Protein AF-A0A6C0JRC8-F1 (afdb_monomer_lite)

Foldseek 3Di:
DDPVLVVLLVVLLVQVVVCCVPPVVLVLVQLVVQLVQCPDPHQQWDADSRDRDIAHQAAPDCSGRNNSVLVSCLVPLVSQPDPVSLQSFQSHDHYPNGDIHSVSSVVSVVVCVVQQDLLRQLVVCQVPVQARSRPGDGADQFLDCLGPSLVNLLVNLCVLCPPDDLVLLLDPVNLLVSVVSHHDPLKDAQAADPLLVVVCVVCVPVVPQAVLSVLCVVCVCLLFDWDDRPPGIGSDIGDQSCLPNRCVVSVVSNPDPVSSLVPHFLCPLVNVLLVLLCVQPVDSGDGPLRSLVSLLDQDALVGRDSNLDWAAADDDPQADRIDHHSLLCLLLVLVLLLLLQVLCLLQLFLASDDLPLDPPPSQDPVNDDPVVVLVSVVSSLVSSSSSLSVSCSSNSSSCVVDPCVVPRPPVRSLVSSLVSNLVCLQVSLVSNVVCCVVDPDDPSVVSSSVSSNLQSPDDSSLVSLQSNFQSVLSVLLNVLSVVPAPAPFDAFDFLPPPQDDQDDQDDQQDDDPVLVVCVVPCVPPPDDPVSVVVNVVNVVSRVVSVVRRVVSVVSNQVSCVPRPVDPDDPQWDWDWDFDPDPDDDPDDTDTDTHGDPDDPVVVVVVVVVVVVVVVVPVDDDDDDDDPCPVVVVVVCVVVVVVVVVVVVVVVVVVVVVVVVVVVVVVVCVVPVVVVVVVVVVVVVVVVVVVVVPPVPPDDDDDDDDDDDDDDDDDDPVVVVVVVVVVVVVVVVPPDDDDDDDDDDDDPVVVVVVVVVVVDDPVVVVVPDDDDPPPDDPLVVLQPFFQDQAALQPRHGLSVDRVLQSVQWQWAWDQDPVRDTGTHTHRLSRVQSQCVVCVVVLHFDAPSSVRHGDDPVSVQSSQVRVVSSDPRDGDDPLLPLVSFLQWAWDWDKDCDPQADFIKIWTFIWGQRSNRTHFRFFDPDPDDDDDDTDGHTQDMATAQDDPPDDPLLGVVLVNVLSRVCSSSVLFASDSSPSHDDDDPPDDRGDPPPDHRTPADDADDDRPDDSVRSSVRSNVRSVVSVVSD

Sequence (1026 aa):
MSKTDLKKQKDLFKDLDKLYDKNKPRIIKWLTDIATQYNGVHNNKIDNLLTTSKIQINTVNEYGVYNLILQWFLNNTDKFTDIEELELFDNIPSTTFTEISKEKMMESNSRSSQSLSVEEAIKKWKENPTTDPYNGSEVKTSILLKSKYSQLYEKFITHLTKGLTPTDIMNPEIFENIRKQLPTNHIYTSKEIDYIENLKGLYNDDLADDKWIDFLVKQKKLLYSKEQILDKKGYTVYDHLFMHFYLKKNKKHFQDYDIKEIYIDNQEFLYETINNQIKLVRENDMDCREVIDSMLKFTSEQNKGINFQVKRTTVSQNEWPYQVPPLLKLFIEYIYEIVYYLLPIKRLNAIIFDDYFLYGNKISRLELDNKRKIEYIDNSIKYNKYRLKTILNLILGSMYNSDNSEKINIKTFLKILWSEVKDVIFEEQRFYTNRRFLYPVSAEKVLYLDITKTIGEAEIKNIKSFFVSSIFDIETAHKESQENNNVLYEPVIDPYNNLPEPPKMPRAPIISQDLQRYKMTSHIKGKKSAKEQELKEHTKKEKEFKKELKSYDKKLKEYNDKYLDKKLSPYFSVKLSRAKSVINDKNSLRLSYSPLKVSAKSLTKFKSSKNKALLSKFEKEPYSRTYKKKKEEEKRLEKEGEKEKEKEREEREREREREERARQQAWDAVITPITDRLTARWEQNVQMLREGAEDREAIANTEPTNNMNRGRQTERERRRERERQRMADIYTRQTGTQGGSKTKLSKSDLKLKLALEADNPKFKKYAKSLSPSGKSPRQKYVGCDLNDNDPITQETFGDLHFKKIKYLSKIKTTLPDGKIVTNCYDTIPFYNYILDCNNKGITPLNLAINAPLTLVQKAEVFKKIKFFTKNPTLQINIDTTKKIFLKANYKPSPYPEGHYTIYSLRAQINIGSIDFAVIDSNDIRGQYFNRTKSFLHIGPIISRDDMLFEDTSDETVLLIQKGIENGSLLKVNTYPYWNTDSSSTGHIPYNYKLLSLPAFTFSSNDSIQQLEERTKVFNNRLRRLI

Structure (mmCIF, N/CA/C/O backbone):
data_AF-A0A6C0JRC8-F1
#
_entry.id   AF-A0A6C0JRC8-F1
#
loop_
_atom_site.group_PDB
_atom_site.id
_atom_site.type_symbol
_atom_site.label_atom_id
_atom_site.label_alt_id
_atom_site.label_comp_id
_atom_site.label_asym_id
_atom_site.label_entity_id
_atom_site.label_seq_id
_atom_site.pdbx_PDB_ins_code
_atom_site.Cartn_x
_atom_site.Cartn_y
_atom_site.Cartn_z
_atom_site.occupancy
_atom_site.B_iso_or_equiv
_atom_site.auth_seq_id
_atom_site.auth_comp_id
_atom_site.auth_asym_id
_atom_site.auth_atom_id
_atom_site.pdbx_PDB_model_num
ATOM 1 N N . MET A 1 1 ? 45.641 -0.042 -46.868 1.00 56.25 1 MET A N 1
ATOM 2 C CA . MET A 1 1 ? 45.035 1.032 -46.051 1.00 56.25 1 MET A CA 1
ATOM 3 C C . MET A 1 1 ? 45.807 1.229 -44.749 1.00 56.25 1 MET A C 1
ATOM 5 O O . MET A 1 1 ? 45.939 0.265 -44.000 1.00 56.25 1 MET A O 1
ATOM 9 N N . SER A 1 2 ? 46.314 2.432 -44.454 1.00 66.81 2 SER A N 1
ATOM 10 C CA . SER A 1 2 ? 46.862 2.748 -43.121 1.00 66.81 2 SER A CA 1
ATOM 11 C C . SER A 1 2 ? 45.773 3.249 -42.157 1.00 66.81 2 SER A C 1
ATOM 13 O O . SER A 1 2 ? 44.677 3.632 -42.575 1.00 66.81 2 SER A O 1
ATOM 15 N N . LYS A 1 3 ? 46.079 3.312 -40.849 1.00 66.94 3 LYS A N 1
ATOM 16 C CA . LYS A 1 3 ? 45.191 3.956 -39.856 1.00 66.94 3 LYS A CA 1
ATOM 17 C C . LYS A 1 3 ? 44.948 5.443 -40.166 1.00 66.94 3 LYS A C 1
ATOM 19 O O . LYS A 1 3 ? 43.880 5.960 -39.847 1.00 66.94 3 LYS A O 1
ATOM 24 N N . THR A 1 4 ? 45.914 6.112 -40.796 1.00 75.81 4 THR A N 1
ATOM 25 C CA . THR A 1 4 ? 45.837 7.529 -41.178 1.00 75.81 4 THR A CA 1
ATOM 26 C C . THR A 1 4 ? 44.864 7.740 -42.338 1.00 75.81 4 THR A C 1
ATOM 28 O O . THR A 1 4 ? 44.030 8.642 -42.279 1.00 75.81 4 THR A O 1
ATOM 31 N N . ASP A 1 5 ? 44.907 6.866 -43.347 1.00 78.25 5 ASP A N 1
ATOM 32 C CA . ASP A 1 5 ? 44.030 6.942 -44.525 1.00 78.25 5 ASP A CA 1
ATOM 33 C C . ASP A 1 5 ? 42.567 6.666 -44.158 1.00 78.25 5 ASP A C 1
ATOM 35 O O . ASP A 1 5 ? 41.674 7.429 -44.528 1.00 78.25 5 ASP A O 1
ATOM 39 N N . LEU A 1 6 ? 42.325 5.631 -43.343 1.00 73.62 6 LEU A N 1
ATOM 40 C CA . LEU A 1 6 ? 40.986 5.304 -42.844 1.00 73.62 6 LEU A CA 1
ATOM 41 C C . LEU A 1 6 ? 40.396 6.442 -41.995 1.00 73.62 6 LEU A C 1
ATOM 43 O O . LEU A 1 6 ? 39.193 6.700 -42.055 1.00 73.62 6 LEU A O 1
ATOM 47 N N . LYS A 1 7 ? 41.226 7.141 -41.207 1.00 80.75 7 LYS A N 1
ATOM 48 C CA . LYS A 1 7 ? 40.783 8.331 -40.472 1.00 80.75 7 LYS A CA 1
ATOM 49 C C . LYS A 1 7 ? 40.409 9.460 -41.439 1.00 80.75 7 LYS A C 1
ATOM 51 O O . LYS A 1 7 ? 39.314 10.000 -41.330 1.00 80.75 7 LYS A O 1
ATOM 56 N N . LYS A 1 8 ? 41.276 9.764 -42.410 1.00 83.62 8 LYS A N 1
ATOM 57 C CA . LYS A 1 8 ? 41.056 10.796 -43.438 1.00 83.62 8 LYS A CA 1
ATOM 58 C C . LYS A 1 8 ? 39.751 10.572 -44.216 1.00 83.62 8 LYS A C 1
ATOM 60 O O . LYS A 1 8 ? 39.008 11.525 -44.423 1.00 83.62 8 LYS A O 1
ATOM 65 N N . GLN A 1 9 ? 39.452 9.329 -44.600 1.00 84.38 9 GLN A N 1
ATOM 66 C CA . GLN A 1 9 ? 38.191 8.958 -45.253 1.00 84.38 9 GLN A CA 1
ATOM 67 C C . GLN A 1 9 ? 36.979 9.211 -44.341 1.00 84.38 9 GLN A C 1
ATOM 69 O O . GLN A 1 9 ? 36.028 9.868 -44.757 1.00 84.38 9 GLN A O 1
ATOM 74 N N . LYS A 1 10 ? 37.026 8.749 -43.082 1.00 84.00 10 LYS A N 1
ATOM 75 C CA . LYS A 1 10 ? 35.929 8.928 -42.112 1.00 84.00 10 LYS A CA 1
ATOM 76 C C . LYS A 1 10 ? 35.657 10.392 -41.769 1.00 84.00 10 LYS A C 1
ATOM 78 O O . LYS A 1 10 ? 34.493 10.778 -41.680 1.00 84.00 10 LYS A O 1
ATOM 83 N N . ASP A 1 11 ? 36.703 11.194 -41.586 1.00 86.25 11 ASP A N 1
ATOM 84 C CA . ASP A 1 11 ? 36.566 12.623 -41.300 1.00 86.25 11 ASP A CA 1
ATOM 85 C C . ASP A 1 11 ? 35.975 13.368 -42.518 1.00 86.25 11 ASP A C 1
ATOM 87 O O . ASP A 1 11 ? 35.048 14.158 -42.348 1.00 86.25 11 ASP A O 1
ATOM 91 N N . LEU A 1 12 ? 36.412 13.043 -43.746 1.00 89.69 12 LEU A N 1
ATOM 92 C CA . LEU A 1 12 ? 35.870 13.625 -44.983 1.00 89.69 12 LEU A CA 1
ATOM 93 C C . LEU A 1 12 ? 34.391 13.267 -45.209 1.00 89.69 12 LEU A C 1
ATOM 95 O O . LEU A 1 12 ? 33.584 14.156 -45.470 1.00 89.69 12 LEU A O 1
ATOM 99 N N . PHE A 1 13 ? 34.018 11.988 -45.089 1.00 90.50 13 PHE A N 1
ATOM 100 C CA . PHE A 1 13 ? 32.634 11.535 -45.301 1.00 90.50 13 PHE A CA 1
ATOM 101 C C . PHE A 1 13 ? 31.679 12.216 -44.311 1.00 90.50 13 PHE A C 1
ATOM 103 O O . PHE A 1 13 ? 30.638 12.733 -44.703 1.00 90.50 13 PHE A O 1
ATOM 110 N N . LYS A 1 14 ? 32.098 12.337 -43.045 1.00 90.12 14 LYS A N 1
ATOM 111 C CA . LYS A 1 14 ? 31.356 13.039 -41.989 1.00 90.12 14 LYS A CA 1
ATOM 112 C C . LYS A 1 14 ? 31.151 14.535 -42.269 1.00 90.12 14 LYS A C 1
ATOM 114 O O . LYS A 1 14 ? 30.218 15.120 -41.720 1.00 90.12 14 LYS A O 1
ATOM 119 N N . ASP A 1 15 ? 32.004 15.167 -43.072 1.00 89.00 15 ASP A N 1
ATOM 120 C CA . ASP A 1 15 ? 31.821 16.555 -43.514 1.00 89.00 15 ASP A CA 1
ATOM 121 C C . ASP A 1 15 ? 30.962 16.659 -44.786 1.00 89.00 15 ASP A C 1
ATOM 123 O O . ASP A 1 15 ? 30.188 17.611 -44.906 1.00 89.00 15 ASP A O 1
ATOM 127 N N . LEU A 1 16 ? 31.004 15.661 -45.675 1.00 89.06 16 LEU A N 1
ATOM 128 C CA . LEU A 1 16 ? 30.094 15.549 -46.824 1.00 89.06 16 LEU A CA 1
ATOM 129 C C . LEU A 1 16 ? 28.641 15.293 -46.392 1.00 89.06 16 LEU A C 1
ATOM 131 O O . LEU A 1 16 ? 27.738 15.958 -46.894 1.00 89.06 16 LEU A O 1
ATOM 135 N N . ASP A 1 17 ? 28.408 14.431 -45.398 1.00 86.38 17 ASP A N 1
ATOM 136 C CA . ASP A 1 17 ? 27.066 14.196 -44.843 1.00 86.38 17 ASP A CA 1
ATOM 137 C C . ASP A 1 17 ? 26.478 15.480 -44.225 1.00 86.38 17 ASP A C 1
ATOM 139 O O . ASP A 1 17 ? 25.361 15.877 -44.553 1.00 86.38 17 ASP A O 1
ATOM 143 N N . LYS A 1 18 ? 27.267 16.224 -43.430 1.00 88.81 18 LYS A N 1
ATOM 144 C CA . LYS A 1 18 ? 26.861 17.548 -42.911 1.00 88.81 18 LYS A CA 1
ATOM 145 C C . LYS A 1 18 ? 26.565 18.559 -44.019 1.00 88.81 18 LYS A C 1
ATOM 147 O O . LYS A 1 18 ? 25.767 19.470 -43.791 1.00 88.81 18 LYS A O 1
ATOM 152 N N . LEU A 1 19 ? 27.269 18.482 -45.152 1.00 87.94 19 LEU A N 1
ATOM 153 C CA . LEU A 1 19 ? 27.041 19.369 -46.289 1.00 87.94 19 LEU A CA 1
ATOM 154 C C . LEU A 1 19 ? 25.726 19.013 -46.985 1.00 87.94 19 LEU A C 1
ATOM 156 O O . LEU A 1 19 ? 24.959 19.921 -47.293 1.00 87.94 19 LEU A O 1
ATOM 160 N N . TYR A 1 20 ? 25.442 17.723 -47.173 1.00 86.50 20 TYR A N 1
ATOM 161 C CA . TYR A 1 20 ? 24.181 17.240 -47.731 1.00 86.50 20 TYR A CA 1
ATOM 162 C C . TYR A 1 20 ? 22.985 17.702 -46.885 1.00 86.50 20 TYR A C 1
ATOM 164 O O . TYR A 1 20 ? 22.113 18.406 -47.397 1.00 86.50 20 TYR A O 1
ATOM 172 N N . ASP A 1 21 ? 23.014 17.425 -45.577 1.00 83.75 21 ASP A N 1
ATOM 173 C CA . ASP A 1 21 ? 21.938 17.752 -44.626 1.00 83.75 21 ASP A CA 1
ATOM 174 C C . ASP A 1 21 ? 21.620 19.256 -44.528 1.00 83.75 21 ASP A C 1
ATOM 176 O O . ASP A 1 21 ? 20.535 19.640 -44.091 1.00 83.75 21 ASP A O 1
ATOM 180 N N . LYS A 1 22 ? 22.579 20.127 -44.875 1.00 86.62 22 LYS A N 1
ATOM 181 C CA . LYS A 1 22 ? 22.470 21.587 -44.691 1.00 86.62 22 LYS A CA 1
ATOM 182 C C . LYS A 1 22 ? 22.441 22.393 -45.984 1.00 86.62 22 LYS A C 1
ATOM 184 O O . LYS A 1 22 ? 22.004 23.541 -45.957 1.00 86.62 22 LYS A O 1
ATOM 189 N N . ASN A 1 23 ? 22.982 21.859 -47.076 1.00 87.75 23 ASN A N 1
ATOM 190 C CA . ASN A 1 23 ? 23.177 22.582 -48.330 1.00 87.75 23 ASN A CA 1
ATOM 191 C C . ASN A 1 23 ? 23.367 21.624 -49.527 1.00 87.75 23 ASN A C 1
ATOM 193 O O . ASN A 1 23 ? 24.344 21.737 -50.273 1.00 87.75 23 ASN A O 1
ATOM 197 N N . LYS A 1 24 ? 22.408 20.710 -49.753 1.00 85.12 24 LYS A N 1
ATOM 198 C CA . LYS A 1 24 ? 22.325 19.930 -51.005 1.00 85.12 24 LYS A CA 1
ATOM 199 C C . LYS A 1 24 ? 22.472 20.798 -52.279 1.00 85.12 24 LYS A C 1
ATOM 201 O O . LYS A 1 24 ? 23.207 20.364 -53.164 1.00 85.12 24 LYS A O 1
ATOM 206 N N . PRO A 1 25 ? 21.924 22.033 -52.385 1.00 89.00 25 PRO A N 1
ATOM 207 C CA . PRO A 1 25 ? 22.131 22.885 -53.564 1.00 89.00 25 PRO A CA 1
ATOM 208 C C . PRO A 1 25 ? 23.600 23.190 -53.897 1.00 89.00 25 PRO A C 1
ATOM 210 O O . PRO A 1 25 ? 23.941 23.293 -55.073 1.00 89.00 25 PRO A O 1
ATOM 213 N N . ARG A 1 26 ? 24.499 23.279 -52.902 1.00 88.06 26 ARG A N 1
ATOM 214 C CA . ARG A 1 26 ? 25.948 23.406 -53.152 1.00 88.06 26 ARG A CA 1
ATOM 215 C C . ARG A 1 26 ? 26.553 22.136 -53.755 1.00 88.06 26 ARG A C 1
ATOM 217 O O . ARG A 1 26 ? 27.495 22.250 -54.532 1.00 88.06 26 ARG A O 1
ATOM 224 N N . ILE A 1 27 ? 26.028 20.957 -53.418 1.00 89.06 27 ILE A N 1
ATOM 225 C CA . ILE A 1 27 ? 26.441 19.694 -54.044 1.00 89.06 27 ILE A CA 1
ATOM 226 C C . ILE A 1 27 ? 25.988 19.686 -55.504 1.00 89.06 27 ILE A C 1
ATOM 228 O O . ILE A 1 27 ? 26.834 19.547 -56.378 1.00 89.06 27 ILE A O 1
ATOM 232 N N . ILE A 1 28 ? 24.702 19.933 -55.772 1.00 87.81 28 ILE A N 1
ATOM 233 C CA . ILE A 1 28 ? 24.159 19.956 -57.142 1.00 87.81 28 ILE A CA 1
ATOM 234 C C . ILE A 1 28 ? 24.903 20.969 -58.017 1.00 87.81 28 ILE A C 1
ATOM 236 O O . ILE A 1 28 ? 25.408 20.597 -59.072 1.00 87.81 28 ILE A O 1
ATOM 240 N N . LYS A 1 29 ? 25.101 22.205 -57.533 1.00 87.12 29 LYS A N 1
ATOM 241 C CA . LYS A 1 29 ? 25.904 23.205 -58.249 1.00 87.12 29 LYS A CA 1
ATOM 242 C C . LYS A 1 29 ? 27.331 22.721 -58.541 1.00 87.12 29 LYS A C 1
ATOM 244 O O . LYS A 1 29 ? 27.828 22.963 -59.632 1.00 87.12 29 LYS A O 1
ATOM 249 N N . TRP A 1 30 ? 27.998 22.055 -57.599 1.00 89.81 30 TRP A N 1
ATOM 250 C CA . TRP A 1 30 ? 29.357 21.548 -57.816 1.00 89.81 30 TRP A CA 1
ATOM 251 C C . TRP A 1 30 ? 29.403 20.458 -58.899 1.00 89.81 30 TRP A C 1
ATOM 253 O O . TRP A 1 30 ? 30.315 20.478 -59.722 1.00 89.81 30 TRP A O 1
ATOM 263 N N . LEU A 1 31 ? 28.399 19.570 -58.958 1.00 87.75 31 LEU A N 1
ATOM 264 C CA . LEU A 1 31 ? 28.257 18.587 -60.043 1.00 87.75 31 LEU A CA 1
ATOM 265 C C . LEU A 1 31 ? 28.085 19.292 -61.405 1.00 87.75 31 LEU A C 1
ATOM 267 O O . LEU A 1 31 ? 28.762 18.934 -62.364 1.00 87.75 31 LEU A O 1
ATOM 271 N N . THR A 1 32 ? 27.251 20.339 -61.478 1.00 84.94 32 THR A N 1
ATOM 272 C CA . THR A 1 32 ? 27.060 21.151 -62.696 1.00 84.94 32 THR A CA 1
ATOM 273 C C . THR A 1 32 ? 28.329 21.911 -63.109 1.00 84.94 32 THR A C 1
ATOM 275 O O . THR A 1 32 ? 28.719 21.885 -64.276 1.00 84.94 32 THR A O 1
ATOM 278 N N . ASP A 1 33 ? 28.998 22.580 -62.164 1.00 83.31 33 ASP A N 1
ATOM 279 C CA . ASP A 1 33 ? 30.169 23.421 -62.439 1.00 83.31 33 ASP A CA 1
ATOM 280 C C . ASP A 1 33 ? 31.354 22.582 -62.971 1.00 83.31 33 ASP A C 1
ATOM 282 O O . ASP A 1 33 ? 32.065 23.042 -63.871 1.00 83.31 33 ASP A O 1
ATOM 286 N N . ILE A 1 34 ? 31.557 21.347 -62.475 1.00 79.62 34 ILE A N 1
ATOM 287 C CA . ILE A 1 34 ? 32.660 20.442 -62.876 1.00 79.62 34 ILE A CA 1
ATOM 288 C C . ILE A 1 34 ? 32.773 20.280 -64.388 1.00 79.62 34 ILE A C 1
ATOM 290 O O . ILE A 1 34 ? 33.883 20.367 -64.917 1.00 79.62 34 ILE A O 1
ATOM 294 N N . ALA A 1 35 ? 31.650 20.081 -65.080 1.00 67.88 35 ALA A N 1
ATOM 295 C CA . ALA A 1 35 ? 31.617 19.861 -66.523 1.00 67.88 35 ALA A CA 1
ATOM 296 C C . ALA A 1 35 ? 32.292 21.013 -67.293 1.00 67.88 35 ALA A C 1
ATOM 298 O O . ALA A 1 35 ? 32.994 20.799 -68.283 1.00 67.88 35 ALA A O 1
ATOM 299 N N . THR A 1 36 ? 32.133 22.244 -66.797 1.00 70.25 36 THR A N 1
ATOM 300 C CA . THR A 1 36 ? 32.769 23.441 -67.366 1.00 70.25 36 THR A CA 1
ATOM 301 C C . THR A 1 36 ? 34.217 23.613 -66.896 1.00 70.25 36 THR A C 1
ATOM 303 O O . THR A 1 36 ? 35.074 24.007 -67.685 1.00 70.25 36 THR A O 1
ATOM 306 N N . GLN A 1 37 ? 34.527 23.268 -65.639 1.00 73.94 37 GLN A N 1
ATOM 307 C CA . GLN A 1 37 ? 35.883 23.388 -65.090 1.00 73.94 37 GLN A CA 1
ATOM 308 C C . GLN A 1 37 ? 36.864 22.373 -65.692 1.00 73.94 37 GLN A C 1
ATOM 310 O O . GLN A 1 37 ? 38.038 22.700 -65.861 1.00 73.94 37 GLN A O 1
ATOM 315 N N . TYR A 1 38 ? 36.399 21.163 -66.017 1.00 68.00 38 TYR A N 1
ATOM 316 C CA . TYR A 1 38 ? 37.221 20.097 -66.597 1.00 68.00 38 TYR A CA 1
ATOM 317 C C . TYR A 1 38 ? 37.556 20.344 -68.073 1.00 68.00 38 TYR A C 1
ATOM 319 O O . TYR A 1 38 ? 38.706 20.180 -68.473 1.00 68.00 38 TYR A O 1
ATOM 327 N N . ASN A 1 39 ? 36.575 20.799 -68.859 1.00 62.97 39 ASN A N 1
ATOM 328 C CA . ASN A 1 39 ? 36.755 21.125 -70.278 1.00 62.97 39 ASN A CA 1
ATOM 329 C C . ASN A 1 39 ? 37.444 22.490 -70.513 1.00 62.97 39 ASN A C 1
ATOM 331 O O . ASN A 1 39 ? 37.797 22.824 -71.643 1.00 62.97 39 ASN A O 1
ATOM 335 N N . GLY A 1 40 ? 37.642 23.289 -69.458 1.00 58.62 40 GLY A N 1
ATOM 336 C CA . GLY A 1 40 ? 38.408 24.535 -69.494 1.00 58.62 40 GLY A CA 1
ATOM 337 C C . GLY A 1 40 ? 39.930 24.326 -69.491 1.00 58.62 40 GLY A C 1
ATOM 338 O O . GLY A 1 40 ? 40.446 23.254 -69.183 1.00 58.62 40 GLY A O 1
ATOM 339 N N . VAL A 1 41 ? 40.686 25.391 -69.784 1.00 54.94 41 VAL A N 1
ATOM 340 C CA . VAL A 1 41 ? 42.162 25.375 -69.923 1.00 54.94 41 VAL A CA 1
ATOM 341 C C . VAL A 1 41 ? 42.870 25.341 -68.549 1.00 54.94 41 VAL A C 1
ATOM 343 O O . VAL A 1 41 ? 43.649 26.229 -68.198 1.00 54.94 41 VAL A O 1
ATOM 346 N N . HIS A 1 42 ? 42.533 24.363 -67.701 1.00 55.84 42 HIS A N 1
ATOM 347 C CA . HIS A 1 42 ? 42.781 24.396 -66.249 1.00 55.84 42 HIS A CA 1
ATOM 348 C C . HIS A 1 42 ? 43.450 23.133 -65.670 1.00 55.84 42 HIS A C 1
ATOM 350 O O . HIS A 1 42 ? 43.176 22.723 -64.542 1.00 55.84 42 HIS A O 1
ATOM 356 N N . ASN A 1 43 ? 44.415 22.564 -66.405 1.00 61.38 43 ASN A N 1
ATOM 357 C CA . ASN A 1 43 ? 45.474 21.681 -65.879 1.00 61.38 43 ASN A CA 1
ATOM 358 C C . ASN A 1 43 ? 45.002 20.590 -64.892 1.00 61.38 43 ASN A C 1
ATOM 360 O O . ASN A 1 43 ? 45.642 20.339 -63.867 1.00 61.38 43 ASN A O 1
ATOM 364 N N . ASN A 1 44 ? 43.886 19.935 -65.225 1.00 69.69 44 ASN A N 1
ATOM 365 C CA . ASN A 1 44 ? 43.346 18.764 -64.531 1.00 69.69 44 ASN A CA 1
ATOM 366 C C . ASN A 1 44 ? 43.005 18.993 -63.032 1.00 69.69 44 ASN A C 1
ATOM 368 O O . ASN A 1 44 ? 43.149 18.090 -62.194 1.00 69.69 44 ASN A O 1
ATOM 372 N N . LYS A 1 45 ? 42.579 20.221 -62.683 1.00 76.75 45 LYS A N 1
ATOM 373 C CA . LYS A 1 45 ? 42.199 20.641 -61.320 1.00 76.75 45 LYS A CA 1
ATOM 374 C C . LYS A 1 45 ? 40.857 21.380 -61.278 1.00 76.75 45 LYS A C 1
ATOM 376 O O . LYS A 1 45 ? 40.682 22.393 -61.951 1.00 76.75 45 LYS A O 1
ATOM 381 N N . ILE A 1 46 ? 39.976 20.934 -60.388 1.00 83.31 46 ILE A N 1
ATOM 382 C CA . ILE A 1 46 ? 38.650 21.515 -60.115 1.00 83.31 46 ILE A CA 1
ATOM 383 C C . ILE A 1 46 ? 38.588 22.089 -58.697 1.00 83.31 46 ILE A C 1
ATOM 385 O O . ILE A 1 46 ? 39.450 21.793 -57.868 1.00 83.31 46 ILE A O 1
ATOM 389 N N . ASP A 1 47 ? 37.569 22.881 -58.385 1.00 84.62 47 ASP A N 1
ATOM 390 C CA . ASP A 1 47 ? 37.318 23.343 -57.014 1.00 84.62 47 ASP A CA 1
ATOM 391 C C . ASP A 1 47 ? 36.865 22.186 -56.096 1.00 84.62 47 ASP A C 1
ATOM 393 O O . ASP A 1 47 ? 36.224 21.231 -56.537 1.00 84.62 47 ASP A O 1
ATOM 397 N N . ASN A 1 48 ? 37.191 22.241 -54.801 1.00 85.12 48 ASN A N 1
ATOM 398 C CA . ASN A 1 48 ? 36.754 21.234 -53.831 1.00 85.12 48 ASN A CA 1
ATOM 399 C C . ASN A 1 48 ? 35.310 21.494 -53.367 1.00 85.12 48 ASN A C 1
ATOM 401 O O . ASN A 1 48 ? 34.944 22.606 -52.991 1.00 85.12 48 ASN A O 1
ATOM 405 N N . LEU A 1 49 ? 34.504 20.434 -53.293 1.00 85.81 49 LEU A N 1
ATOM 406 C CA . LEU A 1 49 ? 33.135 20.479 -52.785 1.00 85.81 49 LEU A CA 1
ATOM 407 C C . LEU A 1 49 ? 33.043 21.101 -51.376 1.00 85.81 49 LEU A C 1
ATOM 409 O O . LEU A 1 49 ? 32.125 21.880 -51.099 1.00 85.81 49 LEU A O 1
ATOM 413 N N . LEU A 1 50 ? 34.015 20.826 -50.495 1.00 83.06 50 LEU A N 1
ATOM 414 C CA . LEU A 1 50 ? 34.030 21.304 -49.102 1.00 83.06 50 LEU A CA 1
ATOM 415 C C . LEU A 1 50 ? 34.805 22.618 -48.883 1.00 83.06 50 LEU A C 1
ATOM 417 O O . LEU A 1 50 ? 34.385 23.438 -48.065 1.00 83.06 50 LEU A O 1
ATOM 421 N N . THR A 1 51 ? 35.896 22.870 -49.611 1.00 79.81 51 THR A N 1
ATOM 422 C CA . THR A 1 51 ? 36.814 24.006 -49.368 1.00 79.81 51 THR A CA 1
ATOM 423 C C . THR A 1 51 ? 37.017 24.875 -50.608 1.00 79.81 51 THR A C 1
ATOM 425 O O . THR A 1 51 ? 36.873 24.415 -51.728 1.00 79.81 51 THR A O 1
ATOM 428 N N . THR A 1 52 ? 37.432 26.131 -50.439 1.00 74.25 52 THR A N 1
ATOM 429 C CA . THR A 1 52 ? 37.740 27.061 -51.551 1.00 74.25 52 THR A CA 1
ATOM 430 C C . THR A 1 52 ? 39.067 26.766 -52.274 1.00 74.25 52 THR A C 1
ATOM 432 O O . THR A 1 52 ? 39.584 27.609 -53.000 1.00 74.25 52 THR A O 1
ATOM 435 N N . SER A 1 53 ? 39.654 25.586 -52.062 1.00 81.69 53 SER A N 1
ATOM 436 C CA . SER A 1 53 ? 40.923 25.165 -52.658 1.00 81.69 53 SER A CA 1
ATOM 437 C C . SER A 1 53 ? 40.695 24.194 -53.814 1.00 81.69 53 SER A C 1
ATOM 439 O O . SER A 1 53 ? 39.786 23.367 -53.765 1.00 81.69 53 SER A O 1
ATOM 441 N N . LYS A 1 54 ? 41.545 24.261 -54.846 1.00 83.44 54 LYS A N 1
ATOM 442 C CA . LYS A 1 54 ? 41.466 23.332 -55.980 1.00 83.44 54 LYS A CA 1
ATOM 443 C C . LYS A 1 54 ? 42.083 21.971 -55.657 1.00 83.44 54 LYS A C 1
ATOM 445 O O . LYS A 1 54 ? 43.159 21.893 -55.062 1.00 83.44 54 LYS A O 1
ATOM 450 N N . ILE A 1 55 ? 41.415 20.909 -56.093 1.00 85.94 55 ILE A N 1
ATOM 451 C CA . ILE A 1 55 ? 41.830 19.506 -55.995 1.00 85.94 55 ILE A CA 1
ATOM 452 C C . ILE A 1 55 ? 42.090 18.930 -57.390 1.00 85.94 55 ILE A C 1
ATOM 454 O O . ILE A 1 55 ? 41.533 19.382 -58.385 1.00 85.94 55 ILE A O 1
ATOM 458 N N . GLN A 1 56 ? 42.978 17.942 -57.463 1.00 83.56 56 GLN A N 1
ATOM 459 C CA . GLN A 1 56 ? 43.395 17.307 -58.712 1.00 83.56 56 GLN A CA 1
ATOM 460 C C . GLN A 1 56 ? 42.558 16.052 -58.985 1.00 83.56 56 GLN A C 1
ATOM 462 O O . GLN A 1 56 ? 42.401 15.224 -58.085 1.00 83.56 56 GLN A O 1
ATOM 467 N N . ILE A 1 57 ? 42.063 15.915 -60.220 1.00 79.75 57 ILE A N 1
ATOM 468 C CA . ILE A 1 57 ? 41.237 14.776 -60.659 1.00 79.75 57 ILE A CA 1
ATOM 469 C C . ILE A 1 57 ? 42.076 13.498 -60.734 1.00 79.75 57 ILE A C 1
ATOM 471 O O . ILE A 1 57 ? 41.728 12.491 -60.119 1.00 79.75 57 ILE A O 1
ATOM 475 N N . ASN A 1 58 ? 43.236 13.562 -61.399 1.00 76.12 58 ASN A N 1
ATOM 476 C CA . ASN A 1 58 ? 44.223 12.481 -61.406 1.00 76.12 58 ASN A CA 1
ATOM 477 C C . ASN A 1 58 ? 44.881 12.364 -60.021 1.00 76.12 58 ASN A C 1
ATOM 479 O O . ASN A 1 58 ? 45.955 12.923 -59.771 1.00 76.12 58 ASN A O 1
ATOM 483 N N . THR A 1 59 ? 44.210 11.666 -59.108 1.00 74.31 59 THR A N 1
ATOM 484 C CA . THR A 1 59 ? 44.687 11.365 -57.757 1.00 74.31 59 THR A CA 1
ATOM 485 C C . THR A 1 59 ? 45.864 10.397 -57.788 1.00 74.31 59 THR A C 1
ATOM 487 O O . THR A 1 59 ? 45.833 9.413 -58.513 1.00 74.31 59 THR A O 1
ATOM 490 N N . VAL A 1 60 ? 46.877 10.627 -56.948 1.00 76.50 60 VAL A N 1
ATOM 491 C CA . VAL A 1 60 ? 48.085 9.775 -56.881 1.00 76.50 60 VAL A CA 1
ATOM 492 C C . VAL A 1 60 ? 47.807 8.401 -56.238 1.00 76.50 60 VAL A C 1
ATOM 494 O O . VAL A 1 60 ? 48.555 7.455 -56.456 1.00 76.50 60 VAL A O 1
ATOM 497 N N . ASN A 1 61 ? 46.736 8.274 -55.447 1.00 81.38 61 ASN A N 1
ATOM 498 C CA . ASN A 1 61 ? 46.278 7.012 -54.862 1.00 81.38 61 ASN A CA 1
ATOM 499 C C . ASN A 1 61 ? 44.762 7.027 -54.585 1.00 81.38 61 ASN A C 1
ATOM 501 O O . ASN A 1 61 ? 44.121 8.079 -54.643 1.00 81.38 61 ASN A O 1
ATOM 505 N N . GLU A 1 62 ? 44.214 5.863 -54.221 1.00 79.94 62 GLU A N 1
ATOM 506 C CA . GLU A 1 62 ? 42.794 5.642 -53.896 1.00 79.94 62 GLU A CA 1
ATOM 507 C C . GLU A 1 62 ? 42.241 6.552 -52.772 1.00 79.94 62 GLU A C 1
ATOM 509 O O . GLU A 1 62 ? 41.043 6.830 -52.739 1.00 79.94 62 GLU A O 1
ATOM 514 N N . TYR A 1 63 ? 43.105 7.089 -51.897 1.00 82.88 63 TYR A N 1
ATOM 515 C CA . TYR A 1 63 ? 42.742 8.022 -50.817 1.00 82.88 63 TYR A CA 1
ATOM 516 C C . TYR A 1 63 ? 42.940 9.502 -51.195 1.00 82.88 63 TYR A C 1
ATOM 518 O O . TYR A 1 63 ? 42.966 10.379 -50.318 1.00 82.88 63 TYR A O 1
ATOM 526 N N . GLY A 1 64 ? 43.114 9.821 -52.480 1.00 84.62 64 GLY A N 1
ATOM 527 C CA . GLY A 1 64 ? 43.083 11.196 -52.977 1.00 84.62 64 GLY A CA 1
ATOM 528 C C . GLY A 1 64 ? 41.714 11.844 -52.738 1.00 84.62 64 GLY A C 1
ATOM 529 O O . GLY A 1 64 ? 40.688 11.183 -52.833 1.00 84.62 64 GLY A O 1
ATOM 530 N N . VAL A 1 65 ? 41.684 13.143 -52.412 1.00 86.38 65 VAL A N 1
ATOM 531 C CA . VAL A 1 65 ? 40.452 13.820 -51.943 1.00 86.38 65 VAL A CA 1
ATOM 532 C C . VAL A 1 65 ? 39.316 13.722 -52.963 1.00 86.38 65 VAL A C 1
ATOM 534 O O . VAL A 1 65 ? 38.191 13.432 -52.576 1.00 86.38 65 VAL A O 1
ATOM 537 N N . TYR A 1 66 ? 39.614 13.892 -54.254 1.00 88.44 66 TYR A N 1
ATOM 538 C CA . TYR A 1 66 ? 38.617 13.745 -55.313 1.00 88.44 66 TYR A CA 1
ATOM 539 C C . TYR A 1 66 ? 38.078 12.310 -55.415 1.00 88.44 66 TYR A C 1
ATOM 541 O O . TYR A 1 66 ? 36.868 12.109 -55.428 1.00 88.44 66 TYR A O 1
ATOM 549 N N . ASN A 1 67 ? 38.958 11.305 -55.368 1.00 88.69 67 ASN A N 1
ATOM 550 C CA . ASN A 1 67 ? 38.558 9.900 -55.405 1.00 88.69 67 ASN A CA 1
ATOM 551 C C . ASN A 1 67 ? 37.659 9.512 -54.221 1.00 88.69 67 ASN A C 1
ATOM 553 O O . ASN A 1 67 ? 36.656 8.827 -54.395 1.00 88.69 67 ASN A O 1
ATOM 557 N N . LEU A 1 68 ? 37.974 10.010 -53.021 1.00 89.50 68 LEU A N 1
ATOM 558 C CA . LEU A 1 68 ? 37.137 9.812 -51.838 1.00 89.50 68 LEU A CA 1
ATOM 559 C C . LEU A 1 68 ? 35.775 10.520 -51.956 1.00 89.50 68 LEU A C 1
ATOM 561 O O . LEU A 1 68 ? 34.789 10.006 -51.438 1.00 89.50 68 LEU A O 1
ATOM 565 N N . ILE A 1 69 ? 35.692 11.658 -52.653 1.00 91.19 69 ILE A N 1
ATOM 566 C CA . ILE A 1 69 ? 34.409 12.309 -52.959 1.00 91.19 69 ILE A CA 1
ATOM 567 C C . ILE A 1 69 ? 33.580 11.437 -53.921 1.00 91.19 69 ILE A C 1
ATOM 569 O O . ILE A 1 69 ? 32.410 11.195 -53.634 1.00 91.19 69 ILE A O 1
ATOM 573 N N . LEU A 1 70 ? 34.174 10.885 -54.991 1.00 90.31 70 LEU A N 1
ATOM 574 C CA . LEU A 1 70 ? 33.472 9.950 -55.890 1.00 90.31 70 LEU A CA 1
ATOM 575 C C . LEU A 1 70 ? 32.994 8.688 -55.150 1.00 90.31 70 LEU A C 1
ATOM 577 O O . LEU A 1 70 ? 31.843 8.279 -55.295 1.00 90.31 70 LEU A O 1
ATOM 581 N N . GLN A 1 71 ? 33.839 8.116 -54.286 1.00 87.38 71 GLN A N 1
ATOM 582 C CA . GLN A 1 71 ? 33.447 7.004 -53.418 1.00 87.38 71 GLN A CA 1
ATOM 583 C C . GLN A 1 71 ? 32.306 7.376 -52.463 1.00 87.38 71 GLN A C 1
ATOM 585 O O . GLN A 1 71 ? 31.471 6.524 -52.176 1.00 87.38 71 GLN A O 1
ATOM 590 N N . TRP A 1 72 ? 32.232 8.610 -51.953 1.00 91.56 72 TRP A N 1
ATOM 591 C CA . TRP A 1 72 ? 31.096 9.021 -51.124 1.00 91.56 72 TRP A CA 1
ATOM 592 C C . TRP A 1 72 ? 29.794 9.032 -51.935 1.00 91.56 72 TRP A C 1
ATOM 594 O O . TRP A 1 72 ? 28.808 8.492 -51.445 1.00 91.56 72 TRP A O 1
ATOM 604 N N . PHE A 1 73 ? 29.784 9.526 -53.179 1.00 90.12 73 PHE A N 1
ATOM 605 C CA . PHE A 1 73 ? 28.587 9.454 -54.035 1.00 90.12 73 PHE A CA 1
ATOM 606 C C . PHE A 1 73 ? 28.130 8.010 -54.280 1.00 90.12 73 PHE A C 1
ATOM 608 O O . PHE A 1 73 ? 26.973 7.692 -54.018 1.00 90.12 73 PHE A O 1
ATOM 615 N N . LEU A 1 74 ? 29.043 7.113 -54.671 1.00 83.38 74 LEU A N 1
ATOM 616 C CA . LEU A 1 74 ? 28.728 5.694 -54.911 1.00 83.38 74 LEU A CA 1
ATOM 617 C C . LEU A 1 74 ? 28.288 4.931 -53.645 1.00 83.38 74 LEU A C 1
ATOM 619 O O . LEU A 1 74 ? 27.577 3.935 -53.745 1.00 83.38 74 LEU A O 1
ATOM 623 N N . ASN A 1 75 ? 28.679 5.393 -52.453 1.00 82.31 75 ASN A N 1
ATOM 624 C CA . ASN A 1 75 ? 28.211 4.853 -51.169 1.00 82.31 75 ASN A CA 1
ATOM 625 C C . ASN A 1 75 ? 26.859 5.443 -50.706 1.00 82.31 75 ASN A C 1
ATOM 627 O O . ASN A 1 75 ? 26.367 5.052 -49.650 1.00 82.31 75 ASN A O 1
ATOM 631 N N . ASN A 1 76 ? 26.287 6.402 -51.444 1.00 84.44 76 ASN A N 1
ATOM 632 C CA . ASN A 1 76 ? 25.089 7.162 -51.068 1.00 84.44 76 ASN A CA 1
ATOM 633 C C . ASN A 1 76 ? 24.134 7.361 -52.267 1.00 84.44 76 ASN A C 1
ATOM 635 O O . ASN A 1 76 ? 23.543 8.430 -52.438 1.00 84.44 76 ASN A O 1
ATOM 639 N N . THR A 1 77 ? 23.992 6.358 -53.141 1.00 79.88 77 THR A N 1
ATOM 640 C CA . THR A 1 77 ? 23.151 6.459 -54.354 1.00 79.88 77 THR A CA 1
ATOM 641 C C . THR A 1 77 ? 21.647 6.502 -54.068 1.00 79.88 77 THR A C 1
ATOM 643 O O . THR A 1 77 ? 20.858 6.835 -54.948 1.00 79.88 77 THR A O 1
ATOM 646 N N . ASP A 1 78 ? 21.249 6.244 -52.823 1.00 74.88 78 ASP A N 1
ATOM 647 C CA . ASP A 1 78 ? 19.911 6.473 -52.277 1.00 74.88 78 ASP A CA 1
ATOM 648 C C . ASP A 1 78 ? 19.586 7.968 -52.072 1.00 74.88 78 ASP A C 1
ATOM 650 O O . ASP A 1 78 ? 18.414 8.343 -52.032 1.00 74.88 78 ASP A O 1
ATOM 654 N N . LYS A 1 79 ? 20.606 8.836 -51.981 1.00 81.25 79 LYS A N 1
ATOM 655 C CA . LYS A 1 79 ? 20.457 10.299 -51.829 1.00 81.25 79 LYS A CA 1
ATOM 656 C C . LYS A 1 79 ? 20.240 11.049 -53.158 1.00 81.25 79 LYS A C 1
ATOM 658 O O . LYS A 1 79 ? 19.918 12.243 -53.135 1.00 81.25 79 LYS A O 1
ATOM 663 N N . PHE A 1 80 ? 20.412 10.366 -54.293 1.00 80.38 80 PHE A N 1
ATOM 664 C CA . PHE A 1 80 ? 20.375 10.923 -55.652 1.00 80.38 80 PHE A CA 1
ATOM 665 C C . PHE A 1 80 ? 19.481 10.055 -56.548 1.00 80.38 80 PHE A C 1
ATOM 667 O O . PHE A 1 80 ? 19.953 9.201 -57.294 1.00 80.38 80 PHE A O 1
ATOM 674 N N . THR A 1 81 ? 18.168 10.237 -56.409 1.00 73.69 81 THR A N 1
ATOM 675 C CA . THR A 1 81 ? 17.128 9.442 -57.089 1.00 73.69 81 THR A CA 1
ATOM 676 C C . THR A 1 81 ? 16.335 10.225 -58.136 1.00 73.69 81 THR A C 1
ATOM 678 O O . THR A 1 81 ? 15.502 9.640 -58.826 1.00 73.69 81 THR A O 1
ATOM 681 N N . ASP A 1 82 ? 16.591 11.528 -58.269 1.00 80.19 82 ASP A N 1
ATOM 682 C CA . ASP A 1 82 ? 16.023 12.359 -59.329 1.00 80.19 82 ASP A CA 1
ATOM 683 C C . ASP A 1 82 ? 16.764 12.106 -60.653 1.00 80.19 82 ASP A C 1
ATOM 685 O O . ASP A 1 82 ? 17.989 11.976 -60.673 1.00 80.19 82 ASP A O 1
ATOM 689 N N . ILE A 1 83 ? 16.026 12.034 -61.761 1.00 77.94 83 ILE A N 1
ATOM 690 C CA . ILE A 1 83 ? 16.586 11.783 -63.095 1.00 77.94 83 ILE A CA 1
ATOM 691 C C . ILE A 1 83 ? 17.452 12.971 -63.541 1.00 77.94 83 ILE A C 1
ATOM 693 O O . ILE A 1 83 ? 18.520 12.750 -64.114 1.00 77.94 83 ILE A O 1
ATOM 697 N N . GLU A 1 84 ? 17.049 14.204 -63.213 1.00 80.50 84 GLU A N 1
ATOM 698 C CA . GLU A 1 84 ? 17.809 15.415 -63.550 1.00 80.50 84 GLU A CA 1
ATOM 699 C C . GLU A 1 84 ? 19.106 15.513 -62.727 1.00 80.50 84 GLU A C 1
ATOM 701 O O . GLU A 1 84 ? 20.148 15.904 -63.251 1.00 80.50 84 GLU A O 1
ATOM 706 N N . GLU A 1 85 ? 19.092 15.087 -61.456 1.00 83.38 85 GLU A N 1
ATOM 707 C CA . GLU A 1 85 ? 20.317 14.998 -60.645 1.00 83.38 85 GLU A CA 1
ATOM 708 C C . GLU A 1 85 ? 21.247 13.875 -61.127 1.00 83.38 85 GLU A C 1
ATOM 710 O O . GLU A 1 85 ? 22.468 14.038 -61.098 1.00 83.38 85 GLU A O 1
ATOM 715 N N . LEU A 1 86 ? 20.691 12.744 -61.575 1.00 83.56 86 LEU A N 1
ATOM 716 C CA . LEU A 1 86 ? 21.454 11.593 -62.065 1.00 83.56 86 LEU A CA 1
ATOM 717 C C . LEU A 1 86 ? 22.190 11.885 -63.384 1.00 83.56 86 LEU A C 1
ATOM 719 O O . LEU A 1 86 ? 23.304 11.399 -63.571 1.00 83.56 86 LEU A O 1
ATOM 723 N N . GLU A 1 87 ? 21.632 12.719 -64.265 1.00 85.00 87 GLU A N 1
ATOM 724 C CA . GLU A 1 87 ? 22.278 13.141 -65.525 1.00 85.00 87 GLU A CA 1
ATOM 725 C C . GLU A 1 87 ? 23.493 14.060 -65.324 1.00 85.00 87 GLU A C 1
ATOM 727 O O . GLU A 1 87 ? 24.381 14.124 -66.179 1.00 85.00 87 GLU A O 1
ATOM 732 N N . LEU A 1 88 ? 23.621 14.701 -64.158 1.00 86.25 88 LEU A N 1
ATOM 733 C CA . LEU A 1 88 ? 24.838 15.444 -63.822 1.00 86.25 88 LEU A CA 1
ATOM 734 C C . LEU A 1 88 ? 26.058 14.518 -63.685 1.00 86.25 88 LEU A C 1
ATOM 736 O O . LEU A 1 88 ? 27.175 14.961 -63.941 1.00 86.25 88 LEU A O 1
ATOM 740 N N . PHE A 1 89 ? 25.870 13.239 -63.332 1.00 87.75 89 PHE A N 1
ATOM 741 C CA . PHE A 1 89 ? 26.975 12.304 -63.089 1.00 87.75 89 PHE A CA 1
ATOM 742 C C . PHE A 1 89 ? 27.674 11.808 -64.361 1.00 87.75 89 PHE A C 1
ATOM 744 O O . PHE A 1 89 ? 28.850 11.461 -64.284 1.00 87.75 89 PHE A O 1
ATOM 751 N N . ASP A 1 90 ? 27.021 11.841 -65.527 1.00 83.69 90 ASP A N 1
ATOM 752 C CA . ASP A 1 90 ? 27.667 11.527 -66.817 1.00 83.69 90 ASP A CA 1
ATOM 753 C C . ASP A 1 90 ? 28.706 12.580 -67.236 1.00 83.69 90 ASP A C 1
ATOM 755 O O . ASP A 1 90 ? 29.577 12.319 -68.062 1.00 83.69 90 ASP A O 1
ATOM 759 N N . ASN A 1 91 ? 28.647 13.772 -66.637 1.00 80.38 91 ASN A N 1
ATOM 760 C CA . ASN A 1 91 ? 29.526 14.899 -66.943 1.00 80.38 91 ASN A CA 1
ATOM 761 C C . ASN A 1 91 ? 30.725 15.012 -65.973 1.00 80.38 91 ASN A C 1
ATOM 763 O O . ASN A 1 91 ? 31.428 16.027 -65.961 1.00 80.38 91 ASN A O 1
ATOM 767 N N . ILE A 1 92 ? 30.962 13.987 -65.143 1.00 85.75 92 ILE A N 1
ATOM 768 C CA . ILE A 1 92 ? 31.985 13.978 -64.088 1.00 85.75 92 ILE A CA 1
ATOM 769 C C . ILE A 1 92 ? 33.159 13.074 -64.498 1.00 85.75 92 ILE A C 1
ATOM 771 O O . ILE A 1 92 ? 32.958 11.889 -64.761 1.00 85.75 92 ILE A O 1
ATOM 775 N N . PRO A 1 93 ? 34.407 13.580 -64.524 1.00 83.62 93 PRO A N 1
ATOM 776 C CA . PRO A 1 93 ? 35.554 12.783 -64.937 1.00 83.62 93 PRO A CA 1
ATOM 777 C C . PRO A 1 93 ? 35.906 11.714 -63.891 1.00 83.62 93 PRO A C 1
ATOM 779 O O . PRO A 1 93 ? 36.329 12.015 -62.776 1.00 83.62 93 PRO A O 1
ATOM 782 N N . SER A 1 94 ? 35.781 10.447 -64.281 1.00 84.06 94 SER A N 1
ATOM 783 C CA . SER A 1 94 ? 36.239 9.295 -63.493 1.00 84.06 94 SER A CA 1
ATOM 784 C C . SER A 1 94 ? 37.750 9.334 -63.212 1.00 84.06 94 SER A C 1
ATOM 786 O O . SER A 1 94 ? 38.524 9.941 -63.956 1.00 84.06 94 SER A O 1
ATOM 788 N N . THR A 1 95 ? 38.199 8.649 -62.156 1.00 84.62 95 THR A N 1
ATOM 789 C CA . THR A 1 95 ? 39.634 8.487 -61.850 1.00 84.62 95 THR A CA 1
ATOM 790 C C . THR A 1 95 ? 40.147 7.106 -62.271 1.00 84.62 95 THR A C 1
ATOM 792 O O . THR A 1 95 ? 39.382 6.194 -62.570 1.00 84.62 95 THR A O 1
ATOM 795 N N . THR A 1 96 ? 41.462 6.894 -62.169 1.00 81.56 96 THR A N 1
ATOM 796 C CA . THR A 1 96 ? 42.099 5.569 -62.293 1.00 81.56 96 THR A CA 1
ATOM 797 C C . THR A 1 96 ? 41.760 4.583 -61.160 1.00 81.56 96 THR A C 1
ATOM 799 O O . THR A 1 96 ? 42.266 3.465 -61.171 1.00 81.56 96 THR A O 1
ATOM 802 N N . PHE A 1 97 ? 40.962 4.984 -60.162 1.00 81.50 97 PHE A N 1
ATOM 803 C CA . PHE A 1 97 ? 40.587 4.169 -58.995 1.00 81.50 97 PHE A CA 1
ATOM 804 C C . PHE A 1 97 ? 39.071 4.082 -58.763 1.00 81.50 97 PHE A C 1
ATOM 806 O O . PHE A 1 97 ? 38.624 3.275 -57.948 1.00 81.50 97 PHE A O 1
ATOM 813 N N . THR A 1 98 ? 38.263 4.942 -59.384 1.00 84.56 98 THR A N 1
ATOM 814 C CA . THR A 1 98 ? 36.809 4.988 -59.187 1.00 84.56 98 THR A CA 1
ATOM 815 C C . THR A 1 98 ? 36.138 5.547 -60.439 1.00 84.56 98 THR A C 1
ATOM 817 O O . THR A 1 98 ? 36.346 6.702 -60.813 1.00 84.56 98 THR A O 1
ATOM 820 N N . GLU A 1 99 ? 35.338 4.689 -61.067 1.00 85.94 99 GLU A N 1
ATOM 821 C CA . GLU A 1 99 ? 34.487 4.985 -62.217 1.00 85.94 99 GLU A CA 1
ATOM 822 C C . GLU A 1 99 ? 33.127 5.512 -61.733 1.00 85.94 99 GLU A C 1
ATOM 824 O O . GLU A 1 99 ? 32.549 4.964 -60.792 1.00 85.94 99 GLU A O 1
ATOM 829 N N . ILE A 1 100 ? 32.627 6.579 -62.353 1.00 86.88 100 ILE A N 1
ATOM 830 C CA . ILE A 1 100 ? 31.343 7.209 -62.038 1.00 86.88 100 ILE A CA 1
ATOM 831 C C . ILE A 1 100 ? 30.649 7.673 -63.326 1.00 86.88 100 ILE A C 1
ATOM 833 O O . ILE A 1 100 ? 31.297 8.169 -64.246 1.00 86.88 100 ILE A O 1
ATOM 837 N N . SER A 1 101 ? 29.335 7.473 -63.378 1.00 87.62 101 SER A N 1
ATOM 838 C CA . SER A 1 101 ? 28.412 7.883 -64.445 1.00 87.62 101 SER A CA 1
ATOM 839 C C . SER A 1 101 ? 26.975 7.721 -63.932 1.00 87.62 101 SER A C 1
ATOM 841 O O . SER A 1 101 ? 26.766 7.126 -62.865 1.00 87.62 101 SER A O 1
ATOM 843 N N . LYS A 1 102 ? 25.971 8.173 -64.689 1.00 86.75 102 LYS A N 1
ATOM 844 C CA . LYS A 1 102 ? 24.554 7.856 -64.445 1.00 86.75 102 LYS A CA 1
ATOM 845 C C . LYS A 1 102 ? 24.337 6.347 -64.402 1.00 86.75 102 LYS A C 1
ATOM 847 O O . LYS A 1 102 ? 23.720 5.846 -63.466 1.00 86.75 102 LYS A O 1
ATOM 852 N N . GLU A 1 103 ? 24.927 5.606 -65.343 1.00 82.75 103 GLU A N 1
ATOM 853 C CA . GLU A 1 103 ? 24.871 4.140 -65.341 1.00 82.75 103 GLU A CA 1
ATOM 854 C C . GLU A 1 103 ? 25.485 3.535 -64.073 1.00 82.75 103 GLU A C 1
ATOM 856 O O . GLU A 1 103 ? 24.869 2.647 -63.494 1.00 82.75 103 GLU A O 1
ATOM 861 N N . LYS A 1 104 ? 26.621 4.033 -63.557 1.00 82.69 104 LYS A N 1
ATOM 862 C CA . LYS A 1 104 ? 27.186 3.527 -62.287 1.00 82.69 104 LYS A CA 1
ATOM 863 C C . LYS A 1 104 ? 26.344 3.880 -61.064 1.00 82.69 104 LYS A C 1
ATOM 865 O O . LYS A 1 104 ? 26.205 3.037 -60.179 1.00 82.69 104 LYS A O 1
ATOM 870 N N . MET A 1 105 ? 25.739 5.067 -61.038 1.00 81.50 105 MET A N 1
ATOM 871 C CA . MET A 1 105 ? 24.791 5.473 -59.991 1.00 81.50 105 MET A CA 1
ATOM 872 C C . MET A 1 105 ? 23.473 4.670 -60.047 1.00 81.50 105 MET A C 1
ATOM 874 O O . MET A 1 105 ? 22.781 4.539 -59.036 1.00 81.50 105 MET A O 1
ATOM 878 N N . MET A 1 106 ? 23.133 4.098 -61.208 1.00 76.25 106 MET A N 1
ATOM 879 C CA . MET A 1 106 ? 21.975 3.218 -61.401 1.00 76.25 106 MET A CA 1
ATOM 880 C C . MET A 1 106 ? 22.314 1.722 -61.223 1.00 76.25 106 MET A C 1
ATOM 882 O O . MET A 1 106 ? 21.483 0.982 -60.702 1.00 76.25 106 MET A O 1
ATOM 886 N N . GLU A 1 107 ? 23.529 1.263 -61.550 1.00 66.25 107 GLU A N 1
ATOM 887 C CA . GLU A 1 107 ? 24.021 -0.102 -61.277 1.00 66.25 107 GLU A CA 1
ATOM 888 C C . GLU A 1 107 ? 24.168 -0.374 -59.775 1.00 66.25 107 GLU A C 1
ATOM 890 O O . GLU A 1 107 ? 23.862 -1.469 -59.301 1.00 66.25 107 GLU A O 1
ATOM 895 N N . SER A 1 108 ? 24.608 0.607 -58.985 1.00 53.28 108 SER A N 1
ATOM 896 C CA . SER A 1 108 ? 24.593 0.493 -57.520 1.00 53.28 108 SER A CA 1
ATOM 897 C C . SER A 1 108 ? 23.160 0.372 -56.988 1.00 53.28 108 SER A C 1
ATOM 899 O O . SER A 1 108 ? 22.899 -0.457 -56.114 1.00 53.28 108 SER A O 1
ATOM 901 N N . ASN A 1 109 ? 22.215 1.098 -57.595 1.00 47.88 109 ASN A N 1
ATOM 902 C CA . ASN A 1 109 ? 20.779 0.982 -57.334 1.00 47.88 109 ASN A CA 1
ATOM 903 C C . ASN A 1 109 ? 20.122 -0.280 -57.953 1.00 47.88 109 ASN A C 1
ATOM 905 O O . ASN A 1 109 ? 18.953 -0.542 -57.679 1.00 47.88 109 ASN A O 1
ATOM 909 N N . SER A 1 110 ? 20.850 -1.103 -58.722 1.00 42.03 110 SER A N 1
ATOM 910 C CA . SER A 1 110 ? 20.411 -2.448 -59.139 1.00 42.03 110 SER A CA 1
ATOM 911 C C . SER A 1 110 ? 21.064 -3.553 -58.297 1.00 42.03 110 SER A C 1
ATOM 913 O O . SER A 1 110 ? 20.407 -4.537 -57.950 1.00 42.03 110 SER A O 1
ATOM 915 N N . ARG A 1 111 ? 22.310 -3.364 -57.834 1.00 43.03 111 ARG A N 1
ATOM 916 C CA . ARG A 1 111 ? 22.945 -4.189 -56.785 1.00 43.03 111 ARG A CA 1
ATOM 917 C C . ARG A 1 111 ? 22.265 -4.044 -55.420 1.00 43.03 111 ARG A C 1
ATOM 919 O O . ARG A 1 111 ? 22.281 -4.990 -54.634 1.00 43.03 111 ARG A O 1
ATOM 926 N N . SER A 1 112 ? 21.579 -2.931 -55.162 1.00 42.16 112 SER A N 1
ATOM 927 C CA . SER A 1 112 ? 20.673 -2.785 -54.015 1.00 42.16 112 SER A CA 1
ATOM 928 C C . SER A 1 112 ? 19.375 -3.607 -54.133 1.00 42.16 112 SER A C 1
ATOM 930 O O . SER A 1 112 ? 18.522 -3.525 -53.253 1.00 42.16 112 SER A O 1
ATOM 932 N N . SER A 1 113 ? 19.244 -4.505 -55.119 1.00 38.06 113 SER A N 1
ATOM 933 C CA . SER A 1 113 ? 18.276 -5.618 -55.076 1.00 38.06 113 SER A CA 1
ATOM 934 C C . SER A 1 113 ? 18.583 -6.676 -53.997 1.00 38.06 113 SER A C 1
ATOM 936 O O . SER A 1 113 ? 17.762 -7.556 -53.755 1.00 38.06 113 SER A O 1
ATOM 938 N N . GLN A 1 114 ? 19.712 -6.557 -53.279 1.00 44.53 114 GLN A N 1
ATOM 939 C CA . GLN A 1 114 ? 19.923 -7.171 -51.956 1.00 44.53 114 GLN A CA 1
ATOM 940 C C . GLN A 1 114 ? 19.761 -6.175 -50.786 1.00 44.53 114 GLN A C 1
ATOM 942 O O . GLN A 1 114 ? 20.295 -6.394 -49.697 1.00 44.53 114 GLN A O 1
ATOM 947 N N . SER A 1 115 ? 19.008 -5.083 -50.970 1.00 49.44 115 SER A N 1
ATOM 948 C CA . SER A 1 115 ? 18.534 -4.271 -49.844 1.00 49.44 115 SER A CA 1
ATOM 949 C C . SER A 1 115 ? 17.586 -5.113 -48.991 1.00 49.44 115 SER A C 1
ATOM 951 O O . SER A 1 115 ? 16.495 -5.494 -49.406 1.00 49.44 115 SER A O 1
ATOM 953 N N . LEU A 1 116 ? 18.052 -5.458 -47.791 1.00 59.72 116 LEU A N 1
ATOM 954 C CA . LEU A 1 116 ? 17.317 -6.317 -46.874 1.00 59.72 116 LEU A CA 1
ATOM 955 C C . LEU A 1 116 ? 15.979 -5.659 -46.503 1.00 59.72 116 LEU A C 1
ATOM 957 O O . LEU A 1 116 ? 15.976 -4.529 -46.000 1.00 59.72 116 LEU A O 1
ATOM 961 N N . SER A 1 117 ? 14.860 -6.359 -46.724 1.00 78.38 117 SER A N 1
ATOM 962 C CA . SER A 1 117 ? 13.535 -5.824 -46.381 1.00 78.38 117 SER A CA 1
ATOM 963 C C . SER A 1 117 ? 13.440 -5.527 -44.882 1.00 78.38 117 SER A C 1
ATOM 965 O O . SER A 1 117 ? 14.164 -6.109 -44.067 1.00 78.38 117 SER A O 1
ATOM 967 N N . VAL A 1 118 ? 12.553 -4.613 -44.479 1.00 82.44 118 VAL A N 1
ATOM 968 C CA . VAL A 1 118 ? 12.453 -4.227 -43.060 1.00 82.44 118 VAL A CA 1
ATOM 969 C C . VAL A 1 118 ? 11.991 -5.423 -42.217 1.00 82.44 118 VAL A C 1
ATOM 971 O O . VAL A 1 118 ? 12.471 -5.618 -41.104 1.00 82.44 118 VAL A O 1
ATOM 974 N N . GLU A 1 119 ? 11.144 -6.279 -42.779 1.00 85.56 119 GLU A N 1
ATOM 975 C CA . GLU A 1 119 ? 10.661 -7.542 -42.225 1.00 85.56 119 GLU A CA 1
ATOM 976 C C . GLU A 1 119 ? 11.787 -8.568 -42.011 1.00 85.56 119 GLU A C 1
ATOM 978 O O . GLU A 1 119 ? 11.833 -9.239 -40.977 1.00 85.56 119 GLU A O 1
ATOM 983 N N . GLU A 1 120 ? 12.716 -8.698 -42.960 1.00 85.38 120 GLU A N 1
ATOM 984 C CA . GLU A 1 120 ? 13.903 -9.552 -42.817 1.00 85.38 120 GLU A CA 1
ATOM 985 C C . GLU A 1 120 ? 14.930 -8.948 -41.857 1.00 85.38 120 GLU A C 1
ATOM 987 O O . GLU A 1 120 ? 15.555 -9.679 -41.087 1.00 85.38 120 GLU A O 1
ATOM 992 N N . ALA A 1 121 ? 15.078 -7.623 -41.851 1.00 88.38 121 ALA A N 1
ATOM 993 C CA . ALA A 1 121 ? 15.948 -6.911 -40.925 1.00 88.38 121 ALA A CA 1
ATOM 994 C C . ALA A 1 121 ? 15.471 -7.054 -39.469 1.00 88.38 121 ALA A C 1
ATOM 996 O O . ALA A 1 121 ? 16.298 -7.274 -38.585 1.00 88.38 121 ALA A O 1
ATOM 997 N N . ILE A 1 122 ? 14.154 -7.028 -39.226 1.00 92.19 122 ILE A N 1
ATOM 998 C CA . ILE A 1 122 ? 13.546 -7.341 -37.921 1.00 92.19 122 ILE A CA 1
ATOM 999 C C . ILE A 1 122 ? 13.900 -8.770 -37.492 1.00 92.19 122 ILE A C 1
ATOM 1001 O O . ILE A 1 122 ? 14.362 -8.967 -36.369 1.00 92.19 122 ILE A O 1
ATOM 1005 N N . LYS A 1 123 ? 13.739 -9.762 -38.381 1.00 92.50 123 LYS A N 1
ATOM 1006 C CA . LYS A 1 123 ? 14.066 -11.170 -38.083 1.00 92.50 123 LYS A CA 1
ATOM 1007 C C . LYS A 1 123 ? 15.549 -11.349 -37.745 1.00 92.50 123 LYS A C 1
ATOM 1009 O O . LYS A 1 123 ? 15.862 -11.804 -36.646 1.00 92.50 123 LYS A O 1
ATOM 1014 N N . LYS A 1 124 ? 16.456 -10.898 -38.623 1.00 90.81 124 LYS A N 1
ATOM 1015 C CA . LYS A 1 124 ? 17.911 -10.996 -38.400 1.00 90.81 124 LYS A CA 1
ATOM 1016 C C . LYS A 1 124 ? 18.359 -10.272 -37.129 1.00 90.81 124 LYS A C 1
ATOM 1018 O O . LYS A 1 124 ? 19.192 -10.798 -36.398 1.00 90.81 124 LYS A O 1
ATOM 1023 N N . TRP A 1 125 ? 17.803 -9.095 -36.833 1.00 93.50 125 TRP A N 1
ATOM 1024 C CA . TRP A 1 125 ? 18.171 -8.349 -35.626 1.00 93.50 125 TRP A CA 1
ATOM 1025 C C . TRP A 1 125 ? 17.574 -8.935 -34.346 1.00 93.50 125 TRP A C 1
ATOM 1027 O O . TRP A 1 125 ? 18.191 -8.842 -33.291 1.00 93.50 125 TRP A O 1
ATOM 1037 N N . LYS A 1 126 ? 16.407 -9.585 -34.411 1.00 92.75 126 LYS A N 1
ATOM 1038 C CA . LYS A 1 126 ? 15.877 -10.362 -33.283 1.00 92.75 126 LYS A CA 1
ATOM 1039 C C . LYS A 1 126 ? 16.765 -11.573 -32.968 1.00 92.75 126 LYS A C 1
ATOM 1041 O O . LYS A 1 126 ? 16.961 -11.879 -31.795 1.00 92.75 126 LYS A O 1
ATOM 1046 N N . GLU A 1 127 ? 17.291 -12.240 -33.994 1.00 90.88 127 GLU A N 1
ATOM 1047 C CA . GLU A 1 127 ? 18.184 -13.400 -33.859 1.00 90.88 127 GLU A CA 1
ATOM 1048 C C . GLU A 1 127 ? 19.592 -13.008 -33.378 1.00 90.88 127 GLU A C 1
ATOM 1050 O O . GLU A 1 127 ? 20.143 -13.676 -32.505 1.00 90.88 127 GLU A O 1
ATOM 1055 N N . ASN A 1 128 ? 20.151 -11.898 -33.875 1.00 90.94 128 ASN A N 1
ATOM 1056 C CA . ASN A 1 128 ? 21.423 -11.334 -33.411 1.00 90.94 128 ASN A CA 1
ATOM 1057 C C . ASN A 1 128 ? 21.305 -9.818 -33.114 1.00 90.94 128 ASN A C 1
ATOM 1059 O O . ASN A 1 128 ? 21.659 -8.986 -33.955 1.00 90.94 128 ASN A O 1
ATOM 1063 N N . PRO A 1 129 ? 20.863 -9.433 -31.900 1.00 91.12 129 PRO A N 1
ATOM 1064 C CA . PRO A 1 129 ? 20.657 -8.025 -31.532 1.00 91.12 129 PRO A CA 1
ATOM 1065 C C . PRO A 1 129 ? 21.942 -7.197 -31.405 1.00 91.12 129 PRO A C 1
ATOM 1067 O O . PRO A 1 129 ? 21.890 -5.967 -31.388 1.00 91.12 129 PRO A O 1
ATOM 1070 N N . THR A 1 130 ? 23.087 -7.871 -31.296 1.00 90.81 130 THR A N 1
ATOM 1071 C CA . THR A 1 130 ? 24.435 -7.296 -31.166 1.00 90.81 130 THR A CA 1
ATOM 1072 C C . THR A 1 130 ? 25.080 -6.919 -32.503 1.00 90.81 130 THR A C 1
ATOM 1074 O O . THR A 1 130 ? 26.212 -6.436 -32.530 1.00 90.81 130 THR A O 1
ATOM 1077 N N . THR A 1 131 ? 24.379 -7.103 -33.623 1.00 87.94 131 THR A N 1
ATOM 1078 C CA . THR A 1 131 ? 24.880 -6.790 -34.966 1.00 87.94 131 THR A CA 1
ATOM 1079 C C . THR A 1 131 ? 23.826 -6.033 -35.770 1.00 87.94 131 THR A C 1
ATOM 1081 O O . THR A 1 131 ? 22.654 -6.396 -35.772 1.00 87.94 131 THR A O 1
ATOM 1084 N N . ASP A 1 132 ? 24.230 -4.973 -36.466 1.00 86.06 132 ASP A N 1
ATOM 1085 C CA . ASP A 1 132 ? 23.356 -4.204 -37.353 1.00 86.06 132 ASP A CA 1
ATOM 1086 C C . ASP A 1 132 ? 22.905 -5.080 -38.542 1.00 86.06 132 ASP A C 1
ATOM 1088 O O . ASP A 1 132 ? 23.758 -5.540 -39.309 1.00 86.06 132 ASP A O 1
ATOM 1092 N N . PRO A 1 133 ? 21.591 -5.298 -38.744 1.00 86.62 133 PRO A N 1
ATOM 1093 C CA . PRO A 1 133 ? 21.088 -6.200 -39.779 1.00 86.62 133 PRO A CA 1
ATOM 1094 C C . PRO A 1 133 ? 21.312 -5.689 -41.212 1.00 86.62 133 PRO A C 1
ATOM 1096 O O . PRO A 1 133 ? 21.192 -6.479 -42.146 1.00 86.62 133 PRO A O 1
ATOM 1099 N N . TYR A 1 134 ? 21.621 -4.400 -41.403 1.00 79.69 134 TYR A N 1
ATOM 1100 C CA . TYR A 1 134 ? 21.807 -3.782 -42.720 1.00 79.69 134 TYR A CA 1
ATOM 1101 C C . TYR A 1 134 ? 23.271 -3.738 -43.177 1.00 79.69 134 TYR A C 1
ATOM 1103 O O . TYR A 1 134 ? 23.524 -3.736 -44.377 1.00 79.69 134 TYR A O 1
ATOM 1111 N N . ASN A 1 135 ? 24.235 -3.668 -42.251 1.00 80.50 135 ASN A N 1
ATOM 1112 C CA . ASN A 1 135 ? 25.661 -3.488 -42.585 1.00 80.50 135 ASN A CA 1
ATOM 1113 C C . ASN A 1 135 ? 26.635 -4.353 -41.764 1.00 80.50 135 ASN A C 1
ATOM 1115 O O . ASN A 1 135 ? 27.845 -4.206 -41.915 1.00 80.50 135 ASN A O 1
ATOM 1119 N N . GLY A 1 136 ? 26.148 -5.241 -40.892 1.00 78.50 136 GLY A N 1
ATOM 1120 C CA . GLY A 1 136 ? 26.984 -6.211 -40.178 1.00 78.50 136 GLY A CA 1
ATOM 1121 C C . GLY A 1 136 ? 27.909 -5.623 -39.102 1.00 78.50 136 GLY A C 1
ATOM 1122 O O . GLY A 1 136 ? 28.702 -6.363 -38.525 1.00 78.50 136 GLY A O 1
ATOM 1123 N N . SER A 1 137 ? 27.840 -4.318 -38.810 1.00 84.88 137 SER A N 1
ATOM 1124 C CA . SER A 1 137 ? 28.661 -3.712 -37.748 1.00 84.88 137 SER A CA 1
ATOM 1125 C C . SER A 1 137 ? 28.131 -4.033 -36.346 1.00 84.88 137 SER A C 1
ATOM 1127 O O . SER A 1 137 ? 26.932 -4.228 -36.145 1.00 84.88 137 SER A O 1
ATOM 1129 N N . GLU A 1 138 ? 29.029 -4.074 -35.363 1.00 90.12 138 GLU A N 1
ATOM 1130 C CA . GLU A 1 138 ? 28.693 -4.341 -33.963 1.00 90.12 138 GLU A CA 1
ATOM 1131 C C . GLU A 1 138 ? 27.807 -3.234 -33.361 1.00 90.12 138 GLU A C 1
ATOM 1133 O O . GLU A 1 138 ? 27.973 -2.043 -33.648 1.00 90.12 138 GLU A O 1
ATOM 1138 N N . VAL A 1 139 ? 26.852 -3.630 -32.515 1.00 90.00 139 VAL A N 1
ATOM 1139 C CA . VAL A 1 139 ? 25.914 -2.734 -31.830 1.00 90.00 139 VAL A CA 1
ATOM 1140 C C . VAL A 1 139 ? 25.824 -3.126 -30.354 1.00 90.00 139 VAL A C 1
ATOM 1142 O O . VAL A 1 139 ? 25.165 -4.105 -30.002 1.00 90.00 139 VAL A O 1
ATOM 1145 N N . LYS A 1 140 ? 26.439 -2.335 -29.464 1.00 92.50 140 LYS A N 1
ATOM 1146 C CA . LYS A 1 140 ? 26.260 -2.502 -28.012 1.00 92.50 140 LYS A CA 1
ATOM 1147 C C . LYS A 1 140 ? 24.781 -2.315 -27.650 1.00 92.50 140 LYS A C 1
ATOM 1149 O O . LYS A 1 140 ? 24.149 -1.343 -28.067 1.00 92.50 140 LYS A O 1
ATOM 1154 N N . THR A 1 141 ? 24.239 -3.231 -26.846 1.00 93.44 141 THR A N 1
ATOM 1155 C CA . THR A 1 141 ? 22.887 -3.101 -26.280 1.00 93.44 141 THR A CA 1
ATOM 1156 C C . THR A 1 141 ? 22.815 -1.856 -25.395 1.00 93.44 141 THR A C 1
ATOM 1158 O O . THR A 1 141 ? 23.685 -1.638 -24.558 1.00 93.44 141 THR A O 1
ATOM 1161 N N . SER A 1 142 ? 21.800 -1.015 -25.594 1.00 94.25 142 SER A N 1
ATOM 1162 C CA . SER A 1 142 ? 21.680 0.272 -24.903 1.00 94.25 142 SER A CA 1
ATOM 1163 C C . SER A 1 142 ? 20.228 0.737 -24.868 1.00 94.25 142 SER A C 1
ATOM 1165 O O . SER A 1 142 ? 19.474 0.473 -25.803 1.00 94.25 142 SER A O 1
ATOM 1167 N N . ILE A 1 143 ? 19.838 1.441 -23.804 1.00 95.19 143 ILE A N 1
ATOM 1168 C CA . ILE A 1 143 ? 18.514 2.073 -23.673 1.00 95.19 143 ILE A CA 1
ATOM 1169 C C . ILE A 1 143 ? 18.537 3.584 -23.957 1.00 95.19 143 ILE A C 1
ATOM 1171 O O . ILE A 1 143 ? 17.502 4.248 -23.911 1.00 95.19 143 ILE A O 1
ATOM 1175 N N . LEU A 1 144 ? 19.706 4.157 -24.265 1.00 92.62 144 LEU A N 1
ATOM 1176 C CA . LEU A 1 144 ? 19.845 5.581 -24.581 1.00 92.62 144 LEU A CA 1
ATOM 1177 C C . LEU A 1 144 ? 19.315 5.857 -25.988 1.00 92.62 144 LEU A C 1
ATOM 1179 O O . LEU A 1 144 ? 19.776 5.244 -26.950 1.00 92.62 144 LEU A O 1
ATOM 1183 N N . LEU A 1 145 ? 18.390 6.809 -26.128 1.00 89.50 145 LEU A N 1
ATOM 1184 C CA . LEU A 1 145 ? 17.682 7.104 -27.389 1.00 89.50 145 LEU A CA 1
ATOM 1185 C C . LEU A 1 145 ? 18.614 7.482 -28.556 1.00 89.50 145 LEU A C 1
ATOM 1187 O O . LEU A 1 145 ? 18.307 7.214 -29.709 1.00 89.50 145 LEU A O 1
ATOM 1191 N N . LYS A 1 146 ? 19.774 8.080 -28.254 1.00 87.69 146 LYS A N 1
ATOM 1192 C CA . LYS A 1 146 ? 20.801 8.451 -29.245 1.00 87.69 146 LYS A CA 1
ATOM 1193 C C . LYS A 1 146 ? 21.720 7.297 -29.658 1.00 87.69 146 LYS A C 1
ATOM 1195 O O . LYS A 1 146 ? 22.544 7.483 -30.548 1.00 87.69 146 LYS A O 1
ATOM 1200 N N . SER A 1 147 ? 21.629 6.144 -28.998 1.00 91.12 147 SER A N 1
ATOM 1201 C CA . SER A 1 147 ? 22.449 4.984 -29.338 1.00 91.12 147 SER A CA 1
ATOM 1202 C C . SER A 1 147 ? 21.924 4.289 -30.591 1.00 91.12 147 SER A C 1
ATOM 1204 O O . SER A 1 147 ? 20.719 4.258 -30.853 1.00 91.12 147 SER A O 1
ATOM 1206 N N . LYS A 1 148 ? 22.837 3.658 -31.331 1.00 89.81 148 LYS A N 1
ATOM 1207 C CA . LYS A 1 148 ? 22.517 2.901 -32.544 1.00 89.81 148 LYS A CA 1
ATOM 1208 C C . LYS A 1 148 ? 21.495 1.778 -32.295 1.00 89.81 148 LYS A C 1
ATOM 1210 O O . LYS A 1 148 ? 20.640 1.534 -33.140 1.00 89.81 148 LYS A O 1
ATOM 1215 N N . TYR A 1 149 ? 21.536 1.148 -31.117 1.00 94.38 149 TYR A N 1
ATOM 1216 C CA . TYR A 1 149 ? 20.571 0.124 -30.704 1.00 94.38 149 TYR A CA 1
ATOM 1217 C C . TYR A 1 149 ? 19.145 0.688 -30.595 1.00 94.38 149 TYR A C 1
ATOM 1219 O O . TYR A 1 149 ? 18.216 0.147 -31.192 1.00 94.38 149 TYR A O 1
ATOM 1227 N N . SER A 1 150 ? 18.970 1.815 -29.896 1.00 93.31 150 SER A N 1
ATOM 1228 C CA . SER A 1 150 ? 17.660 2.468 -29.756 1.00 93.31 150 SER A CA 1
ATOM 1229 C C . SER A 1 150 ? 17.129 3.023 -31.076 1.00 93.31 150 SER A C 1
ATOM 1231 O O . SER A 1 150 ? 15.927 2.975 -31.302 1.00 93.31 150 SER A O 1
ATOM 1233 N N . GLN A 1 151 ? 18.002 3.504 -31.967 1.00 92.75 151 GLN A N 1
ATOM 1234 C CA . GLN A 1 151 ? 17.612 3.977 -33.302 1.00 92.75 151 GLN A CA 1
ATOM 1235 C C . GLN A 1 151 ? 17.115 2.835 -34.203 1.00 92.75 151 GLN A C 1
ATOM 1237 O O . GLN A 1 151 ? 16.109 2.990 -34.898 1.00 92.75 151 GLN A O 1
ATOM 1242 N N . LEU A 1 152 ? 17.769 1.666 -34.158 1.00 93.25 152 LEU A N 1
ATOM 1243 C CA . LEU A 1 152 ? 17.261 0.453 -34.806 1.00 93.25 152 LEU A CA 1
ATOM 1244 C C . LEU A 1 152 ? 15.911 0.041 -34.199 1.00 93.25 152 LEU A C 1
ATOM 1246 O O . LEU A 1 152 ? 14.956 -0.191 -34.941 1.00 93.25 152 LEU A O 1
ATOM 1250 N N . TYR A 1 153 ? 15.793 0.039 -32.867 1.00 96.06 153 TYR A N 1
ATOM 1251 C CA . TYR A 1 153 ? 14.536 -0.264 -32.177 1.00 96.06 153 TYR A CA 1
ATOM 1252 C C . TYR A 1 153 ? 13.398 0.679 -32.596 1.00 96.06 153 TYR A C 1
ATOM 1254 O O . TYR A 1 153 ? 12.313 0.207 -32.931 1.00 96.06 153 TYR A O 1
ATOM 1262 N N . GLU A 1 154 ? 13.644 1.993 -32.644 1.00 95.00 154 GLU A N 1
ATOM 1263 C CA . GLU A 1 154 ? 12.670 3.000 -33.076 1.00 95.00 154 GLU A CA 1
ATOM 1264 C C . GLU A 1 154 ? 12.224 2.783 -34.527 1.00 95.00 154 GLU A C 1
ATOM 1266 O O . GLU A 1 154 ? 11.019 2.803 -34.803 1.00 95.00 154 GLU A O 1
ATOM 1271 N N . LYS A 1 155 ? 13.169 2.520 -35.443 1.00 92.56 155 LYS A N 1
ATOM 1272 C CA . LYS A 1 155 ? 12.878 2.207 -36.852 1.00 92.56 155 LYS A CA 1
ATOM 1273 C C . LYS A 1 155 ? 11.947 0.997 -36.957 1.00 92.56 155 LYS A C 1
ATOM 1275 O O . LYS A 1 155 ? 10.936 1.055 -37.657 1.00 92.56 155 LYS A O 1
ATOM 1280 N N . PHE A 1 156 ? 12.258 -0.080 -36.239 1.00 95.12 156 PHE A N 1
ATOM 1281 C CA . PHE A 1 156 ? 11.510 -1.332 -36.316 1.00 95.12 156 PHE A CA 1
ATOM 1282 C C . PHE A 1 156 ? 10.147 -1.279 -35.627 1.00 95.12 156 PHE A C 1
ATOM 1284 O O . PHE A 1 156 ? 9.163 -1.723 -36.216 1.00 95.12 156 PHE A O 1
ATOM 1291 N N . ILE A 1 157 ? 10.035 -0.688 -34.435 1.00 94.69 157 ILE A N 1
ATOM 1292 C CA . ILE A 1 157 ? 8.734 -0.557 -33.764 1.00 94.69 157 ILE A CA 1
ATOM 1293 C C . ILE A 1 157 ? 7.818 0.442 -34.483 1.00 94.69 157 ILE A C 1
ATOM 1295 O O . ILE A 1 157 ? 6.613 0.210 -34.565 1.00 94.69 157 ILE A O 1
ATOM 1299 N N . THR A 1 158 ? 8.370 1.498 -35.094 1.00 92.31 158 THR A N 1
ATOM 1300 C CA . THR A 1 158 ? 7.604 2.408 -35.966 1.00 92.31 158 THR A CA 1
ATOM 1301 C C . THR A 1 158 ? 7.114 1.693 -37.228 1.00 92.31 158 THR A C 1
ATOM 1303 O O . THR A 1 158 ? 5.989 1.932 -37.659 1.00 92.31 158 THR A O 1
ATOM 1306 N N . HIS A 1 159 ? 7.896 0.764 -37.789 1.00 91.31 159 HIS A N 1
ATOM 1307 C CA . HIS A 1 159 ? 7.438 -0.078 -38.896 1.00 91.31 159 HIS A CA 1
ATOM 1308 C C . HIS A 1 159 ? 6.308 -1.031 -38.476 1.00 91.31 159 HIS A C 1
ATOM 1310 O O . HIS A 1 159 ? 5.254 -1.048 -39.103 1.00 91.31 159 HIS A O 1
ATOM 1316 N N . LEU A 1 160 ? 6.486 -1.766 -37.372 1.00 91.62 160 LEU A N 1
ATOM 1317 C CA . LEU A 1 160 ? 5.493 -2.714 -36.843 1.00 91.62 160 LEU A CA 1
ATOM 1318 C C . LEU A 1 160 ? 4.192 -2.052 -36.349 1.00 91.62 160 LEU A C 1
ATOM 1320 O O . LEU A 1 160 ? 3.191 -2.739 -36.172 1.00 91.62 160 LEU A O 1
ATOM 1324 N N . THR A 1 161 ? 4.189 -0.735 -36.122 1.00 91.62 161 THR A N 1
ATOM 1325 C CA . THR A 1 161 ? 2.989 0.044 -35.753 1.00 91.62 161 THR A CA 1
ATOM 1326 C C . THR A 1 161 ? 2.343 0.787 -36.924 1.00 91.62 161 THR A C 1
ATOM 1328 O O . THR A 1 161 ? 1.307 1.434 -36.749 1.00 91.62 161 THR A O 1
ATOM 1331 N N . LYS A 1 162 ? 2.915 0.704 -38.130 1.00 88.81 162 LYS A N 1
ATOM 1332 C CA . LYS A 1 162 ? 2.432 1.427 -39.309 1.00 88.81 162 LYS A CA 1
ATOM 1333 C C . LYS A 1 162 ? 1.058 0.902 -39.742 1.00 88.81 162 LYS A C 1
ATOM 1335 O O . LYS A 1 162 ? 0.923 -0.251 -40.131 1.00 88.81 162 LYS A O 1
ATOM 1340 N N . GLY A 1 163 ? 0.051 1.777 -39.722 1.00 84.00 163 GLY A N 1
ATOM 1341 C CA . GLY A 1 163 ? -1.314 1.467 -40.170 1.00 84.00 163 GLY A CA 1
ATOM 1342 C C . GLY A 1 163 ? -2.264 0.941 -39.088 1.00 84.00 163 GLY A C 1
ATOM 1343 O O . GLY A 1 163 ? -3.431 0.717 -39.393 1.00 84.00 163 GLY A O 1
ATOM 1344 N N . LEU A 1 164 ? -1.811 0.788 -37.839 1.00 89.75 164 LEU A N 1
ATOM 1345 C CA . LEU A 1 164 ? -2.684 0.428 -36.717 1.00 89.75 164 LEU A CA 1
ATOM 1346 C C . LEU A 1 164 ? -3.662 1.561 -36.376 1.00 89.75 164 LEU A C 1
ATOM 1348 O O . LEU A 1 164 ? -3.281 2.735 -36.326 1.00 89.75 164 LEU A O 1
ATOM 1352 N N . THR A 1 165 ? -4.911 1.211 -36.074 1.00 88.06 165 THR A N 1
ATOM 1353 C CA . THR A 1 165 ? -5.898 2.158 -35.538 1.00 88.06 165 THR A CA 1
ATOM 1354 C C . THR A 1 165 ? -5.633 2.452 -34.052 1.00 88.06 165 THR A C 1
ATOM 1356 O O . THR A 1 165 ? -4.975 1.662 -33.370 1.00 88.06 165 THR A O 1
ATOM 1359 N N . PRO A 1 166 ? -6.181 3.545 -33.482 1.00 83.31 166 PRO A N 1
ATOM 1360 C CA . PRO A 1 166 ? -6.099 3.798 -32.041 1.00 83.31 166 PRO A CA 1
ATOM 1361 C C . PRO A 1 166 ? -6.636 2.643 -31.182 1.00 83.31 166 PRO A C 1
ATOM 1363 O O . PRO A 1 166 ? -6.113 2.401 -30.099 1.00 83.31 166 PRO A O 1
ATOM 1366 N N . THR A 1 167 ? -7.646 1.917 -31.669 1.00 83.50 167 THR A N 1
ATOM 1367 C CA . THR A 1 167 ? -8.197 0.706 -31.042 1.00 83.50 167 THR A CA 1
ATOM 1368 C C . THR A 1 167 ? -7.225 -0.473 -31.072 1.00 83.50 167 THR A C 1
ATOM 1370 O O . THR A 1 167 ? -7.072 -1.146 -30.055 1.00 83.50 167 THR A O 1
ATOM 1373 N N . ASP A 1 168 ? -6.502 -0.685 -32.175 1.00 86.00 168 ASP A N 1
ATOM 1374 C CA . ASP A 1 168 ? -5.484 -1.744 -32.257 1.00 86.00 168 ASP A CA 1
ATOM 1375 C C . ASP A 1 168 ? -4.295 -1.453 -31.330 1.00 86.00 168 ASP A C 1
ATOM 1377 O O . ASP A 1 168 ? -3.752 -2.356 -30.698 1.00 86.00 168 ASP A O 1
ATOM 1381 N N . ILE A 1 169 ? -3.922 -0.173 -31.213 1.00 84.38 169 ILE A N 1
ATOM 1382 C CA . ILE A 1 169 ? -2.828 0.312 -30.358 1.00 84.38 169 ILE A CA 1
ATOM 1383 C C . ILE A 1 169 ? -3.095 0.063 -28.862 1.00 84.38 169 ILE A C 1
ATOM 1385 O O . ILE A 1 169 ? -2.154 -0.101 -28.083 1.00 84.38 169 ILE A O 1
ATOM 1389 N N . MET A 1 170 ? -4.364 0.023 -28.445 1.00 83.81 170 MET A N 1
ATOM 1390 C CA . MET A 1 170 ? -4.747 -0.287 -27.063 1.00 83.81 170 MET A CA 1
ATOM 1391 C C . MET A 1 170 ? -4.764 -1.790 -26.753 1.00 83.81 170 MET A C 1
ATOM 1393 O O . MET A 1 170 ? -4.706 -2.156 -25.581 1.00 83.81 170 MET A O 1
ATOM 1397 N N . ASN A 1 171 ? -4.883 -2.658 -27.764 1.00 85.81 171 ASN A N 1
ATOM 1398 C CA . ASN A 1 171 ? -5.155 -4.082 -27.569 1.00 85.81 171 ASN A CA 1
ATOM 1399 C C . ASN A 1 171 ? -3.901 -4.838 -27.063 1.00 85.81 171 ASN A C 1
ATOM 1401 O O . ASN A 1 171 ? -2.918 -4.935 -27.809 1.00 85.81 171 ASN A O 1
ATOM 1405 N N . PRO A 1 172 ? -3.935 -5.445 -25.855 1.00 86.00 172 PRO A N 1
ATOM 1406 C CA . PRO A 1 172 ? -2.801 -6.185 -25.298 1.00 86.00 172 PRO A CA 1
ATOM 1407 C C . PRO A 1 172 ? -2.295 -7.336 -26.165 1.00 86.00 172 PRO A C 1
ATOM 1409 O O . PRO A 1 172 ? -1.089 -7.573 -26.220 1.00 86.00 172 PRO A O 1
ATOM 1412 N N . GLU A 1 173 ? -3.177 -8.034 -26.883 1.00 87.50 173 GLU A N 1
ATOM 1413 C CA . GLU A 1 173 ? -2.766 -9.130 -27.765 1.00 87.50 173 GLU A CA 1
ATOM 1414 C C . GLU A 1 173 ? -1.957 -8.609 -28.957 1.00 87.50 173 GLU A C 1
ATOM 1416 O O . GLU A 1 173 ? -0.934 -9.194 -29.320 1.00 87.50 173 GLU A O 1
ATOM 1421 N N . ILE A 1 174 ? -2.373 -7.476 -29.533 1.00 88.31 174 ILE A N 1
ATOM 1422 C CA . ILE A 1 174 ? -1.698 -6.845 -30.672 1.00 88.31 174 ILE A CA 1
ATOM 1423 C C . ILE A 1 174 ? -0.347 -6.282 -30.232 1.00 88.31 174 ILE A C 1
ATOM 1425 O O . ILE A 1 174 ? 0.671 -6.598 -30.855 1.00 88.31 174 ILE A O 1
ATOM 1429 N N . PHE A 1 175 ? -0.291 -5.509 -29.142 1.00 88.81 175 PHE A N 1
ATOM 1430 C CA . PHE A 1 175 ? 0.973 -4.895 -28.735 1.00 88.81 175 PHE A CA 1
ATOM 1431 C C . PHE A 1 175 ? 1.985 -5.910 -28.186 1.00 88.81 175 PHE A C 1
ATOM 1433 O O . PHE A 1 175 ? 3.171 -5.786 -28.491 1.00 88.81 175 PHE A O 1
ATOM 1440 N N . GLU A 1 176 ? 1.562 -6.982 -27.506 1.00 90.44 176 GLU A N 1
ATOM 1441 C CA . GLU A 1 176 ? 2.472 -8.083 -27.155 1.00 90.44 176 GLU A CA 1
ATOM 1442 C C . GLU A 1 176 ? 2.909 -8.897 -28.386 1.00 90.44 176 GLU A C 1
ATOM 1444 O O . GLU A 1 176 ? 4.038 -9.386 -28.426 1.00 90.44 176 GLU A O 1
ATOM 1449 N N . ASN A 1 177 ? 2.084 -9.020 -29.432 1.00 91.75 177 ASN A N 1
ATOM 1450 C CA . ASN A 1 177 ? 2.508 -9.637 -30.697 1.00 91.75 177 ASN A CA 1
ATOM 1451 C C . ASN A 1 177 ? 3.506 -8.767 -31.485 1.00 91.75 177 ASN A C 1
ATOM 1453 O O . ASN A 1 177 ? 4.376 -9.312 -32.167 1.00 91.75 177 ASN A O 1
ATOM 1457 N N . ILE A 1 178 ? 3.456 -7.440 -31.346 1.00 92.75 178 ILE A N 1
ATOM 1458 C CA . ILE A 1 178 ? 4.502 -6.522 -31.830 1.00 92.75 178 ILE A CA 1
ATOM 1459 C C . ILE A 1 178 ? 5.777 -6.691 -30.994 1.00 92.75 178 ILE A C 1
ATOM 1461 O O . ILE A 1 178 ? 6.858 -6.894 -31.544 1.00 92.75 178 ILE A O 1
ATOM 1465 N N . ARG A 1 179 ? 5.651 -6.699 -29.662 1.00 93.69 179 ARG A N 1
ATOM 1466 C CA . ARG A 1 179 ? 6.764 -6.879 -28.716 1.00 93.69 179 ARG A CA 1
ATOM 1467 C C . ARG A 1 179 ? 7.549 -8.169 -28.975 1.00 93.69 179 ARG A C 1
ATOM 1469 O O . ARG A 1 179 ? 8.774 -8.138 -29.029 1.00 93.69 179 ARG A O 1
ATOM 1476 N N . LYS A 1 180 ? 6.850 -9.284 -29.234 1.00 94.00 180 LYS A N 1
ATOM 1477 C CA . LYS A 1 180 ? 7.426 -10.600 -29.599 1.00 94.00 180 LYS A CA 1
ATOM 1478 C C . LYS A 1 180 ? 8.294 -10.587 -30.863 1.00 94.00 180 LYS A C 1
ATOM 1480 O O . LYS A 1 180 ? 9.024 -11.557 -31.083 1.00 94.00 180 LYS A O 1
ATOM 1485 N N . GLN A 1 181 ? 8.208 -9.566 -31.714 1.00 93.56 181 GLN A N 1
ATOM 1486 C CA . GLN A 1 181 ? 9.003 -9.454 -32.944 1.00 93.56 181 GLN A CA 1
ATOM 1487 C C . GLN A 1 181 ? 10.303 -8.660 -32.749 1.00 93.56 181 GLN A C 1
ATOM 1489 O O . GLN A 1 181 ? 11.170 -8.711 -33.615 1.00 93.56 181 GLN A O 1
ATOM 1494 N N . LEU A 1 182 ? 10.474 -7.982 -31.612 1.00 95.12 182 LEU A N 1
ATOM 1495 C CA . LEU A 1 182 ? 11.648 -7.166 -31.300 1.00 95.12 182 LEU A CA 1
ATOM 1496 C C . LEU A 1 182 ? 12.641 -7.929 -30.391 1.00 95.12 182 LEU A C 1
ATOM 1498 O O . LEU A 1 182 ? 12.252 -8.897 -29.729 1.00 95.12 182 LEU A O 1
ATOM 1502 N N . PRO A 1 183 ? 13.926 -7.524 -30.332 1.00 93.31 183 PRO A N 1
ATOM 1503 C CA . PRO A 1 183 ? 14.896 -8.096 -29.396 1.00 93.31 183 PRO A CA 1
ATOM 1504 C C . PRO A 1 183 ? 14.522 -7.892 -27.924 1.00 93.31 183 PRO A C 1
ATOM 1506 O O . PRO A 1 183 ? 14.026 -6.829 -27.559 1.00 93.31 183 PRO A O 1
ATOM 1509 N N . THR A 1 184 ? 14.878 -8.841 -27.051 1.00 93.69 184 THR A N 1
ATOM 1510 C CA . THR A 1 184 ? 14.627 -8.744 -25.596 1.00 93.69 184 THR A CA 1
ATOM 1511 C C . THR A 1 184 ? 15.890 -8.516 -24.750 1.00 93.69 184 THR A C 1
ATOM 1513 O O . THR A 1 184 ? 15.821 -8.501 -23.523 1.00 93.69 184 THR A O 1
ATOM 1516 N N . ASN A 1 185 ? 17.059 -8.304 -25.370 1.00 91.62 185 ASN A N 1
ATOM 1517 C CA . ASN A 1 185 ? 18.357 -8.226 -24.672 1.00 91.62 185 ASN A CA 1
ATOM 1518 C C . ASN A 1 185 ? 18.504 -7.004 -23.748 1.00 91.62 185 ASN A C 1
ATOM 1520 O O . ASN A 1 185 ? 19.215 -7.078 -22.752 1.00 91.62 185 ASN A O 1
ATOM 1524 N N . HIS A 1 186 ? 17.825 -5.896 -24.054 1.00 91.81 186 HIS A N 1
ATOM 1525 C CA . HIS A 1 186 ? 17.844 -4.668 -23.251 1.00 91.81 186 HIS A CA 1
ATOM 1526 C C . HIS A 1 186 ? 16.868 -4.698 -22.054 1.00 91.81 186 HIS A C 1
ATOM 1528 O O . HIS A 1 186 ? 16.850 -3.754 -21.261 1.00 91.81 186 HIS A O 1
ATOM 1534 N N . ILE A 1 187 ? 16.031 -5.739 -21.933 1.00 93.62 187 ILE A N 1
ATOM 1535 C CA . ILE A 1 187 ? 15.040 -5.867 -20.857 1.00 93.62 187 ILE A CA 1
ATOM 1536 C C . ILE A 1 187 ? 15.768 -6.172 -19.544 1.00 93.62 187 ILE A C 1
ATOM 1538 O O . ILE A 1 187 ? 16.437 -7.199 -19.393 1.00 93.62 187 ILE A O 1
ATOM 1542 N N . TYR A 1 188 ? 15.609 -5.289 -18.560 1.00 91.81 188 TYR A N 1
ATOM 1543 C CA . TYR A 1 188 ? 16.121 -5.503 -17.215 1.00 91.81 188 TYR A CA 1
ATOM 1544 C C . TYR A 1 188 ? 15.426 -6.699 -16.564 1.00 91.81 188 TYR A C 1
ATOM 1546 O O . TYR A 1 188 ? 14.207 -6.844 -16.616 1.00 91.81 188 TYR A O 1
ATOM 1554 N N . THR A 1 189 ? 16.213 -7.541 -15.900 1.00 90.31 189 THR A N 1
ATOM 1555 C CA . THR A 1 189 ? 15.729 -8.653 -15.076 1.00 90.31 189 THR A CA 1
ATOM 1556 C C . THR A 1 189 ? 16.590 -8.722 -13.820 1.00 90.31 189 THR A C 1
ATOM 1558 O O . THR A 1 189 ? 17.807 -8.926 -13.920 1.00 90.31 189 THR A O 1
ATOM 1561 N N . SER A 1 190 ? 15.990 -8.544 -12.642 1.00 85.69 190 SER A N 1
ATOM 1562 C CA . SER A 1 190 ? 16.693 -8.753 -11.368 1.00 85.69 190 SER A CA 1
ATOM 1563 C C . SER A 1 190 ? 16.976 -10.251 -11.191 1.00 85.69 190 SER A C 1
ATOM 1565 O O . SER A 1 190 ? 16.048 -11.055 -11.327 1.00 85.69 190 SER A O 1
ATOM 1567 N N . LYS A 1 191 ? 18.245 -10.638 -10.951 1.00 77.31 191 LYS A N 1
ATOM 1568 C CA . LYS A 1 191 ? 18.630 -12.057 -10.794 1.00 77.31 191 LYS A CA 1
ATOM 1569 C C . LYS A 1 191 ? 18.008 -12.622 -9.508 1.00 77.31 191 LYS A C 1
ATOM 1571 O O . LYS A 1 191 ? 17.710 -11.878 -8.574 1.00 77.31 191 LYS A O 1
ATOM 1576 N N . GLU A 1 192 ? 17.845 -13.940 -9.441 1.00 79.50 192 GLU A N 1
ATOM 1577 C CA . GLU A 1 192 ? 17.156 -14.617 -8.333 1.00 79.50 192 GLU A CA 1
ATOM 1578 C C . GLU A 1 192 ? 18.040 -14.812 -7.078 1.00 79.50 192 GLU A C 1
ATOM 1580 O O . GLU A 1 192 ? 18.268 -15.934 -6.638 1.00 79.50 192 GLU A O 1
ATOM 1585 N N . ILE A 1 193 ? 18.537 -13.718 -6.487 1.00 82.31 193 ILE A N 1
ATOM 1586 C CA . ILE A 1 193 ? 19.317 -13.733 -5.233 1.00 82.31 193 ILE A CA 1
ATOM 1587 C C . ILE A 1 193 ? 18.425 -13.396 -4.027 1.00 82.31 193 ILE A C 1
ATOM 1589 O O . ILE A 1 193 ? 17.704 -12.395 -4.041 1.00 82.31 193 ILE A O 1
ATOM 1593 N N . ASP A 1 194 ? 18.520 -14.190 -2.952 1.00 86.75 194 ASP A N 1
ATOM 1594 C CA . ASP A 1 194 ? 17.915 -13.881 -1.645 1.00 86.75 194 ASP A CA 1
ATOM 1595 C C . ASP A 1 194 ? 18.741 -12.815 -0.899 1.00 86.75 194 ASP A C 1
ATOM 1597 O O . ASP A 1 194 ? 19.418 -13.064 0.101 1.00 86.75 194 ASP A O 1
ATOM 1601 N N . TYR A 1 195 ? 18.700 -11.589 -1.425 1.00 87.88 195 TYR A N 1
ATOM 1602 C CA . TYR A 1 195 ? 19.356 -10.434 -0.818 1.00 87.88 195 TYR A CA 1
ATOM 1603 C C . TYR A 1 195 ? 18.851 -10.131 0.603 1.00 87.88 195 TYR A C 1
ATOM 1605 O O . TYR A 1 195 ? 19.540 -9.439 1.343 1.00 87.88 195 TYR A O 1
ATOM 1613 N N . ILE A 1 196 ? 17.673 -10.625 1.005 1.00 90.19 196 ILE A N 1
ATOM 1614 C CA . ILE A 1 196 ? 17.100 -10.395 2.338 1.00 90.19 196 ILE A CA 1
ATOM 1615 C C . ILE A 1 196 ? 17.776 -11.294 3.380 1.00 90.19 196 ILE A C 1
ATOM 1617 O O . ILE A 1 196 ? 18.025 -10.823 4.487 1.00 90.19 196 ILE A O 1
ATOM 1621 N N . GLU A 1 197 ? 18.119 -12.547 3.057 1.00 88.06 197 GLU A N 1
ATOM 1622 C CA . GLU A 1 197 ? 18.911 -13.380 3.977 1.00 88.06 197 GLU A CA 1
ATOM 1623 C C . GLU A 1 197 ? 20.358 -12.874 4.076 1.00 88.06 197 GLU A C 1
ATOM 1625 O O . GLU A 1 197 ? 20.893 -12.792 5.179 1.00 88.06 197 GLU A O 1
ATOM 1630 N N . ASN A 1 198 ? 20.954 -12.428 2.962 1.00 87.06 198 ASN A N 1
ATOM 1631 C CA . ASN A 1 198 ? 22.280 -11.795 2.976 1.00 87.06 198 ASN A CA 1
ATOM 1632 C C . ASN A 1 198 ? 22.292 -10.501 3.812 1.00 87.06 198 ASN A C 1
ATOM 1634 O O . ASN A 1 198 ? 23.233 -10.252 4.566 1.00 87.06 198 ASN A O 1
ATOM 1638 N N . LEU A 1 199 ? 21.242 -9.680 3.691 1.00 87.44 199 LEU A N 1
ATOM 1639 C CA . LEU A 1 199 ? 21.064 -8.455 4.470 1.00 87.44 199 LEU A CA 1
ATOM 1640 C C . LEU A 1 199 ? 20.873 -8.776 5.957 1.00 87.44 199 LEU A C 1
ATOM 1642 O O . LEU A 1 199 ? 21.515 -8.160 6.797 1.00 87.44 199 LEU A O 1
ATOM 1646 N N . LYS A 1 200 ? 20.046 -9.769 6.294 1.00 88.00 200 LYS A N 1
ATOM 1647 C CA . LYS A 1 200 ? 19.889 -10.247 7.674 1.00 88.00 200 LYS A CA 1
ATOM 1648 C C . LYS A 1 200 ? 21.225 -10.726 8.252 1.00 88.00 200 LYS A C 1
ATOM 1650 O O . LYS A 1 200 ? 21.591 -10.293 9.337 1.00 88.00 200 LYS A O 1
ATOM 1655 N N . GLY A 1 201 ? 21.992 -11.514 7.494 1.00 84.00 201 GLY A N 1
ATOM 1656 C CA . GLY A 1 201 ? 23.342 -11.943 7.869 1.00 84.00 201 GLY A CA 1
ATOM 1657 C C . GLY A 1 201 ? 24.279 -10.782 8.222 1.00 84.00 201 GLY A C 1
ATOM 1658 O O . GLY A 1 201 ? 24.965 -10.839 9.237 1.00 84.00 201 GLY A O 1
ATOM 1659 N N . LEU A 1 202 ? 24.251 -9.703 7.430 1.00 82.94 202 LEU A N 1
ATOM 1660 C CA . LEU A 1 202 ? 25.064 -8.489 7.613 1.00 82.94 202 LEU A CA 1
ATOM 1661 C C . LEU A 1 202 ? 24.701 -7.657 8.865 1.00 82.94 202 LEU A C 1
ATOM 1663 O O . LEU A 1 202 ? 25.503 -6.829 9.304 1.00 82.94 202 LEU A O 1
ATOM 1667 N N . TYR A 1 203 ? 23.503 -7.853 9.421 1.00 81.62 203 TYR A N 1
ATOM 1668 C CA . TYR A 1 203 ? 22.961 -7.093 10.555 1.00 81.62 203 TYR A CA 1
ATOM 1669 C C . TYR A 1 203 ? 22.623 -7.974 11.777 1.00 81.62 203 TYR A C 1
ATOM 1671 O O . TYR A 1 203 ? 22.017 -7.482 12.725 1.00 81.62 203 TYR A O 1
ATOM 1679 N N . ASN A 1 204 ? 23.033 -9.251 11.796 1.00 73.38 204 ASN A N 1
ATOM 1680 C CA . ASN A 1 204 ? 22.759 -10.188 12.900 1.00 73.38 204 ASN A CA 1
ATOM 1681 C C . ASN A 1 204 ? 23.234 -9.677 14.278 1.00 73.38 204 ASN A C 1
ATOM 1683 O O . ASN A 1 204 ? 22.604 -9.995 15.285 1.00 73.38 204 ASN A O 1
ATOM 1687 N N . ASP A 1 205 ? 24.313 -8.889 14.323 1.00 67.38 205 ASP A N 1
ATOM 1688 C CA . ASP A 1 205 ? 24.879 -8.348 15.566 1.00 67.38 205 ASP A CA 1
ATOM 1689 C C . ASP A 1 205 ? 24.138 -7.085 16.073 1.00 67.38 205 ASP A C 1
ATOM 1691 O O . ASP A 1 205 ? 24.165 -6.781 17.266 1.00 67.38 205 ASP A O 1
ATOM 1695 N N . ASP A 1 206 ? 23.419 -6.363 15.200 1.00 62.56 206 ASP A N 1
ATOM 1696 C CA . ASP A 1 206 ? 22.757 -5.076 15.497 1.00 62.56 206 ASP A CA 1
ATOM 1697 C C . ASP A 1 206 ? 21.301 -5.259 15.991 1.00 62.56 206 ASP A C 1
ATOM 1699 O O . ASP A 1 206 ? 20.366 -4.588 15.540 1.00 62.56 206 ASP A O 1
ATOM 1703 N N . LEU A 1 207 ? 21.090 -6.168 16.950 1.00 54.62 207 LEU A N 1
ATOM 1704 C CA . LEU A 1 207 ? 19.772 -6.663 17.410 1.00 54.62 207 LEU A CA 1
ATOM 1705 C C . LEU A 1 207 ? 18.737 -5.597 17.857 1.00 54.62 207 LEU A C 1
ATOM 1707 O O . LEU A 1 207 ? 17.569 -5.929 18.070 1.00 54.62 207 LEU A O 1
ATOM 1711 N N . ALA A 1 208 ? 19.126 -4.330 18.028 1.00 54.19 208 ALA A N 1
ATOM 1712 C CA . ALA A 1 208 ? 18.261 -3.258 18.526 1.00 54.19 208 ALA A CA 1
ATOM 1713 C C . ALA A 1 208 ? 17.549 -2.430 17.432 1.00 54.19 208 ALA A C 1
ATOM 1715 O O . ALA A 1 208 ? 16.410 -1.995 17.645 1.00 54.19 208 ALA A O 1
ATOM 1716 N N . ASP A 1 209 ? 18.193 -2.197 16.282 1.00 58.47 209 ASP A N 1
ATOM 1717 C CA . ASP A 1 209 ? 17.848 -1.080 15.380 1.00 58.47 209 ASP A CA 1
ATOM 1718 C C . ASP A 1 209 ? 17.270 -1.503 14.014 1.00 58.47 209 ASP A C 1
ATOM 1720 O O . ASP A 1 209 ? 16.675 -0.677 13.313 1.00 58.47 209 ASP A O 1
ATOM 1724 N N . ASP A 1 210 ? 17.367 -2.782 13.638 1.00 72.38 210 ASP A N 1
ATOM 1725 C CA . ASP A 1 210 ? 17.070 -3.248 12.275 1.00 72.38 210 ASP A CA 1
ATOM 1726 C C . ASP A 1 210 ? 15.767 -4.073 12.125 1.00 72.38 210 ASP A C 1
ATOM 1728 O O . ASP A 1 210 ? 15.622 -4.912 11.236 1.00 72.38 210 ASP A O 1
ATOM 1732 N N . LYS A 1 211 ? 14.734 -3.732 12.914 1.00 81.56 211 LYS A N 1
ATOM 1733 C CA . LYS A 1 211 ? 13.359 -4.300 12.849 1.00 81.56 211 LYS A CA 1
ATOM 1734 C C . LYS A 1 211 ? 12.682 -4.222 11.466 1.00 81.56 211 LYS A C 1
ATOM 1736 O O . LYS A 1 211 ? 11.729 -4.954 11.195 1.00 81.56 211 LYS A O 1
ATOM 1741 N N . TRP A 1 212 ? 13.161 -3.353 10.577 1.00 89.31 212 TRP A N 1
ATOM 1742 C CA . TRP A 1 212 ? 12.732 -3.300 9.176 1.00 89.31 212 TRP A CA 1
ATOM 1743 C C . TRP A 1 212 ? 13.177 -4.549 8.387 1.00 89.31 212 TRP A C 1
ATOM 1745 O O . TRP A 1 212 ? 12.434 -5.001 7.517 1.00 89.31 212 TRP A O 1
ATOM 1755 N N . ILE A 1 213 ? 14.317 -5.170 8.721 1.00 90.12 213 ILE A N 1
ATOM 1756 C CA . ILE A 1 213 ? 14.785 -6.422 8.098 1.00 90.12 213 ILE A CA 1
ATOM 1757 C C . ILE A 1 213 ? 13.868 -7.581 8.496 1.00 90.12 213 ILE A C 1
ATOM 1759 O O . ILE A 1 213 ? 13.416 -8.319 7.624 1.00 90.12 213 ILE A O 1
ATOM 1763 N N . ASP A 1 214 ? 13.489 -7.689 9.774 1.00 88.25 214 ASP A N 1
ATOM 1764 C CA . ASP A 1 214 ? 12.472 -8.649 10.236 1.00 88.25 214 ASP A CA 1
ATOM 1765 C C . ASP A 1 214 ? 11.154 -8.518 9.463 1.00 88.25 214 ASP A C 1
ATOM 1767 O O . ASP A 1 214 ? 10.453 -9.508 9.226 1.00 88.25 214 ASP A O 1
ATOM 1771 N N . PHE A 1 215 ? 10.788 -7.293 9.079 1.00 91.06 215 PHE A N 1
ATOM 1772 C CA . PHE A 1 215 ? 9.619 -7.047 8.247 1.00 91.06 215 PHE A CA 1
ATOM 1773 C C . PHE A 1 215 ? 9.828 -7.539 6.805 1.00 91.06 215 PHE A C 1
ATOM 1775 O O . PHE A 1 215 ? 8.962 -8.239 6.277 1.00 91.06 215 PHE A O 1
ATOM 1782 N N . LEU A 1 216 ? 10.986 -7.271 6.189 1.00 92.31 216 LEU A N 1
ATOM 1783 C CA . LEU A 1 216 ? 11.337 -7.814 4.867 1.00 92.31 216 LEU A CA 1
ATOM 1784 C C . LEU A 1 216 ? 11.356 -9.352 4.859 1.00 92.31 216 LEU A C 1
ATOM 1786 O O . LEU A 1 216 ? 10.816 -9.959 3.935 1.00 92.31 216 LEU A O 1
ATOM 1790 N N . VAL A 1 217 ? 11.886 -9.990 5.909 1.00 91.81 217 VAL A N 1
ATOM 1791 C CA . VAL A 1 217 ? 11.869 -11.453 6.094 1.00 91.81 217 VAL A CA 1
ATOM 1792 C C . VAL A 1 217 ? 10.430 -11.983 6.100 1.00 91.81 217 VAL A C 1
ATOM 1794 O O . VAL A 1 217 ? 10.117 -12.926 5.371 1.00 91.81 217 VAL A O 1
ATOM 1797 N N . LYS A 1 218 ? 9.523 -11.335 6.845 1.00 92.31 218 LYS A N 1
ATOM 1798 C CA . LYS A 1 218 ? 8.086 -11.680 6.873 1.00 92.31 218 LYS A CA 1
ATOM 1799 C C . LYS A 1 218 ? 7.402 -11.476 5.513 1.00 92.31 218 LYS A C 1
ATOM 1801 O O . LYS A 1 218 ? 6.480 -12.221 5.189 1.00 92.31 218 LYS A O 1
ATOM 1806 N N . GLN A 1 219 ? 7.865 -10.522 4.700 1.00 93.38 219 GLN A N 1
ATOM 1807 C CA . GLN A 1 219 ? 7.311 -10.211 3.374 1.00 93.38 219 GLN A CA 1
ATOM 1808 C C . GLN A 1 219 ? 8.067 -10.835 2.184 1.00 93.38 219 GLN A C 1
ATOM 1810 O O . GLN A 1 219 ? 7.721 -10.535 1.037 1.00 93.38 219 GLN A O 1
ATOM 1815 N N . LYS A 1 220 ? 9.024 -11.757 2.402 1.00 92.25 220 LYS A N 1
ATOM 1816 C CA . LYS A 1 220 ? 9.787 -12.442 1.329 1.00 92.25 220 LYS A CA 1
ATOM 1817 C C . LYS A 1 220 ? 8.911 -12.934 0.167 1.00 92.25 220 LYS A C 1
ATOM 1819 O O . LYS A 1 220 ? 9.275 -12.746 -0.988 1.00 92.25 220 LYS A O 1
ATOM 1824 N N . LYS A 1 221 ? 7.724 -13.496 0.445 1.00 91.69 221 LYS A N 1
ATOM 1825 C CA . LYS A 1 221 ? 6.786 -13.983 -0.592 1.00 91.69 221 LYS A CA 1
ATOM 1826 C C . LYS A 1 221 ? 6.307 -12.880 -1.553 1.00 91.69 221 LYS A C 1
ATOM 1828 O O . LYS A 1 221 ? 6.089 -13.168 -2.727 1.00 91.69 221 LYS A O 1
ATOM 1833 N N . LEU A 1 222 ? 6.113 -11.649 -1.075 1.00 91.69 222 LEU A N 1
ATOM 1834 C CA . LEU A 1 222 ? 5.724 -10.521 -1.927 1.00 91.69 222 LEU A CA 1
ATOM 1835 C C . LEU A 1 222 ? 6.920 -10.046 -2.756 1.00 91.69 222 LEU A C 1
ATOM 1837 O O . LEU A 1 222 ? 6.813 -9.899 -3.973 1.00 91.69 222 LEU A O 1
ATOM 1841 N N . LEU A 1 223 ? 8.061 -9.846 -2.095 1.00 90.38 223 LEU A N 1
ATOM 1842 C CA . LEU A 1 223 ? 9.267 -9.271 -2.692 1.00 90.38 223 LEU A CA 1
ATOM 1843 C C . LEU A 1 223 ? 9.855 -10.189 -3.778 1.00 90.38 223 LEU A C 1
ATOM 1845 O O . LEU A 1 223 ? 10.192 -9.727 -4.868 1.00 90.38 223 LEU A O 1
ATOM 1849 N N . TYR A 1 224 ? 9.837 -11.502 -3.532 1.00 91.62 224 TYR A N 1
ATOM 1850 C CA . TYR A 1 224 ? 10.265 -12.557 -4.457 1.00 91.62 224 TYR A CA 1
ATOM 1851 C C . TYR A 1 224 ? 9.124 -13.176 -5.282 1.00 91.62 224 TYR A C 1
ATOM 1853 O O . TYR A 1 224 ? 9.259 -14.275 -5.826 1.00 91.62 224 TYR A O 1
ATOM 1861 N N . SER A 1 225 ? 7.996 -12.472 -5.431 1.00 90.94 225 SER A N 1
ATOM 1862 C CA . SER A 1 225 ? 7.002 -12.835 -6.449 1.00 90.94 225 SER A CA 1
ATOM 1863 C C . SER A 1 225 ? 7.612 -12.672 -7.848 1.00 90.94 225 SER A C 1
ATOM 1865 O O . SER A 1 225 ? 8.167 -11.621 -8.171 1.00 90.94 225 SER A O 1
ATOM 1867 N N . LYS A 1 226 ? 7.557 -13.718 -8.680 1.00 90.75 226 LYS A N 1
ATOM 1868 C CA . LYS A 1 226 ? 8.183 -13.693 -10.010 1.00 90.75 226 LYS A CA 1
ATOM 1869 C C . LYS A 1 226 ? 7.300 -12.974 -11.027 1.00 90.75 226 LYS A C 1
ATOM 1871 O O . LYS A 1 226 ? 6.138 -13.327 -11.201 1.00 90.75 226 LYS A O 1
ATOM 1876 N N . GLU A 1 227 ? 7.890 -12.010 -11.717 1.00 90.50 227 GLU A N 1
ATOM 1877 C CA . GLU A 1 227 ? 7.351 -11.334 -12.896 1.00 90.50 227 GLU A CA 1
ATOM 1878 C C . GLU A 1 227 ? 7.887 -11.999 -14.170 1.00 90.50 227 GLU A C 1
ATOM 1880 O O . GLU A 1 227 ? 8.929 -12.664 -14.149 1.00 90.50 227 GLU A O 1
ATOM 1885 N N . GLN A 1 228 ? 7.180 -11.819 -15.286 1.00 90.00 228 GLN A N 1
ATOM 1886 C CA . GLN A 1 228 ? 7.607 -12.304 -16.595 1.00 90.00 228 GLN A CA 1
ATOM 1887 C C . GLN A 1 228 ? 7.189 -11.320 -17.695 1.00 90.00 228 GLN A C 1
ATOM 1889 O O . GLN A 1 228 ? 6.034 -10.905 -17.742 1.00 90.00 228 GLN A O 1
ATOM 1894 N N . ILE A 1 229 ? 8.122 -10.986 -18.588 1.00 88.31 229 ILE A N 1
ATOM 1895 C CA . ILE A 1 229 ? 7.876 -10.254 -19.836 1.00 88.31 229 ILE A CA 1
ATOM 1896 C C . ILE A 1 229 ? 8.500 -11.083 -20.957 1.00 88.31 229 ILE A C 1
ATOM 1898 O O . ILE A 1 229 ? 9.715 -11.269 -20.991 1.00 88.31 229 ILE A O 1
ATOM 1902 N N . LEU A 1 230 ? 7.665 -11.595 -21.864 1.00 89.00 230 LEU A N 1
ATOM 1903 C CA . LEU A 1 230 ? 8.071 -12.524 -22.924 1.00 89.00 230 LEU A CA 1
ATOM 1904 C C . LEU A 1 230 ? 8.865 -13.727 -22.365 1.00 89.00 230 LEU A C 1
ATOM 1906 O O . LEU A 1 230 ? 8.331 -14.506 -21.570 1.00 89.00 230 LEU A O 1
ATOM 1910 N N . ASP A 1 231 ? 10.125 -13.883 -22.779 1.00 86.69 231 ASP A N 1
ATOM 1911 C CA . ASP A 1 231 ? 11.050 -14.923 -22.321 1.00 86.69 231 ASP A CA 1
ATOM 1912 C C . ASP A 1 231 ? 11.781 -14.563 -21.011 1.00 86.69 231 ASP A C 1
ATOM 1914 O O . ASP A 1 231 ? 12.339 -15.440 -20.351 1.00 86.69 231 ASP A O 1
ATOM 1918 N N . LYS A 1 232 ? 11.773 -13.286 -20.605 1.00 90.38 232 LYS A N 1
ATOM 1919 C CA . LYS A 1 232 ? 12.496 -12.794 -19.426 1.00 90.38 232 LYS A CA 1
ATOM 1920 C C . LYS A 1 232 ? 11.669 -12.976 -18.157 1.00 90.38 232 LYS A C 1
ATOM 1922 O O . LYS A 1 232 ? 10.520 -12.543 -18.089 1.00 90.38 232 LYS A O 1
ATOM 1927 N N . LYS A 1 233 ? 12.267 -13.586 -17.131 1.00 91.44 233 LYS A N 1
ATOM 1928 C CA . LYS A 1 233 ? 11.616 -13.928 -15.859 1.00 91.44 233 LYS A CA 1
ATOM 1929 C C . LYS A 1 233 ? 12.554 -13.668 -14.682 1.00 91.44 233 LYS A C 1
ATOM 1931 O O . LYS A 1 233 ? 13.728 -14.014 -14.753 1.00 91.44 233 LYS A O 1
ATOM 1936 N N . GLY A 1 234 ? 12.035 -13.079 -13.609 1.00 89.88 234 GLY A N 1
ATOM 1937 C CA . GLY A 1 234 ? 12.802 -12.760 -12.398 1.00 89.88 234 GLY A CA 1
ATOM 1938 C C . GLY A 1 234 ? 11.929 -12.091 -11.339 1.00 89.88 234 GLY A C 1
ATOM 1939 O O . GLY A 1 234 ? 10.709 -12.038 -11.486 1.00 89.88 234 GLY A O 1
ATOM 1940 N N . TYR A 1 235 ? 12.519 -11.565 -10.263 1.00 89.75 235 TYR A N 1
ATOM 1941 C CA . TYR A 1 235 ? 11.737 -10.903 -9.203 1.00 89.75 235 TYR A CA 1
ATOM 1942 C C . TYR A 1 235 ? 11.211 -9.522 -9.601 1.00 89.75 235 TYR A C 1
ATOM 1944 O O . TYR A 1 235 ? 10.171 -9.102 -9.102 1.00 89.75 235 TYR A O 1
ATOM 1952 N N . THR A 1 236 ? 11.905 -8.844 -10.516 1.00 90.56 236 THR A N 1
ATOM 1953 C CA . THR A 1 236 ? 11.415 -7.647 -11.206 1.00 90.56 236 THR A CA 1
ATOM 1954 C C . THR A 1 236 ? 11.907 -7.670 -12.648 1.00 90.56 236 THR A C 1
ATOM 1956 O O . THR A 1 236 ? 13.098 -7.920 -12.872 1.00 90.56 236 THR A O 1
ATOM 1959 N N . VAL A 1 237 ? 11.010 -7.422 -13.606 1.00 91.62 237 VAL A N 1
ATOM 1960 C CA . VAL A 1 237 ? 11.304 -7.417 -15.051 1.00 91.62 237 VAL A CA 1
ATOM 1961 C C . VAL A 1 237 ? 10.789 -6.115 -15.671 1.00 91.62 237 VAL A C 1
ATOM 1963 O O . VAL A 1 237 ? 9.626 -5.766 -15.496 1.00 91.62 237 VAL A O 1
ATOM 1966 N N . TYR A 1 238 ? 11.646 -5.378 -16.383 1.00 93.50 238 TYR A N 1
ATOM 1967 C CA . TYR A 1 238 ? 11.297 -4.057 -16.922 1.00 93.50 238 TYR A CA 1
ATOM 1968 C C . TYR A 1 238 ? 11.937 -3.779 -18.287 1.00 93.50 238 TYR A C 1
ATOM 1970 O O . TYR A 1 238 ? 13.107 -4.072 -18.524 1.00 93.50 238 TYR A O 1
ATOM 1978 N N . ASP A 1 239 ? 11.164 -3.168 -19.178 1.00 94.31 239 ASP A N 1
ATOM 1979 C CA . ASP A 1 239 ? 11.477 -2.968 -20.591 1.00 94.31 239 ASP A CA 1
ATOM 1980 C C . ASP A 1 239 ? 11.393 -1.473 -20.919 1.00 94.31 239 ASP A C 1
ATOM 1982 O O . ASP A 1 239 ? 10.313 -0.906 -21.106 1.00 94.31 239 ASP A O 1
ATOM 1986 N N . HIS A 1 240 ? 12.553 -0.813 -20.938 1.00 95.19 240 HIS A N 1
ATOM 1987 C CA . HIS A 1 240 ? 12.607 0.636 -21.109 1.00 95.19 240 HIS A CA 1
ATOM 1988 C C . HIS A 1 240 ? 12.237 1.086 -22.528 1.00 95.19 240 HIS A C 1
ATOM 1990 O O . HIS A 1 240 ? 11.652 2.157 -22.688 1.00 95.19 240 HIS A O 1
ATOM 1996 N N . LEU A 1 241 ? 12.580 0.302 -23.556 1.00 95.44 241 LEU A N 1
ATOM 1997 C CA . LEU A 1 241 ? 12.416 0.728 -24.945 1.00 95.44 241 LEU A CA 1
ATOM 1998 C C . LEU A 1 241 ? 10.975 0.564 -25.421 1.00 95.44 241 LEU A C 1
ATOM 2000 O O . LEU A 1 241 ? 10.451 1.482 -26.053 1.00 95.44 241 LEU A O 1
ATOM 2004 N N . PHE A 1 242 ? 10.295 -0.525 -25.056 1.00 95.38 242 PHE A N 1
ATOM 2005 C CA . PHE A 1 242 ? 8.866 -0.665 -25.335 1.00 95.38 242 PHE A CA 1
ATOM 2006 C C . PHE A 1 242 ? 8.042 0.348 -24.529 1.00 95.38 242 PHE A C 1
ATOM 2008 O O . PHE A 1 242 ? 7.118 0.967 -25.065 1.00 95.38 242 PHE A O 1
ATOM 2015 N N . MET A 1 243 ? 8.425 0.608 -23.271 1.00 94.06 243 MET A N 1
ATOM 2016 C CA . MET A 1 243 ? 7.819 1.677 -22.475 1.00 94.06 243 MET A CA 1
ATOM 2017 C C . MET A 1 243 ? 7.982 3.050 -23.143 1.00 94.06 243 MET A C 1
ATOM 2019 O O . MET A 1 243 ? 7.010 3.797 -23.231 1.00 94.06 243 MET A O 1
ATOM 2023 N N . HIS A 1 244 ? 9.171 3.382 -23.656 1.00 95.00 244 HIS A N 1
ATOM 2024 C CA . HIS A 1 244 ? 9.418 4.659 -24.329 1.00 95.00 244 HIS A CA 1
ATOM 2025 C C . HIS A 1 244 ? 8.680 4.772 -25.674 1.00 95.00 244 HIS A C 1
ATOM 2027 O O . HIS A 1 244 ? 7.835 5.652 -25.854 1.00 95.00 244 HIS A O 1
ATOM 2033 N N . PHE A 1 245 ? 8.997 3.884 -26.621 1.00 94.50 245 PHE A N 1
ATOM 2034 C CA . PHE A 1 245 ? 8.587 4.019 -28.019 1.00 94.50 245 PHE A CA 1
ATOM 2035 C C . PHE A 1 245 ? 7.151 3.561 -28.298 1.00 94.50 245 PHE A C 1
ATOM 2037 O O . PHE A 1 245 ? 6.582 3.998 -29.297 1.00 94.50 245 PHE A O 1
ATOM 2044 N N . TYR A 1 246 ? 6.556 2.725 -27.439 1.00 93.06 246 TYR A N 1
ATOM 2045 C CA . TYR A 1 246 ? 5.164 2.286 -27.569 1.00 93.06 246 TYR A CA 1
ATOM 2046 C C . TYR A 1 246 ? 4.270 2.912 -26.496 1.00 93.06 246 TYR A C 1
ATOM 2048 O O . TYR A 1 246 ? 3.414 3.741 -26.805 1.00 93.06 246 TYR A O 1
ATOM 2056 N N . LEU A 1 247 ? 4.456 2.534 -25.229 1.00 91.81 247 LEU A N 1
ATOM 2057 C CA . LEU A 1 247 ? 3.457 2.770 -24.180 1.00 91.81 247 LEU A CA 1
ATOM 2058 C C . LEU A 1 247 ? 3.329 4.255 -23.807 1.00 91.81 247 LEU A C 1
ATOM 2060 O O . LEU A 1 247 ? 2.237 4.811 -23.904 1.00 91.81 247 LEU A O 1
ATOM 2064 N N . LYS A 1 248 ? 4.429 4.946 -23.472 1.00 89.88 248 LYS A N 1
ATOM 2065 C CA . LYS A 1 248 ? 4.427 6.401 -23.216 1.00 89.88 248 LYS A CA 1
ATOM 2066 C C . LYS A 1 248 ? 3.991 7.194 -24.453 1.00 89.88 248 LYS A C 1
ATOM 2068 O O . LYS A 1 248 ? 3.159 8.091 -24.317 1.00 89.88 248 LYS A O 1
ATOM 2073 N N . LYS A 1 249 ? 4.493 6.845 -25.647 1.00 88.88 249 LYS A N 1
ATOM 2074 C CA . LYS A 1 249 ? 4.124 7.478 -26.935 1.00 88.88 249 LYS A CA 1
ATOM 2075 C C . LYS A 1 249 ? 2.610 7.432 -27.185 1.00 88.88 249 LYS A C 1
ATOM 2077 O O . LYS A 1 249 ? 2.028 8.422 -27.629 1.00 88.88 249 LYS A O 1
ATOM 2082 N N . ASN A 1 250 ? 1.974 6.317 -26.828 1.00 88.00 250 ASN A N 1
ATOM 2083 C CA . ASN A 1 250 ? 0.549 6.074 -27.035 1.00 88.00 250 ASN A CA 1
ATOM 2084 C C . ASN A 1 250 ? -0.329 6.309 -25.790 1.00 88.00 250 ASN A C 1
ATOM 2086 O O . ASN A 1 250 ? -1.542 6.154 -25.898 1.00 88.00 250 ASN A O 1
ATOM 2090 N N . LYS A 1 251 ? 0.218 6.737 -24.637 1.00 85.94 251 LYS A N 1
ATOM 2091 C CA . LYS A 1 251 ? -0.497 6.822 -23.340 1.00 85.94 251 LYS A CA 1
ATOM 2092 C C . LYS A 1 251 ? -1.858 7.528 -23.412 1.00 85.94 251 LYS A C 1
ATOM 2094 O O . LYS A 1 251 ? -2.806 7.095 -22.769 1.00 85.94 251 LYS A O 1
ATOM 2099 N N . LYS A 1 252 ? -1.969 8.581 -24.230 1.00 84.62 252 LYS A N 1
ATOM 2100 C CA . LYS A 1 252 ? -3.208 9.353 -24.461 1.00 84.62 252 LYS A CA 1
ATOM 2101 C C . LYS A 1 252 ? -4.361 8.555 -25.094 1.00 84.62 252 LYS A C 1
ATOM 2103 O O . LYS A 1 252 ? -5.489 9.031 -25.084 1.00 84.62 252 LYS A O 1
ATOM 2108 N N . HIS A 1 253 ? -4.073 7.405 -25.704 1.00 84.31 253 HIS A N 1
ATOM 2109 C CA . HIS A 1 253 ? -5.070 6.562 -26.360 1.00 84.31 253 HIS A CA 1
ATOM 2110 C C . HIS A 1 253 ? -5.708 5.558 -25.402 1.00 84.31 253 HIS A C 1
ATOM 2112 O O . HIS A 1 253 ? -6.865 5.227 -25.609 1.00 84.31 253 HIS A O 1
ATOM 2118 N N . PHE A 1 254 ? -5.009 5.127 -24.347 1.00 78.94 254 PHE A N 1
ATOM 2119 C CA . PHE A 1 254 ? -5.518 4.161 -23.370 1.00 78.94 254 PHE A CA 1
ATOM 2120 C C . PHE A 1 254 ? -6.646 4.776 -22.524 1.00 78.94 254 PHE A C 1
ATOM 2122 O O . PHE A 1 254 ? -6.399 5.425 -21.508 1.00 78.94 254 PHE A O 1
ATOM 2129 N N . GLN A 1 255 ? -7.886 4.591 -22.988 1.00 72.56 255 GLN A N 1
ATOM 2130 C CA . GLN A 1 255 ? -9.111 5.027 -22.304 1.00 72.56 255 GLN A CA 1
ATOM 2131 C C . GLN A 1 255 ? -9.549 4.044 -21.214 1.00 72.56 255 GLN A C 1
ATOM 2133 O O . GLN A 1 255 ? -10.124 4.462 -20.211 1.00 72.56 255 GLN A O 1
ATOM 2138 N N . ASP A 1 256 ? -9.268 2.753 -21.403 1.00 70.69 256 ASP A N 1
ATOM 2139 C CA . ASP A 1 256 ? -9.483 1.735 -20.380 1.00 70.69 256 ASP A CA 1
ATOM 2140 C C . ASP A 1 256 ? -8.505 1.952 -19.216 1.00 70.69 256 ASP A C 1
ATOM 2142 O O . ASP A 1 256 ? -7.281 1.986 -19.393 1.00 70.69 256 ASP A O 1
ATOM 2146 N N . TYR A 1 257 ? -9.073 2.142 -18.027 1.00 66.19 257 TYR A N 1
ATOM 2147 C CA . TYR A 1 257 ? -8.336 2.445 -16.809 1.00 66.19 257 TYR A CA 1
ATOM 2148 C C . TYR A 1 257 ? -7.496 1.251 -16.332 1.00 66.19 257 TYR A C 1
ATOM 2150 O O . TYR A 1 257 ? -6.334 1.448 -15.981 1.00 66.19 257 TYR A O 1
ATOM 2158 N N . ASP A 1 258 ? -8.037 0.030 -16.375 1.00 67.69 258 ASP A N 1
ATOM 2159 C CA . ASP A 1 258 ? -7.366 -1.175 -15.874 1.00 67.69 258 ASP A CA 1
ATOM 2160 C C . ASP A 1 258 ? -6.174 -1.543 -16.770 1.00 67.69 258 ASP A C 1
ATOM 2162 O O . ASP A 1 258 ? -5.092 -1.869 -16.279 1.00 67.69 258 ASP A O 1
ATOM 2166 N N . ILE A 1 259 ? -6.329 -1.431 -18.095 1.00 72.88 259 ILE A N 1
ATOM 2167 C CA . ILE A 1 259 ? -5.234 -1.656 -19.054 1.00 72.88 259 ILE A CA 1
ATOM 2168 C C . ILE A 1 259 ? -4.145 -0.584 -18.874 1.00 72.88 259 ILE A C 1
ATOM 2170 O O . ILE A 1 259 ? -2.953 -0.909 -18.841 1.00 72.88 259 ILE A O 1
ATOM 2174 N N . LYS A 1 260 ? -4.527 0.689 -18.708 1.00 78.19 260 LYS A N 1
ATOM 2175 C CA . LYS A 1 260 ? -3.587 1.796 -18.458 1.00 78.19 260 LYS A CA 1
ATOM 2176 C C . LYS A 1 260 ? -2.835 1.630 -17.131 1.00 78.19 260 LYS A C 1
ATOM 2178 O O . LYS A 1 260 ? -1.623 1.850 -17.096 1.00 78.19 260 LYS A O 1
ATOM 2183 N N . GLU A 1 261 ? -3.524 1.202 -16.075 1.00 71.69 261 GLU A N 1
ATOM 2184 C CA . GLU A 1 261 ? -2.942 0.803 -14.791 1.00 71.69 261 GLU A CA 1
ATOM 2185 C C . GLU A 1 261 ? -1.915 -0.311 -14.991 1.00 71.69 261 GLU A C 1
ATOM 2187 O O . GLU A 1 261 ? -0.731 -0.109 -14.710 1.00 71.69 261 GLU A O 1
ATOM 2192 N N . ILE A 1 262 ? -2.334 -1.466 -15.513 1.00 76.44 262 ILE A N 1
ATOM 2193 C CA . ILE A 1 262 ? -1.505 -2.675 -15.623 1.00 76.44 262 ILE A CA 1
ATOM 2194 C C . ILE A 1 262 ? -0.224 -2.427 -16.430 1.00 76.44 262 ILE A C 1
ATOM 2196 O O . ILE A 1 262 ? 0.851 -2.825 -15.979 1.00 76.44 262 ILE A O 1
ATOM 2200 N N . TYR A 1 263 ? -0.317 -1.767 -17.588 1.00 80.00 263 TYR A N 1
ATOM 2201 C CA . TYR A 1 263 ? 0.804 -1.677 -18.531 1.00 80.00 263 TYR A CA 1
ATOM 2202 C C . TYR A 1 263 ? 1.614 -0.379 -18.460 1.00 80.00 263 TYR A C 1
ATOM 2204 O O . TYR A 1 263 ? 2.798 -0.405 -18.797 1.00 80.00 263 TYR A O 1
ATOM 2212 N N . ILE A 1 264 ? 1.020 0.749 -18.051 1.00 82.88 264 ILE A N 1
ATOM 2213 C CA . ILE A 1 264 ? 1.685 2.062 -18.106 1.00 82.88 264 ILE A CA 1
ATOM 2214 C C . ILE A 1 264 ? 1.973 2.588 -16.707 1.00 82.88 264 ILE A C 1
ATOM 2216 O O . ILE A 1 264 ? 3.134 2.713 -16.316 1.00 82.88 264 ILE A O 1
ATOM 2220 N N . ASP A 1 265 ? 0.924 2.896 -15.951 1.00 79.69 265 ASP A N 1
ATOM 2221 C CA . ASP A 1 265 ? 1.049 3.700 -14.734 1.00 79.69 265 ASP A CA 1
ATOM 2222 C C . ASP A 1 265 ? 1.762 2.916 -13.617 1.00 79.69 265 ASP A C 1
ATOM 2224 O O . ASP A 1 265 ? 2.610 3.482 -12.925 1.00 79.69 265 ASP A O 1
ATOM 2228 N N . ASN A 1 266 ? 1.571 1.588 -13.547 1.00 81.12 266 ASN A N 1
ATOM 2229 C CA . ASN A 1 266 ? 2.342 0.701 -12.663 1.00 81.12 266 ASN A CA 1
ATOM 2230 C C . ASN A 1 266 ? 3.869 0.788 -12.864 1.00 81.12 266 ASN A C 1
ATOM 2232 O O . ASN A 1 266 ? 4.617 0.498 -11.933 1.00 81.12 266 ASN A O 1
ATOM 2236 N N . GLN A 1 267 ? 4.360 1.156 -14.053 1.00 84.38 267 GLN A N 1
ATOM 2237 C CA . GLN A 1 267 ? 5.794 1.171 -14.387 1.00 84.38 267 GLN A CA 1
ATOM 2238 C C . GLN A 1 267 ? 6.343 2.582 -14.687 1.00 84.38 267 GLN A C 1
ATOM 2240 O O . GLN A 1 267 ? 7.544 2.756 -14.912 1.00 84.38 267 GLN A O 1
ATOM 2245 N N . GLU A 1 268 ? 5.491 3.608 -14.650 1.00 87.12 268 GLU A N 1
ATOM 2246 C CA . GLU A 1 268 ? 5.826 4.980 -15.042 1.00 87.12 268 GLU A CA 1
ATOM 2247 C C . GLU A 1 268 ? 6.904 5.616 -14.147 1.00 87.12 268 GLU A C 1
ATOM 2249 O O . GLU A 1 268 ? 7.847 6.223 -14.659 1.00 87.12 268 GLU A O 1
ATOM 2254 N N . PHE A 1 269 ? 6.847 5.404 -12.827 1.00 88.88 269 PHE A N 1
ATOM 2255 C CA . PHE A 1 269 ? 7.857 5.929 -11.897 1.00 88.88 269 PHE A CA 1
ATOM 2256 C C . PHE A 1 269 ? 9.275 5.412 -12.212 1.00 88.88 269 PHE A C 1
ATOM 2258 O O . PHE A 1 269 ? 10.265 6.135 -12.053 1.00 88.88 269 PHE A O 1
ATOM 2265 N N . LEU A 1 270 ? 9.391 4.168 -12.694 1.00 90.88 270 LEU A N 1
ATOM 2266 C CA . LEU A 1 270 ? 10.667 3.546 -13.041 1.00 90.88 270 LEU A CA 1
ATOM 2267 C C . LEU A 1 270 ? 11.212 4.105 -14.360 1.00 90.88 270 LEU A C 1
ATOM 2269 O O . LEU A 1 270 ? 12.394 4.452 -14.441 1.00 90.88 270 LEU A O 1
ATOM 2273 N N . TYR A 1 271 ? 10.343 4.284 -15.358 1.00 93.25 271 TYR A N 1
ATOM 2274 C CA . TYR A 1 271 ? 10.679 4.989 -16.595 1.00 93.25 271 TYR A CA 1
ATOM 2275 C C . TYR A 1 271 ? 11.254 6.385 -16.316 1.00 93.25 271 TYR A C 1
ATOM 2277 O O . TYR A 1 271 ? 12.286 6.754 -16.885 1.00 93.25 271 TYR A O 1
ATOM 2285 N N . GLU A 1 272 ? 10.621 7.159 -15.432 1.00 92.19 272 GLU A N 1
ATOM 2286 C CA . GLU A 1 272 ? 11.040 8.535 -15.141 1.00 92.19 272 GLU A CA 1
ATOM 2287 C C . GLU A 1 272 ? 12.319 8.588 -14.304 1.00 92.19 272 GLU A C 1
ATOM 2289 O O . GLU A 1 272 ? 13.206 9.395 -14.595 1.00 92.19 272 GLU A O 1
ATOM 2294 N N . THR A 1 273 ? 12.483 7.674 -13.345 1.00 93.19 273 THR A N 1
ATOM 2295 C CA . THR A 1 273 ? 13.723 7.537 -12.564 1.00 93.19 273 THR A CA 1
ATOM 2296 C C . THR A 1 273 ? 14.916 7.210 -13.468 1.00 93.19 273 THR A C 1
ATOM 2298 O O . THR A 1 273 ? 15.936 7.902 -13.413 1.00 93.19 273 THR A O 1
ATOM 2301 N N . ILE A 1 274 ? 14.777 6.227 -14.366 1.00 93.69 274 ILE A N 1
ATOM 2302 C CA . ILE A 1 274 ? 15.830 5.843 -15.321 1.00 93.69 274 ILE A CA 1
ATOM 2303 C C . ILE A 1 274 ? 16.142 6.997 -16.285 1.00 93.69 274 ILE A C 1
ATOM 2305 O O . ILE A 1 274 ? 17.309 7.343 -16.463 1.00 93.69 274 ILE A O 1
ATOM 2309 N N . ASN A 1 275 ? 15.129 7.662 -16.853 1.00 93.00 275 ASN A N 1
ATOM 2310 C CA . ASN A 1 275 ? 15.345 8.812 -17.742 1.00 93.00 275 ASN A CA 1
ATOM 2311 C C . ASN A 1 275 ? 16.056 9.979 -17.046 1.00 93.00 275 ASN A C 1
ATOM 2313 O O . ASN A 1 275 ? 16.870 10.669 -17.663 1.00 93.00 275 ASN A O 1
ATOM 2317 N N . ASN A 1 276 ? 15.765 10.224 -15.770 1.00 92.81 276 ASN A N 1
ATOM 2318 C CA . ASN A 1 276 ? 16.428 11.278 -15.010 1.00 92.81 276 ASN A CA 1
ATOM 2319 C C . ASN A 1 276 ? 17.869 10.899 -14.629 1.00 92.81 276 ASN A C 1
ATOM 2321 O O . ASN A 1 276 ? 18.723 11.783 -14.601 1.00 92.81 276 ASN A O 1
ATOM 2325 N N . GLN A 1 277 ? 18.176 9.609 -14.454 1.00 93.19 277 GLN A N 1
ATOM 2326 C CA . GLN A 1 277 ? 19.551 9.128 -14.284 1.00 93.19 277 GLN A CA 1
ATOM 2327 C C . GLN A 1 277 ? 20.362 9.198 -15.587 1.00 93.19 277 GLN A C 1
ATOM 2329 O O . GLN A 1 277 ? 21.497 9.665 -15.565 1.00 93.19 277 GLN A O 1
ATOM 2334 N N . ILE A 1 278 ? 19.782 8.857 -16.743 1.00 92.62 278 ILE A N 1
ATOM 2335 C CA . ILE A 1 278 ? 20.449 9.012 -18.053 1.00 92.62 278 ILE A CA 1
ATOM 2336 C C . ILE A 1 278 ? 20.902 10.471 -18.270 1.00 92.62 278 ILE A C 1
ATOM 2338 O O . ILE A 1 278 ? 22.043 10.718 -18.668 1.00 92.62 278 ILE A O 1
ATOM 2342 N N . LYS A 1 279 ? 20.051 11.450 -17.925 1.00 90.12 279 LYS A N 1
ATOM 2343 C CA . LYS A 1 279 ? 20.387 12.891 -17.958 1.00 90.12 279 LYS A CA 1
ATOM 2344 C C . LYS A 1 279 ? 21.498 13.285 -16.968 1.00 90.12 279 LYS A C 1
ATOM 2346 O O . LYS A 1 279 ? 22.189 14.275 -17.210 1.00 90.12 279 LYS A O 1
ATOM 2351 N N . LEU A 1 280 ? 21.643 12.554 -15.858 1.00 88.69 280 LEU A N 1
ATOM 2352 C CA . LEU A 1 280 ? 22.638 12.807 -14.812 1.00 88.69 280 LEU A CA 1
ATOM 2353 C C . LEU A 1 280 ? 24.041 12.350 -15.238 1.00 88.69 280 LEU A C 1
ATOM 2355 O O . LEU A 1 280 ? 24.990 13.116 -15.083 1.00 88.69 280 LEU A O 1
ATOM 2359 N N . VAL A 1 281 ? 24.163 11.127 -15.771 1.00 86.31 281 VAL A N 1
ATOM 2360 C CA . VAL A 1 281 ? 25.463 10.481 -16.051 1.00 86.31 281 VAL A CA 1
ATOM 2361 C C . VAL A 1 281 ? 26.073 10.935 -17.386 1.00 86.31 281 VAL A C 1
ATOM 2363 O O . VAL A 1 281 ? 27.284 11.105 -17.462 1.00 86.31 281 VAL A O 1
ATOM 2366 N N . ARG A 1 282 ? 25.246 11.236 -18.403 1.00 79.88 282 ARG A N 1
ATOM 2367 C CA . ARG A 1 282 ? 25.660 11.792 -19.716 1.00 79.88 282 ARG A CA 1
ATOM 2368 C C . ARG A 1 282 ? 26.529 10.889 -20.618 1.00 79.88 282 ARG A C 1
ATOM 2370 O O . ARG A 1 282 ? 27.206 11.410 -21.502 1.00 79.88 282 ARG A O 1
ATOM 2377 N N . GLU A 1 283 ? 26.476 9.570 -20.447 1.00 83.25 283 GLU A N 1
ATOM 2378 C CA . GLU A 1 283 ? 27.138 8.622 -21.362 1.00 83.25 283 GLU A CA 1
ATOM 2379 C C . GLU A 1 283 ? 26.526 8.610 -22.777 1.00 83.25 283 GLU A C 1
ATOM 2381 O O . GLU A 1 283 ? 25.425 9.120 -23.008 1.00 83.25 283 GLU A O 1
ATOM 2386 N N . ASN A 1 284 ? 27.237 7.993 -23.728 1.00 80.00 284 ASN A N 1
ATOM 2387 C CA . ASN A 1 284 ? 26.770 7.801 -25.110 1.00 80.00 284 ASN A CA 1
ATOM 2388 C C . ASN A 1 284 ? 25.923 6.525 -25.285 1.00 80.00 284 ASN A C 1
ATOM 2390 O O . ASN A 1 284 ? 24.943 6.526 -26.035 1.00 80.00 284 ASN A O 1
ATOM 2394 N N . ASP A 1 285 ? 26.268 5.456 -24.566 1.00 84.44 285 ASP A N 1
ATOM 2395 C CA . ASP A 1 285 ? 25.512 4.210 -24.486 1.00 84.44 285 ASP A CA 1
ATOM 2396 C C . ASP A 1 285 ? 25.521 3.659 -23.052 1.00 84.44 285 ASP A C 1
ATOM 2398 O O . ASP A 1 285 ? 26.508 3.780 -22.334 1.00 84.44 285 ASP A O 1
ATOM 2402 N N . MET A 1 286 ? 24.390 3.095 -22.625 1.00 91.12 286 MET A N 1
ATOM 2403 C CA . MET A 1 286 ? 24.252 2.326 -21.384 1.00 91.12 286 MET A CA 1
ATOM 2404 C C . MET A 1 286 ? 23.073 1.360 -21.532 1.00 91.12 286 MET A C 1
ATOM 2406 O O . MET A 1 286 ? 21.995 1.778 -21.972 1.00 91.12 286 MET A O 1
ATOM 2410 N N . ASP A 1 287 ? 23.231 0.102 -21.132 1.00 91.31 287 ASP A N 1
ATOM 2411 C CA . ASP A 1 287 ? 22.102 -0.806 -20.913 1.00 91.31 287 ASP A CA 1
ATOM 2412 C C . ASP A 1 287 ? 21.341 -0.466 -19.610 1.00 91.31 287 ASP A C 1
ATOM 2414 O O . ASP A 1 287 ? 21.727 0.409 -18.829 1.00 91.31 287 ASP A O 1
ATOM 2418 N N . CYS A 1 288 ? 20.206 -1.128 -19.365 1.00 90.69 288 CYS A N 1
ATOM 2419 C CA . CYS A 1 288 ? 19.384 -0.807 -18.198 1.00 90.69 288 CYS A CA 1
ATOM 2420 C C . CYS A 1 288 ? 20.040 -1.183 -16.850 1.00 90.69 288 CYS A C 1
ATOM 2422 O O . CYS A 1 288 ? 19.708 -0.564 -15.839 1.00 90.69 288 CYS A O 1
ATOM 2424 N N . ARG A 1 289 ? 20.959 -2.159 -16.811 1.00 88.56 289 ARG A N 1
ATOM 2425 C CA . ARG A 1 289 ? 21.766 -2.485 -15.622 1.00 88.56 289 ARG A CA 1
ATOM 2426 C C . ARG A 1 289 ? 22.827 -1.416 -15.401 1.00 88.56 289 ARG A C 1
ATOM 2428 O O . ARG A 1 289 ? 22.901 -0.898 -14.295 1.00 88.56 289 ARG A O 1
ATOM 2435 N N . GLU A 1 290 ? 23.558 -1.018 -16.443 1.00 90.00 290 GLU A N 1
ATOM 2436 C CA . GLU A 1 290 ? 24.567 0.051 -16.369 1.00 90.00 290 GLU A CA 1
ATOM 2437 C C . GLU A 1 290 ? 23.964 1.357 -15.810 1.00 90.00 290 GLU A C 1
ATOM 2439 O O . GLU A 1 290 ? 24.573 2.000 -14.950 1.00 90.00 290 GLU A O 1
ATOM 2444 N N . VAL A 1 291 ? 22.732 1.716 -16.207 1.00 91.75 291 VAL A N 1
ATOM 2445 C CA . VAL A 1 291 ? 22.025 2.879 -15.637 1.00 91.75 291 VAL A CA 1
ATOM 2446 C C . VAL A 1 291 ? 21.644 2.675 -14.164 1.00 91.75 291 VAL A C 1
ATOM 2448 O O . VAL A 1 291 ? 21.784 3.618 -13.383 1.00 91.75 291 VAL A O 1
ATOM 2451 N N . ILE A 1 292 ? 21.184 1.492 -13.748 1.00 89.19 292 ILE A N 1
ATOM 2452 C CA . ILE A 1 292 ? 20.821 1.223 -12.342 1.00 89.19 292 ILE A CA 1
ATOM 2453 C C . ILE A 1 292 ? 22.073 1.182 -11.455 1.00 89.19 292 ILE A C 1
ATOM 2455 O O . ILE A 1 292 ? 22.124 1.877 -10.442 1.00 89.19 292 ILE A O 1
ATOM 2459 N N . ASP A 1 293 ? 23.124 0.478 -11.872 1.00 87.19 293 ASP A N 1
ATOM 2460 C CA . ASP A 1 293 ? 24.410 0.429 -11.168 1.00 87.19 293 ASP A CA 1
ATOM 2461 C C . ASP A 1 293 ? 25.058 1.820 -11.081 1.00 87.19 293 ASP A C 1
ATOM 2463 O O . ASP A 1 293 ? 25.730 2.134 -10.097 1.00 87.19 293 ASP A O 1
ATOM 2467 N N . SER A 1 294 ? 24.803 2.713 -12.049 1.00 88.88 294 SER A N 1
ATOM 2468 C CA . SER A 1 294 ? 25.228 4.115 -11.950 1.00 88.88 294 SER A CA 1
ATOM 2469 C C . SER A 1 294 ? 24.617 4.855 -10.753 1.00 88.88 294 SER A C 1
ATOM 2471 O O . SER A 1 294 ? 25.285 5.738 -10.217 1.00 88.88 294 SER A O 1
ATOM 2473 N N . MET A 1 295 ? 23.404 4.489 -10.306 1.00 89.12 295 MET A N 1
ATOM 2474 C CA . MET A 1 295 ? 22.746 5.067 -9.122 1.00 89.12 295 MET A CA 1
ATOM 2475 C C . MET A 1 295 ? 23.426 4.625 -7.821 1.00 89.12 295 MET A C 1
ATOM 2477 O O . MET A 1 295 ? 23.421 5.366 -6.842 1.00 89.12 295 MET A O 1
ATOM 2481 N N . LEU A 1 296 ? 24.020 3.427 -7.809 1.00 87.25 296 LEU A N 1
ATOM 2482 C CA . LEU A 1 296 ? 24.632 2.814 -6.625 1.00 87.25 296 LEU A CA 1
ATOM 2483 C C . LEU A 1 296 ? 26.056 3.324 -6.338 1.00 87.25 296 LEU A C 1
ATOM 2485 O O . LEU A 1 296 ? 26.603 3.075 -5.263 1.00 87.25 296 LEU A O 1
ATOM 2489 N N . LYS A 1 297 ? 26.667 4.056 -7.278 1.00 81.88 297 LYS A N 1
ATOM 2490 C CA . LYS A 1 297 ? 28.015 4.627 -7.127 1.00 81.88 297 LYS A CA 1
ATOM 2491 C C . LYS A 1 297 ? 28.029 5.734 -6.061 1.00 81.88 297 LYS A C 1
ATOM 2493 O O . LYS A 1 297 ? 27.308 6.726 -6.184 1.00 81.88 297 LYS A O 1
ATOM 2498 N N . PHE A 1 298 ? 28.905 5.594 -5.066 1.00 80.06 298 PHE A N 1
ATOM 2499 C CA . PHE A 1 298 ? 29.253 6.614 -4.068 1.00 80.06 298 PHE A CA 1
ATOM 2500 C C . PHE A 1 298 ? 30.778 6.636 -3.860 1.00 80.06 298 PHE A C 1
ATOM 2502 O O . PHE A 1 298 ? 31.448 5.663 -4.201 1.00 80.06 298 PHE A O 1
ATOM 2509 N N . THR A 1 299 ? 31.334 7.736 -3.337 1.00 73.00 299 THR A N 1
ATOM 2510 C CA . THR A 1 299 ? 32.799 7.907 -3.187 1.00 73.00 299 THR A CA 1
ATOM 2511 C C . THR A 1 299 ? 33.286 7.775 -1.740 1.00 73.00 299 THR A C 1
ATOM 2513 O O . THR A 1 299 ? 34.224 7.029 -1.484 1.00 73.00 299 THR A O 1
ATOM 2516 N N . SER A 1 300 ? 32.662 8.464 -0.780 1.00 73.75 300 SER A N 1
ATOM 2517 C CA . SER A 1 300 ? 32.874 8.274 0.667 1.00 73.75 300 SER A CA 1
ATOM 2518 C C . SER A 1 300 ? 31.711 8.869 1.476 1.00 73.75 300 SER A C 1
ATOM 2520 O O . SER A 1 300 ? 30.795 9.454 0.898 1.00 73.75 300 SER A O 1
ATOM 2522 N N . GLU A 1 301 ? 31.733 8.774 2.812 1.00 76.50 301 GLU A N 1
ATOM 2523 C CA . GLU A 1 301 ? 30.743 9.471 3.657 1.00 76.50 301 GLU A CA 1
ATOM 2524 C C . GLU A 1 301 ? 30.864 11.006 3.567 1.00 76.50 301 GLU A C 1
ATOM 2526 O O . GLU A 1 301 ? 29.864 11.710 3.690 1.00 76.50 301 GLU A O 1
ATOM 2531 N N . GLN A 1 302 ? 32.072 11.526 3.321 1.00 76.06 302 GLN A N 1
ATOM 2532 C CA . GLN A 1 302 ? 32.355 12.960 3.176 1.00 76.06 302 GLN A CA 1
ATOM 2533 C C . GLN A 1 302 ? 32.096 13.458 1.746 1.00 76.06 302 GLN A C 1
ATOM 2535 O O . GLN A 1 302 ? 31.615 14.571 1.556 1.00 76.06 302 GLN A O 1
ATOM 2540 N N . ASN A 1 303 ? 32.387 12.632 0.737 1.00 77.19 303 ASN A N 1
ATOM 2541 C CA . ASN A 1 303 ? 32.105 12.912 -0.668 1.00 77.19 303 ASN A CA 1
ATOM 2542 C C . ASN A 1 303 ? 31.140 11.855 -1.219 1.00 77.19 303 ASN A C 1
ATOM 2544 O O . ASN A 1 303 ? 31.537 10.899 -1.887 1.00 77.19 303 ASN A O 1
ATOM 2548 N N . LYS A 1 304 ? 29.851 12.028 -0.929 1.00 79.31 304 LYS A N 1
ATOM 2549 C CA . LYS A 1 304 ? 28.799 11.044 -1.238 1.00 79.31 304 LYS A CA 1
ATOM 2550 C C . LYS A 1 304 ? 28.584 10.840 -2.749 1.00 79.31 304 LYS A C 1
ATOM 2552 O O . LYS A 1 304 ? 28.124 9.783 -3.164 1.00 79.31 304 LYS A O 1
ATOM 2557 N N . GLY A 1 305 ? 28.997 11.796 -3.585 1.00 83.25 305 GLY A N 1
ATOM 2558 C CA . GLY A 1 305 ? 28.925 11.708 -5.047 1.00 83.25 305 GLY A CA 1
ATOM 2559 C C . GLY A 1 305 ? 27.582 12.155 -5.644 1.00 83.25 305 GLY A C 1
ATOM 2560 O O . GLY A 1 305 ? 26.656 12.567 -4.944 1.00 83.25 305 GLY A O 1
ATOM 2561 N N . ILE A 1 306 ? 27.475 12.099 -6.977 1.00 85.50 306 ILE A N 1
ATOM 2562 C CA . ILE A 1 306 ? 26.383 12.740 -7.741 1.00 85.50 306 ILE A CA 1
ATOM 2563 C C . ILE A 1 306 ? 24.981 12.172 -7.474 1.00 85.50 306 ILE A C 1
ATOM 2565 O O . ILE A 1 306 ? 24.001 12.874 -7.711 1.00 85.50 306 ILE A O 1
ATOM 2569 N N . ASN A 1 307 ? 24.882 10.937 -6.976 1.00 88.25 307 ASN A N 1
ATOM 2570 C CA . ASN A 1 307 ? 23.613 10.267 -6.667 1.00 88.25 307 ASN A CA 1
ATOM 2571 C C . ASN A 1 307 ? 22.994 10.720 -5.334 1.00 88.25 307 ASN A C 1
ATOM 2573 O O . ASN A 1 307 ? 21.832 10.423 -5.067 1.00 88.25 307 ASN A O 1
ATOM 2577 N N . PHE A 1 308 ? 23.762 11.458 -4.528 1.00 88.88 308 PHE A N 1
ATOM 2578 C CA . PHE A 1 308 ? 23.359 11.983 -3.223 1.00 88.88 308 PHE A CA 1
ATOM 2579 C C . PHE A 1 308 ? 23.457 13.515 -3.161 1.00 88.88 308 PHE A C 1
ATOM 2581 O O . PHE A 1 308 ? 22.714 14.152 -2.427 1.00 88.88 308 PHE A O 1
ATOM 2588 N N . GLN A 1 309 ? 24.316 14.139 -3.977 1.00 85.25 309 GLN A N 1
ATOM 2589 C CA . GLN A 1 309 ? 24.461 15.595 -4.008 1.00 85.25 309 GLN A CA 1
ATOM 2590 C C . GLN A 1 309 ? 23.216 16.301 -4.578 1.00 85.25 309 GLN A C 1
ATOM 2592 O O . GLN A 1 309 ? 23.044 16.414 -5.795 1.00 85.25 309 GLN A O 1
ATOM 2597 N N . VAL A 1 310 ? 22.406 16.864 -3.685 1.00 86.56 310 VAL A N 1
ATOM 2598 C CA . VAL A 1 310 ? 21.338 17.825 -3.994 1.00 86.56 310 VAL A CA 1
ATOM 2599 C C . VAL A 1 310 ? 21.930 19.097 -4.618 1.00 86.56 310 VAL A C 1
ATOM 2601 O O . VAL A 1 310 ? 22.934 19.625 -4.138 1.00 86.56 310 VAL A O 1
ATOM 2604 N N . LYS A 1 311 ? 21.323 19.607 -5.698 1.00 83.94 311 LYS A N 1
ATOM 2605 C CA . LYS A 1 311 ? 21.855 20.753 -6.466 1.00 83.94 311 LYS A CA 1
ATOM 2606 C C . LYS A 1 311 ? 20.879 21.919 -6.481 1.00 83.94 311 LYS A C 1
ATOM 2608 O O . LYS A 1 311 ? 19.733 21.754 -6.879 1.00 83.94 311 LYS A O 1
ATOM 2613 N N . ARG A 1 312 ? 21.334 23.112 -6.087 1.00 81.69 312 ARG A N 1
ATOM 2614 C CA . ARG A 1 312 ? 20.518 24.333 -6.160 1.00 81.69 312 ARG A CA 1
ATOM 2615 C C . ARG A 1 312 ? 20.204 24.679 -7.619 1.00 81.69 312 ARG A C 1
ATOM 2617 O O . ARG A 1 312 ? 21.096 24.642 -8.465 1.00 81.69 312 ARG A O 1
ATOM 2624 N N . THR A 1 313 ? 18.961 25.047 -7.895 1.00 78.31 313 THR A N 1
ATOM 2625 C CA . THR A 1 313 ? 18.449 25.370 -9.233 1.00 78.31 313 THR A CA 1
ATOM 2626 C C . THR A 1 313 ? 17.826 26.767 -9.281 1.00 78.31 313 THR A C 1
ATOM 2628 O O . THR A 1 313 ? 17.421 27.337 -8.266 1.00 78.31 313 THR A O 1
ATOM 2631 N N . THR A 1 314 ? 17.757 27.348 -10.480 1.00 61.00 314 THR A N 1
ATOM 2632 C CA . THR A 1 314 ? 17.062 28.616 -10.748 1.00 61.00 314 THR A CA 1
ATOM 2633 C C . THR A 1 314 ? 15.561 28.361 -10.897 1.00 61.00 314 THR A C 1
ATOM 2635 O O . THR A 1 314 ? 15.069 28.160 -12.006 1.00 61.00 314 THR A O 1
ATOM 2638 N N . VAL A 1 315 ? 14.852 28.315 -9.770 1.00 60.28 315 VAL A N 1
ATOM 2639 C CA . VAL A 1 315 ? 13.399 28.068 -9.687 1.00 60.28 315 VAL A CA 1
ATOM 2640 C C . VAL A 1 315 ? 12.675 29.346 -9.240 1.00 60.28 315 VAL A C 1
ATOM 2642 O O . VAL A 1 315 ? 13.313 30.294 -8.769 1.00 60.28 315 VAL A O 1
ATOM 2645 N N . SER A 1 316 ? 11.348 29.396 -9.399 1.00 61.59 316 SER A N 1
ATOM 2646 C CA . SER A 1 316 ? 10.520 30.487 -8.876 1.00 61.59 316 SER A CA 1
ATOM 2647 C C . SER A 1 316 ? 10.711 30.664 -7.363 1.00 61.59 316 SER A C 1
ATOM 2649 O O . SER A 1 316 ? 11.112 29.741 -6.653 1.00 61.59 316 SER A O 1
ATOM 2651 N N . GLN A 1 317 ? 10.383 31.846 -6.831 1.00 63.06 317 GLN A N 1
ATOM 2652 C CA . GLN A 1 317 ? 10.541 32.095 -5.395 1.00 63.06 317 GLN A CA 1
ATOM 2653 C C . GLN A 1 317 ? 9.724 31.132 -4.514 1.00 63.06 317 GLN A C 1
ATOM 2655 O O . GLN A 1 317 ? 10.096 30.940 -3.363 1.00 63.06 317 GLN A O 1
ATOM 2660 N N . ASN A 1 318 ? 8.633 30.537 -5.006 1.00 66.81 318 ASN A N 1
ATOM 2661 C CA . ASN A 1 318 ? 7.651 29.831 -4.173 1.00 66.81 318 ASN A CA 1
ATOM 2662 C C . ASN A 1 318 ? 7.831 28.305 -4.110 1.00 66.81 318 ASN A C 1
ATOM 2664 O O . ASN A 1 318 ? 7.080 27.633 -3.401 1.00 66.81 318 ASN A O 1
ATOM 2668 N N . GLU A 1 319 ? 8.826 27.764 -4.809 1.00 74.50 319 GLU A N 1
ATOM 2669 C CA . GLU A 1 319 ? 9.074 26.327 -4.954 1.00 74.50 319 GLU A CA 1
ATOM 2670 C C . GLU A 1 319 ? 10.436 25.946 -4.361 1.00 74.50 319 GLU A C 1
ATOM 2672 O O . GLU A 1 319 ? 11.339 26.779 -4.265 1.00 74.50 319 GLU A O 1
ATOM 2677 N N . TRP A 1 320 ? 10.585 24.687 -3.944 1.00 81.38 320 TRP A N 1
ATOM 2678 C CA . TRP A 1 320 ? 11.832 24.157 -3.387 1.00 81.38 320 TRP A CA 1
ATOM 2679 C C . TRP A 1 320 ? 12.992 24.328 -4.397 1.00 81.38 320 TRP A C 1
ATOM 2681 O O . TRP A 1 320 ? 12.958 23.725 -5.472 1.00 81.38 320 TRP A O 1
ATOM 2691 N N . PRO A 1 321 ? 14.021 25.156 -4.111 1.00 83.50 321 PRO A N 1
ATOM 2692 C CA . PRO A 1 321 ? 14.984 25.616 -5.118 1.00 83.50 321 PRO A CA 1
ATOM 2693 C C . PRO A 1 321 ? 16.146 24.628 -5.314 1.00 83.50 321 PRO A C 1
ATOM 2695 O O . PRO A 1 321 ? 17.293 25.032 -5.526 1.00 83.50 321 PRO A O 1
ATOM 2698 N N . TYR A 1 322 ? 15.864 23.332 -5.176 1.00 87.19 322 TYR A N 1
ATOM 2699 C CA . TYR A 1 322 ? 16.849 22.262 -5.114 1.00 87.19 322 TYR A CA 1
ATOM 2700 C C . TYR A 1 322 ? 16.389 21.041 -5.916 1.00 87.19 322 TYR A C 1
ATOM 2702 O O . TYR A 1 322 ? 15.346 20.444 -5.657 1.00 87.19 322 TYR A O 1
ATOM 2710 N N . GLN A 1 323 ? 17.209 20.630 -6.879 1.00 87.94 323 GLN A N 1
ATOM 2711 C CA . GLN A 1 323 ? 17.048 19.382 -7.608 1.00 87.94 323 GLN A CA 1
ATOM 2712 C C . GLN A 1 323 ? 17.600 18.211 -6.787 1.00 87.94 323 GLN A C 1
ATOM 2714 O O . GLN A 1 323 ? 18.802 18.126 -6.517 1.00 87.94 323 GLN A O 1
ATOM 2719 N N . VAL A 1 324 ? 16.707 17.286 -6.443 1.00 91.69 324 VAL A N 1
ATOM 2720 C CA . VAL A 1 324 ? 17.019 16.016 -5.778 1.00 91.69 324 VAL A CA 1
ATOM 2721 C C . VAL A 1 324 ? 17.480 14.976 -6.823 1.00 91.69 324 VAL A C 1
ATOM 2723 O O . VAL A 1 324 ? 16.822 14.839 -7.860 1.00 91.69 324 VAL A O 1
ATOM 2726 N N . PRO A 1 325 ? 18.588 14.238 -6.596 1.00 92.69 325 PRO A N 1
ATOM 2727 C CA . PRO A 1 325 ? 19.036 13.153 -7.474 1.00 92.69 325 PRO A CA 1
ATOM 2728 C C . PRO A 1 325 ? 18.011 12.012 -7.634 1.00 92.69 325 PRO A C 1
ATOM 2730 O O . PRO A 1 325 ? 17.214 11.783 -6.721 1.00 92.69 325 PRO A O 1
ATOM 2733 N N . PRO A 1 326 ? 18.046 11.234 -8.738 1.00 93.50 326 PRO A N 1
ATOM 2734 C CA . PRO A 1 326 ? 17.033 10.210 -9.026 1.00 93.50 326 PRO A CA 1
ATOM 2735 C C . PRO A 1 326 ? 16.888 9.126 -7.948 1.00 93.50 326 PRO A C 1
ATOM 2737 O O . PRO A 1 326 ? 15.762 8.755 -7.629 1.00 93.50 326 PRO A O 1
ATOM 2740 N N . LEU A 1 327 ? 17.995 8.666 -7.348 1.00 93.00 327 LEU A N 1
ATOM 2741 C CA . LEU A 1 327 ? 17.980 7.675 -6.263 1.00 93.00 327 LEU A CA 1
ATOM 2742 C C . LEU A 1 327 ? 17.218 8.184 -5.030 1.00 93.00 327 LEU A C 1
ATOM 2744 O O . LEU A 1 327 ? 16.304 7.518 -4.555 1.00 93.00 327 LEU A O 1
ATOM 2748 N N . LEU A 1 328 ? 17.567 9.371 -4.527 1.00 94.38 328 LEU A N 1
ATOM 2749 C CA . LEU A 1 328 ? 16.894 9.965 -3.369 1.00 94.38 328 LEU A CA 1
ATOM 2750 C C . LEU A 1 328 ? 15.427 10.267 -3.681 1.00 94.38 328 LEU A C 1
ATOM 2752 O O . LEU A 1 328 ? 14.537 9.942 -2.894 1.00 94.38 328 LEU A O 1
ATOM 2756 N N . LYS A 1 329 ? 15.166 10.820 -4.870 1.00 93.12 329 LYS A N 1
ATOM 2757 C CA . LYS A 1 329 ? 13.819 11.156 -5.326 1.00 93.12 329 LYS A CA 1
ATOM 2758 C C . LYS A 1 329 ? 12.899 9.925 -5.372 1.00 93.12 329 LYS A C 1
ATOM 2760 O O . LYS A 1 329 ? 11.760 10.024 -4.928 1.00 93.12 329 LYS A O 1
ATOM 2765 N N . LEU A 1 330 ? 13.398 8.768 -5.817 1.00 93.31 330 LEU A N 1
ATOM 2766 C CA . LEU A 1 330 ? 12.648 7.504 -5.856 1.00 93.31 330 LEU A CA 1
ATOM 2767 C C . LEU A 1 330 ? 12.107 7.082 -4.475 1.00 93.31 330 LEU A C 1
ATOM 2769 O O . LEU A 1 330 ? 10.977 6.600 -4.383 1.00 93.31 330 LEU A O 1
ATOM 2773 N N . PHE A 1 331 ? 12.893 7.277 -3.411 1.00 94.56 331 PHE A N 1
ATOM 2774 C CA . PHE A 1 331 ? 12.488 6.966 -2.034 1.00 94.56 331 PHE A CA 1
ATOM 2775 C C . PHE A 1 331 ? 11.547 8.031 -1.458 1.00 94.56 331 PHE A C 1
ATOM 2777 O O . PHE A 1 331 ? 10.544 7.694 -0.827 1.00 94.56 331 PHE A O 1
ATOM 2784 N N . ILE A 1 332 ? 11.858 9.310 -1.687 1.00 93.19 332 ILE A N 1
ATOM 2785 C CA . ILE A 1 332 ? 11.105 10.448 -1.142 1.00 93.19 332 ILE A CA 1
ATOM 2786 C C . ILE A 1 332 ? 9.699 10.523 -1.747 1.00 93.19 332 ILE A C 1
ATOM 2788 O O . ILE A 1 332 ? 8.734 10.683 -1.006 1.00 93.19 332 ILE A O 1
ATOM 2792 N N . GLU A 1 333 ? 9.551 10.325 -3.061 1.00 91.00 333 GLU A N 1
ATOM 2793 C CA . GLU A 1 333 ? 8.230 10.284 -3.698 1.00 91.00 333 GLU A CA 1
ATOM 2794 C C . GLU A 1 333 ? 7.359 9.149 -3.156 1.00 91.00 333 GLU A C 1
ATOM 2796 O O . GLU A 1 333 ? 6.182 9.371 -2.901 1.00 91.00 333 GLU A O 1
ATOM 2801 N N . TYR A 1 334 ? 7.912 7.950 -2.933 1.00 93.06 334 TYR A N 1
ATOM 2802 C CA . TYR A 1 334 ? 7.148 6.864 -2.313 1.00 93.06 334 TYR A CA 1
ATOM 2803 C C . TYR A 1 334 ? 6.694 7.242 -0.892 1.00 93.06 334 TYR A C 1
ATOM 2805 O O . TYR A 1 334 ? 5.534 7.035 -0.551 1.00 93.06 334 TYR A O 1
ATOM 2813 N N . ILE A 1 335 ? 7.554 7.875 -0.083 1.00 93.00 335 ILE A N 1
ATOM 2814 C CA . ILE A 1 335 ? 7.153 8.399 1.235 1.00 93.00 335 ILE A CA 1
ATOM 2815 C C . ILE A 1 335 ? 6.027 9.440 1.094 1.00 93.00 335 ILE A C 1
ATOM 2817 O O . ILE A 1 335 ? 5.100 9.441 1.901 1.00 93.00 335 ILE A O 1
ATOM 2821 N N . TYR A 1 336 ? 6.063 10.290 0.066 1.00 88.56 336 TYR A N 1
ATOM 2822 C CA . TYR A 1 336 ? 5.020 11.283 -0.203 1.00 88.56 336 TYR A CA 1
ATOM 2823 C C . TYR A 1 336 ? 3.692 10.662 -0.678 1.00 88.56 336 TYR A C 1
ATOM 2825 O O . TYR A 1 336 ? 2.647 11.134 -0.237 1.00 88.56 336 TYR A O 1
ATOM 2833 N N . GLU A 1 337 ? 3.691 9.564 -1.447 1.00 86.00 337 GLU A N 1
ATOM 2834 C CA . GLU A 1 337 ? 2.463 8.779 -1.705 1.00 86.00 337 GLU A CA 1
ATOM 2835 C C . GLU A 1 337 ? 1.847 8.273 -0.390 1.00 86.00 337 GLU A C 1
ATOM 2837 O O . GLU A 1 337 ? 0.650 8.435 -0.146 1.00 86.00 337 GLU A O 1
ATOM 2842 N N . ILE A 1 338 ? 2.675 7.716 0.505 1.00 89.31 338 ILE A N 1
ATOM 2843 C CA . ILE A 1 338 ? 2.232 7.222 1.819 1.00 89.31 338 ILE A CA 1
ATOM 2844 C C . ILE A 1 338 ? 1.624 8.350 2.678 1.00 89.31 338 ILE A C 1
ATOM 2846 O O . ILE A 1 338 ? 0.655 8.111 3.404 1.00 89.31 338 ILE A O 1
ATOM 2850 N N . VAL A 1 339 ? 2.120 9.591 2.574 1.00 87.06 339 VAL A N 1
ATOM 2851 C CA . VAL A 1 339 ? 1.565 10.749 3.305 1.00 87.06 339 VAL A CA 1
ATOM 2852 C C . VAL A 1 339 ? 0.093 11.007 2.966 1.00 87.06 339 VAL A C 1
ATOM 2854 O O . VAL A 1 339 ? -0.658 11.365 3.877 1.00 87.06 339 VAL A O 1
ATOM 2857 N N . TYR A 1 340 ? -0.360 10.778 1.727 1.00 82.06 340 TYR A N 1
ATOM 2858 C CA . TYR A 1 340 ? -1.768 11.000 1.372 1.00 82.06 340 TYR A CA 1
ATOM 2859 C C . TYR A 1 340 ? -2.719 10.059 2.124 1.00 82.06 340 TYR A C 1
ATOM 2861 O O . TYR A 1 340 ? -3.765 10.504 2.584 1.00 82.06 340 TYR A O 1
ATOM 2869 N N . TYR A 1 341 ? -2.339 8.802 2.378 1.00 82.56 341 TYR A N 1
ATOM 2870 C CA . TYR A 1 341 ? -3.129 7.881 3.218 1.00 82.56 341 TYR A CA 1
ATOM 2871 C C . TYR A 1 341 ? -3.242 8.363 4.671 1.00 82.56 341 TYR A C 1
ATOM 2873 O O . TYR A 1 341 ? -4.271 8.170 5.324 1.00 82.56 341 TYR A O 1
ATOM 2881 N N . LEU A 1 342 ? -2.210 9.037 5.184 1.00 83.69 342 LEU A N 1
ATOM 2882 C CA . LEU A 1 342 ? -2.190 9.566 6.549 1.00 83.69 342 LEU A CA 1
ATOM 2883 C C . LEU A 1 342 ? -3.105 10.791 6.740 1.00 83.69 342 LEU A C 1
ATOM 2885 O O . LEU A 1 342 ? -3.495 11.071 7.877 1.00 83.69 342 LEU A O 1
ATOM 2889 N N . LEU A 1 343 ? -3.481 11.504 5.670 1.00 78.12 343 LEU A N 1
ATOM 2890 C CA . LEU A 1 343 ? -4.383 12.666 5.725 1.00 78.12 343 LEU A CA 1
ATOM 2891 C C . LEU A 1 343 ? -5.783 12.310 6.281 1.00 78.12 343 LEU A C 1
ATOM 2893 O O . LEU A 1 343 ? -6.165 12.890 7.304 1.00 78.12 343 LEU A O 1
ATOM 2897 N N . PRO A 1 344 ? -6.548 11.358 5.702 1.00 72.06 344 PRO A N 1
ATOM 2898 C CA . PRO A 1 344 ? -7.836 10.931 6.246 1.00 72.06 344 PRO A CA 1
ATOM 2899 C C . PRO A 1 344 ? -7.696 10.088 7.524 1.00 72.06 344 PRO A C 1
ATOM 2901 O O . PRO A 1 344 ? -8.520 10.243 8.426 1.00 72.06 344 PRO A O 1
ATOM 2904 N N . ILE A 1 345 ? -6.649 9.257 7.651 1.00 77.75 345 ILE A N 1
ATOM 2905 C CA . ILE A 1 345 ? -6.424 8.417 8.844 1.00 77.75 345 ILE A CA 1
ATOM 2906 C C . ILE A 1 345 ? -6.251 9.286 10.103 1.00 77.75 345 ILE A C 1
ATOM 2908 O O . ILE A 1 345 ? -6.906 9.038 11.112 1.00 77.75 345 ILE A O 1
ATOM 2912 N N . LYS A 1 346 ? -5.459 10.369 10.055 1.00 77.62 346 LYS A N 1
ATOM 2913 C CA . LYS A 1 346 ? -5.285 11.286 11.206 1.00 77.62 346 LYS A CA 1
ATOM 2914 C C . LYS A 1 346 ? -6.530 12.114 11.555 1.00 77.62 346 LYS A C 1
ATOM 2916 O O . LYS A 1 346 ? -6.583 12.654 12.660 1.00 77.62 346 LYS A O 1
ATOM 2921 N N . ARG A 1 347 ? -7.493 12.234 10.631 1.00 70.38 347 ARG A N 1
ATOM 2922 C CA . ARG A 1 347 ? -8.804 12.884 10.833 1.00 70.38 347 ARG A CA 1
ATOM 2923 C C . ARG A 1 347 ? -9.878 11.909 11.360 1.00 70.38 347 ARG A C 1
ATOM 2925 O O . ARG A 1 347 ? -10.996 12.341 11.611 1.00 70.38 347 ARG A O 1
ATOM 2932 N N . LEU A 1 348 ? -9.562 10.613 11.504 1.00 65.75 348 LEU A N 1
ATOM 2933 C CA . LEU A 1 348 ? -10.518 9.521 11.770 1.00 65.75 348 LEU A CA 1
ATOM 2934 C C . LEU A 1 348 ? -11.692 9.469 10.763 1.00 65.75 348 LEU A C 1
ATOM 2936 O O . LEU A 1 348 ? -12.806 9.059 11.099 1.00 65.75 348 LEU A O 1
ATOM 2940 N N . ASN A 1 349 ? -11.450 9.904 9.518 1.00 59.38 349 ASN A N 1
ATOM 2941 C CA . ASN A 1 349 ? -12.455 9.898 8.451 1.00 59.38 349 ASN A CA 1
ATOM 2942 C C . ASN A 1 349 ? -13.020 8.487 8.254 1.00 59.38 349 ASN A C 1
ATOM 2944 O O . ASN A 1 349 ? -12.249 7.536 8.205 1.00 59.38 349 ASN A O 1
ATOM 2948 N N . ALA A 1 350 ? -14.330 8.375 8.009 1.00 52.12 350 ALA A N 1
ATOM 2949 C CA . ALA A 1 350 ? -15.017 7.115 7.710 1.00 52.12 350 ALA A CA 1
ATOM 2950 C C . ALA A 1 350 ? -14.266 6.215 6.707 1.00 52.12 350 ALA A C 1
ATOM 2952 O O . ALA A 1 350 ? -14.143 5.013 6.925 1.00 52.12 350 ALA A O 1
ATOM 2953 N N . ILE A 1 351 ? -13.738 6.789 5.618 1.00 55.38 351 ILE A N 1
ATOM 2954 C CA . ILE A 1 351 ? -12.990 6.069 4.578 1.00 55.38 351 ILE A CA 1
ATOM 2955 C C . ILE A 1 351 ? -11.771 6.904 4.143 1.00 55.38 351 ILE A C 1
ATOM 2957 O O . ILE A 1 351 ? -11.792 8.139 4.197 1.00 55.38 351 ILE A O 1
ATOM 2961 N N . ILE A 1 352 ? -10.709 6.217 3.711 1.00 61.03 352 ILE A N 1
ATOM 2962 C CA . ILE A 1 352 ? -9.411 6.766 3.289 1.00 61.03 352 ILE A CA 1
ATOM 2963 C C . ILE A 1 352 ? -9.508 7.412 1.888 1.00 61.03 352 ILE A C 1
ATOM 2965 O O . ILE A 1 352 ? -8.887 6.950 0.938 1.00 61.03 352 ILE A O 1
ATOM 2969 N N . PHE A 1 353 ? -10.307 8.472 1.737 1.00 57.44 353 PHE A N 1
ATOM 2970 C CA . PHE A 1 353 ? -10.354 9.263 0.498 1.00 57.44 353 PHE A CA 1
ATOM 2971 C C . PHE A 1 353 ? -9.543 10.550 0.605 1.00 57.44 353 PHE A C 1
ATOM 2973 O O . PHE A 1 353 ? -9.692 11.309 1.566 1.00 57.44 353 PHE A O 1
ATOM 2980 N N . ASP A 1 354 ? -8.783 10.801 -0.452 1.00 55.94 354 ASP A N 1
ATOM 2981 C CA . ASP A 1 354 ? -8.181 12.067 -0.847 1.00 55.94 354 ASP A CA 1
ATOM 2982 C C . ASP A 1 354 ? -8.269 12.122 -2.386 1.00 55.94 354 ASP A C 1
ATOM 2984 O O . ASP A 1 354 ? -8.251 11.069 -3.031 1.00 55.94 354 ASP A O 1
ATOM 2988 N N . ASP A 1 355 ? -8.361 13.307 -2.991 1.00 50.34 355 ASP A N 1
ATOM 2989 C CA . ASP A 1 355 ? -8.558 13.475 -4.448 1.00 50.34 355 ASP A CA 1
ATOM 2990 C C . ASP A 1 355 ? -7.253 13.219 -5.254 1.00 50.34 355 ASP A C 1
ATOM 2992 O O . ASP A 1 355 ? -7.119 13.623 -6.412 1.00 50.34 355 ASP A O 1
ATOM 2996 N N . TYR A 1 356 ? -6.265 12.583 -4.612 1.00 53.59 356 TYR A N 1
ATOM 2997 C CA . TYR A 1 356 ? -4.875 12.434 -5.050 1.00 53.59 356 TYR A CA 1
ATOM 2998 C C . TYR A 1 356 ? -4.379 10.980 -5.126 1.00 53.59 356 TYR A C 1
ATOM 3000 O O . TYR A 1 356 ? -3.203 10.770 -5.421 1.00 53.59 356 TYR A O 1
ATOM 3008 N N . PHE A 1 357 ? -5.235 9.968 -4.924 1.00 55.41 357 PHE A N 1
ATOM 3009 C CA . PHE A 1 357 ? -4.847 8.553 -5.059 1.00 55.41 357 PHE A CA 1
ATOM 3010 C C . PHE A 1 357 ? -4.708 8.095 -6.525 1.00 55.41 357 PHE A C 1
ATOM 3012 O O . PHE A 1 357 ? -5.414 7.208 -6.999 1.00 55.41 357 PHE A O 1
ATOM 3019 N N . LEU A 1 358 ? -3.694 8.671 -7.180 1.00 47.16 358 LEU A N 1
ATOM 3020 C CA . LEU A 1 358 ? -3.100 8.303 -8.467 1.00 47.16 358 LEU A CA 1
ATOM 3021 C C . LEU A 1 358 ? -3.980 8.529 -9.709 1.00 47.16 358 LEU A C 1
ATOM 3023 O O . LEU A 1 358 ? -5.026 9.169 -9.675 1.00 47.16 358 LEU A O 1
ATOM 3027 N N . TYR A 1 359 ? -3.454 8.105 -10.862 1.00 48.31 359 TYR A N 1
ATOM 3028 C CA . TYR A 1 359 ? -4.074 8.145 -12.194 1.00 48.31 359 TYR A CA 1
ATOM 3029 C C . TYR A 1 359 ? -4.317 9.520 -12.827 1.00 48.31 359 TYR A C 1
ATOM 3031 O O . TYR A 1 359 ? -4.623 9.585 -14.020 1.00 48.31 359 TYR A O 1
ATOM 3039 N N . GLY A 1 360 ? -4.109 10.613 -12.089 1.00 41.31 360 GLY A N 1
ATOM 3040 C CA . GLY A 1 360 ? -4.140 11.994 -12.595 1.00 41.31 360 GLY A CA 1
ATOM 3041 C C . GLY A 1 360 ? -5.547 12.553 -12.831 1.00 41.31 360 GLY A C 1
ATOM 3042 O O . GLY A 1 360 ? -5.717 13.767 -12.940 1.00 41.31 360 GLY A O 1
ATOM 3043 N N . ASN A 1 361 ? -6.562 11.689 -12.834 1.00 45.16 361 ASN A N 1
ATOM 3044 C CA . ASN A 1 361 ? -7.956 12.088 -12.773 1.00 45.16 361 ASN A CA 1
ATOM 3045 C C . ASN A 1 361 ? -8.278 12.522 -11.340 1.00 45.16 361 ASN A C 1
ATOM 3047 O O . ASN A 1 361 ? -8.424 11.682 -10.455 1.00 45.16 361 ASN A O 1
ATOM 3051 N N . LYS A 1 362 ? -8.456 13.828 -11.126 1.00 51.34 362 LYS A N 1
ATOM 3052 C CA . LYS A 1 362 ? -9.084 14.370 -9.912 1.00 51.34 362 LYS A CA 1
ATOM 3053 C C . LYS A 1 362 ? -10.588 14.081 -9.926 1.00 51.34 362 LYS A C 1
ATOM 3055 O O . LYS A 1 362 ? -11.389 15.002 -10.068 1.00 51.34 362 LYS A O 1
ATOM 3060 N N . ILE A 1 363 ? -10.963 12.804 -9.864 1.00 52.12 363 ILE A N 1
ATOM 3061 C CA . ILE A 1 363 ? -12.368 12.403 -9.760 1.00 52.12 363 ILE A CA 1
ATOM 3062 C C . ILE A 1 363 ? -12.852 12.882 -8.398 1.00 52.12 363 ILE A C 1
ATOM 3064 O O . ILE A 1 363 ? -12.278 12.501 -7.376 1.00 52.12 363 ILE A O 1
ATOM 3068 N N . SER A 1 364 ? -13.876 13.729 -8.367 1.00 53.47 364 SER A N 1
ATOM 3069 C CA . SER A 1 364 ? -14.330 14.293 -7.103 1.00 53.47 364 SER A CA 1
ATOM 3070 C C . SER A 1 364 ? -14.837 13.181 -6.189 1.00 53.47 364 SER A C 1
ATOM 3072 O O . SER A 1 364 ? -15.601 12.305 -6.611 1.00 53.47 364 SER A O 1
ATOM 3074 N N . ARG A 1 365 ? -14.543 13.278 -4.887 1.00 49.66 365 ARG A N 1
ATOM 3075 C CA . ARG A 1 365 ? -15.203 12.466 -3.850 1.00 49.66 365 ARG A CA 1
ATOM 3076 C C . ARG A 1 365 ? -16.746 12.469 -3.952 1.00 49.66 365 ARG A C 1
ATOM 3078 O O . ARG A 1 365 ? -17.378 11.561 -3.406 1.00 49.66 365 ARG A O 1
ATOM 3085 N N . LEU A 1 366 ? -17.360 13.442 -4.630 1.00 53.09 366 LEU A N 1
ATOM 3086 C CA . LEU A 1 366 ? -18.808 13.520 -4.874 1.00 53.09 366 LEU A CA 1
ATOM 3087 C C . LEU A 1 366 ? -19.307 12.679 -6.071 1.00 53.09 366 LEU A C 1
ATOM 3089 O O . LEU A 1 366 ? -20.491 12.360 -6.115 1.00 53.09 366 LEU A O 1
ATOM 3093 N N . GLU A 1 367 ? -18.441 12.299 -7.013 1.00 53.47 367 GLU A N 1
ATOM 3094 C CA . GLU A 1 367 ? -18.820 11.701 -8.312 1.00 53.47 367 GLU A CA 1
ATOM 3095 C C . GLU A 1 367 ? -18.825 10.161 -8.321 1.00 53.47 367 GLU A C 1
ATOM 3097 O O . GLU A 1 367 ? -19.382 9.541 -9.226 1.00 53.47 367 GLU A O 1
ATOM 3102 N N . LEU A 1 368 ? -18.213 9.527 -7.316 1.00 56.81 368 LEU A N 1
ATOM 3103 C CA . LEU A 1 368 ? -18.076 8.070 -7.222 1.00 56.81 368 LEU A CA 1
ATOM 3104 C C . LEU A 1 368 ? -19.020 7.450 -6.187 1.00 56.81 368 LEU A C 1
ATOM 3106 O O . LEU A 1 368 ? -19.153 7.955 -5.069 1.00 56.81 368 LEU A O 1
ATOM 3110 N N . ASP A 1 369 ? -19.595 6.291 -6.508 1.00 62.12 369 ASP A N 1
ATOM 3111 C CA . ASP A 1 369 ? -20.242 5.422 -5.521 1.00 62.12 369 ASP A CA 1
ATOM 3112 C C . ASP A 1 369 ? -19.215 4.762 -4.578 1.00 62.12 369 ASP A C 1
ATOM 3114 O O . ASP A 1 369 ? -18.019 4.698 -4.873 1.00 62.12 369 ASP A O 1
ATOM 3118 N N . ASN A 1 370 ? -19.682 4.262 -3.427 1.00 63.59 370 ASN A N 1
ATOM 3119 C CA . ASN A 1 370 ? -18.819 3.679 -2.394 1.00 63.59 370 ASN A CA 1
ATOM 3120 C C . ASN A 1 370 ? -18.083 2.396 -2.830 1.00 63.59 370 ASN A C 1
ATOM 3122 O O . ASN A 1 370 ? -17.061 2.079 -2.224 1.00 63.59 370 ASN A O 1
ATOM 3126 N N . LYS A 1 371 ? -18.555 1.668 -3.853 1.00 68.75 371 LYS A N 1
ATOM 3127 C CA . LYS A 1 371 ? -17.887 0.455 -4.350 1.00 68.75 371 LYS A CA 1
ATOM 3128 C C . LYS A 1 371 ? -16.674 0.834 -5.198 1.00 68.75 371 LYS A C 1
ATOM 3130 O O . LYS A 1 371 ? -15.569 0.414 -4.866 1.00 68.75 371 LYS A O 1
ATOM 3135 N N . ARG A 1 372 ? -16.860 1.683 -6.217 1.00 69.88 372 ARG A N 1
ATOM 3136 C CA . ARG A 1 372 ? -15.761 2.203 -7.059 1.00 69.88 372 ARG A CA 1
ATOM 3137 C C . ARG A 1 372 ? -14.687 2.884 -6.215 1.00 69.88 372 ARG A C 1
ATOM 3139 O O . ARG A 1 372 ? -13.498 2.677 -6.397 1.00 69.88 372 ARG A O 1
ATOM 3146 N N . LYS A 1 373 ? -15.120 3.668 -5.231 1.00 70.19 373 LYS A N 1
ATOM 3147 C CA . LYS A 1 373 ? -14.264 4.293 -4.216 1.00 70.19 373 LYS A CA 1
ATOM 3148 C C . LYS A 1 373 ? -13.337 3.317 -3.481 1.00 70.19 373 LYS A C 1
ATOM 3150 O O . LYS A 1 373 ? -12.191 3.665 -3.227 1.00 70.19 373 LYS A O 1
ATOM 3155 N N . ILE A 1 374 ? -13.833 2.138 -3.108 1.00 73.38 374 ILE A N 1
ATOM 3156 C CA . ILE A 1 374 ? -13.032 1.096 -2.449 1.00 73.38 374 ILE A CA 1
ATOM 3157 C C . ILE A 1 374 ? -12.065 0.457 -3.451 1.00 73.38 374 ILE A C 1
ATOM 3159 O O . ILE A 1 374 ? -10.879 0.350 -3.168 1.00 73.38 374 ILE A O 1
ATOM 3163 N N . GLU A 1 375 ? -12.557 0.138 -4.647 1.00 76.62 375 GLU A N 1
ATOM 3164 C CA . GLU A 1 375 ? -11.795 -0.412 -5.777 1.00 76.62 375 GLU A CA 1
ATOM 3165 C C . GLU A 1 375 ? -10.575 0.467 -6.140 1.00 76.62 375 GLU A C 1
ATOM 3167 O O . GLU A 1 375 ? -9.464 -0.048 -6.268 1.00 76.62 375 GLU A O 1
ATOM 3172 N N . TYR A 1 376 ? -10.732 1.799 -6.163 1.00 75.44 376 TYR A N 1
ATOM 3173 C CA . TYR A 1 376 ? -9.618 2.747 -6.324 1.00 75.44 376 TYR A CA 1
ATOM 3174 C C . TYR A 1 376 ? -8.578 2.680 -5.192 1.00 75.44 376 TYR A C 1
ATOM 3176 O O . TYR A 1 376 ? -7.379 2.746 -5.469 1.00 75.44 376 TYR A O 1
ATOM 3184 N N . ILE A 1 377 ? -8.992 2.545 -3.925 1.00 77.25 377 ILE A N 1
ATOM 3185 C CA . ILE A 1 377 ? -8.046 2.444 -2.798 1.00 77.25 377 ILE A CA 1
ATOM 3186 C C . ILE A 1 377 ? -7.316 1.097 -2.836 1.00 77.25 377 ILE A C 1
ATOM 3188 O O . ILE A 1 377 ? -6.093 1.074 -2.705 1.00 77.25 377 ILE A O 1
ATOM 3192 N N . ASP A 1 378 ? -8.024 -0.014 -3.053 1.00 82.38 378 ASP A N 1
ATOM 3193 C CA . ASP A 1 378 ? -7.416 -1.348 -3.130 1.00 82.38 378 ASP A CA 1
ATOM 3194 C C . ASP A 1 378 ? -6.408 -1.444 -4.296 1.00 82.38 378 ASP A C 1
ATOM 3196 O O . ASP A 1 378 ? -5.304 -1.970 -4.107 1.00 82.38 378 ASP A O 1
ATOM 3200 N N . ASN A 1 379 ? -6.709 -0.854 -5.463 1.00 80.50 379 ASN A N 1
ATOM 3201 C CA . ASN A 1 379 ? -5.752 -0.740 -6.572 1.00 80.50 379 ASN A CA 1
ATOM 3202 C C . ASN A 1 379 ? -4.565 0.182 -6.228 1.00 80.50 379 ASN A C 1
ATOM 3204 O O . ASN A 1 379 ? -3.414 -0.205 -6.433 1.00 80.50 379 ASN A O 1
ATOM 3208 N N . SER A 1 380 ? -4.799 1.347 -5.617 1.00 82.12 380 SER A N 1
ATOM 3209 C CA . SER A 1 380 ? -3.728 2.266 -5.196 1.00 82.12 380 SER A CA 1
ATOM 3210 C C . SER A 1 380 ? -2.779 1.636 -4.159 1.00 82.12 380 SER A C 1
ATOM 3212 O O . SER A 1 380 ? -1.553 1.778 -4.255 1.00 82.12 380 SER A O 1
ATOM 3214 N N . ILE A 1 381 ? -3.306 0.849 -3.213 1.00 87.38 381 ILE A N 1
ATOM 3215 C CA . ILE A 1 381 ? -2.516 0.086 -2.231 1.00 87.38 381 ILE A CA 1
ATOM 3216 C C . ILE A 1 381 ? -1.718 -1.031 -2.918 1.00 87.38 381 ILE A C 1
ATOM 3218 O O . ILE A 1 381 ? -0.535 -1.227 -2.623 1.00 87.38 381 ILE A O 1
ATOM 3222 N N . LYS A 1 382 ? -2.337 -1.751 -3.859 1.00 88.44 382 LYS A N 1
ATOM 3223 C CA . LYS A 1 382 ? -1.702 -2.792 -4.685 1.00 88.44 382 LYS A CA 1
ATOM 3224 C C . LYS A 1 382 ? -0.548 -2.225 -5.526 1.00 88.44 382 LYS A C 1
ATOM 3226 O O . LYS A 1 382 ? 0.536 -2.812 -5.504 1.00 88.44 382 LYS A O 1
ATOM 3231 N N . TYR A 1 383 ? -0.726 -1.071 -6.174 1.00 86.31 383 TYR A N 1
ATOM 3232 C CA . TYR A 1 383 ? 0.355 -0.354 -6.860 1.00 86.31 383 TYR A CA 1
ATOM 3233 C C . TYR A 1 383 ? 1.463 0.064 -5.891 1.00 86.31 383 TYR A C 1
ATOM 3235 O O . TYR A 1 383 ? 2.628 -0.213 -6.153 1.00 86.31 383 TYR A O 1
ATOM 3243 N N . ASN A 1 384 ? 1.147 0.676 -4.747 1.00 89.38 384 ASN A N 1
ATOM 3244 C CA . ASN A 1 384 ? 2.189 1.137 -3.824 1.00 89.38 384 ASN A CA 1
ATOM 3245 C C . ASN A 1 384 ? 2.995 -0.030 -3.217 1.00 89.38 384 ASN A C 1
ATOM 3247 O O . ASN A 1 384 ? 4.207 0.089 -3.031 1.00 89.38 384 ASN A O 1
ATOM 3251 N N . LYS A 1 385 ? 2.378 -1.203 -3.020 1.00 92.88 385 LYS A N 1
ATOM 3252 C CA . LYS A 1 385 ? 3.091 -2.455 -2.705 1.00 92.88 385 LYS A CA 1
ATOM 3253 C C . LYS A 1 385 ? 3.997 -2.937 -3.842 1.00 92.88 385 LYS A C 1
ATOM 3255 O O . LYS A 1 385 ? 5.106 -3.397 -3.568 1.00 92.88 385 LYS A O 1
ATOM 3260 N N . TYR A 1 386 ? 3.551 -2.836 -5.095 1.00 90.75 386 TYR A N 1
ATOM 3261 C CA . TYR A 1 386 ? 4.384 -3.119 -6.267 1.00 90.75 386 TYR A CA 1
ATOM 3262 C C . TYR A 1 386 ? 5.559 -2.129 -6.359 1.00 90.75 386 TYR A C 1
ATOM 3264 O O . TYR A 1 386 ? 6.703 -2.561 -6.452 1.00 90.75 386 TYR A O 1
ATOM 3272 N N . ARG A 1 387 ? 5.320 -0.820 -6.190 1.00 91.00 387 ARG A N 1
ATOM 3273 C CA . ARG A 1 387 ? 6.353 0.229 -6.135 1.00 91.00 387 ARG A CA 1
ATOM 3274 C C . ARG A 1 387 ? 7.398 -0.070 -5.055 1.00 91.00 387 ARG A C 1
ATOM 3276 O O . ARG A 1 387 ? 8.587 -0.083 -5.368 1.00 91.00 387 ARG A O 1
ATOM 3283 N N . LEU A 1 388 ? 6.979 -0.399 -3.829 1.00 94.44 388 LEU A N 1
ATOM 3284 C CA . LEU A 1 388 ? 7.877 -0.815 -2.741 1.00 94.44 388 LEU A CA 1
ATOM 3285 C C . LEU A 1 388 ? 8.730 -2.035 -3.130 1.00 94.44 388 LEU A C 1
ATOM 3287 O O . LEU A 1 388 ? 9.955 -1.998 -2.993 1.00 94.44 388 LEU A O 1
ATOM 3291 N N . LYS A 1 389 ? 8.098 -3.099 -3.648 1.00 93.06 389 LYS A N 1
ATOM 3292 C CA . LYS A 1 389 ? 8.788 -4.299 -4.150 1.00 93.06 389 LYS A CA 1
ATOM 3293 C C . LYS A 1 389 ? 9.843 -3.929 -5.191 1.00 93.06 389 LYS A C 1
ATOM 3295 O O . LYS A 1 389 ? 10.997 -4.331 -5.058 1.00 93.06 389 LYS A O 1
ATOM 3300 N N . THR A 1 390 ? 9.454 -3.178 -6.216 1.00 91.88 390 THR A N 1
ATOM 3301 C CA . THR A 1 390 ? 10.316 -2.791 -7.333 1.00 91.88 390 THR A CA 1
ATOM 3302 C C . THR A 1 390 ? 11.499 -1.953 -6.856 1.00 91.88 390 THR A C 1
ATOM 3304 O O . THR A 1 390 ? 12.624 -2.261 -7.236 1.00 91.88 390 THR A O 1
ATOM 3307 N N . ILE A 1 391 ? 11.302 -0.967 -5.970 1.00 93.00 391 ILE A N 1
ATOM 3308 C CA . ILE A 1 391 ? 12.406 -0.160 -5.414 1.00 93.00 391 ILE A CA 1
ATOM 3309 C C . ILE A 1 391 ? 13.423 -1.052 -4.683 1.00 93.00 391 ILE A C 1
ATOM 3311 O O . ILE A 1 391 ? 14.624 -0.956 -4.942 1.00 93.00 391 ILE A O 1
ATOM 3315 N N . LEU A 1 392 ? 12.960 -1.963 -3.822 1.00 92.69 392 LEU A N 1
ATOM 3316 C CA . LEU A 1 392 ? 13.838 -2.874 -3.079 1.00 92.69 392 LEU A CA 1
ATOM 3317 C C . LEU A 1 392 ? 14.558 -3.872 -4.009 1.00 92.69 392 LEU A C 1
ATOM 3319 O O . LEU A 1 392 ? 15.772 -4.045 -3.901 1.00 92.69 392 LEU A O 1
ATOM 3323 N N . ASN A 1 393 ? 13.848 -4.467 -4.974 1.00 90.94 393 ASN A N 1
ATOM 3324 C CA . ASN A 1 393 ? 14.404 -5.412 -5.953 1.00 90.94 393 ASN A CA 1
ATOM 3325 C C . ASN A 1 393 ? 15.373 -4.776 -6.962 1.00 90.94 393 ASN A C 1
ATOM 3327 O O . ASN A 1 393 ? 16.214 -5.488 -7.520 1.00 90.94 393 ASN A O 1
ATOM 3331 N N . LEU A 1 394 ? 15.245 -3.474 -7.230 1.00 88.75 394 LEU A N 1
ATOM 3332 C CA . LEU A 1 394 ? 16.180 -2.710 -8.055 1.00 88.75 394 LEU A CA 1
ATOM 3333 C C . LEU A 1 394 ? 17.443 -2.371 -7.269 1.00 88.75 394 LEU A C 1
ATOM 3335 O O . LEU A 1 394 ? 18.535 -2.684 -7.733 1.00 88.75 394 LEU A O 1
ATOM 3339 N N . ILE A 1 395 ? 17.304 -1.764 -6.088 1.00 88.38 395 ILE A N 1
ATOM 3340 C CA . ILE A 1 395 ? 18.443 -1.257 -5.314 1.00 88.38 395 ILE A CA 1
ATOM 3341 C C . ILE A 1 395 ? 19.182 -2.399 -4.615 1.00 88.38 395 ILE A C 1
ATOM 3343 O O . ILE A 1 395 ? 20.309 -2.709 -4.994 1.00 88.38 395 ILE A O 1
ATOM 3347 N N . LEU A 1 396 ? 18.547 -3.082 -3.656 1.00 87.31 396 LEU A N 1
ATOM 3348 C CA . LEU A 1 396 ? 19.191 -4.169 -2.907 1.00 87.31 396 LEU A CA 1
ATOM 3349 C C . LEU A 1 396 ? 19.548 -5.334 -3.838 1.00 87.31 396 LEU A C 1
ATOM 3351 O O . LEU A 1 396 ? 20.644 -5.881 -3.754 1.00 87.31 396 LEU A O 1
ATOM 3355 N N . GLY A 1 397 ? 18.661 -5.655 -4.785 1.00 83.62 397 GLY A N 1
ATOM 3356 C CA . GLY A 1 397 ? 18.938 -6.653 -5.814 1.00 83.62 397 GLY A CA 1
ATOM 3357 C C . GLY A 1 397 ? 20.202 -6.335 -6.619 1.00 83.62 397 GLY A C 1
ATOM 3358 O O . GLY A 1 397 ? 21.067 -7.196 -6.725 1.00 83.62 397 GLY A O 1
ATOM 3359 N N . SER A 1 398 ? 20.367 -5.118 -7.149 1.00 83.19 398 SER A N 1
ATOM 3360 C CA . SER A 1 398 ? 21.554 -4.778 -7.963 1.00 83.19 398 SER A CA 1
ATOM 3361 C C . SER A 1 398 ? 22.841 -4.660 -7.134 1.00 83.19 398 SER A C 1
ATOM 3363 O O . SER A 1 398 ? 23.902 -5.089 -7.591 1.00 83.19 398 SER A O 1
ATOM 3365 N N . MET A 1 399 ? 22.750 -4.215 -5.873 1.00 82.38 399 MET A N 1
ATOM 3366 C CA . MET A 1 399 ? 23.887 -4.199 -4.937 1.00 82.38 399 MET A CA 1
ATOM 3367 C C . MET A 1 399 ? 24.489 -5.595 -4.702 1.00 82.38 399 MET A C 1
ATOM 3369 O O . MET A 1 399 ? 25.710 -5.717 -4.650 1.00 82.38 399 MET A O 1
ATOM 3373 N N . TYR A 1 400 ? 23.664 -6.647 -4.612 1.00 77.31 400 TYR A N 1
ATOM 3374 C CA . TYR A 1 400 ? 24.142 -8.036 -4.506 1.00 77.31 400 TYR A CA 1
ATOM 3375 C C . TYR A 1 400 ? 24.335 -8.743 -5.865 1.00 77.31 400 TYR A C 1
ATOM 3377 O O . TYR A 1 400 ? 25.013 -9.766 -5.915 1.00 77.31 400 TYR A O 1
ATOM 3385 N N . ASN A 1 401 ? 23.752 -8.237 -6.961 1.00 68.88 401 ASN A N 1
ATOM 3386 C CA . ASN A 1 401 ? 23.828 -8.857 -8.293 1.00 68.88 401 ASN A CA 1
ATOM 3387 C C . ASN A 1 401 ? 25.023 -8.404 -9.143 1.00 68.88 401 ASN A C 1
ATOM 3389 O O . ASN A 1 401 ? 25.341 -9.101 -10.110 1.00 68.88 401 ASN A O 1
ATOM 3393 N N . SER A 1 402 ? 25.617 -7.244 -8.865 1.00 60.19 402 SER A N 1
ATOM 3394 C CA . SER A 1 402 ? 26.782 -6.734 -9.601 1.00 60.19 402 SER A CA 1
ATOM 3395 C C . SER A 1 402 ? 28.084 -7.374 -9.108 1.00 60.19 402 SER A C 1
ATOM 3397 O O . SER A 1 402 ? 28.209 -7.718 -7.931 1.00 60.19 402 SER A O 1
ATOM 3399 N N . ASP A 1 403 ? 29.106 -7.435 -9.968 1.00 53.47 403 ASP A N 1
ATOM 3400 C CA . ASP A 1 403 ? 30.460 -7.933 -9.638 1.00 53.47 403 ASP A CA 1
ATOM 3401 C C . ASP A 1 403 ? 31.262 -6.926 -8.765 1.00 53.47 403 ASP A C 1
ATOM 3403 O O . ASP A 1 403 ? 32.492 -6.807 -8.808 1.00 53.47 403 ASP A O 1
ATOM 3407 N N . ASN A 1 404 ? 30.524 -6.125 -7.993 1.00 47.97 404 ASN A N 1
ATOM 3408 C CA . ASN A 1 404 ? 30.973 -5.073 -7.093 1.00 47.97 404 ASN A CA 1
ATOM 3409 C C . ASN A 1 404 ? 30.401 -5.254 -5.676 1.00 47.97 404 ASN A C 1
ATOM 3411 O O . ASN A 1 404 ? 30.601 -4.370 -4.847 1.00 47.97 404 ASN A O 1
ATOM 3415 N N . SER A 1 405 ? 29.729 -6.367 -5.365 1.00 49.59 405 SER A N 1
ATOM 3416 C CA . SER A 1 405 ? 29.221 -6.660 -4.013 1.00 49.59 405 SER A CA 1
ATOM 3417 C C . SER A 1 405 ? 30.332 -6.695 -2.948 1.00 49.59 405 SER A C 1
ATOM 3419 O O . SER A 1 405 ? 30.114 -6.250 -1.826 1.00 49.59 405 SER A O 1
ATOM 3421 N N . GLU A 1 406 ? 31.553 -7.103 -3.316 1.00 49.28 406 GLU A N 1
ATOM 3422 C CA . GLU A 1 406 ? 32.760 -7.004 -2.471 1.00 49.28 406 GLU A CA 1
ATOM 3423 C C . GLU A 1 406 ? 33.336 -5.575 -2.370 1.00 49.28 406 GLU A C 1
ATOM 3425 O O . GLU A 1 406 ? 34.131 -5.283 -1.480 1.00 49.28 406 GLU A O 1
ATOM 3430 N N . LYS A 1 407 ? 32.952 -4.668 -3.279 1.00 57.00 407 LYS A N 1
ATOM 3431 C CA . LYS A 1 407 ? 33.463 -3.284 -3.369 1.00 57.00 407 LYS A CA 1
ATOM 3432 C C . LYS A 1 407 ? 32.506 -2.254 -2.756 1.00 57.00 407 LYS A C 1
ATOM 3434 O O . LYS A 1 407 ? 32.939 -1.194 -2.310 1.00 57.00 407 LYS A O 1
ATOM 3439 N N . ILE A 1 408 ? 31.203 -2.536 -2.756 1.00 68.25 408 ILE A N 1
ATOM 3440 C CA . ILE A 1 408 ? 30.148 -1.662 -2.234 1.00 68.25 408 ILE A CA 1
ATOM 3441 C C . ILE A 1 408 ? 29.847 -2.082 -0.795 1.00 68.25 408 ILE A C 1
ATOM 3443 O O . ILE A 1 408 ? 29.122 -3.045 -0.561 1.00 68.25 408 ILE A O 1
ATOM 3447 N N . ASN A 1 409 ? 30.349 -1.331 0.191 1.00 79.81 409 ASN A N 1
ATOM 3448 C CA . ASN A 1 409 ? 29.945 -1.540 1.583 1.00 79.81 409 ASN A CA 1
ATOM 3449 C C . ASN A 1 409 ? 28.457 -1.178 1.749 1.00 79.81 409 ASN A C 1
ATOM 3451 O O . ASN A 1 409 ? 28.086 -0.007 1.859 1.00 79.81 409 ASN A O 1
ATOM 3455 N N . ILE A 1 410 ? 27.610 -2.208 1.766 1.00 84.62 410 ILE A N 1
ATOM 3456 C CA . ILE A 1 410 ? 26.147 -2.104 1.807 1.00 84.62 410 ILE A CA 1
ATOM 3457 C C . ILE A 1 410 ? 25.677 -1.376 3.076 1.00 84.62 410 ILE A C 1
ATOM 3459 O O . ILE A 1 410 ? 24.782 -0.533 3.003 1.00 84.62 410 ILE A O 1
ATOM 3463 N N . LYS A 1 411 ? 26.324 -1.624 4.223 1.00 84.94 411 LYS A N 1
ATOM 3464 C CA . LYS A 1 411 ? 26.004 -0.989 5.513 1.00 84.94 411 LYS A CA 1
ATOM 3465 C C . LYS A 1 411 ? 26.283 0.520 5.473 1.00 84.94 411 LYS A C 1
ATOM 3467 O O . LYS A 1 411 ? 25.438 1.310 5.895 1.00 84.94 411 LYS A O 1
ATOM 3472 N N . THR A 1 412 ? 27.408 0.931 4.880 1.00 86.56 412 THR A N 1
ATOM 3473 C CA . THR A 1 412 ? 27.744 2.347 4.631 1.00 86.56 412 THR A CA 1
ATOM 3474 C C . THR A 1 412 ? 26.806 2.996 3.611 1.00 86.56 412 THR A C 1
ATOM 3476 O O . THR A 1 412 ? 26.300 4.087 3.866 1.00 86.56 412 THR A O 1
ATOM 3479 N N . PHE A 1 413 ? 26.517 2.335 2.485 1.00 88.56 413 PHE A N 1
ATOM 3480 C CA . PHE A 1 413 ? 25.604 2.864 1.464 1.00 88.56 413 PHE A CA 1
ATOM 3481 C C . PHE A 1 413 ? 24.203 3.119 2.035 1.00 88.56 413 PHE A C 1
ATOM 3483 O O . PHE A 1 413 ? 23.655 4.206 1.860 1.00 88.56 413 PHE A O 1
ATOM 3490 N N . LEU A 1 414 ? 23.642 2.156 2.776 1.00 89.31 414 LEU A N 1
ATOM 3491 C CA . LEU A 1 414 ? 22.331 2.309 3.411 1.00 89.31 414 LEU A CA 1
ATOM 3492 C C . LEU A 1 414 ? 22.344 3.398 4.496 1.00 89.31 414 LEU A C 1
ATOM 3494 O O . LEU A 1 414 ? 21.396 4.176 4.573 1.00 89.31 414 LEU A O 1
ATOM 3498 N N . LYS A 1 415 ? 23.416 3.515 5.294 1.00 88.75 415 LYS A N 1
ATOM 3499 C CA . LYS A 1 415 ? 23.594 4.620 6.256 1.00 88.75 415 LYS A CA 1
ATOM 3500 C C . LYS A 1 415 ? 23.543 5.990 5.562 1.00 88.75 415 LYS A C 1
ATOM 3502 O O . LYS A 1 415 ? 22.824 6.870 6.031 1.00 88.75 415 LYS A O 1
ATOM 3507 N N . ILE A 1 416 ? 24.260 6.162 4.446 1.00 90.50 416 ILE A N 1
ATOM 3508 C CA . ILE A 1 416 ? 24.243 7.406 3.656 1.00 90.50 416 ILE A CA 1
ATOM 3509 C C . ILE A 1 416 ? 22.839 7.658 3.087 1.00 90.50 416 ILE A C 1
ATOM 3511 O O . ILE A 1 416 ? 22.289 8.739 3.289 1.00 90.50 416 ILE A O 1
ATOM 3515 N N . LEU A 1 417 ? 22.243 6.658 2.429 1.00 92.50 417 LEU A N 1
ATOM 3516 C CA . LEU A 1 417 ? 20.927 6.752 1.790 1.00 92.50 417 LEU A CA 1
ATOM 3517 C C . LEU A 1 417 ? 19.828 7.185 2.765 1.00 92.50 417 LEU A C 1
ATOM 3519 O O . LEU A 1 417 ? 19.079 8.111 2.464 1.00 92.50 417 LEU A O 1
ATOM 3523 N N . TRP A 1 418 ? 19.739 6.554 3.938 1.00 92.81 418 TRP A N 1
ATOM 3524 C CA . TRP A 1 418 ? 18.697 6.888 4.910 1.00 92.81 418 TRP A CA 1
ATOM 3525 C C . TRP A 1 418 ? 18.936 8.215 5.643 1.00 92.81 418 TRP A C 1
ATOM 3527 O O . TRP A 1 418 ? 17.958 8.823 6.079 1.00 92.81 418 TRP A O 1
ATOM 3537 N N . SER A 1 419 ? 20.186 8.693 5.745 1.00 91.75 419 SER A N 1
ATOM 3538 C CA . SER A 1 419 ? 20.460 10.076 6.171 1.00 91.75 419 SER A CA 1
ATOM 3539 C C . SER A 1 419 ? 19.930 11.048 5.123 1.00 91.75 419 SER A C 1
ATOM 3541 O O . SER A 1 419 ? 19.015 11.805 5.408 1.00 91.75 419 SER A O 1
ATOM 3543 N N . GLU A 1 420 ? 20.397 10.951 3.877 1.00 92.62 420 GLU A N 1
ATOM 3544 C CA . GLU A 1 420 ? 20.044 11.897 2.811 1.00 92.62 420 GLU A CA 1
ATOM 3545 C C . GLU A 1 420 ? 18.532 11.941 2.519 1.00 92.62 420 GLU A C 1
ATOM 3547 O O . GLU A 1 420 ? 17.970 13.017 2.328 1.00 92.62 420 GLU A O 1
ATOM 3552 N N . VAL A 1 421 ? 17.836 10.796 2.553 1.00 94.25 421 VAL A N 1
ATOM 3553 C CA . VAL A 1 421 ? 16.364 10.757 2.441 1.00 94.25 421 VAL A CA 1
ATOM 3554 C C . VAL A 1 421 ? 15.696 11.526 3.589 1.00 94.25 421 VAL A C 1
ATOM 3556 O O . VAL A 1 421 ? 14.759 12.285 3.338 1.00 94.25 421 VAL A O 1
ATOM 3559 N N . LYS A 1 422 ? 16.176 11.382 4.833 1.00 93.56 422 LYS A N 1
ATOM 3560 C CA . LYS A 1 422 ? 15.682 12.162 5.979 1.00 93.56 422 LYS A CA 1
ATOM 3561 C C . LYS A 1 422 ? 16.005 13.650 5.822 1.00 93.56 422 LYS A C 1
ATOM 3563 O O . LYS A 1 422 ? 15.114 14.481 5.989 1.00 93.56 422 LYS A O 1
ATOM 3568 N N . ASP A 1 423 ? 17.256 13.971 5.516 1.00 91.62 423 ASP A N 1
ATOM 3569 C CA . ASP A 1 423 ? 17.795 15.331 5.505 1.00 91.62 423 ASP A CA 1
ATOM 3570 C C . ASP A 1 423 ? 17.104 16.190 4.428 1.00 91.62 423 ASP A C 1
ATOM 3572 O O . ASP A 1 423 ? 16.702 17.325 4.700 1.00 91.62 423 ASP A O 1
ATOM 3576 N N . VAL A 1 424 ? 16.841 15.622 3.242 1.00 92.75 424 VAL A N 1
ATOM 3577 C CA . VAL A 1 424 ? 16.053 16.284 2.185 1.00 92.75 424 VAL A CA 1
ATOM 3578 C C . VAL A 1 424 ? 14.594 16.479 2.597 1.00 92.75 424 VAL A C 1
ATOM 3580 O O . VAL A 1 424 ? 14.080 17.587 2.448 1.00 92.75 424 VAL A O 1
ATOM 3583 N N . ILE A 1 425 ? 13.927 15.456 3.152 1.00 92.06 425 ILE A N 1
ATOM 3584 C CA . ILE A 1 425 ? 12.534 15.583 3.625 1.00 92.06 425 ILE A CA 1
ATOM 3585 C C . ILE A 1 425 ? 12.425 16.670 4.701 1.00 92.06 425 ILE A C 1
ATOM 3587 O O . ILE A 1 425 ? 11.471 17.448 4.687 1.00 92.06 425 ILE A O 1
ATOM 3591 N N . PHE A 1 426 ? 13.394 16.745 5.616 1.00 90.44 426 PHE A N 1
ATOM 3592 C CA . PHE A 1 426 ? 13.419 17.734 6.688 1.00 90.44 426 PHE A CA 1
ATOM 3593 C C . PHE A 1 426 ? 13.624 19.162 6.161 1.00 90.44 426 PHE A C 1
ATOM 3595 O O . PHE A 1 426 ? 12.849 20.051 6.518 1.00 90.44 426 PHE A O 1
ATOM 3602 N N . GLU A 1 427 ? 14.610 19.405 5.292 1.00 89.44 427 GLU A N 1
ATOM 3603 C CA . GLU A 1 427 ? 14.893 20.758 4.788 1.00 89.44 427 GLU A CA 1
ATOM 3604 C C . GLU A 1 427 ? 13.864 21.254 3.754 1.00 89.44 427 GLU A C 1
ATOM 3606 O O . GLU A 1 427 ? 13.463 22.422 3.815 1.00 89.44 427 GLU A O 1
ATOM 3611 N N . GLU A 1 428 ? 13.340 20.386 2.879 1.00 88.38 428 GLU A N 1
ATOM 3612 C CA . GLU A 1 428 ? 12.219 20.736 1.989 1.00 88.38 428 GLU A CA 1
ATOM 3613 C C . GLU A 1 428 ? 10.979 21.122 2.811 1.00 88.38 428 GLU A C 1
ATOM 3615 O O . GLU A 1 428 ? 10.331 22.150 2.574 1.00 88.38 428 GLU A O 1
ATOM 3620 N N . GLN A 1 429 ? 10.695 20.354 3.866 1.00 84.06 429 GLN A N 1
ATOM 3621 C CA . GLN A 1 429 ? 9.616 20.664 4.792 1.00 84.06 429 GLN A CA 1
ATOM 3622 C C . GLN A 1 429 ? 9.854 21.971 5.560 1.00 84.06 429 GLN A C 1
ATOM 3624 O O . GLN A 1 429 ? 8.923 22.765 5.737 1.00 84.06 429 GLN A O 1
ATOM 3629 N N . ARG A 1 430 ? 11.080 22.223 6.024 1.00 84.38 430 ARG A N 1
ATOM 3630 C CA . ARG A 1 430 ? 11.472 23.455 6.725 1.00 84.38 430 ARG A CA 1
ATOM 3631 C C . ARG A 1 430 ? 11.251 24.681 5.837 1.00 84.38 430 ARG A C 1
ATOM 3633 O O . ARG A 1 430 ? 10.662 25.663 6.290 1.00 84.38 430 ARG A O 1
ATOM 3640 N N . PHE A 1 431 ? 11.620 24.596 4.559 1.00 85.62 431 PHE A N 1
ATOM 3641 C CA . PHE A 1 431 ? 11.383 25.637 3.557 1.00 85.62 431 PHE A CA 1
ATOM 3642 C C . PHE A 1 431 ? 9.891 25.962 3.384 1.00 85.62 431 PHE A C 1
ATOM 3644 O O . PHE A 1 431 ? 9.499 27.126 3.519 1.00 85.62 431 PHE A O 1
ATOM 3651 N N . TYR A 1 432 ? 9.036 24.959 3.155 1.00 82.44 432 TYR A N 1
ATOM 3652 C CA . TYR A 1 432 ? 7.594 25.201 3.016 1.00 82.44 432 TYR A CA 1
ATOM 3653 C C . TYR A 1 432 ? 6.926 25.633 4.331 1.00 82.44 432 TYR A C 1
ATOM 3655 O O . TYR A 1 432 ? 5.996 26.440 4.301 1.00 82.44 432 TYR A O 1
ATOM 3663 N N . THR A 1 433 ? 7.419 25.170 5.486 1.00 76.19 433 THR A N 1
ATOM 3664 C CA . THR A 1 433 ? 6.948 25.623 6.810 1.00 76.19 433 THR A CA 1
ATOM 3665 C C . THR A 1 433 ? 7.221 27.111 7.004 1.00 76.19 433 THR A C 1
ATOM 3667 O O . THR A 1 433 ? 6.305 27.856 7.340 1.00 76.19 433 THR A O 1
ATOM 3670 N N . ASN A 1 434 ? 8.446 27.567 6.727 1.00 77.56 434 ASN A N 1
ATOM 3671 C CA . ASN A 1 434 ? 8.817 28.978 6.849 1.00 77.56 434 ASN A CA 1
ATOM 3672 C C . ASN A 1 434 ? 7.986 29.865 5.902 1.00 77.56 434 ASN A C 1
ATOM 3674 O O . ASN A 1 434 ? 7.543 30.945 6.286 1.00 77.56 434 ASN A O 1
ATOM 3678 N N . ARG A 1 435 ? 7.710 29.392 4.678 1.00 74.00 435 ARG A N 1
ATOM 3679 C CA . ARG A 1 435 ? 6.919 30.133 3.677 1.00 74.00 435 ARG A CA 1
ATOM 3680 C C . ARG A 1 435 ? 5.418 30.179 3.954 1.00 74.00 435 ARG A C 1
ATOM 3682 O O . ARG A 1 435 ? 4.770 31.137 3.547 1.00 74.00 435 ARG A O 1
ATOM 3689 N N . ARG A 1 436 ? 4.863 29.204 4.678 1.00 70.06 436 ARG A N 1
ATOM 3690 C CA . ARG A 1 436 ? 3.451 29.194 5.113 1.00 70.06 436 ARG A CA 1
ATOM 3691 C C . ARG A 1 436 ? 3.091 30.373 6.032 1.00 70.06 436 ARG A C 1
ATOM 3693 O O . ARG A 1 436 ? 1.918 30.707 6.132 1.00 70.06 436 ARG A O 1
ATOM 3700 N N . PHE A 1 437 ? 4.068 31.017 6.673 1.00 63.50 437 PHE A N 1
ATOM 3701 C CA . PHE A 1 437 ? 3.847 32.256 7.432 1.00 63.50 437 PHE A CA 1
ATOM 3702 C C . PHE A 1 437 ? 3.798 33.519 6.552 1.00 63.50 437 PHE A C 1
ATOM 3704 O O . PHE A 1 437 ? 3.374 34.566 7.028 1.00 63.50 437 PHE A O 1
ATOM 3711 N N . LEU A 1 438 ? 4.212 33.429 5.281 1.00 61.88 438 LEU A N 1
ATOM 3712 C CA . LEU A 1 438 ? 4.268 34.551 4.331 1.00 61.88 438 LEU A CA 1
ATOM 3713 C C . LEU A 1 438 ? 3.118 34.543 3.308 1.00 61.88 438 LEU A C 1
ATOM 3715 O O . LEU A 1 438 ? 2.838 35.572 2.702 1.00 61.88 438 LEU A O 1
ATOM 3719 N N . TYR A 1 439 ? 2.458 33.397 3.105 1.00 66.00 439 TYR A N 1
ATOM 3720 C CA . TYR A 1 439 ? 1.402 33.217 2.103 1.00 66.00 439 TYR A CA 1
ATOM 3721 C C . TYR A 1 439 ? 0.251 32.360 2.655 1.00 66.00 439 TYR A C 1
ATOM 3723 O O . TYR A 1 439 ? 0.511 31.424 3.414 1.00 66.00 439 TYR A O 1
ATOM 3731 N N . PRO A 1 440 ? -1.013 32.605 2.258 1.00 59.09 440 PRO A N 1
ATOM 3732 C CA . PRO A 1 440 ? -2.136 31.751 2.639 1.00 59.09 440 PRO A CA 1
ATOM 3733 C C . PRO A 1 440 ? -1.994 30.339 2.043 1.00 59.09 440 PRO A C 1
ATOM 3735 O O . PRO A 1 440 ? -1.699 30.170 0.861 1.00 59.09 440 PRO A O 1
ATOM 3738 N N . VAL A 1 441 ? -2.230 29.308 2.863 1.00 67.31 441 VAL A N 1
ATOM 3739 C CA . VAL A 1 441 ? -2.107 27.885 2.492 1.00 67.31 441 VAL A CA 1
ATOM 3740 C C . VAL A 1 441 ? -3.374 27.131 2.908 1.00 67.31 441 VAL A C 1
ATOM 3742 O O . VAL A 1 441 ? -3.874 27.331 4.013 1.00 67.31 441 VAL A O 1
ATOM 3745 N N . SER A 1 442 ? -3.887 26.247 2.043 1.00 69.62 442 SER A N 1
ATOM 3746 C CA . SER A 1 442 ? -5.098 25.454 2.312 1.00 69.62 442 SER A CA 1
ATOM 3747 C C . SER A 1 442 ? -4.934 24.475 3.482 1.00 69.62 442 SER A C 1
ATOM 3749 O O . SER A 1 442 ? -3.835 23.996 3.768 1.00 69.62 442 SER A O 1
ATOM 3751 N N . ALA A 1 443 ? -6.042 24.127 4.144 1.00 65.62 443 ALA A N 1
ATOM 3752 C CA . ALA A 1 443 ? -6.034 23.245 5.313 1.00 65.62 443 ALA A CA 1
ATOM 3753 C C . ALA A 1 443 ? -5.495 21.826 5.015 1.00 65.62 443 ALA A C 1
ATOM 3755 O O . ALA A 1 443 ? -4.815 21.253 5.874 1.00 65.62 443 ALA A O 1
ATOM 3756 N N . GLU A 1 444 ? -5.734 21.271 3.816 1.00 67.88 444 GLU A N 1
ATOM 3757 C CA . GLU A 1 444 ? -5.077 20.038 3.344 1.00 67.88 444 GLU A CA 1
ATOM 3758 C C . GLU A 1 444 ? -3.560 20.202 3.251 1.00 67.88 444 GLU A C 1
ATOM 3760 O O . GLU A 1 444 ? -2.833 19.452 3.899 1.00 67.88 444 GLU A O 1
ATOM 3765 N N . LYS A 1 445 ? -3.061 21.209 2.516 1.00 74.81 445 LYS A N 1
ATOM 3766 C CA . LYS A 1 445 ? -1.613 21.419 2.349 1.00 74.81 445 LYS A CA 1
ATOM 3767 C C . LYS A 1 445 ? -0.936 21.702 3.696 1.00 74.81 445 LYS A C 1
ATOM 3769 O O . LYS A 1 445 ? 0.160 21.218 3.944 1.00 74.81 445 LYS A O 1
ATOM 3774 N N . VAL A 1 446 ? -1.623 22.375 4.619 1.00 74.56 446 VAL A N 1
ATOM 3775 C CA . VAL A 1 446 ? -1.207 22.520 6.022 1.00 74.56 446 VAL A CA 1
ATOM 3776 C C . VAL A 1 446 ? -1.130 21.167 6.755 1.00 74.56 446 VAL A C 1
ATOM 3778 O O . VAL A 1 446 ? -0.217 20.970 7.547 1.00 74.56 446 VAL A O 1
ATOM 3781 N N . LEU A 1 447 ? -2.032 20.207 6.512 1.00 74.50 447 LEU A N 1
ATOM 3782 C CA . LEU A 1 447 ? -1.953 18.864 7.117 1.00 74.50 447 LEU A CA 1
ATOM 3783 C C . LEU A 1 447 ? -0.872 17.981 6.489 1.00 74.50 447 LEU A C 1
ATOM 3785 O O . LEU A 1 447 ? -0.191 17.282 7.234 1.00 74.50 447 LEU A O 1
ATOM 3789 N N . TYR A 1 448 ? -0.681 18.056 5.172 1.00 80.94 448 TYR A N 1
ATOM 3790 C CA . TYR A 1 448 ? 0.421 17.399 4.467 1.00 80.94 448 TYR A CA 1
ATOM 3791 C C . TYR A 1 448 ? 1.760 17.813 5.089 1.00 80.94 448 TYR A C 1
ATOM 3793 O O . TYR A 1 448 ? 2.497 16.961 5.579 1.00 80.94 448 TYR A O 1
ATOM 3801 N N . LEU A 1 449 ? 1.989 19.130 5.201 1.00 80.25 449 LEU A N 1
ATOM 3802 C CA . LEU A 1 449 ? 3.168 19.728 5.835 1.00 80.25 449 LEU A CA 1
ATOM 3803 C C . LEU A 1 449 ? 3.351 19.278 7.302 1.00 80.25 4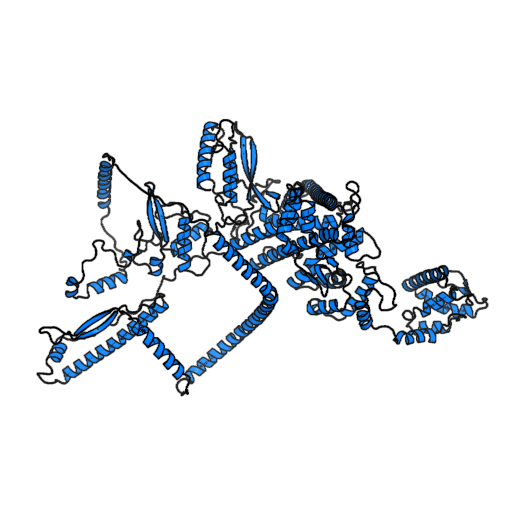49 LEU A C 1
ATOM 3805 O O . LEU A 1 449 ? 4.460 18.953 7.721 1.00 80.25 449 LEU A O 1
ATOM 3809 N N . ASP A 1 450 ? 2.277 19.211 8.095 1.00 81.12 450 ASP A N 1
ATOM 3810 C CA . ASP A 1 450 ? 2.359 18.720 9.479 1.00 81.12 450 ASP A CA 1
ATOM 3811 C C . ASP A 1 450 ? 2.723 17.206 9.550 1.00 81.12 450 ASP A C 1
ATOM 3813 O O . ASP A 1 450 ? 3.287 16.751 10.550 1.00 81.12 450 ASP A O 1
ATOM 3817 N N . ILE A 1 451 ? 2.414 16.399 8.521 1.00 84.69 451 ILE A N 1
ATOM 3818 C CA . ILE A 1 451 ? 2.763 14.962 8.446 1.00 84.69 451 ILE A CA 1
ATOM 3819 C C . ILE A 1 451 ? 4.204 14.764 7.975 1.00 84.69 451 ILE A C 1
ATOM 3821 O O . ILE A 1 451 ? 4.962 14.083 8.664 1.00 84.69 451 ILE A O 1
ATOM 3825 N N . THR A 1 452 ? 4.604 15.367 6.854 1.00 87.44 452 THR A N 1
ATOM 3826 C CA . THR A 1 452 ? 5.990 15.314 6.348 1.00 87.44 452 THR A CA 1
ATOM 3827 C C . THR A 1 452 ? 6.978 15.827 7.388 1.00 87.44 452 THR A C 1
ATOM 3829 O O . THR A 1 452 ? 8.041 15.233 7.553 1.00 87.44 452 THR A O 1
ATOM 3832 N N . LYS A 1 453 ? 6.599 16.842 8.181 1.00 87.50 453 LYS A N 1
ATOM 3833 C CA . LYS A 1 453 ? 7.372 17.274 9.355 1.00 87.50 453 LYS A CA 1
ATOM 3834 C C . LYS A 1 453 ? 7.552 16.154 10.385 1.00 87.50 453 LYS A C 1
ATOM 3836 O O . LYS A 1 453 ? 8.674 15.909 10.811 1.00 87.50 453 LYS A O 1
ATOM 3841 N N . THR A 1 454 ? 6.473 15.451 10.741 1.00 90.06 454 THR A N 1
ATOM 3842 C CA . THR A 1 454 ? 6.526 14.323 11.693 1.00 90.06 454 THR A CA 1
ATOM 3843 C C . THR A 1 454 ? 7.475 13.216 11.200 1.00 90.06 454 THR A C 1
ATOM 3845 O O . THR A 1 454 ? 8.167 12.602 12.006 1.00 90.06 454 THR A O 1
ATOM 3848 N N . ILE A 1 455 ? 7.539 12.981 9.883 1.00 91.94 455 ILE A N 1
ATOM 3849 C CA . ILE A 1 455 ? 8.440 11.991 9.268 1.00 91.94 455 ILE A CA 1
ATOM 3850 C C . ILE A 1 455 ? 9.893 12.493 9.255 1.00 91.94 455 ILE A C 1
ATOM 3852 O O . ILE A 1 455 ? 10.786 11.759 9.665 1.00 91.94 455 ILE A O 1
ATOM 3856 N N . GLY A 1 456 ? 10.141 13.740 8.842 1.00 88.81 456 GLY A N 1
ATOM 3857 C CA . GLY A 1 456 ? 11.488 14.328 8.805 1.00 88.81 456 GLY A CA 1
ATOM 3858 C C . GLY A 1 456 ? 12.129 14.503 10.188 1.00 88.81 456 GLY A C 1
ATOM 3859 O O . GLY A 1 456 ? 13.346 14.405 10.320 1.00 88.81 456 GLY A O 1
ATOM 3860 N N . GLU A 1 457 ? 11.334 14.712 11.240 1.00 90.38 457 GLU A N 1
ATOM 3861 C CA . GLU A 1 457 ? 11.829 14.768 12.625 1.00 90.38 457 GLU A CA 1
ATOM 3862 C C . GLU A 1 457 ? 12.147 13.374 13.212 1.00 90.38 457 GLU A C 1
ATOM 3864 O O . GLU A 1 457 ? 12.921 13.283 14.166 1.00 90.38 457 GLU A O 1
ATOM 3869 N N . ALA A 1 458 ? 11.625 12.280 12.640 1.00 91.88 458 ALA A N 1
ATOM 3870 C CA . ALA A 1 458 ? 11.756 10.929 13.194 1.00 91.88 458 ALA A CA 1
ATOM 3871 C C . ALA A 1 458 ? 13.193 10.366 13.156 1.00 91.88 458 ALA A C 1
ATOM 3873 O O . ALA A 1 458 ? 14.034 10.755 12.343 1.00 91.88 458 ALA A O 1
ATOM 3874 N N . GLU A 1 459 ? 13.493 9.409 14.038 1.00 91.62 459 GLU A N 1
ATOM 3875 C CA . GLU A 1 459 ? 14.764 8.672 14.022 1.00 91.62 459 GLU A CA 1
ATOM 3876 C C . GLU A 1 459 ? 14.912 7.827 12.747 1.00 91.62 459 GLU A C 1
ATOM 3878 O O . GLU A 1 459 ? 13.937 7.260 12.250 1.00 91.62 459 GLU A O 1
ATOM 3883 N N . ILE A 1 460 ? 16.145 7.665 12.254 1.00 90.94 460 ILE A N 1
ATOM 3884 C CA . ILE A 1 460 ? 16.424 6.950 10.996 1.00 90.94 460 ILE A CA 1
ATOM 3885 C C . ILE A 1 460 ? 15.858 5.519 11.002 1.00 90.94 460 ILE A C 1
ATOM 3887 O O . ILE A 1 460 ? 15.261 5.103 10.013 1.00 90.94 460 ILE A O 1
ATOM 3891 N N . LYS A 1 461 ? 15.954 4.778 12.113 1.00 90.31 461 LYS A N 1
ATOM 3892 C CA . LYS A 1 461 ? 15.372 3.427 12.248 1.00 90.31 461 LYS A CA 1
ATOM 3893 C C . LYS A 1 461 ? 13.846 3.383 12.115 1.00 90.31 461 LYS A C 1
ATOM 3895 O O . LYS A 1 461 ? 13.304 2.421 11.563 1.00 90.31 461 LYS A O 1
ATOM 3900 N N . ASN A 1 462 ? 13.166 4.445 12.541 1.00 91.69 462 ASN A N 1
ATOM 3901 C CA . ASN A 1 462 ? 11.720 4.576 12.398 1.00 91.69 462 ASN A CA 1
ATOM 3902 C C . ASN A 1 462 ? 11.369 4.944 10.947 1.00 91.69 462 ASN A C 1
ATOM 3904 O O . ASN A 1 462 ? 10.408 4.409 10.412 1.00 91.69 462 ASN A O 1
ATOM 3908 N N . ILE A 1 463 ? 12.197 5.742 10.256 1.00 93.00 463 ILE A N 1
ATOM 3909 C CA . ILE A 1 463 ? 12.049 6.025 8.813 1.00 93.00 463 ILE A CA 1
ATOM 3910 C C . ILE A 1 463 ? 12.289 4.763 7.958 1.00 93.00 463 ILE A C 1
ATOM 3912 O O . ILE A 1 463 ? 11.470 4.467 7.087 1.00 93.00 463 ILE A O 1
ATOM 3916 N N . LYS A 1 464 ? 13.341 3.969 8.239 1.00 92.88 464 LYS A N 1
ATOM 3917 C CA . LYS A 1 464 ? 13.580 2.653 7.597 1.00 92.88 464 LYS A CA 1
ATOM 3918 C C . LYS A 1 464 ? 12.341 1.752 7.718 1.00 92.88 464 LYS A C 1
ATOM 3920 O O . LYS A 1 464 ? 11.871 1.179 6.737 1.00 92.88 464 LYS A O 1
ATOM 3925 N N . SER A 1 465 ? 11.816 1.637 8.940 1.00 92.88 465 SER A N 1
ATOM 3926 C CA . SER A 1 465 ? 10.661 0.792 9.265 1.00 92.88 465 SER A CA 1
ATOM 3927 C C . SER A 1 465 ? 9.373 1.319 8.622 1.00 92.88 465 SER A C 1
ATOM 3929 O O . SER A 1 465 ? 8.608 0.542 8.052 1.00 92.88 465 SER A O 1
ATOM 3931 N N . PHE A 1 466 ? 9.182 2.641 8.619 1.00 94.62 466 PHE A N 1
ATOM 3932 C CA . PHE A 1 466 ? 8.065 3.320 7.966 1.00 94.62 466 PHE A CA 1
ATOM 3933 C C . PHE A 1 466 ? 8.016 3.030 6.475 1.00 94.62 466 PHE A C 1
ATOM 3935 O O . PHE A 1 466 ? 6.963 2.655 5.959 1.00 94.62 466 PHE A O 1
ATOM 3942 N N . PHE A 1 467 ? 9.154 3.138 5.791 1.00 95.44 467 PHE A N 1
ATOM 3943 C CA . PHE A 1 467 ? 9.248 2.863 4.363 1.00 95.44 467 PHE A CA 1
ATOM 3944 C C . PHE A 1 467 ? 8.752 1.449 4.015 1.00 95.44 467 PHE A C 1
ATOM 3946 O O . PHE A 1 467 ? 7.971 1.283 3.077 1.00 95.44 467 PHE A O 1
ATOM 3953 N N . VAL A 1 468 ? 9.148 0.433 4.793 1.00 94.88 468 VAL A N 1
ATOM 3954 C CA . VAL A 1 468 ? 8.803 -0.964 4.479 1.00 94.88 468 VAL A CA 1
ATOM 3955 C C . VAL A 1 468 ? 7.421 -1.410 4.967 1.00 94.88 468 VAL A C 1
ATOM 3957 O O . VAL A 1 468 ? 6.794 -2.194 4.258 1.00 94.88 468 VAL A O 1
ATOM 3960 N N . SER A 1 469 ? 6.921 -0.955 6.128 1.00 93.81 469 SER A N 1
ATOM 3961 C CA . SER A 1 469 ? 5.670 -1.494 6.704 1.00 93.81 469 SER A CA 1
ATOM 3962 C C . SER A 1 469 ? 4.435 -0.605 6.570 1.00 93.81 469 SER A C 1
ATOM 3964 O O . SER A 1 469 ? 3.328 -1.144 6.574 1.00 93.81 469 SER A O 1
ATOM 3966 N N . SER A 1 470 ? 4.584 0.715 6.396 1.00 94.00 470 SER A N 1
ATOM 3967 C CA . SER A 1 470 ? 3.453 1.664 6.425 1.00 94.00 470 SER A CA 1
ATOM 3968 C C . SER A 1 470 ? 2.302 1.281 5.490 1.00 94.00 470 SER A C 1
ATOM 3970 O O . SER A 1 470 ? 1.151 1.301 5.912 1.00 94.00 470 SER A O 1
ATOM 3972 N N . ILE A 1 471 ? 2.589 0.853 4.254 1.00 93.50 471 ILE A N 1
ATOM 3973 C CA . ILE A 1 471 ? 1.565 0.455 3.272 1.00 93.50 471 ILE A CA 1
ATOM 3974 C C . ILE A 1 471 ? 0.764 -0.800 3.679 1.00 93.50 471 ILE A C 1
ATOM 3976 O O . ILE A 1 471 ? -0.362 -0.998 3.226 1.00 93.50 471 ILE A O 1
ATOM 3980 N N . PHE A 1 472 ? 1.305 -1.645 4.560 1.00 92.50 472 PHE A N 1
ATOM 3981 C CA . PHE A 1 472 ? 0.615 -2.821 5.107 1.00 92.50 472 PHE A CA 1
ATOM 3982 C C . PHE A 1 472 ? -0.207 -2.471 6.351 1.00 92.50 472 PHE A C 1
ATOM 3984 O O . PHE A 1 472 ? -1.288 -3.026 6.549 1.00 92.50 472 PHE A O 1
ATOM 3991 N N . ASP A 1 473 ? 0.273 -1.527 7.160 1.00 89.44 473 ASP A N 1
ATOM 3992 C CA . ASP A 1 473 ? -0.499 -0.949 8.261 1.00 89.44 473 ASP A CA 1
ATOM 3993 C C . ASP A 1 473 ? -1.719 -0.186 7.695 1.00 89.44 473 ASP A C 1
ATOM 3995 O O . ASP A 1 473 ? -2.848 -0.399 8.132 1.00 89.44 473 ASP A O 1
ATOM 3999 N N . ILE A 1 474 ? -1.514 0.588 6.621 1.00 87.81 474 ILE A N 1
ATOM 4000 C CA . ILE A 1 474 ? -2.556 1.261 5.825 1.00 87.81 474 ILE A CA 1
ATOM 4001 C C . ILE A 1 474 ? -3.542 0.268 5.196 1.00 87.81 474 ILE A C 1
ATOM 4003 O O . ILE A 1 474 ? -4.744 0.508 5.247 1.00 87.81 474 ILE A O 1
ATOM 4007 N N . GLU A 1 475 ? -3.080 -0.852 4.628 1.00 87.94 475 GLU A N 1
ATOM 4008 C CA . GLU A 1 475 ? -3.977 -1.901 4.113 1.00 87.94 475 GLU A CA 1
ATOM 4009 C C . GLU A 1 475 ? -4.820 -2.536 5.225 1.00 87.94 475 GLU A C 1
ATOM 4011 O O . GLU A 1 475 ? -6.012 -2.780 5.032 1.00 87.94 475 GLU A O 1
ATOM 4016 N N . THR A 1 476 ? -4.205 -2.816 6.376 1.00 84.25 476 THR A N 1
ATOM 4017 C CA . THR A 1 476 ? -4.895 -3.389 7.540 1.00 84.25 476 THR A CA 1
ATOM 4018 C C . THR A 1 476 ? -6.012 -2.447 7.981 1.00 84.25 476 THR A C 1
ATOM 4020 O O . THR A 1 476 ? -7.173 -2.852 8.034 1.00 84.25 476 THR A O 1
ATOM 4023 N N . ALA A 1 477 ? -5.675 -1.167 8.152 1.00 78.69 477 ALA A N 1
ATOM 4024 C CA . ALA A 1 477 ? -6.626 -0.118 8.479 1.00 78.69 477 ALA A CA 1
ATOM 4025 C C . ALA A 1 477 ? -7.708 0.035 7.384 1.00 78.69 477 ALA A C 1
ATOM 4027 O O . ALA A 1 477 ? -8.893 0.103 7.697 1.00 78.69 477 ALA A O 1
ATOM 4028 N N . HIS A 1 478 ? -7.367 -0.009 6.089 1.00 79.62 478 HIS A N 1
ATOM 4029 C CA . HIS A 1 478 ? -8.376 0.068 5.025 1.00 79.62 478 HIS A CA 1
ATOM 4030 C C . HIS A 1 478 ? -9.397 -1.075 5.102 1.00 79.62 478 HIS A C 1
ATOM 4032 O O . HIS A 1 478 ? -10.597 -0.833 4.986 1.00 79.62 478 HIS A O 1
ATOM 4038 N N . LYS A 1 479 ? -8.957 -2.310 5.354 1.00 78.19 479 LYS A N 1
ATOM 4039 C CA . LYS A 1 479 ? -9.861 -3.467 5.483 1.00 78.19 479 LYS A CA 1
ATOM 4040 C C . LYS A 1 479 ? -10.735 -3.364 6.733 1.00 78.19 479 LYS A C 1
ATOM 4042 O O . LYS A 1 479 ? -11.938 -3.604 6.654 1.00 78.19 479 LYS A O 1
ATOM 4047 N N . GLU A 1 480 ? -10.170 -2.897 7.846 1.00 72.50 480 GLU A N 1
ATOM 4048 C CA . GLU A 1 480 ? -10.930 -2.523 9.047 1.00 72.50 480 GLU A CA 1
ATOM 4049 C C . GLU A 1 480 ? -11.962 -1.413 8.743 1.00 72.50 480 GLU A C 1
ATOM 4051 O O . GLU A 1 480 ? -13.070 -1.438 9.279 1.00 72.50 480 GLU A O 1
ATOM 4056 N N . SER A 1 481 ? -11.678 -0.488 7.818 1.00 69.62 481 SER A N 1
ATOM 4057 C CA . SER A 1 481 ? -12.655 0.497 7.336 1.00 69.62 481 SER A CA 1
ATOM 4058 C C . SER A 1 481 ? -13.762 -0.153 6.497 1.00 69.62 481 SER A C 1
ATOM 4060 O O . SER A 1 481 ? -14.939 0.138 6.719 1.00 69.62 481 SER A O 1
ATOM 4062 N N . GLN A 1 482 ? -13.436 -1.046 5.558 1.00 66.75 482 GLN A N 1
ATOM 4063 C CA . GLN A 1 482 ? -14.428 -1.723 4.710 1.00 66.75 482 GLN A CA 1
ATOM 4064 C C . GLN A 1 482 ? -15.448 -2.523 5.540 1.00 66.75 482 GLN A C 1
ATOM 4066 O O . GLN A 1 482 ? -16.654 -2.410 5.303 1.00 66.75 482 GLN A O 1
ATOM 4071 N N . GLU A 1 483 ? -14.979 -3.278 6.542 1.00 60.06 483 GLU A N 1
ATOM 4072 C CA . GLU A 1 483 ? -15.831 -4.067 7.449 1.00 60.06 483 GLU A CA 1
ATOM 4073 C C . GLU A 1 483 ? -16.842 -3.210 8.227 1.00 60.06 483 GLU A C 1
ATOM 4075 O O . GLU A 1 483 ? -17.962 -3.654 8.489 1.00 60.06 483 GLU A O 1
ATOM 4080 N N . ASN A 1 484 ? -16.455 -1.983 8.587 1.00 53.03 484 ASN A N 1
ATOM 4081 C CA . ASN A 1 484 ? -17.238 -1.109 9.458 1.00 53.03 484 ASN A CA 1
ATOM 4082 C C . ASN A 1 484 ? -18.160 -0.129 8.706 1.00 53.03 484 ASN A C 1
ATOM 4084 O O . ASN A 1 484 ? -19.155 0.311 9.279 1.00 53.03 484 ASN A O 1
ATOM 4088 N N . ASN A 1 485 ? -17.878 0.200 7.438 1.00 49.59 485 ASN A N 1
ATOM 4089 C CA . ASN A 1 485 ? -18.676 1.168 6.665 1.00 49.59 485 ASN A CA 1
ATOM 4090 C C . ASN A 1 485 ? -19.866 0.560 5.901 1.00 49.59 485 ASN A C 1
ATOM 4092 O O . ASN A 1 485 ? -20.843 1.260 5.649 1.00 49.59 485 ASN A O 1
ATOM 4096 N N . ASN A 1 486 ? -19.788 -0.709 5.483 1.00 46.03 486 ASN A N 1
ATOM 4097 C CA . ASN A 1 486 ? -20.680 -1.238 4.438 1.00 46.03 486 ASN A CA 1
ATOM 4098 C C . ASN A 1 486 ? -21.835 -2.127 4.928 1.00 46.03 486 ASN A C 1
ATOM 4100 O O . ASN A 1 486 ? -22.637 -2.580 4.110 1.00 46.03 486 ASN A O 1
ATOM 4104 N N . VAL A 1 487 ? -21.964 -2.384 6.234 1.00 48.94 487 VAL A N 1
ATOM 4105 C CA . VAL A 1 487 ? -23.066 -3.205 6.762 1.00 48.94 487 VAL A CA 1
ATOM 4106 C C . VAL A 1 487 ? -24.204 -2.322 7.276 1.00 48.94 487 VAL A C 1
ATOM 4108 O O . VAL A 1 487 ? -24.328 -2.063 8.472 1.00 48.94 487 VAL A O 1
ATOM 4111 N N . LEU A 1 488 ? -25.068 -1.882 6.355 1.00 50.69 488 LEU A N 1
ATOM 4112 C CA . LEU A 1 488 ? -26.366 -1.292 6.696 1.00 50.69 488 LEU A CA 1
ATOM 4113 C C . LEU A 1 488 ? -27.249 -2.351 7.371 1.00 50.69 488 LEU A C 1
ATOM 4115 O O . LEU A 1 488 ? -27.890 -3.175 6.720 1.00 50.69 488 LEU A O 1
ATOM 4119 N N . TYR A 1 489 ? -27.263 -2.338 8.701 1.00 63.22 489 TYR A N 1
ATOM 4120 C CA . TYR A 1 489 ? -28.142 -3.180 9.502 1.00 63.22 489 TYR A CA 1
ATOM 4121 C C . TYR A 1 489 ? -29.570 -2.624 9.462 1.00 63.22 489 TYR A C 1
ATOM 4123 O O . TYR A 1 489 ? -29.907 -1.687 10.183 1.00 63.22 489 TYR A O 1
ATOM 4131 N N . GLU A 1 490 ? -30.418 -3.207 8.618 1.00 69.38 490 GLU A N 1
ATOM 4132 C CA . GLU A 1 490 ? -31.844 -2.876 8.564 1.00 69.38 490 GLU A CA 1
ATOM 4133 C C . GLU A 1 490 ? -32.615 -3.447 9.776 1.00 69.38 490 GLU A C 1
ATOM 4135 O O . GLU A 1 490 ? -32.260 -4.514 10.299 1.00 69.38 490 GLU A O 1
ATOM 4140 N N . PRO A 1 491 ? -33.713 -2.797 10.214 1.00 77.62 491 PRO A N 1
ATOM 4141 C CA . PRO A 1 491 ? -34.645 -3.380 11.173 1.00 77.62 491 PRO A CA 1
ATOM 4142 C C . PRO A 1 491 ? -35.238 -4.692 10.649 1.00 77.62 491 PRO A C 1
ATOM 4144 O O . PRO A 1 491 ? -35.750 -4.770 9.531 1.00 77.62 491 PRO A O 1
ATOM 4147 N N . VAL A 1 492 ? -35.229 -5.736 11.477 1.00 81.00 492 VAL A N 1
ATOM 4148 C CA . VAL A 1 492 ? -35.803 -7.031 11.105 1.00 81.00 492 VAL A CA 1
ATOM 4149 C C . VAL A 1 492 ? -37.326 -6.932 11.130 1.00 81.00 492 VAL A C 1
ATOM 4151 O O . VAL A 1 492 ? -37.932 -6.741 12.186 1.00 81.00 492 VAL A O 1
ATOM 4154 N N . ILE A 1 493 ? -37.940 -7.081 9.957 1.00 78.44 493 ILE A N 1
ATOM 4155 C CA . ILE A 1 493 ? -39.393 -7.189 9.789 1.00 78.44 493 ILE A CA 1
ATOM 4156 C C . ILE A 1 493 ? -39.858 -8.528 10.378 1.00 78.44 493 ILE A C 1
ATOM 4158 O O . ILE A 1 493 ? -39.289 -9.576 10.076 1.00 78.44 493 ILE A O 1
ATOM 4162 N N . ASP A 1 494 ? -40.903 -8.510 11.209 1.00 73.56 494 ASP A N 1
ATOM 4163 C CA . ASP A 1 494 ? -41.469 -9.721 11.811 1.00 73.56 494 ASP A CA 1
ATOM 4164 C C . ASP A 1 494 ? -42.325 -10.514 10.800 1.00 73.56 494 ASP A C 1
ATOM 4166 O O . ASP A 1 494 ? -43.406 -10.048 10.424 1.00 73.56 494 ASP A O 1
ATOM 4170 N N . PRO A 1 495 ? -41.912 -11.732 10.390 1.00 63.84 495 PRO A N 1
ATOM 4171 C CA . PRO A 1 495 ? -42.638 -12.533 9.405 1.00 63.84 495 PRO A CA 1
ATOM 4172 C C . PRO A 1 495 ? -43.914 -13.192 9.960 1.00 63.84 495 PRO A C 1
ATOM 4174 O O . PRO A 1 495 ? -44.571 -13.939 9.233 1.00 63.84 495 PRO A O 1
ATOM 4177 N N . TYR A 1 496 ? -44.259 -12.978 11.237 1.00 66.50 496 TYR A N 1
ATOM 4178 C CA . TYR A 1 496 ? -45.449 -13.557 11.873 1.00 66.50 496 TYR A CA 1
ATOM 4179 C C . TYR A 1 496 ? -46.586 -12.560 12.123 1.00 66.50 496 TYR A C 1
ATOM 4181 O O . TYR A 1 496 ? -47.679 -12.983 12.508 1.00 66.50 496 TYR A O 1
ATOM 4189 N N . ASN A 1 497 ? -46.377 -11.275 11.832 1.00 58.03 497 ASN A N 1
ATOM 4190 C CA . ASN A 1 497 ? -47.456 -10.293 11.805 1.00 58.03 497 ASN A CA 1
ATOM 4191 C C . ASN A 1 497 ? -48.359 -10.500 10.574 1.00 58.03 497 ASN A C 1
ATOM 4193 O O . ASN A 1 497 ? -47.893 -10.819 9.483 1.00 58.03 497 ASN A O 1
ATOM 4197 N N . ASN A 1 498 ? -49.669 -10.299 10.751 1.00 53.69 498 ASN A N 1
ATOM 4198 C CA . ASN A 1 498 ? -50.691 -10.354 9.692 1.00 53.69 498 ASN A CA 1
ATOM 4199 C C . ASN A 1 498 ? -50.810 -11.687 8.912 1.00 53.69 498 ASN A C 1
ATOM 4201 O O . ASN A 1 498 ? -51.133 -11.694 7.722 1.00 53.69 498 ASN A O 1
ATOM 4205 N N . LEU A 1 499 ? -50.624 -12.836 9.578 1.00 56.91 499 LEU A N 1
ATOM 4206 C CA . LEU A 1 499 ? -50.932 -14.148 8.984 1.00 56.91 499 LEU A CA 1
ATOM 4207 C C . LEU A 1 499 ? -52.427 -14.275 8.581 1.00 56.91 499 LEU A C 1
ATOM 4209 O O . LEU A 1 499 ? -53.304 -13.847 9.338 1.00 56.91 499 LEU A O 1
ATOM 4213 N N . PRO A 1 500 ? -52.749 -14.899 7.426 1.00 57.72 500 PRO A N 1
ATOM 4214 C CA . PRO A 1 500 ? -54.130 -15.059 6.951 1.00 57.72 500 PRO A CA 1
ATOM 4215 C C . PRO A 1 500 ? -54.964 -16.002 7.840 1.00 57.72 500 PRO A C 1
ATOM 4217 O O . PRO A 1 500 ? -54.416 -16.855 8.534 1.00 57.72 500 PRO A O 1
ATOM 4220 N N . GLU A 1 501 ? -56.305 -15.902 7.811 1.00 49.69 501 GLU A N 1
ATOM 4221 C CA . GLU A 1 501 ? -57.148 -16.772 8.653 1.00 49.69 501 GLU A CA 1
ATOM 4222 C C . GLU A 1 501 ? -56.916 -18.271 8.347 1.00 49.69 501 GLU A C 1
ATOM 4224 O O . GLU A 1 501 ? -57.017 -18.685 7.187 1.00 49.69 501 GLU A O 1
ATOM 4229 N N . PRO A 1 502 ? -56.682 -19.121 9.369 1.00 55.12 502 PRO A N 1
ATOM 4230 C CA . PRO A 1 502 ? -56.587 -20.562 9.172 1.00 55.12 502 PRO A CA 1
ATOM 4231 C C . PRO A 1 502 ? -57.945 -21.144 8.738 1.00 55.12 502 PRO A C 1
ATOM 4233 O O . PRO A 1 502 ? -58.998 -20.591 9.087 1.00 55.12 502 PRO A O 1
ATOM 4236 N N . PRO A 1 503 ? -57.960 -22.283 8.018 1.00 67.19 503 PRO A N 1
ATOM 4237 C CA . PRO A 1 503 ? -59.196 -22.888 7.530 1.00 67.19 503 PRO A CA 1
ATOM 4238 C C . PRO A 1 503 ? -60.193 -23.174 8.663 1.00 67.19 503 PRO A C 1
ATOM 4240 O O . PRO A 1 503 ? -59.823 -23.497 9.793 1.00 67.19 503 PRO A O 1
ATOM 4243 N N . LYS A 1 504 ? -61.487 -23.060 8.348 1.00 61.34 504 LYS A N 1
ATOM 4244 C CA . LYS A 1 504 ? -62.594 -23.284 9.290 1.00 61.34 504 LYS A CA 1
ATOM 4245 C C . LYS A 1 504 ? -63.019 -24.755 9.249 1.00 61.34 504 LYS A C 1
ATOM 4247 O O . LYS A 1 504 ? -63.149 -25.331 8.172 1.00 61.34 504 LYS A O 1
ATOM 4252 N N . MET A 1 505 ? -63.202 -25.358 10.424 1.00 51.91 505 MET A N 1
ATOM 4253 C CA . MET A 1 505 ? -63.583 -26.768 10.558 1.00 51.91 505 MET A CA 1
ATOM 4254 C C . MET A 1 505 ? -65.044 -26.977 10.109 1.00 51.91 505 MET A C 1
ATOM 4256 O O . MET A 1 505 ? -65.903 -26.191 10.521 1.00 51.91 505 MET A O 1
ATOM 4260 N N . PRO A 1 506 ? -65.354 -28.010 9.300 1.00 67.81 506 PRO A N 1
ATOM 4261 C CA . PRO A 1 506 ? -66.732 -28.326 8.922 1.00 67.81 506 PRO A CA 1
ATOM 4262 C C . PRO A 1 506 ? -67.562 -28.777 10.136 1.00 67.81 506 PRO A C 1
ATOM 4264 O O . PRO A 1 506 ? -67.022 -29.256 11.137 1.00 67.81 506 PRO A O 1
ATOM 4267 N N . ARG A 1 507 ? -68.892 -28.642 10.054 1.00 63.97 507 ARG A N 1
ATOM 4268 C CA . ARG A 1 507 ? -69.828 -29.032 11.126 1.00 63.97 507 ARG A CA 1
ATOM 4269 C C . ARG A 1 507 ? -70.392 -30.432 10.876 1.00 63.97 507 ARG A C 1
ATOM 4271 O O . ARG A 1 507 ? -70.790 -30.748 9.760 1.00 63.97 507 ARG A O 1
ATOM 4278 N N . ALA A 1 508 ? -70.456 -31.260 11.918 1.00 64.44 508 ALA A N 1
ATOM 4279 C CA . ALA A 1 508 ? -70.983 -32.619 11.807 1.00 64.44 508 ALA A CA 1
ATOM 4280 C C . ALA A 1 508 ? -72.518 -32.622 11.597 1.00 64.44 508 ALA A C 1
ATOM 4282 O O . ALA A 1 508 ? -73.223 -31.899 12.306 1.00 64.44 508 ALA A O 1
ATOM 4283 N N . PRO A 1 509 ? -73.062 -33.439 10.673 1.00 73.81 509 PRO A N 1
ATOM 4284 C CA . PR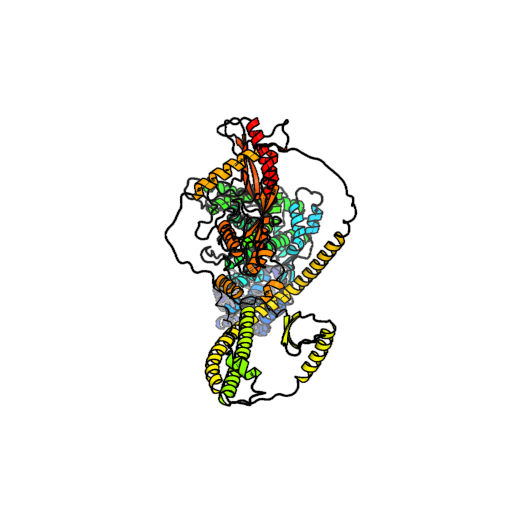O A 1 509 ? -74.496 -33.489 10.402 1.00 73.81 509 PRO A CA 1
ATOM 4285 C C . PRO A 1 509 ? -75.248 -34.231 11.514 1.00 73.81 509 PRO A C 1
ATOM 4287 O O . PRO A 1 509 ? -75.142 -35.452 11.659 1.00 73.81 509 PRO A O 1
ATOM 4290 N N . ILE A 1 510 ? -76.042 -33.488 12.285 1.00 68.69 510 ILE A N 1
ATOM 4291 C CA . ILE A 1 510 ? -76.884 -34.018 13.364 1.00 68.69 510 ILE A CA 1
ATOM 4292 C C . ILE A 1 510 ? -77.964 -34.944 12.774 1.00 68.69 510 ILE A C 1
ATOM 4294 O O . ILE A 1 510 ? -78.534 -34.665 11.721 1.00 68.69 510 ILE A O 1
ATOM 4298 N N . ILE A 1 511 ? -78.233 -36.060 13.454 1.00 74.81 511 ILE A N 1
ATOM 4299 C CA . ILE A 1 511 ? -79.328 -36.991 13.149 1.00 74.81 511 ILE A CA 1
ATOM 4300 C C . ILE A 1 511 ? -80.456 -36.778 14.167 1.00 74.81 511 ILE A C 1
ATOM 4302 O O . ILE A 1 511 ? -80.180 -36.642 15.360 1.00 74.81 511 ILE A O 1
ATOM 4306 N N . SER A 1 512 ? -81.718 -36.748 13.729 1.00 71.56 512 SER A N 1
ATOM 4307 C CA . SER A 1 512 ? -82.854 -36.613 14.650 1.00 71.56 512 SER A CA 1
ATOM 4308 C C . SER A 1 512 ? -83.045 -37.882 15.493 1.00 71.56 512 SER A C 1
ATOM 4310 O O . SER A 1 512 ? -82.720 -38.993 15.057 1.00 71.56 512 SER A O 1
ATOM 4312 N N . GLN A 1 513 ? -83.589 -37.733 16.706 1.00 68.69 513 GLN A N 1
ATOM 4313 C CA . GLN A 1 513 ? -83.832 -38.871 17.604 1.00 68.69 513 GLN A CA 1
ATOM 4314 C C . GLN A 1 513 ? -84.767 -39.912 16.969 1.00 68.69 513 GLN A C 1
ATOM 4316 O O . GLN A 1 513 ? -84.549 -41.111 17.122 1.00 68.69 513 GLN A O 1
ATOM 4321 N N . ASP A 1 514 ? -85.745 -39.476 16.177 1.00 71.38 514 ASP A N 1
ATOM 4322 C CA . ASP A 1 514 ? -86.649 -40.368 15.449 1.00 71.38 514 ASP A CA 1
ATOM 4323 C C . ASP A 1 514 ? -85.961 -41.168 14.341 1.00 71.38 514 ASP A C 1
ATOM 4325 O O . ASP A 1 514 ? -86.306 -42.333 14.131 1.00 71.38 514 ASP A O 1
ATOM 4329 N N . LEU A 1 515 ? -84.963 -40.596 13.657 1.00 73.44 515 LEU A N 1
ATOM 4330 C CA . LEU A 1 515 ? -84.146 -41.350 12.704 1.00 73.44 515 LEU A CA 1
ATOM 4331 C C . LEU A 1 515 ? -83.241 -42.357 13.416 1.00 73.44 515 LEU A C 1
ATOM 4333 O O . LEU A 1 515 ? -83.045 -43.460 12.905 1.00 73.44 515 LEU A O 1
ATOM 4337 N N . GLN A 1 516 ? -82.717 -42.019 14.600 1.00 68.69 516 GLN A N 1
ATOM 4338 C CA . GLN A 1 516 ? -81.984 -42.978 15.434 1.00 68.69 516 GLN A CA 1
ATOM 4339 C C . GLN A 1 516 ? -82.897 -44.132 15.871 1.00 68.69 516 GLN A C 1
ATOM 4341 O O . GLN A 1 516 ? -82.548 -45.293 15.658 1.00 68.69 516 GLN A O 1
ATOM 4346 N N . ARG A 1 517 ? -84.090 -43.832 16.406 1.00 72.25 517 ARG A N 1
ATOM 4347 C CA . ARG A 1 517 ? -85.096 -44.834 16.802 1.00 72.25 517 ARG A CA 1
ATOM 4348 C C . ARG A 1 517 ? -85.515 -45.711 15.620 1.00 72.25 517 ARG A C 1
ATOM 4350 O O . ARG A 1 517 ? -85.555 -46.930 15.763 1.00 72.25 517 ARG A O 1
ATOM 4357 N N . TYR A 1 518 ? -85.745 -45.132 14.439 1.00 75.31 518 TYR A N 1
ATOM 4358 C CA . TYR A 1 518 ? -86.058 -45.893 13.224 1.00 75.31 518 TYR A CA 1
ATOM 4359 C C . TYR A 1 518 ? -84.894 -46.796 12.787 1.00 75.31 518 TYR A C 1
ATOM 4361 O O . TYR A 1 518 ? -85.091 -47.988 12.562 1.00 75.31 518 TYR A O 1
ATOM 4369 N N . LYS A 1 519 ? -83.656 -46.285 12.758 1.00 71.62 519 LYS A N 1
ATOM 4370 C CA . LYS A 1 519 ? -82.442 -47.073 12.464 1.00 71.62 519 LYS A CA 1
ATOM 4371 C C . LYS A 1 519 ? -82.249 -48.252 13.434 1.00 71.62 519 LYS A C 1
ATOM 4373 O O . LYS A 1 519 ? -81.716 -49.283 13.033 1.00 71.62 519 LYS A O 1
ATOM 4378 N N . MET A 1 520 ? -82.705 -48.105 14.679 1.00 72.38 520 MET A N 1
ATOM 4379 C CA . MET A 1 520 ? -82.674 -49.121 15.740 1.00 72.38 520 MET A CA 1
ATOM 4380 C C . MET A 1 520 ? -83.871 -50.096 15.726 1.00 72.38 520 MET A C 1
ATOM 4382 O O . MET A 1 520 ? -83.890 -51.009 16.540 1.00 72.38 520 MET A O 1
ATOM 4386 N N . THR A 1 521 ? -84.876 -49.920 14.854 1.00 66.56 521 THR A N 1
ATOM 4387 C CA . THR A 1 521 ? -86.124 -50.730 14.871 1.00 66.56 521 THR A CA 1
ATOM 4388 C C . THR A 1 521 ? -86.651 -51.161 13.494 1.00 66.56 521 THR A C 1
ATOM 4390 O O . THR A 1 521 ? -87.538 -52.013 13.413 1.00 66.56 521 THR A O 1
ATOM 4393 N N . SER A 1 522 ? -86.096 -50.640 12.396 1.00 64.50 522 SER A N 1
ATOM 4394 C CA . SER A 1 522 ? -86.496 -50.937 11.006 1.00 64.50 522 SER A CA 1
ATOM 4395 C C . SER A 1 522 ? -86.329 -52.403 10.586 1.00 64.50 522 SER A C 1
ATOM 4397 O O . SER A 1 522 ? -86.943 -52.848 9.621 1.00 64.50 522 SER A O 1
ATOM 4399 N N . HIS A 1 523 ? -85.517 -53.160 11.322 1.00 63.22 523 HIS A N 1
ATOM 4400 C CA . HIS A 1 523 ? -85.311 -54.602 11.166 1.00 63.22 523 HIS A CA 1
ATOM 4401 C C . HIS A 1 523 ? -86.342 -55.453 11.934 1.00 63.22 523 HIS A C 1
ATOM 4403 O O . HIS A 1 523 ? -86.314 -56.671 11.820 1.00 63.22 523 HIS A O 1
ATOM 4409 N N . ILE A 1 524 ? -87.251 -54.823 12.690 1.00 58.88 524 ILE A N 1
ATOM 4410 C CA . ILE A 1 524 ? -88.314 -55.485 13.468 1.00 58.88 524 ILE A CA 1
ATOM 4411 C C . ILE A 1 524 ? -89.704 -55.099 12.938 1.00 58.88 524 ILE A C 1
ATOM 4413 O O . ILE A 1 524 ? -90.571 -55.954 12.808 1.00 58.88 524 ILE A O 1
ATOM 4417 N N . LYS A 1 525 ? -89.932 -53.817 12.608 1.00 58.00 525 LYS A N 1
ATOM 4418 C CA . LYS A 1 525 ? -91.254 -53.293 12.190 1.00 58.00 525 LYS A CA 1
ATOM 4419 C C . LYS A 1 525 ? -91.408 -53.049 10.680 1.00 58.00 525 LYS A C 1
ATOM 4421 O O . LYS A 1 525 ? -92.297 -52.309 10.264 1.00 58.00 525 LYS A O 1
ATOM 4426 N N . GLY A 1 526 ? -90.541 -53.652 9.867 1.00 60.91 526 GLY A N 1
ATOM 4427 C CA . GLY A 1 526 ? -90.516 -53.455 8.418 1.00 60.91 526 GLY A CA 1
ATOM 4428 C C . GLY A 1 526 ? -90.003 -52.073 7.985 1.00 60.91 526 GLY A C 1
ATOM 4429 O O . GLY A 1 526 ? -89.765 -51.168 8.790 1.00 60.91 526 GLY A O 1
ATOM 4430 N N . LYS A 1 527 ? -89.807 -51.913 6.673 1.00 66.81 527 LYS A N 1
ATOM 4431 C CA . LYS A 1 527 ? -89.231 -50.704 6.070 1.00 66.81 527 LYS A CA 1
ATOM 4432 C C . LYS A 1 527 ? -90.324 -49.743 5.596 1.00 66.81 527 LYS A C 1
ATOM 4434 O O . LYS A 1 527 ? -91.046 -50.048 4.652 1.00 66.81 527 LYS A O 1
ATOM 4439 N N . LYS A 1 528 ? -90.403 -48.547 6.190 1.00 65.69 528 LYS A N 1
ATOM 4440 C CA . LYS A 1 528 ? -91.193 -47.427 5.647 1.00 65.69 528 LYS A CA 1
ATOM 4441 C C . LYS A 1 528 ? -90.332 -46.588 4.699 1.00 65.69 528 LYS A C 1
ATOM 4443 O O . LYS A 1 528 ? -89.333 -46.011 5.127 1.00 65.69 528 LYS A O 1
ATOM 4448 N N . SER A 1 529 ? -90.764 -46.489 3.438 1.00 65.44 529 SER A N 1
ATOM 4449 C CA . SER A 1 529 ? -90.034 -45.833 2.337 1.00 65.44 529 SER A CA 1
ATOM 4450 C C . SER A 1 529 ? -89.492 -44.440 2.699 1.00 65.44 529 SER A C 1
ATOM 4452 O O . SER A 1 529 ? -88.281 -44.227 2.645 1.00 65.44 529 SER A O 1
ATOM 4454 N N . ALA A 1 530 ? -90.351 -43.530 3.180 1.00 72.44 530 ALA A N 1
ATOM 4455 C CA . ALA A 1 530 ? -89.970 -42.151 3.507 1.00 72.44 530 ALA A CA 1
ATOM 4456 C C . ALA A 1 530 ? -88.829 -42.061 4.543 1.00 72.44 530 ALA A C 1
ATOM 4458 O O . ALA A 1 530 ? -87.794 -41.458 4.271 1.00 72.44 530 ALA A O 1
ATOM 4459 N N . LYS A 1 531 ? -88.940 -42.749 5.692 1.00 74.50 531 LYS A N 1
ATOM 4460 C CA . LYS A 1 531 ? -87.865 -42.746 6.707 1.00 74.50 531 LYS A CA 1
ATOM 4461 C C . LYS A 1 531 ? -86.596 -43.471 6.238 1.00 74.50 531 LYS A C 1
ATOM 4463 O O . LYS A 1 531 ? -85.509 -43.228 6.764 1.00 74.50 531 LYS A O 1
ATOM 4468 N N . GLU A 1 532 ? -86.691 -44.350 5.237 1.00 74.12 532 GLU A N 1
ATOM 4469 C CA . GLU A 1 532 ? -85.516 -44.946 4.591 1.00 74.12 532 GLU A CA 1
ATOM 4470 C C . GLU A 1 532 ? -84.865 -44.000 3.559 1.00 74.12 532 GLU A C 1
ATOM 4472 O O . GLU A 1 532 ? -83.645 -44.051 3.390 1.00 74.12 532 GLU A O 1
ATOM 4477 N N . GLN A 1 533 ? -85.617 -43.086 2.932 1.00 75.69 533 GLN A N 1
ATOM 4478 C CA . GLN A 1 533 ? -85.066 -41.970 2.147 1.00 75.69 533 GLN A CA 1
ATOM 4479 C C . GLN A 1 533 ? -84.354 -40.950 3.050 1.00 75.69 533 GLN A C 1
ATOM 4481 O O . GLN A 1 533 ? -83.188 -40.649 2.802 1.00 75.69 533 GLN A O 1
ATOM 4486 N N . GLU A 1 534 ? -84.976 -40.506 4.147 1.00 77.81 534 GLU A N 1
ATOM 4487 C CA . GLU A 1 534 ? -84.345 -39.604 5.132 1.00 77.81 534 GLU A CA 1
ATOM 4488 C C . GLU A 1 534 ? -83.020 -40.179 5.674 1.00 77.81 534 GLU A C 1
ATOM 4490 O O . GLU A 1 534 ? -82.018 -39.473 5.808 1.00 77.81 534 GLU A O 1
ATOM 4495 N N . LEU A 1 535 ? -82.975 -41.489 5.947 1.00 78.50 535 LEU A N 1
ATOM 4496 C CA . LEU A 1 535 ? -81.765 -42.166 6.419 1.00 78.50 535 LEU A CA 1
ATOM 4497 C C . LEU A 1 535 ? -80.688 -42.296 5.319 1.00 78.50 535 LEU A C 1
ATOM 4499 O O . LEU A 1 535 ? -79.488 -42.209 5.612 1.00 78.50 535 LEU A O 1
ATOM 4503 N N . LYS A 1 536 ? -81.086 -42.455 4.047 1.00 78.88 536 LYS A N 1
ATOM 4504 C CA . LYS A 1 536 ? -80.176 -42.375 2.886 1.00 78.88 536 LYS A CA 1
ATOM 4505 C C . LYS A 1 536 ? -79.622 -40.957 2.711 1.00 78.88 536 LYS A C 1
ATOM 4507 O O . LYS A 1 536 ? -78.433 -40.812 2.433 1.00 78.88 536 LYS A O 1
ATOM 4512 N N . GLU A 1 537 ? -80.421 -39.918 2.947 1.00 80.06 537 GLU A N 1
ATOM 4513 C CA . GLU A 1 537 ? -79.947 -38.531 2.946 1.00 80.06 537 GLU A CA 1
ATOM 4514 C C . GLU A 1 537 ? -78.982 -38.227 4.090 1.00 80.06 537 GLU A C 1
ATOM 4516 O O . GLU A 1 537 ? -77.919 -37.652 3.849 1.00 80.06 537 GLU A O 1
ATOM 4521 N N . HIS A 1 538 ? -79.309 -38.612 5.328 1.00 81.88 538 HIS A N 1
ATOM 4522 C CA . HIS A 1 538 ? -78.411 -38.374 6.461 1.00 81.88 538 HIS A CA 1
ATOM 4523 C C . HIS A 1 538 ? -77.066 -39.076 6.245 1.00 81.88 538 HIS A C 1
ATOM 4525 O O . HIS A 1 538 ? -76.016 -38.457 6.400 1.00 81.88 538 HIS A O 1
ATOM 4531 N N . THR A 1 539 ? -77.075 -40.321 5.758 1.00 77.31 539 THR A N 1
ATOM 4532 C CA . THR A 1 539 ? -75.833 -41.042 5.427 1.00 77.31 539 THR A CA 1
ATOM 4533 C C . THR A 1 539 ? -75.118 -40.517 4.172 1.00 77.31 539 THR A C 1
ATOM 4535 O O . THR A 1 539 ? -73.913 -40.743 4.035 1.00 77.31 539 THR A O 1
ATOM 4538 N N . LYS A 1 540 ? -75.790 -39.775 3.278 1.00 82.50 540 LYS A N 1
ATOM 4539 C CA . LYS A 1 540 ? -75.148 -38.984 2.210 1.00 82.50 540 LYS A CA 1
ATOM 4540 C C . LYS A 1 540 ? -74.435 -37.761 2.802 1.00 82.50 540 LYS A C 1
ATOM 4542 O O . LYS A 1 540 ? -73.226 -37.632 2.609 1.00 82.50 540 LYS A O 1
ATOM 4547 N N . LYS A 1 541 ? -75.128 -36.973 3.632 1.00 80.38 541 LYS A N 1
ATOM 4548 C CA . LYS A 1 541 ? -74.579 -35.818 4.370 1.00 80.38 541 LYS A CA 1
ATOM 4549 C C . LYS A 1 541 ? -73.398 -36.229 5.272 1.00 80.38 541 LYS A C 1
ATOM 4551 O O . LYS A 1 541 ? -72.379 -35.547 5.317 1.00 80.38 541 LYS A O 1
ATOM 4556 N N . GLU A 1 542 ? -73.451 -37.402 5.911 1.00 75.94 542 GLU A N 1
ATOM 4557 C CA . GLU A 1 542 ? -72.345 -37.963 6.709 1.00 75.94 542 GLU A CA 1
ATOM 4558 C C . GLU A 1 542 ? -71.126 -38.375 5.851 1.00 75.94 542 GLU A C 1
ATOM 4560 O O . GLU A 1 542 ? -69.980 -38.267 6.297 1.00 75.94 542 GLU A O 1
ATOM 4565 N N . LYS A 1 543 ? -71.339 -38.832 4.608 1.00 77.94 543 LYS A N 1
ATOM 4566 C CA . LYS A 1 543 ? -70.256 -39.096 3.639 1.00 77.94 543 LYS A CA 1
ATOM 4567 C C . LYS A 1 543 ? -69.653 -37.798 3.101 1.00 77.94 543 LYS A C 1
ATOM 4569 O O . LYS A 1 543 ? -68.443 -37.751 2.890 1.00 77.94 543 LYS A O 1
ATOM 4574 N N . GLU A 1 544 ? -70.463 -36.766 2.895 1.00 80.88 544 GLU A N 1
ATOM 4575 C CA . GLU A 1 544 ? -70.028 -35.434 2.459 1.00 80.88 544 GLU A CA 1
ATOM 4576 C C . GLU A 1 544 ? -69.195 -34.745 3.545 1.00 80.88 544 GLU A C 1
ATOM 4578 O O . GLU A 1 544 ? -68.043 -34.409 3.277 1.00 80.88 544 GLU A O 1
ATOM 4583 N N . PHE A 1 545 ? -69.653 -34.723 4.800 1.00 75.56 545 PHE A N 1
ATOM 4584 C CA . PHE A 1 545 ? -68.854 -34.271 5.948 1.00 75.56 545 PHE A CA 1
ATOM 4585 C C . PHE A 1 545 ? -67.498 -35.000 6.058 1.00 75.56 545 PHE A C 1
ATOM 4587 O O . PHE A 1 545 ? -66.468 -34.383 6.320 1.00 75.56 545 PHE A O 1
ATOM 4594 N N . LYS A 1 546 ? -67.442 -36.311 5.778 1.00 73.12 546 LYS A N 1
ATOM 4595 C CA . LYS A 1 546 ? -66.177 -37.079 5.753 1.00 73.12 546 LYS A CA 1
ATOM 4596 C C . LYS A 1 546 ? -65.274 -36.771 4.547 1.00 73.12 546 LYS A C 1
ATOM 4598 O O . LYS A 1 546 ? -64.081 -37.077 4.607 1.00 73.12 546 LYS A O 1
ATOM 4603 N N . LYS A 1 547 ? -65.796 -36.179 3.465 1.00 81.00 547 LYS A N 1
ATOM 4604 C CA . LYS A 1 547 ? -64.990 -35.588 2.378 1.00 81.00 547 LYS A CA 1
ATOM 4605 C C . LYS A 1 547 ? -64.496 -34.196 2.773 1.00 81.00 547 LYS A C 1
ATOM 4607 O O . LYS A 1 547 ? -63.315 -33.906 2.594 1.00 81.00 547 LYS A O 1
ATOM 4612 N N . GLU A 1 548 ? -65.367 -33.367 3.347 1.00 74.81 548 GLU A N 1
ATOM 4613 C CA . GLU A 1 548 ? -65.026 -32.028 3.838 1.00 74.81 548 GLU A CA 1
ATOM 4614 C C . GLU A 1 548 ? -63.940 -32.073 4.907 1.00 74.81 548 GLU A C 1
ATOM 4616 O O . GLU A 1 548 ? -62.976 -31.325 4.803 1.00 74.81 548 GLU A O 1
ATOM 4621 N N . LEU A 1 549 ? -64.028 -32.990 5.875 1.00 69.44 549 LEU A N 1
ATOM 4622 C CA . LEU A 1 549 ? -63.021 -33.150 6.925 1.00 69.44 549 LEU A CA 1
ATOM 4623 C C . LEU A 1 549 ? -61.641 -33.494 6.338 1.00 69.44 549 LEU A C 1
ATOM 4625 O O . LEU A 1 549 ? -60.652 -32.871 6.698 1.00 69.44 549 LEU A O 1
ATOM 4629 N N . LYS A 1 550 ? -61.575 -34.390 5.342 1.00 72.75 550 LYS A N 1
ATOM 4630 C CA . LYS A 1 550 ? -60.324 -34.689 4.616 1.00 72.75 550 LYS A CA 1
ATOM 4631 C C . LYS A 1 550 ? -59.802 -33.496 3.805 1.00 72.75 550 LYS A C 1
ATOM 4633 O O . LYS A 1 550 ? -58.593 -33.332 3.663 1.00 72.75 550 LYS A O 1
ATOM 4638 N N . SER A 1 551 ? -60.699 -32.674 3.259 1.00 73.69 551 SER A N 1
ATOM 4639 C CA . SER A 1 551 ? -60.349 -31.431 2.556 1.00 73.69 551 SER A CA 1
ATOM 4640 C C . SER A 1 551 ? -59.832 -30.366 3.529 1.00 73.69 551 SER A C 1
ATOM 4642 O O . SER A 1 551 ? -58.850 -29.690 3.236 1.00 73.69 551 SER A O 1
ATOM 4644 N N . TYR A 1 552 ? -60.434 -30.270 4.716 1.00 71.62 552 TYR A N 1
ATOM 4645 C CA . TYR A 1 552 ? -59.980 -29.442 5.829 1.00 71.62 552 TYR A CA 1
ATOM 4646 C C . TYR A 1 552 ? -58.599 -29.884 6.322 1.00 71.62 552 TYR A C 1
ATOM 4648 O O . TYR A 1 552 ? -57.703 -29.051 6.366 1.00 71.62 552 TYR A O 1
ATOM 4656 N N . ASP A 1 553 ? -58.382 -31.177 6.584 1.00 64.88 553 ASP A N 1
ATOM 4657 C CA . ASP A 1 553 ? -57.078 -31.717 6.993 1.00 64.88 553 ASP A CA 1
ATOM 4658 C C . ASP A 1 553 ? -55.992 -31.418 5.945 1.00 64.88 553 ASP A C 1
ATOM 4660 O O . ASP A 1 553 ? -54.878 -31.020 6.293 1.00 64.88 553 ASP A O 1
ATOM 4664 N N . LYS A 1 554 ? -56.321 -31.546 4.648 1.00 73.19 554 LYS A N 1
ATOM 4665 C CA . LYS A 1 554 ? -55.417 -31.187 3.544 1.00 73.19 554 LYS A CA 1
ATOM 4666 C C . LYS A 1 554 ? -55.105 -29.688 3.532 1.00 73.19 554 LYS A C 1
ATOM 4668 O O . LYS A 1 554 ? -53.931 -29.337 3.541 1.00 73.19 554 LYS A O 1
ATOM 4673 N N . LYS A 1 555 ? -56.121 -28.818 3.582 1.00 71.94 555 LYS A N 1
ATOM 4674 C CA . LYS A 1 555 ? -55.951 -27.352 3.598 1.00 71.94 555 LYS A CA 1
ATOM 4675 C C . LYS A 1 555 ? -55.221 -26.855 4.847 1.00 71.94 555 LYS A C 1
ATOM 4677 O O . LYS A 1 555 ? -54.419 -25.935 4.754 1.00 71.94 555 LYS A O 1
ATOM 4682 N N . LEU A 1 556 ? -55.474 -27.460 6.007 1.00 62.50 556 LEU A N 1
ATOM 4683 C CA . LEU A 1 556 ? -54.789 -27.156 7.263 1.00 62.50 556 LEU A CA 1
ATOM 4684 C C . LEU A 1 556 ? -53.319 -27.569 7.188 1.00 62.50 556 LEU A C 1
ATOM 4686 O O . LEU A 1 556 ? -52.450 -26.818 7.617 1.00 62.50 556 LEU A O 1
ATOM 4690 N N . LYS A 1 557 ? -53.025 -28.730 6.594 1.00 61.59 557 LYS A N 1
ATOM 4691 C CA . LYS A 1 557 ? -51.647 -29.143 6.333 1.00 61.59 557 LYS A CA 1
ATOM 4692 C C . LYS A 1 557 ? -50.955 -28.211 5.334 1.00 61.59 557 LYS A C 1
ATOM 4694 O O . LYS A 1 557 ? -49.847 -27.783 5.611 1.00 61.59 557 LYS A O 1
ATOM 4699 N N . GLU A 1 558 ? -51.604 -27.856 4.228 1.00 68.81 558 GLU A N 1
ATOM 4700 C CA . GLU A 1 558 ? -51.075 -26.911 3.232 1.00 68.81 558 GLU A CA 1
ATOM 4701 C C . GLU A 1 558 ? -50.825 -25.522 3.834 1.00 68.81 558 GLU A C 1
ATOM 4703 O O . GLU A 1 558 ? -49.806 -24.905 3.546 1.00 68.81 558 GLU A O 1
ATOM 4708 N N . TYR A 1 559 ? -51.700 -25.059 4.730 1.00 66.00 559 TYR A N 1
ATOM 4709 C CA . TYR A 1 559 ? -51.495 -23.844 5.518 1.00 66.00 559 TYR A CA 1
ATOM 4710 C C . TYR A 1 559 ? -50.274 -23.970 6.450 1.00 66.00 559 TYR A C 1
ATOM 4712 O O . TYR A 1 559 ? -49.415 -23.092 6.458 1.00 66.00 559 TYR A O 1
ATOM 4720 N N . ASN A 1 560 ? -50.148 -25.072 7.197 1.00 58.41 560 ASN A N 1
ATOM 4721 C CA . ASN A 1 560 ? -49.026 -25.296 8.120 1.00 58.41 560 ASN A CA 1
ATOM 4722 C C . ASN A 1 560 ? -47.676 -25.448 7.390 1.00 58.41 560 ASN A C 1
ATOM 4724 O O . ASN A 1 560 ? -46.672 -24.899 7.841 1.00 58.41 560 ASN A O 1
ATOM 4728 N N . ASP A 1 561 ? -47.662 -26.166 6.263 1.00 59.19 561 ASP A N 1
ATOM 4729 C CA . ASP A 1 561 ? -46.484 -26.371 5.413 1.00 59.19 561 ASP A CA 1
ATOM 4730 C C . ASP A 1 561 ? -46.088 -25.073 4.661 1.00 59.19 561 ASP A C 1
ATOM 4732 O O . ASP A 1 561 ? -44.927 -24.943 4.286 1.00 59.19 561 ASP A O 1
ATOM 4736 N N . LYS A 1 562 ? -47.012 -24.111 4.457 1.00 60.91 562 LYS A N 1
ATOM 4737 C CA . LYS A 1 562 ? -46.756 -22.825 3.766 1.00 60.91 562 LYS A CA 1
ATOM 4738 C C . LYS A 1 562 ? -46.440 -21.643 4.697 1.00 60.91 562 LYS A C 1
ATOM 4740 O O . LYS A 1 562 ? -45.700 -20.755 4.290 1.00 60.91 562 LYS A O 1
ATOM 4745 N N . TYR A 1 563 ? -47.021 -21.594 5.899 1.00 57.41 563 TYR A N 1
ATOM 4746 C CA . TYR A 1 563 ? -46.958 -20.416 6.784 1.00 57.41 563 TYR A CA 1
ATOM 4747 C C . TYR A 1 563 ? -46.297 -20.672 8.152 1.00 57.41 563 TYR A C 1
ATOM 4749 O O . TYR A 1 563 ? -46.066 -19.717 8.889 1.00 57.41 563 TYR A O 1
ATOM 4757 N N . LEU A 1 564 ? -46.022 -21.929 8.535 1.00 52.31 564 LEU A N 1
ATOM 4758 C CA . LEU A 1 564 ? -45.588 -22.287 9.901 1.00 52.31 564 LEU A CA 1
ATOM 4759 C C . LEU A 1 564 ? -44.368 -23.236 9.969 1.00 52.31 564 LEU A C 1
ATOM 4761 O O . LEU A 1 564 ? -44.052 -23.732 11.054 1.00 52.31 564 LEU A O 1
ATOM 4765 N N . ASP A 1 565 ? -43.690 -23.499 8.844 1.00 47.34 565 ASP A N 1
ATOM 4766 C CA . ASP A 1 565 ? -42.449 -24.297 8.725 1.00 47.34 565 ASP A CA 1
ATOM 4767 C C . ASP A 1 565 ? -42.455 -25.661 9.453 1.00 47.34 565 ASP A C 1
ATOM 4769 O O . ASP A 1 565 ? -41.422 -26.155 9.920 1.00 47.34 565 ASP A O 1
ATOM 4773 N N . LYS A 1 566 ? -43.623 -26.309 9.580 1.00 44.41 566 LYS A N 1
ATOM 4774 C CA . LYS A 1 566 ? -43.750 -27.593 10.290 1.00 44.41 566 LYS A CA 1
ATOM 4775 C C . LYS A 1 566 ? -44.700 -28.575 9.614 1.00 44.41 566 LYS A C 1
ATOM 4777 O O . LYS A 1 566 ? -45.920 -28.470 9.745 1.00 44.41 566 LYS A O 1
ATOM 4782 N N . LYS A 1 567 ? -44.110 -29.663 9.103 1.00 38.12 567 LYS A N 1
ATOM 4783 C CA . LYS A 1 567 ? -44.798 -30.938 8.839 1.00 38.12 567 LYS A CA 1
ATOM 4784 C C . LYS A 1 567 ? -45.311 -31.555 10.144 1.00 38.12 567 LYS A C 1
ATOM 4786 O O . LYS A 1 567 ? -44.689 -32.451 10.714 1.00 38.12 567 LYS A O 1
ATOM 4791 N N . LEU A 1 568 ? -46.466 -31.090 10.608 1.00 35.31 568 LEU A N 1
ATOM 4792 C CA . LEU A 1 568 ? -47.228 -31.731 11.676 1.00 35.31 568 LEU A CA 1
ATOM 4793 C C . LEU A 1 568 ? -47.806 -33.056 11.162 1.00 35.31 568 LEU A C 1
ATOM 4795 O O . LEU A 1 568 ? -48.851 -33.091 10.512 1.00 35.31 568 LEU A O 1
ATOM 4799 N N . SER A 1 569 ? -47.124 -34.163 11.455 1.00 31.20 569 SER A N 1
ATOM 4800 C CA . SER A 1 569 ? -47.738 -35.487 11.389 1.00 31.20 569 SER A CA 1
ATOM 4801 C C . SER A 1 569 ? -48.742 -35.647 12.543 1.00 31.20 569 SER A C 1
ATOM 4803 O O . SER A 1 569 ? -48.470 -35.211 13.665 1.00 31.20 569 SER A O 1
ATOM 4805 N N . PRO A 1 570 ? -49.913 -36.271 12.318 1.00 32.56 570 PRO A N 1
ATOM 4806 C CA . PRO A 1 570 ? -50.819 -36.593 13.411 1.00 32.56 570 PRO A CA 1
ATOM 4807 C C . PRO A 1 570 ? -50.167 -37.654 14.311 1.00 32.56 570 PRO A C 1
ATOM 4809 O O . PRO A 1 570 ? -49.859 -38.757 13.862 1.00 32.56 570 PRO A O 1
ATOM 4812 N N . TYR A 1 571 ? -49.973 -37.325 15.591 1.00 33.31 571 TYR A N 1
ATOM 4813 C CA . TYR A 1 571 ? -49.279 -38.175 16.575 1.00 33.31 571 TYR A CA 1
ATOM 4814 C C . TYR A 1 571 ? -49.951 -39.539 16.832 1.00 33.31 571 TYR A C 1
ATOM 4816 O O . TYR A 1 571 ? -49.332 -40.446 17.394 1.00 33.31 571 TYR A O 1
ATOM 4824 N N . PHE A 1 572 ? -51.209 -39.701 16.414 1.00 35.22 572 PHE A N 1
ATOM 4825 C CA . PHE A 1 572 ? -52.025 -40.884 16.663 1.00 35.22 572 PHE A CA 1
ATOM 4826 C C . PHE A 1 572 ? -52.736 -41.322 15.385 1.00 35.22 572 PHE A C 1
ATOM 4828 O O . PHE A 1 572 ? -53.304 -40.501 14.665 1.00 35.22 572 PHE A O 1
ATOM 4835 N N . SER A 1 573 ? -52.775 -42.632 15.145 1.00 36.09 573 SER A N 1
ATOM 4836 C CA . SER A 1 573 ? -53.726 -43.216 14.199 1.00 36.09 573 SER A CA 1
ATOM 4837 C C . SER A 1 573 ? -55.033 -43.537 14.926 1.00 36.09 573 SER A C 1
ATOM 4839 O O . SER A 1 573 ? -55.019 -44.101 16.022 1.00 36.09 573 SER A O 1
ATOM 4841 N N . VAL A 1 574 ? -56.161 -43.160 14.323 1.00 35.28 574 VAL A N 1
ATOM 4842 C CA . VAL A 1 574 ? -57.500 -43.419 14.863 1.00 35.28 574 VAL A CA 1
ATOM 4843 C C . VAL A 1 574 ? -58.068 -44.659 14.183 1.00 35.28 574 VAL A C 1
ATOM 4845 O O . VAL A 1 574 ? -58.237 -44.673 12.962 1.00 35.28 574 VAL A O 1
ATOM 4848 N N . LYS A 1 575 ? -58.384 -45.699 14.960 1.00 39.38 575 LYS A N 1
ATOM 4849 C CA . LYS A 1 575 ? -59.084 -46.894 14.468 1.00 39.38 575 LYS A CA 1
ATOM 4850 C C . LYS A 1 575 ? -60.357 -47.142 15.263 1.00 39.38 575 LYS A C 1
ATOM 4852 O O . LYS A 1 575 ? -60.341 -47.160 16.492 1.00 39.38 575 LYS A O 1
ATOM 4857 N N . LEU A 1 576 ? -61.452 -47.378 14.546 1.00 34.50 576 LEU A N 1
ATOM 4858 C CA . LEU A 1 576 ? -62.679 -47.923 15.116 1.00 34.50 576 LEU A CA 1
ATOM 4859 C C . LEU A 1 576 ? -62.489 -49.424 15.341 1.00 34.50 576 LEU A C 1
ATOM 4861 O O . LEU A 1 576 ? -62.171 -50.153 14.401 1.00 34.50 576 LEU A O 1
ATOM 4865 N N . SER A 1 577 ? -62.695 -49.880 16.572 1.00 43.09 577 SER A N 1
ATOM 4866 C CA . SER A 1 577 ? -62.666 -51.297 16.932 1.00 43.09 577 SER A CA 1
ATOM 4867 C C . SER A 1 577 ? -63.913 -51.670 17.733 1.00 43.09 577 SER A C 1
ATOM 4869 O O . SER A 1 577 ? -64.414 -50.895 18.552 1.00 43.09 577 SER A O 1
ATOM 4871 N N . ARG A 1 578 ? -64.436 -52.877 17.484 1.00 40.19 578 ARG A N 1
ATOM 4872 C CA . ARG A 1 578 ? -65.382 -53.525 18.400 1.00 40.19 578 ARG A CA 1
ATOM 4873 C C . ARG A 1 578 ? -64.606 -53.979 19.633 1.00 40.19 578 ARG A C 1
ATOM 4875 O O . ARG A 1 578 ? -63.517 -54.537 19.497 1.00 40.19 578 ARG A O 1
ATOM 4882 N N . ALA A 1 579 ? -65.165 -53.759 20.818 1.00 37.44 579 ALA A N 1
ATOM 4883 C CA . ALA A 1 579 ? -64.578 -54.287 22.040 1.00 37.44 579 ALA A CA 1
ATOM 4884 C C . ALA A 1 579 ? -64.638 -55.826 22.046 1.00 37.44 579 ALA A C 1
ATOM 4886 O O . ALA A 1 579 ? -65.700 -56.409 21.830 1.00 37.44 579 ALA A O 1
ATOM 4887 N N . LYS A 1 580 ? -63.513 -56.481 22.353 1.00 41.34 580 LYS A N 1
ATOM 4888 C CA . LYS A 1 580 ? -63.549 -57.780 23.032 1.00 41.34 580 LYS A CA 1
ATOM 4889 C C . LYS A 1 580 ? -63.733 -57.482 24.519 1.00 41.34 580 LYS A C 1
ATOM 4891 O O . LYS A 1 580 ? -62.749 -57.168 25.184 1.00 41.34 580 LYS A O 1
ATOM 4896 N N . SER A 1 581 ? -64.961 -57.534 25.028 1.00 40.25 581 SER A N 1
ATOM 4897 C CA . SER A 1 581 ? -65.154 -57.721 26.465 1.00 40.25 581 SER A CA 1
ATOM 4898 C C . SER A 1 581 ? -65.129 -59.216 26.776 1.00 40.25 581 SER A C 1
ATOM 4900 O O . SER A 1 581 ? -65.663 -60.032 26.022 1.00 40.25 581 SER A O 1
ATOM 4902 N N . VAL A 1 582 ? -64.510 -59.570 27.898 1.00 44.56 582 VAL A N 1
ATOM 4903 C CA . VAL A 1 582 ? -65.018 -60.690 28.689 1.00 44.56 582 VAL A CA 1
ATOM 4904 C C . VAL A 1 582 ? -66.244 -60.131 29.412 1.00 44.56 582 VAL A C 1
ATOM 4906 O O . VAL A 1 582 ? -66.158 -59.044 29.978 1.00 44.56 582 VAL A O 1
ATOM 4909 N N . ILE A 1 583 ? -67.365 -60.850 29.336 1.00 43.19 583 ILE A N 1
ATOM 4910 C CA . ILE A 1 583 ? -68.698 -60.467 29.835 1.00 43.19 583 ILE A CA 1
ATOM 4911 C C . ILE A 1 583 ? -69.387 -59.329 29.036 1.00 43.19 583 ILE A C 1
ATOM 4913 O O . ILE A 1 583 ? -68.865 -58.240 28.807 1.00 43.19 583 ILE A O 1
ATOM 4917 N N . ASN A 1 584 ? -70.587 -59.668 28.563 1.00 45.78 584 ASN A N 1
ATOM 4918 C CA . ASN A 1 584 ? -71.728 -58.868 28.097 1.00 45.78 584 ASN A CA 1
ATOM 4919 C C . ASN A 1 584 ? -71.567 -57.343 27.889 1.00 45.78 584 ASN A C 1
ATOM 4921 O O . ASN A 1 584 ? -71.998 -56.578 28.743 1.00 45.78 584 ASN A O 1
ATOM 4925 N N . ASP A 1 585 ? -71.131 -56.910 26.692 1.00 39.16 585 ASP A N 1
ATOM 4926 C CA . ASP A 1 585 ? -71.794 -55.779 25.996 1.00 39.16 585 ASP A CA 1
ATOM 4927 C C . ASP A 1 585 ? -71.515 -55.743 24.466 1.00 39.16 585 ASP A C 1
ATOM 4929 O O . ASP A 1 585 ? -70.745 -54.934 23.928 1.00 39.16 585 ASP A O 1
ATOM 4933 N N . LYS A 1 586 ? -72.108 -56.687 23.717 1.00 42.06 586 LYS A N 1
ATOM 4934 C CA . LYS A 1 586 ? -71.860 -56.879 22.272 1.00 42.06 586 LYS A CA 1
ATOM 4935 C C . LYS A 1 586 ? -72.580 -55.841 21.386 1.00 42.06 586 LYS A C 1
ATOM 4937 O O . LYS A 1 586 ? -73.490 -56.223 20.657 1.00 42.06 586 LYS A O 1
ATOM 4942 N N . ASN A 1 587 ? -72.141 -54.574 21.351 1.00 44.00 587 ASN A N 1
ATOM 4943 C CA . ASN A 1 587 ? -72.258 -53.753 20.117 1.00 44.00 587 ASN A CA 1
ATOM 4944 C C . ASN A 1 587 ? -71.506 -52.405 20.063 1.00 44.00 587 ASN A C 1
ATOM 4946 O O . ASN A 1 587 ? -71.426 -51.825 18.978 1.00 44.00 587 ASN A O 1
ATOM 4950 N N . SER A 1 588 ? -70.941 -51.877 21.156 1.00 37.50 588 SER A N 1
ATOM 4951 C CA . SER A 1 588 ? -70.313 -50.544 21.093 1.00 37.50 588 SER A CA 1
ATOM 4952 C C . SER A 1 588 ? -69.011 -50.521 20.262 1.00 37.50 588 SER A C 1
ATOM 4954 O O . SER A 1 588 ? -68.070 -51.287 20.485 1.00 37.50 588 SER A O 1
ATOM 4956 N N . LEU A 1 589 ? -68.950 -49.613 19.280 1.00 37.75 589 LEU A N 1
ATOM 4957 C CA . LEU A 1 589 ? -67.716 -49.248 18.580 1.00 37.75 589 LEU A CA 1
ATOM 4958 C C . LEU A 1 589 ? -66.967 -48.206 19.416 1.00 37.75 589 LEU A C 1
ATOM 4960 O O . LEU A 1 589 ? -67.505 -47.127 19.668 1.00 37.75 589 LEU A O 1
ATOM 4964 N N . ARG A 1 590 ? -65.716 -48.482 19.799 1.00 38.47 590 ARG A N 1
ATOM 4965 C CA . ARG A 1 590 ? -64.837 -47.467 20.401 1.00 38.47 590 ARG A CA 1
ATOM 4966 C C . ARG A 1 590 ? -63.861 -46.909 19.372 1.00 38.47 590 ARG A C 1
ATOM 4968 O O . ARG A 1 590 ? -63.286 -47.635 18.563 1.00 38.47 590 ARG A O 1
ATOM 4975 N N . LEU A 1 591 ? -63.648 -45.597 19.450 1.00 35.56 591 LEU A N 1
ATOM 4976 C CA . LEU A 1 591 ? -62.509 -44.926 18.835 1.00 35.56 591 LEU A CA 1
ATOM 4977 C C . LEU A 1 591 ? -61.266 -45.247 19.670 1.00 35.56 591 LEU A C 1
ATOM 4979 O O . LEU A 1 591 ? -61.171 -44.849 20.830 1.00 35.56 591 LEU A O 1
ATOM 4983 N N . SER A 1 592 ? -60.331 -45.989 19.085 1.00 35.38 592 SER A N 1
ATOM 4984 C CA . SER A 1 592 ? -59.026 -46.272 19.677 1.00 35.38 592 SER A CA 1
ATOM 4985 C C . SER A 1 592 ? -57.965 -45.355 19.069 1.00 35.38 592 SER A C 1
ATOM 4987 O O . SER A 1 592 ? -57.855 -45.236 17.846 1.00 35.38 592 SER A O 1
ATOM 4989 N N . TYR A 1 593 ? -57.203 -44.689 19.936 1.00 35.97 593 TYR A N 1
ATOM 4990 C CA . TYR A 1 593 ? -56.101 -43.803 19.566 1.00 35.97 593 TYR A CA 1
ATOM 4991 C C . TYR A 1 593 ? -54.791 -44.559 19.776 1.00 35.97 593 TYR A C 1
ATOM 4993 O O . TYR A 1 593 ? -54.394 -44.820 20.911 1.00 35.97 593 TYR A O 1
ATOM 5001 N N . SER A 1 594 ? -54.129 -44.947 18.688 1.00 37.09 594 SER A N 1
ATOM 5002 C CA . SER A 1 594 ? -52.861 -45.679 18.742 1.00 37.09 594 SER A CA 1
ATOM 5003 C C . SER A 1 594 ? -51.694 -44.745 18.400 1.00 37.09 594 SER A C 1
ATOM 5005 O O . SER A 1 594 ? -51.646 -44.265 17.260 1.00 37.09 594 SER A O 1
ATOM 5007 N N . PRO A 1 595 ? -50.744 -44.488 19.323 1.00 34.16 595 PRO A N 1
ATOM 5008 C CA . PRO A 1 595 ? -49.518 -43.766 18.995 1.00 34.16 595 PRO A CA 1
ATOM 5009 C C . PRO A 1 595 ? -48.668 -44.587 18.017 1.00 34.16 595 PRO A C 1
ATOM 5011 O O . PRO A 1 595 ? -48.584 -45.814 18.120 1.00 34.16 595 PRO A O 1
ATOM 5014 N N . LEU A 1 596 ? -48.029 -43.913 17.061 1.00 40.75 596 LEU A N 1
ATOM 5015 C CA . LEU A 1 596 ? -47.270 -44.553 15.981 1.00 40.75 596 LEU A CA 1
ATOM 5016 C C . LEU A 1 596 ? -45.892 -45.065 16.450 1.00 40.75 596 LEU A C 1
ATOM 5018 O O . LEU A 1 596 ? -44.854 -44.508 16.098 1.00 40.75 596 LEU A O 1
ATOM 5022 N N . LYS A 1 597 ? -45.866 -46.168 17.214 1.00 39.34 597 LYS A N 1
ATOM 5023 C CA . LYS A 1 597 ? -44.633 -46.943 17.452 1.00 39.34 597 LYS A CA 1
ATOM 5024 C C . LYS A 1 597 ? -44.191 -47.639 16.157 1.00 39.34 597 LYS A C 1
ATOM 5026 O O . LYS A 1 597 ? -44.649 -48.737 15.845 1.00 39.34 597 LYS A O 1
ATOM 5031 N N . VAL A 1 598 ? -43.285 -47.008 15.411 1.00 39.44 598 VAL A N 1
ATOM 5032 C CA . VAL A 1 598 ? -42.624 -47.616 14.246 1.00 39.44 598 VAL A CA 1
ATOM 5033 C C . VAL A 1 598 ? -41.626 -48.669 14.735 1.00 39.44 598 VAL A C 1
ATOM 5035 O O . VAL A 1 598 ? -40.593 -48.329 15.301 1.00 39.44 598 VAL A O 1
ATOM 5038 N N . SER A 1 599 ? -41.920 -49.955 14.531 1.00 41.47 599 SER A N 1
ATOM 5039 C CA . SER A 1 599 ? -40.974 -51.034 14.845 1.00 41.47 599 SER A CA 1
ATOM 5040 C C . SER A 1 599 ? -39.952 -51.214 13.717 1.00 41.47 599 SER A C 1
ATOM 5042 O O . SER A 1 599 ? -40.291 -51.092 12.535 1.00 41.47 599 SER A O 1
ATOM 5044 N N . ALA A 1 600 ? -38.702 -51.547 14.060 1.00 40.84 600 ALA A N 1
ATOM 5045 C CA . ALA A 1 600 ? -37.587 -51.616 13.105 1.00 40.84 600 ALA A CA 1
ATOM 5046 C C . ALA A 1 600 ? -37.827 -52.576 11.918 1.00 40.84 600 ALA A C 1
ATOM 5048 O O . ALA A 1 600 ? -37.426 -52.273 10.794 1.00 40.84 600 ALA A O 1
ATOM 5049 N N . LYS A 1 601 ? -38.579 -53.674 12.120 1.00 39.75 601 LYS A N 1
ATOM 5050 C CA . LYS A 1 601 ? -38.991 -54.614 11.051 1.00 39.75 601 LYS A CA 1
ATOM 5051 C C . LYS A 1 601 ? -39.828 -53.965 9.928 1.00 39.75 601 LYS A C 1
ATOM 5053 O O . LYS A 1 601 ? -39.977 -54.556 8.862 1.00 39.75 601 LYS A O 1
ATOM 5058 N N . SER A 1 602 ? -40.352 -52.755 10.137 1.00 42.59 602 SER A N 1
ATOM 5059 C CA . SER A 1 602 ? -41.067 -51.974 9.113 1.00 42.59 602 SER A CA 1
ATOM 5060 C C . SER A 1 602 ? -40.116 -51.348 8.084 1.00 42.59 602 SER A C 1
ATOM 5062 O O . SER A 1 602 ? -40.442 -51.261 6.902 1.00 42.59 602 SER A O 1
ATOM 5064 N N . LEU A 1 603 ? -38.932 -50.910 8.528 1.00 37.78 603 LEU A N 1
ATOM 5065 C CA . LEU A 1 603 ? -37.984 -50.118 7.734 1.00 37.78 603 LEU A CA 1
ATOM 5066 C C . LEU A 1 603 ? -37.248 -50.960 6.685 1.00 37.78 603 LEU A C 1
ATOM 5068 O O . LEU A 1 603 ? -37.073 -50.518 5.550 1.00 37.78 603 LEU A O 1
ATOM 5072 N N . THR A 1 604 ? -36.879 -52.195 7.030 1.00 41.88 604 THR A N 1
ATOM 5073 C CA . THR A 1 604 ? -36.245 -53.144 6.099 1.00 41.88 604 THR A CA 1
ATOM 5074 C C . THR A 1 604 ? -37.191 -53.533 4.962 1.00 41.88 604 THR A C 1
ATOM 5076 O O . THR A 1 604 ? -36.811 -53.462 3.793 1.00 41.88 604 THR A O 1
ATOM 5079 N N . LYS A 1 605 ? -38.456 -53.844 5.278 1.00 41.25 605 LYS A N 1
ATOM 5080 C CA . LYS A 1 605 ? -39.479 -54.212 4.281 1.00 41.25 605 LYS A CA 1
ATOM 5081 C C . LYS A 1 605 ? -39.910 -53.037 3.385 1.00 41.25 605 LYS A C 1
ATOM 5083 O O . LYS A 1 605 ? -40.372 -53.262 2.272 1.00 41.25 605 LYS A O 1
ATOM 5088 N N . PHE A 1 606 ? -39.732 -51.793 3.841 1.00 38.53 606 PHE A N 1
ATOM 5089 C CA . PHE A 1 606 ? -39.977 -50.589 3.037 1.00 38.53 606 PHE A CA 1
ATOM 5090 C C . PHE A 1 606 ? -38.827 -50.271 2.064 1.00 38.53 606 PHE A C 1
ATOM 5092 O O . PHE A 1 606 ? -39.078 -49.802 0.955 1.00 38.53 606 PHE A O 1
ATOM 5099 N N . LYS A 1 607 ? -37.566 -50.550 2.437 1.00 43.00 607 LYS A N 1
ATOM 5100 C CA . LYS A 1 607 ? -36.420 -50.380 1.523 1.00 43.00 607 LYS A CA 1
ATOM 5101 C C . LYS A 1 607 ? -36.504 -51.326 0.315 1.00 43.00 607 LYS A C 1
ATOM 5103 O O . LYS A 1 607 ? -36.311 -50.876 -0.810 1.00 43.00 607 LYS A O 1
ATOM 5108 N N . SER A 1 608 ? -36.842 -52.603 0.520 1.00 46.03 608 SER A N 1
ATOM 5109 C CA . SER A 1 608 ? -36.879 -53.585 -0.579 1.00 46.03 608 SER A CA 1
ATOM 5110 C C . SER A 1 608 ? -37.995 -53.330 -1.601 1.00 46.03 608 SER A C 1
ATOM 5112 O O . SER A 1 608 ? -37.766 -53.475 -2.803 1.00 46.03 608 SER A O 1
ATOM 5114 N N . SER A 1 609 ? -39.183 -52.895 -1.166 1.00 45.22 609 SER A N 1
ATOM 5115 C CA . SER A 1 609 ? -40.288 -52.589 -2.088 1.00 45.22 609 SER A CA 1
ATOM 5116 C C . SER A 1 609 ? -40.022 -51.346 -2.942 1.00 45.22 609 SER A C 1
ATOM 5118 O O . SER A 1 609 ? -40.388 -51.325 -4.118 1.00 45.22 609 SER A O 1
ATOM 5120 N N . LYS A 1 610 ? -39.346 -50.327 -2.389 1.00 44.09 610 LYS A N 1
ATOM 5121 C CA . LYS A 1 610 ? -39.094 -49.065 -3.097 1.00 44.09 610 LYS A CA 1
ATOM 5122 C C . LYS A 1 610 ? -38.116 -49.222 -4.267 1.00 44.09 610 LYS A C 1
ATOM 5124 O O . LYS A 1 610 ? -38.345 -48.613 -5.306 1.00 44.09 610 LYS A O 1
ATOM 5129 N N . ASN A 1 611 ? -37.090 -50.068 -4.139 1.00 45.84 611 ASN A N 1
ATOM 5130 C CA . ASN A 1 611 ? -36.170 -50.353 -5.247 1.00 45.84 611 ASN A CA 1
ATOM 5131 C C . ASN A 1 611 ? -36.875 -51.122 -6.379 1.00 45.84 611 ASN A C 1
ATOM 5133 O O . ASN A 1 611 ? -36.728 -50.772 -7.549 1.00 45.84 611 ASN A O 1
ATOM 5137 N N . LYS A 1 612 ? -37.713 -52.115 -6.042 1.00 44.28 612 LYS A N 1
ATOM 5138 C CA . LYS A 1 612 ? -38.439 -52.910 -7.048 1.00 44.28 612 LYS A CA 1
ATOM 5139 C C . LYS A 1 612 ? -39.462 -52.074 -7.840 1.00 44.28 612 LYS A C 1
ATOM 5141 O O . LYS A 1 612 ? -39.640 -52.307 -9.028 1.00 44.28 612 LYS A O 1
ATOM 5146 N N . ALA A 1 613 ? -40.060 -51.059 -7.206 1.00 44.53 613 ALA A N 1
ATOM 5147 C CA . ALA A 1 613 ? -40.991 -50.110 -7.831 1.00 44.53 613 ALA A CA 1
ATOM 5148 C C . ALA A 1 613 ? -40.325 -48.905 -8.542 1.00 44.53 613 ALA A C 1
ATOM 5150 O O . ALA A 1 613 ? -41.032 -48.062 -9.097 1.00 44.53 613 ALA A O 1
ATOM 5151 N N . LEU A 1 614 ? -38.990 -48.789 -8.501 1.00 44.00 614 LEU A N 1
ATOM 5152 C CA . LEU A 1 614 ? -38.228 -47.813 -9.295 1.00 44.00 614 LEU A CA 1
ATOM 5153 C C . LEU A 1 614 ? -37.801 -48.401 -10.644 1.00 44.00 614 LEU A C 1
ATOM 5155 O O . LEU A 1 614 ? -37.922 -47.725 -11.659 1.00 44.00 614 LEU A O 1
ATOM 5159 N N . LEU A 1 615 ? -37.381 -49.670 -10.665 1.00 39.28 615 LEU A N 1
ATOM 5160 C CA . LEU A 1 615 ? -37.046 -50.386 -11.902 1.00 39.28 615 LEU A CA 1
ATOM 5161 C C . LEU A 1 615 ? -38.262 -50.500 -12.838 1.00 39.28 615 LEU A C 1
ATOM 5163 O O . LEU A 1 615 ? -38.161 -50.200 -14.022 1.00 39.28 615 LEU A O 1
ATOM 5167 N N . SER A 1 616 ? -39.446 -50.808 -12.296 1.00 41.25 616 SER A N 1
ATOM 5168 C CA . SER A 1 616 ? -40.696 -50.942 -13.064 1.00 41.25 616 SER A CA 1
ATOM 5169 C C . SER A 1 616 ? -41.298 -49.616 -13.573 1.00 41.25 616 SER A C 1
ATOM 5171 O O . SER A 1 616 ? -42.500 -49.557 -13.830 1.00 41.25 616 SER A O 1
ATOM 5173 N N . LYS A 1 617 ? -40.516 -48.531 -13.636 1.00 44.28 617 LYS A N 1
ATOM 5174 C CA . LYS A 1 617 ? -40.938 -47.216 -14.153 1.00 44.28 617 LYS A CA 1
ATOM 5175 C C . LYS A 1 617 ? -40.177 -46.752 -15.394 1.00 44.28 617 LYS A C 1
ATOM 5177 O O . LYS A 1 617 ? -40.522 -45.706 -15.931 1.00 44.28 617 LYS A O 1
ATOM 5182 N N . PHE A 1 618 ? -39.184 -47.514 -15.850 1.00 36.00 618 PHE A N 1
ATOM 5183 C CA . PHE A 1 618 ? -38.448 -47.214 -17.081 1.00 36.00 618 PHE A CA 1
ATOM 5184 C C . PHE A 1 618 ? -39.078 -47.822 -18.344 1.00 36.00 618 PHE A C 1
ATOM 5186 O O . PHE A 1 618 ? -38.618 -47.538 -19.444 1.00 36.00 618 PHE A O 1
ATOM 5193 N N . GLU A 1 619 ? -40.159 -48.599 -18.217 1.00 31.50 619 GLU A N 1
ATOM 5194 C CA . GLU A 1 619 ? -40.888 -49.149 -19.362 1.00 31.50 619 GLU A CA 1
ATOM 5195 C C . GLU A 1 619 ? -42.261 -48.487 -19.576 1.00 31.50 619 GLU A C 1
ATOM 5197 O O . GLU A 1 619 ? -43.165 -48.641 -18.756 1.00 31.50 619 GLU A O 1
ATOM 5202 N N . LYS A 1 620 ? -42.409 -47.879 -20.764 1.00 28.98 620 LYS A N 1
ATOM 5203 C CA . LYS A 1 620 ? -43.658 -47.625 -21.520 1.00 28.98 620 LYS A CA 1
ATOM 5204 C C . LYS A 1 620 ? -44.574 -46.478 -21.042 1.00 28.98 620 LYS A C 1
ATOM 5206 O O . LYS A 1 620 ? -45.497 -46.653 -20.253 1.00 28.98 620 LYS A O 1
ATOM 5211 N N . GLU A 1 621 ? -44.380 -45.320 -21.677 1.00 33.78 621 GLU A N 1
ATOM 5212 C CA . GLU A 1 621 ? -45.451 -44.374 -22.066 1.00 33.78 621 GLU A CA 1
ATOM 5213 C C . GLU A 1 621 ? -46.089 -44.844 -23.416 1.00 33.78 621 GLU A C 1
ATOM 5215 O O . GLU A 1 621 ? -45.505 -45.760 -24.010 1.00 33.78 621 GLU A O 1
ATOM 5220 N N . PRO A 1 622 ? -47.248 -44.331 -23.928 1.00 38.19 622 PRO A N 1
ATOM 5221 C CA . PRO A 1 622 ? -47.482 -42.901 -24.218 1.00 38.19 622 PRO A CA 1
ATOM 5222 C C . PRO A 1 622 ? -48.943 -42.364 -24.056 1.00 38.19 622 PRO A C 1
ATOM 5224 O O . PRO A 1 622 ? -49.805 -42.961 -23.415 1.00 38.19 622 PRO A O 1
ATOM 5227 N N . TYR A 1 623 ? -49.183 -41.169 -24.620 1.00 29.12 623 TYR A N 1
ATOM 5228 C CA . TYR A 1 623 ? -50.280 -40.203 -24.389 1.00 29.12 623 TYR A CA 1
ATOM 5229 C C . TYR A 1 623 ? -51.611 -40.366 -25.164 1.00 29.12 623 TYR A C 1
ATOM 5231 O O . TYR A 1 623 ? -51.627 -40.695 -26.346 1.00 29.12 623 TYR A O 1
ATOM 5239 N N . SER A 1 624 ? -52.684 -39.787 -24.595 1.00 31.36 624 SER A N 1
ATOM 5240 C CA . SER A 1 624 ? -53.564 -38.806 -25.287 1.00 31.36 624 SER A CA 1
ATOM 5241 C C . SER A 1 624 ? -54.057 -37.751 -24.264 1.00 31.36 624 SER A C 1
ATOM 5243 O O . SER A 1 624 ? -54.168 -38.072 -23.086 1.00 31.36 624 SER A O 1
ATOM 5245 N N . ARG A 1 625 ? -54.230 -36.433 -24.495 1.00 37.88 625 ARG A N 1
ATOM 5246 C CA . ARG A 1 625 ? -54.478 -35.519 -25.646 1.00 37.88 625 ARG A CA 1
ATOM 5247 C C . ARG A 1 625 ? -55.941 -35.360 -26.106 1.00 37.88 625 ARG A C 1
ATOM 5249 O O . ARG A 1 625 ? -56.379 -36.053 -27.011 1.00 37.88 625 ARG A O 1
ATOM 5256 N N . THR A 1 626 ? -56.611 -34.310 -25.605 1.00 35.94 626 THR A N 1
ATOM 5257 C CA . THR A 1 626 ? -57.505 -33.428 -26.411 1.00 35.94 626 THR A CA 1
ATOM 5258 C C . THR A 1 626 ? -57.877 -32.127 -25.685 1.00 35.94 626 THR A C 1
ATOM 5260 O O . THR A 1 626 ? -57.543 -31.055 -26.182 1.00 35.94 626 THR A O 1
ATOM 5263 N N . TYR A 1 627 ? -58.476 -32.189 -24.486 1.00 36.09 627 TYR A N 1
ATOM 5264 C CA . TYR A 1 627 ? -59.111 -31.037 -23.793 1.00 36.09 627 TYR A CA 1
ATOM 5265 C C . TYR A 1 627 ? -58.166 -29.897 -23.331 1.00 36.09 627 TYR A C 1
ATOM 5267 O O . TYR A 1 627 ? -58.574 -28.978 -22.627 1.00 36.09 627 TYR A O 1
ATOM 5275 N N . LYS A 1 628 ? -56.879 -29.963 -23.681 1.00 39.66 628 LYS A N 1
ATOM 5276 C CA . LYS A 1 628 ? -55.825 -29.078 -23.168 1.00 39.66 628 LYS A CA 1
ATOM 5277 C C . LYS A 1 628 ? -55.460 -27.939 -24.135 1.00 39.66 628 LYS A C 1
ATOM 5279 O O . LYS A 1 628 ? -55.192 -26.832 -23.679 1.00 39.66 628 LYS A O 1
ATOM 5284 N N . LYS A 1 629 ? -55.550 -28.176 -25.457 1.00 39.56 629 LYS A N 1
ATOM 5285 C CA . LYS A 1 629 ? -55.012 -27.284 -26.508 1.00 39.56 629 LYS A CA 1
ATOM 5286 C C . LYS A 1 629 ? -55.460 -25.824 -26.395 1.00 39.56 629 LYS A C 1
ATOM 5288 O O . LYS A 1 629 ? -54.614 -24.956 -26.232 1.00 39.56 629 LYS A O 1
ATOM 5293 N N . LYS A 1 630 ? -56.770 -25.544 -26.399 1.00 37.38 630 LYS A N 1
ATOM 5294 C CA . LYS A 1 630 ? -57.269 -24.160 -26.532 1.00 37.38 630 LYS A CA 1
ATOM 5295 C C . LYS A 1 630 ? -56.910 -23.237 -25.352 1.00 37.38 630 LYS A C 1
ATOM 5297 O O . LYS A 1 630 ? -56.888 -22.029 -25.522 1.00 37.38 630 LYS A O 1
ATOM 5302 N N . LYS A 1 631 ? -56.581 -23.799 -24.176 1.00 42.44 631 LYS A N 1
ATOM 5303 C CA . LYS A 1 631 ? -56.077 -23.057 -22.999 1.00 42.44 631 LYS A CA 1
ATOM 5304 C C . LYS A 1 631 ? -54.556 -23.180 -22.802 1.00 42.44 631 LYS A C 1
ATOM 5306 O O . LYS A 1 631 ? -53.995 -22.580 -21.888 1.00 42.44 631 LYS A O 1
ATOM 5311 N N . GLU A 1 632 ? -53.893 -23.957 -23.653 1.00 44.88 632 GLU A N 1
ATOM 5312 C CA . GLU A 1 632 ? -52.439 -23.969 -23.828 1.00 44.88 632 GLU A CA 1
ATOM 5313 C C . GLU A 1 632 ? -51.989 -23.077 -24.995 1.00 44.88 632 GLU A C 1
ATOM 5315 O O . GLU A 1 632 ? -50.810 -22.769 -25.047 1.00 44.88 632 GLU A O 1
ATOM 5320 N N . GLU A 1 633 ? -52.883 -22.629 -25.886 1.00 41.88 633 GLU A N 1
ATOM 5321 C CA . GLU A 1 633 ? -52.578 -21.683 -26.977 1.00 41.88 633 GLU A CA 1
ATOM 5322 C C . GLU A 1 633 ? -52.509 -20.220 -26.504 1.00 41.88 633 GLU A C 1
ATOM 5324 O O . GLU A 1 633 ? -51.481 -19.581 -26.710 1.00 41.88 633 GLU A O 1
ATOM 5329 N N . GLU A 1 634 ? -53.498 -19.709 -25.758 1.00 45.00 634 GLU A N 1
ATOM 5330 C CA . GLU A 1 634 ? -53.382 -18.389 -25.092 1.00 45.00 634 GLU A CA 1
ATOM 5331 C C . GLU A 1 634 ? -52.155 -18.352 -24.164 1.00 45.00 634 GLU A C 1
ATOM 5333 O O . GLU A 1 634 ? -51.308 -17.464 -24.244 1.00 45.00 634 GLU A O 1
ATOM 5338 N N . LYS A 1 635 ? -51.996 -19.407 -23.352 1.00 50.69 635 LYS A N 1
ATOM 5339 C CA . LYS A 1 635 ? -50.833 -19.605 -22.476 1.00 50.69 635 LYS A CA 1
ATOM 5340 C C . LYS A 1 635 ? -49.557 -20.031 -23.198 1.00 50.69 635 LYS A C 1
ATOM 5342 O O . LYS A 1 635 ? -48.556 -20.251 -22.519 1.00 50.69 635 LYS A O 1
ATOM 5347 N N . ARG A 1 636 ? -49.575 -20.169 -24.523 1.00 47.31 636 ARG A N 1
ATOM 5348 C CA . ARG A 1 636 ? -48.365 -20.252 -25.342 1.00 47.31 636 ARG A CA 1
ATOM 5349 C C . ARG A 1 636 ? -47.958 -18.871 -25.781 1.00 47.31 636 ARG A C 1
ATOM 5351 O O . ARG A 1 636 ? -46.834 -18.526 -25.490 1.00 47.31 636 ARG A O 1
ATOM 5358 N N . LEU A 1 637 ? -48.862 -18.058 -26.319 1.00 50.00 637 LEU A N 1
ATOM 5359 C CA . LEU A 1 637 ? -48.535 -16.694 -26.743 1.00 50.00 637 LEU A CA 1
ATOM 5360 C C . LEU A 1 637 ? -48.057 -15.816 -25.571 1.00 50.00 637 LEU A C 1
ATOM 5362 O O . LEU A 1 637 ? -47.004 -15.192 -25.684 1.00 50.00 637 LEU A O 1
ATOM 5366 N N . GLU A 1 638 ? -48.731 -15.853 -24.409 1.00 49.84 638 GLU A N 1
ATOM 5367 C CA . GLU A 1 638 ? -48.208 -15.211 -23.184 1.00 49.84 638 GLU A CA 1
ATOM 5368 C C . GLU A 1 638 ? -46.821 -15.756 -22.815 1.00 49.84 638 GLU A C 1
ATOM 5370 O O . GLU A 1 638 ? -45.894 -14.990 -22.573 1.00 49.84 638 GLU A O 1
ATOM 5375 N N . LYS A 1 639 ? -46.653 -17.087 -22.810 1.00 51.47 639 LYS A N 1
ATOM 5376 C CA . LYS A 1 639 ? -45.389 -17.724 -22.418 1.00 51.47 639 LYS A CA 1
ATOM 5377 C C . LYS A 1 639 ? -44.308 -17.689 -23.480 1.00 51.47 639 LYS A C 1
ATOM 5379 O O . LYS A 1 639 ? -43.184 -18.017 -23.146 1.00 51.47 639 LYS A O 1
ATOM 5384 N N . GLU A 1 640 ? -44.603 -17.351 -24.720 1.00 49.84 640 GLU A N 1
ATOM 5385 C CA . GLU A 1 640 ? -43.632 -17.189 -25.795 1.00 49.84 640 GLU A CA 1
ATOM 5386 C C . GLU A 1 640 ? -43.142 -15.740 -25.762 1.00 49.84 640 GLU A C 1
ATOM 5388 O O . GLU A 1 640 ? -41.936 -15.551 -25.751 1.00 49.84 640 GLU A O 1
ATOM 5393 N N . GLY A 1 641 ? -44.006 -14.752 -25.491 1.00 52.31 641 GLY A N 1
ATOM 5394 C CA . GLY A 1 641 ? -43.569 -13.399 -25.114 1.00 52.31 641 GLY A CA 1
ATOM 5395 C C . GLY A 1 641 ? -42.797 -13.332 -23.783 1.00 52.31 641 GLY A C 1
ATOM 5396 O O . GLY A 1 641 ? -41.797 -12.617 -23.690 1.00 52.31 641 GLY A O 1
ATOM 5397 N N . GLU A 1 642 ? -43.206 -14.090 -22.755 1.00 55.66 642 GLU A N 1
ATOM 5398 C CA . GLU A 1 642 ? -42.415 -14.237 -21.521 1.00 55.66 642 GLU A CA 1
ATOM 5399 C C . GLU A 1 642 ? -41.124 -15.017 -21.779 1.00 55.66 642 GLU A C 1
ATOM 5401 O O . GLU A 1 642 ? -40.078 -14.550 -21.352 1.00 55.66 642 GLU A O 1
ATOM 5406 N N . LYS A 1 643 ? -41.147 -16.150 -22.499 1.00 53.19 643 LYS A N 1
ATOM 5407 C CA . LYS A 1 643 ? -39.937 -16.947 -22.779 1.00 53.19 643 LYS A CA 1
ATOM 5408 C C . LYS A 1 643 ? -38.995 -16.327 -23.783 1.00 53.19 643 LYS A C 1
ATOM 5410 O O . LYS A 1 643 ? -37.849 -16.739 -23.804 1.00 53.19 643 LYS A O 1
ATOM 5415 N N . GLU A 1 644 ? -39.426 -15.416 -24.636 1.00 57.59 644 GLU A N 1
ATOM 5416 C CA . GLU A 1 644 ? -38.525 -14.698 -25.532 1.00 57.59 644 GLU A CA 1
ATOM 5417 C C . GLU A 1 644 ? -37.762 -13.645 -24.733 1.00 57.59 644 GLU A C 1
ATOM 5419 O O . GLU A 1 644 ? -36.541 -13.615 -24.797 1.00 57.59 644 GLU A O 1
ATOM 5424 N N . LYS A 1 645 ? -38.443 -12.916 -23.838 1.00 58.12 645 LYS A N 1
ATOM 5425 C CA . LYS A 1 645 ? -37.801 -12.014 -22.867 1.00 58.12 645 LYS A CA 1
ATOM 5426 C C . LYS A 1 645 ? -36.983 -12.752 -21.807 1.00 58.12 645 LYS A C 1
ATOM 5428 O O . LYS A 1 645 ? -35.930 -12.270 -21.414 1.00 58.12 645 LYS A O 1
ATOM 5433 N N . GLU A 1 646 ? -37.440 -13.907 -21.331 1.00 58.47 646 GLU A N 1
ATOM 5434 C CA . GLU A 1 646 ? -36.727 -14.757 -20.371 1.00 58.47 646 GLU A CA 1
ATOM 5435 C C . GLU A 1 646 ? -35.568 -15.481 -21.055 1.00 58.47 646 GLU A C 1
ATOM 5437 O O . GLU A 1 646 ? -34.501 -15.533 -20.467 1.00 58.47 646 GLU A O 1
ATOM 5442 N N . LYS A 1 647 ? -35.697 -15.920 -22.318 1.00 60.22 647 LYS A N 1
ATOM 5443 C CA . LYS A 1 647 ? -34.554 -16.369 -23.126 1.00 60.22 647 LYS A CA 1
ATOM 5444 C C . LYS A 1 647 ? -33.575 -15.245 -23.348 1.00 60.22 647 LYS A C 1
ATOM 5446 O O . LYS A 1 647 ? -32.412 -15.501 -23.150 1.00 60.22 647 LYS A O 1
ATOM 5451 N N . GLU A 1 648 ? -33.999 -14.055 -23.759 1.00 60.53 648 GLU A N 1
ATOM 5452 C CA . GLU A 1 648 ? -33.106 -12.924 -24.022 1.00 60.53 648 GLU A CA 1
ATOM 5453 C C . GLU A 1 648 ? -32.394 -12.487 -22.735 1.00 60.53 648 GLU A C 1
ATOM 5455 O O . GLU A 1 648 ? -31.198 -12.203 -22.742 1.00 60.53 648 GLU A O 1
ATOM 5460 N N . ARG A 1 649 ? -33.099 -12.510 -21.598 1.00 58.53 649 ARG A N 1
ATOM 5461 C CA . ARG A 1 649 ? -32.514 -12.254 -20.281 1.00 58.53 649 ARG A CA 1
ATOM 5462 C C . ARG A 1 649 ? -31.559 -13.371 -19.876 1.00 58.53 649 ARG A C 1
ATOM 5464 O O . ARG A 1 649 ? -30.423 -13.054 -19.564 1.00 58.53 649 ARG A O 1
ATOM 5471 N N . GLU A 1 650 ? -31.958 -14.639 -19.974 1.00 61.91 650 GLU A N 1
ATOM 5472 C CA . GLU A 1 650 ? -31.083 -15.806 -19.812 1.00 61.91 650 GLU A CA 1
ATOM 5473 C C . GLU A 1 650 ? -29.975 -15.871 -20.879 1.00 61.91 650 GLU A C 1
ATOM 5475 O O . GLU A 1 650 ? -29.010 -16.584 -20.680 1.00 61.91 650 GLU A O 1
ATOM 5480 N N . GLU A 1 651 ? -30.073 -15.198 -22.023 1.00 60.81 651 GLU A N 1
ATOM 5481 C CA . GLU A 1 651 ? -29.058 -15.190 -23.082 1.00 60.81 651 GLU A CA 1
ATOM 5482 C C . GLU A 1 651 ? -28.017 -14.152 -22.716 1.00 60.81 651 GLU A C 1
ATOM 5484 O O . GLU A 1 651 ? -26.869 -14.526 -22.556 1.00 60.81 651 GLU A O 1
ATOM 5489 N N . ARG A 1 652 ? -28.429 -12.918 -22.396 1.00 59.03 652 ARG A N 1
ATOM 5490 C CA . ARG A 1 652 ? -27.561 -11.893 -21.793 1.00 59.03 652 ARG A CA 1
ATOM 5491 C C . ARG A 1 652 ? -27.033 -12.295 -20.410 1.00 59.03 652 ARG A C 1
ATOM 5493 O O . ARG A 1 652 ? -26.085 -11.692 -19.921 1.00 59.03 652 ARG A O 1
ATOM 5500 N N . GLU A 1 653 ? -27.656 -13.250 -19.724 1.00 59.72 653 GLU A N 1
ATOM 5501 C CA . GLU A 1 653 ? -27.220 -13.783 -18.424 1.00 59.72 653 GLU A CA 1
ATOM 5502 C C . GLU A 1 653 ? -26.387 -15.054 -18.576 1.00 59.72 653 GLU A C 1
ATOM 5504 O O . GLU A 1 653 ? -25.412 -15.180 -17.861 1.00 59.72 653 GLU A O 1
ATOM 5509 N N . ARG A 1 654 ? -26.634 -15.921 -19.566 1.00 62.41 654 ARG A N 1
ATOM 5510 C CA . ARG A 1 654 ? -25.703 -16.991 -19.977 1.00 62.41 654 ARG A CA 1
ATOM 5511 C C . ARG A 1 654 ? -24.503 -16.443 -20.747 1.00 62.41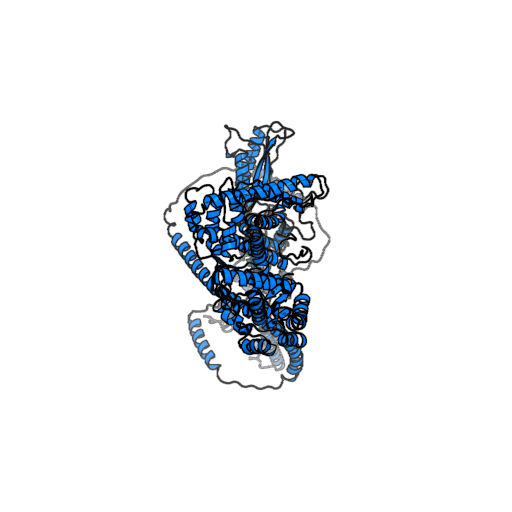 654 ARG A C 1
ATOM 5513 O O . ARG A 1 654 ? -23.494 -17.127 -20.824 1.00 62.41 654 ARG A O 1
ATOM 5520 N N . GLU A 1 655 ? -24.595 -15.249 -21.316 1.00 64.38 655 GLU A N 1
ATOM 5521 C CA . GLU A 1 655 ? -23.506 -14.507 -21.951 1.00 64.38 655 GLU A CA 1
ATOM 5522 C C . GLU A 1 655 ? -22.676 -13.799 -20.889 1.00 64.38 655 GLU A C 1
ATOM 5524 O O . GLU A 1 655 ? -21.495 -14.101 -20.800 1.00 64.38 655 GLU A O 1
ATOM 5529 N N . ARG A 1 656 ? -23.285 -13.033 -19.970 1.00 60.56 656 ARG A N 1
ATOM 5530 C CA . ARG A 1 656 ? -22.569 -12.544 -18.779 1.00 60.56 656 ARG A CA 1
ATOM 5531 C C . ARG A 1 656 ? -22.022 -13.679 -17.914 1.00 60.56 656 ARG A C 1
ATOM 5533 O O . ARG A 1 656 ? -20.894 -13.572 -17.476 1.00 60.56 656 ARG A O 1
ATOM 5540 N N . GLU A 1 657 ? -22.716 -14.806 -17.742 1.00 62.75 657 GLU A N 1
ATOM 5541 C CA . GLU A 1 657 ? -22.150 -15.995 -17.086 1.00 62.75 657 GLU A CA 1
ATOM 5542 C C . GLU A 1 657 ? -21.102 -16.709 -17.954 1.00 62.75 657 GLU A C 1
ATOM 5544 O O . GLU A 1 657 ? -20.309 -17.457 -17.397 1.00 62.75 657 GLU A O 1
ATOM 5549 N N . ARG A 1 658 ? -21.071 -16.550 -19.286 1.00 65.44 658 ARG A N 1
ATOM 5550 C CA . ARG A 1 658 ? -19.963 -17.040 -20.133 1.00 65.44 658 ARG A CA 1
ATOM 5551 C C . ARG A 1 658 ? -18.757 -16.116 -20.014 1.00 65.44 658 ARG A C 1
ATOM 5553 O O . ARG A 1 658 ? -17.650 -16.625 -19.947 1.00 65.44 658 ARG A O 1
ATOM 5560 N N . GLU A 1 659 ? -18.953 -14.804 -19.952 1.00 59.00 659 GLU A N 1
ATOM 5561 C CA . GLU A 1 659 ? -17.900 -13.812 -19.724 1.00 59.00 659 GLU A CA 1
ATOM 5562 C C . GLU A 1 659 ? -17.357 -13.902 -18.297 1.00 59.00 659 GLU A C 1
ATOM 5564 O O . GLU A 1 659 ? -16.146 -13.944 -18.113 1.00 59.00 659 GLU A O 1
ATOM 5569 N N . GLU A 1 660 ? -18.221 -14.015 -17.288 1.00 51.75 660 GLU A N 1
ATOM 5570 C CA . GLU A 1 660 ? -17.839 -14.276 -15.902 1.00 51.75 660 GLU A CA 1
ATOM 5571 C C . GLU A 1 660 ? -17.226 -15.666 -15.766 1.00 51.75 660 GLU A C 1
ATOM 5573 O O . GLU A 1 660 ? -16.173 -15.757 -15.157 1.00 51.75 660 GLU A O 1
ATOM 5578 N N . ARG A 1 661 ? -17.748 -16.736 -16.391 1.00 59.28 661 ARG A N 1
ATOM 5579 C CA . ARG A 1 661 ? -17.052 -18.039 -16.377 1.00 59.28 661 ARG A CA 1
ATOM 5580 C C . ARG A 1 661 ? -15.770 -18.050 -17.203 1.00 59.28 661 ARG A C 1
ATOM 5582 O O . ARG A 1 661 ? -14.890 -18.814 -16.847 1.00 59.28 661 ARG A O 1
ATOM 5589 N N . ALA A 1 662 ? -15.596 -17.217 -18.227 1.00 63.00 662 ALA A N 1
ATOM 5590 C CA . ALA A 1 662 ? -14.323 -17.081 -18.938 1.00 63.00 662 ALA A CA 1
ATOM 5591 C C . ALA A 1 662 ? -13.307 -16.295 -18.097 1.00 63.00 662 ALA A C 1
ATOM 5593 O O . ALA A 1 662 ? -12.188 -16.762 -17.895 1.00 63.00 662 ALA A O 1
ATOM 5594 N N . ARG A 1 663 ? -13.713 -15.156 -17.519 1.00 51.94 663 ARG A N 1
ATOM 5595 C CA . ARG A 1 663 ? -12.924 -14.378 -16.549 1.00 51.94 663 ARG A CA 1
ATOM 5596 C C . ARG A 1 663 ? -12.578 -15.211 -15.317 1.00 51.94 663 ARG A C 1
ATOM 5598 O O . ARG A 1 663 ? -11.455 -15.123 -14.837 1.00 51.94 663 ARG A O 1
ATOM 5605 N N . GLN A 1 664 ? -13.506 -16.036 -14.836 1.00 48.97 664 GLN A N 1
ATOM 5606 C CA . GLN A 1 664 ? -13.342 -16.873 -13.652 1.00 48.97 664 GLN A CA 1
ATOM 5607 C C . GLN A 1 664 ? -12.587 -18.168 -13.952 1.00 48.97 664 GLN A C 1
ATOM 5609 O O . GLN A 1 664 ? -11.776 -18.552 -13.133 1.00 48.97 664 GLN A O 1
ATOM 5614 N N . GLN A 1 665 ? -12.709 -18.779 -15.135 1.00 58.19 665 GLN A N 1
ATOM 5615 C CA . GLN A 1 665 ? -11.802 -19.857 -15.560 1.00 58.19 665 GLN A CA 1
ATOM 5616 C C . GLN A 1 665 ? -10.380 -19.336 -15.803 1.00 58.19 665 GLN A C 1
ATOM 5618 O O . GLN A 1 665 ? -9.426 -20.034 -15.476 1.00 58.19 665 GLN A O 1
ATOM 5623 N N . ALA A 1 666 ? -10.215 -18.108 -16.306 1.00 56.34 666 ALA A N 1
ATOM 5624 C CA . ALA A 1 666 ? -8.909 -17.454 -16.393 1.00 56.34 666 ALA A CA 1
ATOM 5625 C C . ALA A 1 666 ? -8.338 -17.119 -15.000 1.00 56.34 666 ALA A C 1
ATOM 5627 O O . ALA A 1 666 ? -7.149 -17.323 -14.763 1.00 56.34 666 ALA A O 1
ATOM 5628 N N . TRP A 1 667 ? -9.176 -16.665 -14.061 1.00 45.62 667 TRP A N 1
ATOM 5629 C CA . TRP A 1 667 ? -8.789 -16.453 -12.663 1.00 45.62 667 TRP A CA 1
ATOM 5630 C C . TRP A 1 667 ? -8.451 -17.765 -11.948 1.00 45.62 667 TRP A C 1
ATOM 5632 O O . TRP A 1 667 ? -7.396 -17.855 -11.333 1.00 45.62 667 TRP A O 1
ATOM 5642 N N . ASP A 1 668 ? -9.279 -18.800 -12.062 1.00 45.03 668 ASP A N 1
ATOM 5643 C CA . ASP A 1 668 ? -9.079 -20.111 -11.439 1.00 45.03 668 ASP A CA 1
ATOM 5644 C C . ASP A 1 668 ? -7.852 -20.824 -12.036 1.00 45.03 668 ASP A C 1
ATOM 5646 O O . ASP A 1 668 ? -7.035 -21.363 -11.294 1.00 45.03 668 ASP A O 1
ATOM 5650 N N . ALA A 1 669 ? -7.599 -20.717 -13.346 1.00 56.97 669 ALA A N 1
ATOM 5651 C CA . ALA A 1 669 ? -6.355 -21.207 -13.956 1.00 56.97 669 ALA A CA 1
ATOM 5652 C C . ALA A 1 669 ? -5.082 -20.562 -13.360 1.00 56.97 669 ALA A C 1
ATOM 5654 O O . ALA A 1 669 ? -4.007 -21.163 -13.408 1.00 56.97 669 ALA A O 1
ATOM 5655 N N . VAL A 1 670 ? -5.196 -19.365 -12.770 1.00 52.78 670 VAL A N 1
ATOM 5656 C CA . VAL A 1 670 ? -4.115 -18.660 -12.059 1.00 52.78 670 VAL A CA 1
ATOM 5657 C C . VAL A 1 670 ? -4.155 -18.907 -10.539 1.00 52.78 670 VAL A C 1
ATOM 5659 O O . VAL A 1 670 ? -3.101 -18.975 -9.902 1.00 52.78 670 VAL A O 1
ATOM 5662 N N . ILE A 1 671 ? -5.342 -19.061 -9.943 1.00 39.00 671 ILE A N 1
ATOM 5663 C CA . ILE A 1 671 ? -5.562 -19.101 -8.489 1.00 39.00 671 ILE A CA 1
ATOM 5664 C C . ILE A 1 671 ? -5.710 -20.514 -7.921 1.00 39.00 671 ILE A C 1
ATOM 5666 O O . ILE A 1 671 ? -5.195 -20.742 -6.827 1.00 39.00 671 ILE A O 1
ATOM 5670 N N . THR A 1 672 ? -6.326 -21.478 -8.609 1.00 43.50 672 THR A N 1
ATOM 5671 C CA . THR A 1 672 ? -6.518 -22.847 -8.090 1.00 43.50 672 THR A CA 1
ATOM 5672 C C . THR A 1 672 ? -5.200 -23.506 -7.637 1.00 43.50 672 THR A C 1
ATOM 5674 O O . THR A 1 672 ? -5.139 -23.980 -6.499 1.00 43.50 672 THR A O 1
ATOM 5677 N N . PRO A 1 673 ? -4.076 -23.415 -8.388 1.00 48.19 673 PRO A N 1
ATOM 5678 C CA . PRO A 1 673 ? -2.772 -23.920 -7.929 1.00 48.19 673 PRO A CA 1
ATOM 5679 C C . PRO A 1 673 ? -2.219 -23.224 -6.669 1.00 48.19 673 PRO A C 1
ATOM 5681 O O . PRO A 1 673 ? -1.274 -23.714 -6.044 1.00 48.19 673 PRO A O 1
ATOM 5684 N N . ILE A 1 674 ? -2.768 -22.060 -6.308 1.00 45.00 674 ILE A N 1
ATOM 5685 C CA . ILE A 1 674 ? -2.409 -21.267 -5.128 1.00 45.00 674 ILE A CA 1
ATOM 5686 C C . ILE A 1 674 ? -3.357 -21.584 -3.964 1.00 45.00 674 ILE A C 1
ATOM 5688 O O . ILE A 1 674 ? -2.875 -21.741 -2.841 1.00 45.00 674 ILE A O 1
ATOM 5692 N N . THR A 1 675 ? -4.667 -21.721 -4.200 1.00 38.94 675 THR A N 1
ATOM 5693 C CA . THR A 1 675 ? -5.634 -22.110 -3.160 1.00 38.94 675 THR A CA 1
ATOM 5694 C C . THR A 1 675 ? -5.422 -23.538 -2.694 1.00 38.94 675 THR A C 1
ATOM 5696 O O . THR A 1 675 ? -5.401 -23.753 -1.489 1.00 38.94 675 THR A O 1
ATOM 5699 N N . ASP A 1 676 ? -5.148 -24.493 -3.581 1.00 45.94 676 ASP A N 1
ATOM 5700 C CA . ASP A 1 676 ? -4.942 -25.895 -3.184 1.00 45.94 676 ASP A CA 1
ATOM 5701 C C . ASP A 1 676 ? -3.708 -26.038 -2.273 1.00 45.94 676 ASP A C 1
ATOM 5703 O O . ASP A 1 676 ? -3.732 -26.734 -1.255 1.00 45.94 676 ASP A O 1
ATOM 5707 N N . ARG A 1 677 ? -2.653 -25.261 -2.564 1.00 47.41 677 ARG A N 1
ATOM 5708 C CA . ARG A 1 677 ? -1.457 -25.119 -1.713 1.00 47.41 677 ARG A CA 1
ATOM 5709 C C . ARG A 1 677 ? -1.714 -24.394 -0.387 1.00 47.41 677 ARG A C 1
ATOM 5711 O O . ARG A 1 677 ? -0.898 -24.519 0.526 1.00 47.41 677 ARG A O 1
ATOM 5718 N N . LEU A 1 678 ? -2.795 -23.624 -0.267 1.00 38.41 678 LEU A N 1
ATOM 5719 C CA . LEU A 1 678 ? -3.205 -22.975 0.980 1.00 38.41 678 LEU A CA 1
ATOM 5720 C C . LEU A 1 678 ? -4.138 -23.873 1.801 1.00 38.41 678 LEU A C 1
ATOM 5722 O O . LEU A 1 678 ? -3.954 -23.946 3.013 1.00 38.41 678 LEU A O 1
ATOM 5726 N N . THR A 1 679 ? -5.058 -24.605 1.168 1.00 40.66 679 THR A N 1
ATOM 5727 C CA . THR A 1 679 ? -5.948 -25.576 1.825 1.00 40.66 679 THR A CA 1
ATOM 5728 C C . THR A 1 679 ? -5.143 -26.708 2.457 1.00 40.66 679 THR A C 1
ATOM 5730 O O . THR A 1 679 ? -5.249 -26.914 3.662 1.00 40.66 679 THR A O 1
ATOM 5733 N N . ALA A 1 680 ? -4.230 -27.340 1.708 1.00 43.91 680 ALA A N 1
ATOM 5734 C CA . ALA A 1 680 ? -3.360 -28.393 2.245 1.00 43.91 680 ALA A CA 1
ATOM 5735 C C . ALA A 1 680 ? -2.494 -27.905 3.429 1.00 43.91 680 ALA A C 1
ATOM 5737 O O . ALA A 1 680 ? -2.258 -28.637 4.389 1.00 43.91 680 ALA A O 1
ATOM 5738 N N . ARG A 1 681 ? -2.059 -26.636 3.400 1.00 40.81 681 ARG A N 1
ATOM 5739 C CA . ARG A 1 681 ? -1.301 -26.009 4.497 1.00 40.81 681 ARG A CA 1
ATOM 5740 C C . ARG A 1 681 ? -2.183 -25.657 5.702 1.00 40.81 681 ARG A C 1
ATOM 5742 O O . ARG A 1 681 ? -1.708 -25.686 6.835 1.00 40.81 681 ARG A O 1
ATOM 5749 N N . TRP A 1 682 ? -3.451 -25.321 5.477 1.00 36.78 682 TRP A N 1
ATOM 5750 C CA . TRP A 1 682 ? -4.426 -25.097 6.544 1.00 36.78 682 TRP A CA 1
ATOM 5751 C C . TRP A 1 682 ? -4.780 -26.412 7.245 1.00 36.78 682 TRP A C 1
ATOM 5753 O O . TRP A 1 682 ? -4.763 -26.462 8.471 1.00 36.78 682 TRP A O 1
ATOM 5763 N N . GLU A 1 683 ? -4.987 -27.492 6.490 1.00 40.94 683 GLU A N 1
ATOM 5764 C CA . GLU A 1 683 ? -5.244 -28.831 7.032 1.00 40.94 683 GLU A CA 1
ATOM 5765 C C . GLU A 1 683 ? -4.051 -29.359 7.849 1.00 40.94 683 GLU A C 1
ATOM 5767 O O . GLU A 1 683 ? -4.250 -29.813 8.974 1.00 40.94 683 GLU A O 1
ATOM 5772 N N . GLN A 1 684 ? -2.807 -29.185 7.375 1.00 42.84 684 GLN A N 1
ATOM 5773 C CA . GLN A 1 684 ? -1.602 -29.482 8.171 1.00 42.84 684 GLN A CA 1
ATOM 5774 C C . GLN A 1 684 ? -1.533 -28.682 9.484 1.00 42.84 684 GLN A C 1
ATOM 5776 O O . GLN A 1 684 ? -1.211 -29.239 10.533 1.00 42.84 684 GLN A O 1
ATOM 5781 N N . ASN A 1 685 ? -1.869 -27.389 9.464 1.00 42.22 685 ASN A N 1
ATOM 5782 C CA . ASN A 1 685 ? -1.888 -26.571 10.681 1.00 42.22 685 ASN A CA 1
ATOM 5783 C C . ASN A 1 685 ? -3.009 -26.993 11.653 1.00 42.22 685 ASN A C 1
ATOM 5785 O O . ASN A 1 685 ? -2.804 -26.973 12.865 1.00 42.22 685 ASN A O 1
ATOM 5789 N N . VAL A 1 686 ? -4.181 -27.392 11.147 1.00 40.72 686 VAL A N 1
ATOM 5790 C CA . VAL A 1 686 ? -5.298 -27.902 11.966 1.00 40.72 686 VAL A CA 1
ATOM 5791 C C . VAL A 1 686 ? -4.975 -29.271 12.577 1.00 40.72 686 VAL A C 1
ATOM 5793 O O . VAL A 1 686 ? -5.436 -29.556 13.682 1.00 40.72 686 VAL A O 1
ATOM 5796 N N . GLN A 1 687 ? -4.160 -30.089 11.906 1.00 40.72 687 GLN A N 1
ATOM 5797 C CA . GLN A 1 687 ? -3.654 -31.358 12.432 1.00 40.72 687 GLN A CA 1
ATOM 5798 C C . GLN A 1 687 ? -2.711 -31.129 13.631 1.00 40.72 687 GLN A C 1
ATOM 5800 O O . GLN A 1 687 ? -2.999 -31.604 14.730 1.00 40.72 687 GLN A O 1
ATOM 5805 N N . MET A 1 688 ? -1.671 -30.297 13.472 1.00 41.03 688 MET A N 1
ATOM 5806 C CA . MET A 1 688 ? -0.727 -29.979 14.563 1.00 41.03 688 MET A CA 1
ATOM 5807 C C . MET A 1 688 ? -1.406 -29.321 15.782 1.00 41.03 688 MET A C 1
ATOM 5809 O O . MET A 1 688 ? -0.979 -29.519 16.918 1.00 41.03 688 MET A O 1
ATOM 5813 N N . LEU A 1 689 ? -2.490 -28.564 15.573 1.00 39.91 689 LEU A N 1
ATOM 5814 C CA . LEU A 1 689 ? -3.275 -27.949 16.655 1.00 39.91 689 LEU A CA 1
ATOM 5815 C C . LEU A 1 689 ? -4.168 -28.934 17.434 1.00 39.91 689 LEU A C 1
ATOM 5817 O O . LEU A 1 689 ? -4.711 -28.549 18.468 1.00 39.91 689 LEU A O 1
ATOM 5821 N N . ARG A 1 690 ? -4.328 -30.181 16.972 1.00 36.25 690 ARG A N 1
ATOM 5822 C CA . ARG A 1 690 ? -4.939 -31.269 17.760 1.00 36.25 690 ARG A CA 1
ATOM 5823 C C . ARG A 1 690 ? -3.889 -32.021 18.564 1.00 36.25 690 ARG A C 1
ATOM 5825 O O . ARG A 1 690 ? -4.083 -32.250 19.750 1.00 36.25 690 ARG A O 1
ATOM 5832 N N . GLU A 1 691 ? -2.771 -32.347 17.926 1.00 38.00 691 GLU A N 1
ATOM 5833 C CA . GLU A 1 691 ? -1.670 -33.096 18.542 1.00 38.00 691 GLU A CA 1
ATOM 5834 C C . GLU A 1 691 ? -1.040 -32.314 19.713 1.00 38.00 691 GLU A C 1
ATOM 5836 O O . GLU A 1 691 ? -0.711 -32.902 20.735 1.00 38.00 691 GLU A O 1
ATOM 5841 N N . GLY A 1 692 ? -1.002 -30.977 19.647 1.00 38.81 692 GLY A N 1
ATOM 5842 C CA . GLY A 1 692 ? -0.594 -30.121 20.771 1.00 38.81 692 GLY A CA 1
ATOM 5843 C C . GLY A 1 692 ? -1.633 -29.909 21.889 1.00 38.81 692 GLY A C 1
ATOM 5844 O O . GLY A 1 692 ? -1.392 -29.073 22.763 1.00 38.81 692 GLY A O 1
ATOM 5845 N N . ALA A 1 693 ? -2.791 -30.583 21.861 1.00 35.78 693 ALA A N 1
ATOM 5846 C CA . ALA A 1 693 ? -3.888 -30.370 22.815 1.00 35.78 693 ALA A CA 1
ATOM 5847 C C . ALA A 1 693 ? -4.122 -31.531 23.802 1.00 35.78 693 ALA A C 1
ATOM 5849 O O . ALA A 1 693 ? -4.784 -31.322 24.817 1.00 35.78 693 ALA A O 1
ATOM 5850 N N . GLU A 1 694 ? -3.587 -32.729 23.542 1.00 32.97 694 GLU A N 1
ATOM 5851 C CA . GLU A 1 694 ? -3.820 -33.914 24.391 1.00 32.97 694 GLU A CA 1
ATOM 5852 C C . GLU A 1 694 ? -2.836 -34.004 25.586 1.00 32.97 694 GLU A C 1
ATOM 5854 O O . GLU A 1 694 ? -3.154 -34.610 26.606 1.00 32.97 694 GLU A O 1
ATOM 5859 N N . ASP A 1 695 ? -1.710 -33.280 25.543 1.00 35.75 695 ASP A N 1
ATOM 5860 C CA . ASP A 1 695 ? -0.658 -33.251 26.583 1.00 35.75 695 ASP A CA 1
ATOM 5861 C C . ASP A 1 695 ? -0.984 -32.402 27.844 1.00 35.75 695 ASP A C 1
ATOM 5863 O O . ASP A 1 695 ? -0.088 -32.089 28.636 1.00 35.75 695 ASP A O 1
ATOM 5867 N N . ARG A 1 696 ? -2.239 -31.964 28.055 1.00 35.03 696 ARG A N 1
ATOM 5868 C CA . ARG A 1 696 ? -2.612 -31.073 29.186 1.00 35.03 696 ARG A CA 1
ATOM 5869 C C . ARG A 1 696 ? -3.894 -31.421 29.961 1.00 35.03 696 ARG A C 1
ATOM 5871 O O . ARG A 1 696 ? -4.380 -30.575 30.707 1.00 35.03 696 ARG A O 1
ATOM 5878 N N . GLU A 1 697 ? -4.390 -32.658 29.890 1.00 30.95 697 GLU A N 1
ATOM 5879 C CA . GLU A 1 697 ? -5.415 -33.170 30.829 1.00 30.95 697 GLU A CA 1
ATOM 5880 C C . GLU A 1 697 ? -4.911 -34.359 31.672 1.00 30.95 697 GLU A C 1
ATOM 5882 O O . GLU A 1 697 ? -5.471 -35.454 31.675 1.00 30.95 697 GLU A O 1
ATOM 5887 N N . ALA A 1 698 ? -3.861 -34.118 32.462 1.00 30.89 698 ALA A N 1
ATOM 5888 C CA . ALA A 1 698 ? -3.465 -34.975 33.577 1.00 30.89 698 ALA A CA 1
ATOM 5889 C C . ALA A 1 698 ? -3.074 -34.111 34.789 1.00 30.89 698 ALA A C 1
ATOM 5891 O O . ALA A 1 698 ? -2.352 -33.132 34.623 1.00 30.89 698 ALA A O 1
ATOM 5892 N N . ILE A 1 699 ? -3.502 -34.523 35.996 1.00 29.81 699 ILE A N 1
ATOM 5893 C CA . ILE A 1 699 ? -3.364 -33.804 37.288 1.00 29.81 699 ILE A CA 1
ATOM 5894 C C . ILE A 1 699 ? -4.303 -32.566 37.366 1.00 29.81 699 ILE A C 1
ATOM 5896 O O . ILE A 1 699 ? -4.211 -31.669 36.542 1.00 29.81 699 ILE A O 1
ATOM 5900 N N . ALA A 1 700 ? -5.242 -32.424 38.315 1.00 25.19 700 ALA A N 1
ATOM 5901 C CA . ALA A 1 700 ? -5.567 -33.224 39.505 1.00 25.19 700 ALA A CA 1
ATOM 5902 C C . ALA A 1 700 ? -7.088 -33.349 39.754 1.00 25.19 700 ALA A C 1
ATOM 5904 O O . ALA A 1 700 ? -7.860 -32.450 39.432 1.00 25.19 700 ALA A O 1
ATOM 5905 N N . ASN A 1 701 ? -7.492 -34.430 40.432 1.00 27.77 701 ASN A N 1
ATOM 5906 C CA . ASN A 1 701 ? -8.806 -34.596 41.069 1.00 27.77 701 ASN A CA 1
ATOM 5907 C C . ASN A 1 701 ? -8.619 -34.685 42.593 1.00 27.77 701 ASN A C 1
ATOM 5909 O O . ASN A 1 701 ? -7.887 -35.576 43.009 1.00 27.77 701 ASN A O 1
ATOM 5913 N N . THR A 1 702 ? -9.327 -33.872 43.393 1.00 26.41 702 THR A N 1
ATOM 5914 C CA . THR A 1 702 ? -9.817 -34.229 44.754 1.00 26.41 702 THR A CA 1
ATOM 5915 C C . THR A 1 702 ? -10.744 -33.151 45.341 1.00 26.41 702 THR A C 1
ATOM 5917 O O . THR A 1 702 ? -10.331 -32.017 45.553 1.00 26.41 702 THR A O 1
ATOM 5920 N N . GLU A 1 703 ? -11.961 -33.563 45.696 1.00 27.52 703 GLU A N 1
ATOM 5921 C CA . GLU A 1 703 ? -12.853 -32.998 46.733 1.00 27.52 703 GLU A CA 1
ATOM 5922 C C . GLU A 1 703 ? -13.030 -34.086 47.835 1.00 27.52 703 GLU A C 1
ATOM 5924 O O . GLU A 1 703 ? -12.519 -35.193 47.613 1.00 27.52 703 GLU A O 1
ATOM 5929 N N . PRO A 1 704 ? -13.774 -33.905 48.963 1.00 38.59 704 PRO A N 1
ATOM 5930 C CA . PRO A 1 704 ? -14.561 -32.755 49.466 1.00 38.59 704 PRO A CA 1
ATOM 5931 C C . PRO A 1 704 ? -14.032 -32.300 50.876 1.00 38.59 704 PRO A C 1
ATOM 5933 O O . PRO A 1 704 ? -12.820 -32.262 51.028 1.00 38.59 704 PRO A O 1
ATOM 5936 N N . THR A 1 705 ? -14.731 -31.909 51.970 1.00 24.81 705 THR A N 1
ATOM 5937 C CA . THR A 1 705 ? -16.160 -31.892 52.399 1.00 24.81 705 THR A CA 1
ATOM 5938 C C . THR A 1 705 ? -16.389 -30.996 53.642 1.00 24.81 705 THR A C 1
ATOM 5940 O O . THR A 1 705 ? -15.515 -30.942 54.496 1.00 24.81 705 THR A O 1
ATOM 5943 N N . ASN A 1 706 ? -17.635 -30.514 53.836 1.00 25.81 706 ASN A N 1
ATOM 5944 C CA . ASN A 1 706 ? -18.326 -30.262 55.133 1.00 25.81 706 ASN A CA 1
ATOM 5945 C C . ASN A 1 706 ? -17.837 -29.144 56.107 1.00 25.81 706 ASN A C 1
ATOM 5947 O O . ASN A 1 706 ? -16.655 -28.853 56.178 1.00 25.81 706 ASN A O 1
ATOM 5951 N N . ASN A 1 707 ? -18.669 -28.537 56.986 1.00 27.25 707 ASN A N 1
ATOM 5952 C CA . ASN A 1 707 ? -20.138 -28.300 57.033 1.00 27.25 707 ASN A CA 1
ATOM 5953 C C . ASN A 1 707 ? -20.510 -27.328 58.204 1.00 27.25 707 ASN A C 1
ATOM 5955 O O . ASN A 1 707 ? -19.846 -27.362 59.234 1.00 27.25 707 ASN A O 1
ATOM 5959 N N . MET A 1 708 ? -21.652 -26.613 58.114 1.00 26.16 708 MET A N 1
ATOM 5960 C CA . MET A 1 708 ? -22.394 -25.920 59.211 1.00 26.16 708 MET A CA 1
ATOM 5961 C C . MET A 1 708 ? -21.712 -24.704 59.921 1.00 26.16 708 MET A C 1
ATOM 5963 O O . MET A 1 708 ? -20.505 -24.547 59.856 1.00 26.16 708 MET A O 1
ATOM 5967 N N . ASN A 1 709 ? -22.412 -23.755 60.589 1.00 26.88 709 ASN A N 1
ATOM 5968 C CA . ASN A 1 709 ? -23.851 -23.621 60.912 1.00 26.88 709 ASN A CA 1
ATOM 5969 C C . ASN A 1 709 ? -24.373 -22.151 61.048 1.00 26.88 709 ASN A C 1
ATOM 5971 O O . ASN A 1 709 ? -23.620 -21.189 60.966 1.00 26.88 709 ASN A O 1
ATOM 5975 N N . ARG A 1 710 ? -25.692 -22.029 61.303 1.00 26.20 710 ARG A N 1
ATOM 5976 C CA . ARG A 1 710 ? -26.539 -20.854 61.685 1.00 26.20 710 ARG A CA 1
ATOM 5977 C C . ARG A 1 710 ? -25.885 -19.826 62.647 1.00 26.20 710 ARG A C 1
ATOM 5979 O O . ARG A 1 710 ? -25.077 -20.221 63.474 1.00 26.20 710 ARG A O 1
ATOM 5986 N N . GLY A 1 711 ? -26.284 -18.543 62.731 1.00 26.67 711 GLY A N 1
ATOM 5987 C CA . GLY A 1 711 ? -27.370 -17.776 62.074 1.00 26.67 711 GLY A CA 1
ATOM 5988 C C . GLY A 1 711 ? -28.371 -17.114 63.062 1.00 26.67 711 GLY A C 1
ATOM 5989 O O . GLY A 1 711 ? -28.706 -17.725 64.074 1.00 26.67 711 GLY A O 1
ATOM 5990 N N . ARG A 1 712 ? -28.891 -15.897 62.779 1.00 29.91 712 ARG A N 1
ATOM 5991 C CA . ARG A 1 712 ? -30.035 -15.257 63.497 1.00 29.91 712 ARG A CA 1
ATOM 5992 C C . ARG A 1 712 ? -30.676 -14.091 62.707 1.00 29.91 712 ARG A C 1
ATOM 5994 O O . ARG A 1 712 ? -29.957 -13.248 62.187 1.00 29.91 712 ARG A O 1
ATOM 6001 N N . GLN A 1 713 ? -32.013 -14.014 62.672 1.00 34.19 713 GLN A N 1
ATOM 6002 C CA . GLN A 1 713 ? -32.792 -12.835 62.229 1.00 34.19 713 GLN A CA 1
ATOM 6003 C C . GLN A 1 713 ? -33.245 -11.992 63.435 1.00 34.19 713 GLN A C 1
ATOM 6005 O O . GLN A 1 713 ? -33.464 -12.546 64.513 1.00 34.19 713 GLN A O 1
ATOM 6010 N N . THR A 1 714 ? -33.499 -10.691 63.236 1.00 36.47 714 THR A N 1
ATOM 6011 C CA . THR A 1 714 ? -34.158 -9.815 64.229 1.00 36.47 714 THR A CA 1
ATOM 6012 C C . THR A 1 714 ? -35.120 -8.794 63.597 1.00 36.47 714 THR A C 1
ATOM 6014 O O . THR A 1 714 ? -34.715 -7.728 63.148 1.00 36.47 714 THR A O 1
ATOM 6017 N N . GLU A 1 715 ? -36.415 -9.128 63.625 1.00 35.34 715 GLU A N 1
ATOM 6018 C CA . GLU A 1 715 ? -37.641 -8.304 63.775 1.00 35.34 715 GLU A CA 1
ATOM 6019 C C . GLU A 1 715 ? -37.883 -6.985 62.988 1.00 35.34 715 GLU A C 1
ATOM 6021 O O . GLU A 1 715 ? -39.041 -6.618 62.781 1.00 35.34 715 GLU A O 1
ATOM 6026 N N . ARG A 1 716 ? -36.876 -6.271 62.465 1.00 38.53 716 ARG A N 1
ATOM 6027 C CA . ARG A 1 716 ? -37.069 -5.035 61.673 1.00 38.53 716 ARG A CA 1
ATOM 6028 C C . ARG A 1 716 ? -37.809 -5.271 60.349 1.00 38.53 716 ARG A C 1
ATOM 6030 O O . ARG A 1 716 ? -38.483 -4.364 59.865 1.00 38.53 716 ARG A O 1
ATOM 6037 N N . GLU A 1 717 ? -37.734 -6.476 59.786 1.00 43.53 717 GLU A N 1
ATOM 6038 C CA . GLU A 1 717 ? -38.467 -6.854 58.568 1.00 43.53 717 GLU A CA 1
ATOM 6039 C C . GLU A 1 717 ? -39.982 -6.962 58.819 1.00 43.53 717 GLU A C 1
ATOM 6041 O O . GLU A 1 717 ? -40.781 -6.449 58.035 1.00 43.53 717 GLU A O 1
ATOM 6046 N N . ARG A 1 718 ? -40.394 -7.524 59.968 1.00 40.69 718 ARG A N 1
ATOM 6047 C CA . ARG A 1 718 ? -41.809 -7.734 60.329 1.00 40.69 718 ARG A CA 1
ATOM 6048 C C . ARG A 1 718 ? -42.620 -6.452 60.512 1.00 40.69 718 ARG A C 1
ATOM 6050 O O . ARG A 1 718 ? -43.849 -6.503 60.438 1.00 40.69 718 ARG A O 1
ATOM 6057 N N . ARG A 1 719 ? -41.962 -5.312 60.747 1.00 40.22 719 ARG A N 1
ATOM 6058 C CA . ARG A 1 719 ? -42.628 -4.010 60.921 1.00 40.22 719 ARG A CA 1
ATOM 6059 C C . ARG A 1 719 ? -42.957 -3.341 59.581 1.00 40.22 719 ARG A C 1
ATOM 6061 O O . ARG A 1 719 ? -44.085 -2.895 59.402 1.00 40.22 719 ARG A O 1
ATOM 6068 N N . ARG A 1 720 ? -42.026 -3.375 58.617 1.00 41.81 720 ARG A N 1
ATOM 6069 C CA . ARG A 1 720 ? -42.186 -2.767 57.277 1.00 41.81 720 ARG A CA 1
ATOM 6070 C C . ARG A 1 720 ? -43.288 -3.425 56.441 1.00 41.81 720 ARG A C 1
ATOM 6072 O O . ARG A 1 720 ? -43.974 -2.748 55.679 1.00 41.81 720 ARG A O 1
ATOM 6079 N N . GLU A 1 721 ? -43.489 -4.733 56.599 1.00 39.97 721 GLU A N 1
ATOM 6080 C CA . GLU A 1 721 ? -44.501 -5.468 55.826 1.00 39.97 721 GLU A CA 1
ATOM 6081 C C . GLU A 1 721 ? -45.937 -5.028 56.171 1.00 39.97 721 GLU A C 1
ATOM 6083 O O . GLU A 1 721 ? -46.795 -4.924 55.295 1.00 39.97 721 GLU A O 1
ATOM 6088 N N . ARG A 1 722 ? -46.187 -4.664 57.438 1.00 39.75 722 ARG A N 1
ATOM 6089 C CA . ARG A 1 722 ? -47.497 -4.176 57.909 1.00 39.75 722 ARG A CA 1
ATOM 6090 C C . ARG A 1 722 ? -47.817 -2.756 57.427 1.00 39.75 722 ARG A C 1
ATOM 6092 O O . ARG A 1 722 ? -48.985 -2.411 57.266 1.00 39.75 722 ARG A O 1
ATOM 6099 N N . GLU A 1 723 ? -46.796 -1.940 57.175 1.00 37.88 723 GLU A N 1
ATOM 6100 C CA . GLU A 1 723 ? -46.947 -0.584 56.628 1.00 37.88 723 GLU A CA 1
ATOM 6101 C C . GLU A 1 723 ? -47.263 -0.626 55.124 1.00 37.88 723 GLU A C 1
ATOM 6103 O O . GLU A 1 723 ? -48.130 0.112 54.655 1.00 37.88 723 GLU A O 1
ATOM 6108 N N . ARG A 1 724 ? -46.658 -1.565 54.379 1.00 39.03 724 ARG A N 1
ATOM 6109 C CA . ARG A 1 724 ? -46.975 -1.804 52.957 1.00 39.03 724 ARG A CA 1
ATOM 6110 C C . ARG A 1 724 ? -48.423 -2.243 52.741 1.00 39.03 724 ARG A C 1
ATOM 6112 O O . ARG A 1 724 ? -49.084 -1.715 51.851 1.00 39.03 724 ARG A O 1
ATOM 6119 N N . GLN A 1 725 ? -48.930 -3.152 53.574 1.00 37.03 725 GLN A N 1
ATOM 6120 C CA . GLN A 1 725 ? -50.316 -3.626 53.477 1.00 37.03 725 GLN A CA 1
ATOM 6121 C C . GLN A 1 725 ? -51.337 -2.497 53.708 1.00 37.03 725 GLN A C 1
ATOM 6123 O O . GLN A 1 725 ? -52.310 -2.401 52.966 1.00 37.03 725 GLN A O 1
ATOM 6128 N N . ARG A 1 726 ? -51.076 -1.564 54.639 1.00 37.62 726 ARG A N 1
ATOM 6129 C CA . ARG A 1 726 ? -51.957 -0.401 54.865 1.00 37.62 726 ARG A CA 1
ATOM 6130 C C . ARG A 1 726 ? -52.006 0.595 53.701 1.00 37.62 726 ARG A C 1
ATOM 6132 O O . ARG A 1 726 ? -53.052 1.196 53.488 1.00 37.62 726 ARG A O 1
ATOM 6139 N N . MET A 1 727 ? -50.920 0.772 52.946 1.00 33.84 727 MET A N 1
ATOM 6140 C CA . MET A 1 727 ? -50.923 1.669 51.777 1.00 33.84 727 MET A CA 1
ATOM 6141 C C . MET A 1 727 ? -51.628 1.055 50.557 1.00 33.84 727 MET A C 1
ATOM 6143 O O . MET A 1 727 ? -52.178 1.794 49.741 1.00 33.84 727 MET A O 1
ATOM 6147 N N . ALA A 1 728 ? -51.667 -0.278 50.444 1.00 34.50 728 ALA A N 1
ATOM 6148 C CA . ALA A 1 728 ? -52.381 -0.966 49.367 1.00 34.50 728 ALA A CA 1
ATOM 6149 C C . ALA A 1 728 ? -53.914 -0.808 49.478 1.00 34.50 728 ALA A C 1
ATOM 6151 O O . ALA A 1 728 ? -54.570 -0.494 48.485 1.00 34.50 728 ALA A O 1
ATOM 6152 N N . ASP A 1 729 ? -54.471 -0.950 50.687 1.00 32.16 729 ASP A N 1
ATOM 6153 C CA . ASP A 1 729 ? -55.922 -0.860 50.949 1.00 32.16 729 ASP A CA 1
ATOM 6154 C C . ASP A 1 729 ? -56.516 0.551 50.767 1.00 32.16 729 ASP A C 1
ATOM 6156 O O . ASP A 1 729 ? -57.730 0.703 50.613 1.00 32.16 729 ASP A O 1
ATOM 6160 N N . ILE A 1 730 ? -55.683 1.596 50.790 1.00 36.19 730 ILE A N 1
ATOM 6161 C CA . ILE A 1 730 ? -56.123 2.979 50.550 1.00 36.19 730 ILE A CA 1
ATOM 6162 C C . ILE A 1 730 ? -56.329 3.218 49.047 1.00 36.19 730 ILE A C 1
ATOM 6164 O O . ILE A 1 730 ? -57.337 3.799 48.643 1.00 36.19 730 ILE A O 1
ATOM 6168 N N . TYR A 1 731 ? -55.415 2.721 48.206 1.00 30.62 731 TYR A N 1
ATOM 6169 C CA . TYR A 1 731 ? -55.453 2.953 46.757 1.00 30.62 731 TYR A CA 1
ATOM 6170 C C . TYR A 1 731 ? -56.620 2.242 46.051 1.00 30.62 731 TYR A C 1
ATOM 6172 O O . TYR A 1 731 ? -57.111 2.718 45.030 1.00 30.62 731 TYR A O 1
ATOM 6180 N N . THR A 1 732 ? -57.115 1.132 46.603 1.00 33.34 732 THR A N 1
ATOM 6181 C CA . THR A 1 732 ? -58.247 0.365 46.049 1.00 33.34 732 THR A CA 1
ATOM 6182 C C . THR A 1 732 ? -59.628 0.970 46.335 1.00 33.34 732 THR A C 1
ATOM 6184 O O . THR A 1 732 ? -60.626 0.427 45.861 1.00 33.34 732 THR A O 1
ATOM 6187 N N . ARG A 1 733 ? -59.726 2.092 47.068 1.00 32.06 733 ARG A N 1
ATOM 6188 C CA . ARG A 1 733 ? -61.014 2.711 47.454 1.00 32.06 733 ARG A CA 1
ATOM 6189 C C . ARG A 1 733 ? -61.419 3.982 46.694 1.00 32.06 733 ARG A C 1
ATOM 6191 O O . ARG A 1 733 ? -62.521 4.464 46.937 1.00 32.06 733 ARG A O 1
ATOM 6198 N N . GLN A 1 734 ? -60.594 4.527 45.792 1.00 31.03 734 GLN A N 1
ATOM 6199 C CA . GLN A 1 734 ? -60.857 5.841 45.162 1.00 31.03 734 GLN A CA 1
ATOM 6200 C C . GLN A 1 734 ? -61.210 5.844 43.660 1.00 31.03 734 GLN A C 1
ATOM 6202 O O . GLN A 1 734 ? -61.474 6.914 43.119 1.00 31.03 734 GLN A O 1
ATOM 6207 N N . THR A 1 735 ? -61.284 4.698 42.973 1.00 28.00 735 THR A N 1
ATOM 6208 C CA . THR A 1 735 ? -61.546 4.642 41.513 1.00 28.00 735 THR A CA 1
ATOM 6209 C C . THR A 1 735 ? -62.666 3.668 41.117 1.00 28.00 735 THR A C 1
ATOM 6211 O O . THR A 1 735 ? -62.461 2.684 40.408 1.00 28.00 735 THR A O 1
ATOM 6214 N N . GLY A 1 736 ? -63.896 3.957 41.551 1.00 24.92 736 GLY A N 1
ATOM 6215 C CA . GLY A 1 736 ? -65.096 3.253 41.082 1.00 24.92 736 GLY A CA 1
ATOM 6216 C C . GLY A 1 736 ? -65.674 3.847 39.790 1.00 24.92 736 GLY A C 1
ATOM 6217 O O . GLY A 1 736 ? -65.906 5.045 39.746 1.00 24.92 736 GLY A O 1
ATOM 6218 N N . THR A 1 737 ? -65.930 2.993 38.783 1.00 25.66 737 THR A N 1
ATOM 6219 C CA . THR A 1 737 ? -66.949 3.094 37.695 1.00 25.66 737 THR A CA 1
ATOM 6220 C C . THR A 1 737 ? -67.340 4.497 37.171 1.00 25.66 737 THR A C 1
ATOM 6222 O O . THR A 1 737 ? -67.902 5.294 37.907 1.00 25.66 737 THR A O 1
ATOM 6225 N N . GLN A 1 738 ? -67.267 4.822 35.873 1.00 23.81 738 GLN A N 1
ATOM 6226 C CA . GLN A 1 738 ? -67.887 4.130 34.722 1.00 23.81 738 GLN A CA 1
ATOM 6227 C C . GLN A 1 738 ? -67.197 4.510 33.382 1.00 23.81 738 GLN A C 1
ATOM 6229 O O . GLN A 1 738 ? -66.362 5.405 33.350 1.00 23.81 738 GLN A O 1
ATOM 6234 N N . GLY A 1 739 ? -67.604 3.887 32.262 1.00 22.20 739 GLY A N 1
ATOM 6235 C CA . GLY A 1 739 ? -67.258 4.322 30.893 1.00 22.20 739 GLY A CA 1
ATOM 6236 C C . GLY A 1 739 ? -66.633 3.213 30.040 1.00 22.20 739 GLY A C 1
ATOM 6237 O O . GLY A 1 739 ? -65.439 2.952 30.124 1.00 22.20 739 GLY A O 1
ATOM 6238 N N . GLY A 1 740 ? -67.439 2.518 29.230 1.00 25.81 740 GLY A N 1
ATOM 6239 C CA . GLY A 1 740 ? -66.998 1.306 28.527 1.00 25.81 740 GLY A CA 1
ATOM 6240 C C . GLY A 1 740 ? -66.538 1.517 27.081 1.00 25.81 740 GLY A C 1
ATOM 6241 O O . GLY A 1 740 ? -67.248 2.129 26.287 1.00 25.81 740 GLY A O 1
ATOM 6242 N N . SER A 1 741 ? -65.430 0.873 26.699 1.00 23.83 741 SER A N 1
ATOM 6243 C CA . SER A 1 741 ? -65.095 0.572 25.298 1.00 23.83 741 SER A CA 1
ATOM 6244 C C . SER A 1 741 ? -65.117 -0.942 25.066 1.00 23.83 741 SER A C 1
ATOM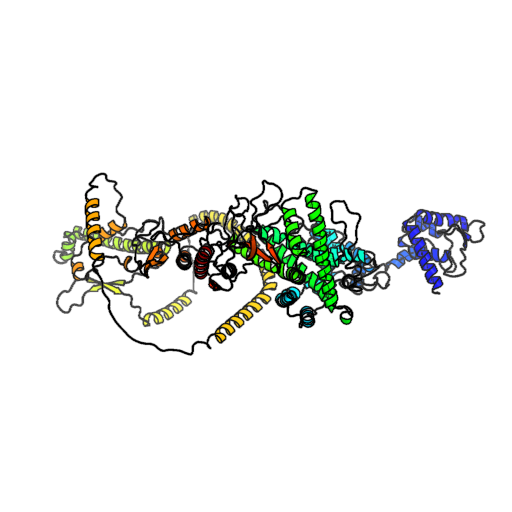 6246 O O . SER A 1 741 ? -64.560 -1.709 25.850 1.00 23.83 741 SER A O 1
ATOM 6248 N N . LYS A 1 742 ? -65.789 -1.395 24.000 1.00 34.47 742 LYS A N 1
ATOM 6249 C CA . LYS A 1 742 ? -65.972 -2.825 23.683 1.00 34.47 742 LYS A CA 1
ATOM 6250 C C . LYS A 1 742 ? -64.813 -3.368 22.838 1.00 34.47 742 LYS A C 1
ATOM 6252 O O . LYS A 1 742 ? -64.995 -3.686 21.659 1.00 34.47 742 LYS A O 1
ATOM 6257 N N . THR A 1 743 ? -63.630 -3.523 23.430 1.00 29.33 743 THR A N 1
ATOM 6258 C CA . THR A 1 743 ? -62.569 -4.342 22.823 1.00 29.33 743 THR A CA 1
ATOM 6259 C C . THR A 1 743 ? -63.023 -5.803 22.735 1.00 29.33 743 THR A C 1
ATOM 6261 O O . THR A 1 743 ? -63.561 -6.381 23.679 1.00 29.33 743 THR A O 1
ATOM 6264 N N . LYS A 1 744 ? -62.876 -6.406 21.550 1.00 28.80 744 LYS A N 1
ATOM 6265 C CA . LYS A 1 744 ? -63.312 -7.787 21.295 1.00 28.80 744 LYS A CA 1
ATOM 6266 C C . LYS A 1 744 ? -62.355 -8.770 21.975 1.00 28.80 744 LYS A C 1
ATOM 6268 O O . LYS A 1 744 ? -61.149 -8.672 21.772 1.00 28.80 744 LYS A O 1
ATOM 6273 N N . LEU A 1 745 ? -62.912 -9.754 22.689 1.00 28.22 745 LEU A N 1
ATOM 6274 C CA . LEU A 1 745 ? -62.202 -10.969 23.116 1.00 28.22 745 LEU A CA 1
ATOM 6275 C C . LEU A 1 745 ? -61.401 -11.571 21.954 1.00 28.22 745 LEU A C 1
ATOM 6277 O O . LEU A 1 745 ? -61.853 -11.539 20.801 1.00 28.22 745 LEU A O 1
ATOM 6281 N N . SER A 1 746 ? -60.236 -12.150 22.253 1.00 34.84 746 SER A N 1
ATOM 6282 C CA . SER A 1 746 ? -59.389 -12.715 21.207 1.00 34.84 746 SER A CA 1
ATOM 6283 C C . SER A 1 746 ? -60.100 -13.879 20.500 1.00 34.84 746 SER A C 1
ATOM 6285 O O . SER A 1 746 ? -60.907 -14.617 21.080 1.00 34.84 746 SER A O 1
ATOM 6287 N N . LYS A 1 747 ? -59.775 -14.098 19.219 1.00 37.03 747 LYS A N 1
ATOM 6288 C CA . LYS A 1 747 ? -60.280 -15.269 18.473 1.00 37.03 747 LYS A CA 1
ATOM 6289 C C . LYS A 1 747 ? -59.774 -16.602 19.065 1.00 37.03 747 LYS A C 1
ATOM 6291 O O . LYS A 1 747 ? -60.308 -17.657 18.714 1.00 37.03 747 LYS A O 1
ATOM 6296 N N . SER A 1 748 ? -58.774 -16.556 19.950 1.00 37.62 748 SER A N 1
ATOM 6297 C CA . SER A 1 748 ? -58.247 -17.674 20.741 1.00 37.62 748 SER A CA 1
ATOM 6298 C C . SER A 1 748 ? -59.219 -18.069 21.854 1.00 37.62 748 SER A C 1
ATOM 6300 O O . SER A 1 748 ? -59.607 -19.235 21.944 1.00 37.62 748 SER A O 1
ATOM 6302 N N . ASP A 1 749 ? -59.674 -17.093 22.643 1.00 36.28 749 ASP A N 1
ATOM 6303 C CA . ASP A 1 749 ? -60.531 -17.315 23.815 1.00 36.28 749 ASP A CA 1
ATOM 6304 C C . ASP A 1 749 ? -61.881 -17.894 23.413 1.00 36.28 749 ASP A C 1
ATOM 6306 O O . ASP A 1 749 ? -62.358 -18.849 24.025 1.00 36.28 749 ASP A O 1
ATOM 6310 N N . LEU A 1 750 ? -62.463 -17.392 22.317 1.00 34.31 750 LEU A N 1
ATOM 6311 C CA . LEU A 1 750 ? -63.706 -17.943 21.775 1.00 34.31 750 LEU A CA 1
ATOM 6312 C C . LEU A 1 750 ? -63.556 -19.421 21.376 1.00 34.31 750 LEU A C 1
ATOM 6314 O O . LEU A 1 750 ? -64.484 -20.201 21.572 1.00 34.31 750 LEU A O 1
ATOM 6318 N N . LYS A 1 751 ? -62.394 -19.829 20.842 1.00 37.94 751 LYS A N 1
ATOM 6319 C CA . LYS A 1 751 ? -62.116 -21.237 20.511 1.00 37.94 751 LYS A CA 1
ATOM 6320 C C . LYS A 1 751 ? -61.908 -22.093 21.757 1.00 37.94 751 LYS A C 1
ATOM 6322 O O . LYS A 1 751 ? -62.379 -23.225 21.769 1.00 37.94 751 LYS A O 1
ATOM 6327 N N . LEU A 1 752 ? -61.221 -21.582 22.780 1.00 36.97 752 LEU A N 1
ATOM 6328 C CA . LEU A 1 752 ? -61.012 -22.319 24.028 1.00 36.97 752 LEU A CA 1
ATOM 6329 C C . LEU A 1 752 ? -62.331 -22.490 24.793 1.00 36.97 752 LEU A C 1
ATOM 6331 O O . LEU A 1 752 ? -62.632 -23.590 25.248 1.00 36.97 752 LEU A O 1
ATOM 6335 N N . LYS A 1 753 ? -63.154 -21.438 24.855 1.00 36.78 753 LYS A N 1
ATOM 6336 C CA . LYS A 1 753 ? -64.470 -21.460 25.500 1.00 36.78 753 LYS A CA 1
ATOM 6337 C C . LYS A 1 753 ? -65.428 -22.425 24.790 1.00 36.78 753 LYS A C 1
ATOM 6339 O O . LYS A 1 753 ? -65.916 -23.353 25.427 1.00 36.78 753 LYS A O 1
ATOM 6344 N N . LEU A 1 754 ? -65.550 -22.339 23.460 1.00 35.62 754 LEU A N 1
ATOM 6345 C CA . LEU A 1 754 ? -66.332 -23.297 22.660 1.00 35.62 754 LEU A CA 1
ATOM 6346 C C . LEU A 1 754 ? -65.804 -24.744 22.728 1.00 35.62 754 LEU A C 1
ATOM 6348 O O . LEU A 1 754 ? -66.574 -25.675 22.516 1.00 35.62 754 LEU A O 1
ATOM 6352 N N . ALA A 1 755 ? -64.516 -24.960 23.017 1.00 35.75 755 ALA A N 1
ATOM 6353 C CA . ALA A 1 755 ? -63.947 -26.297 23.216 1.00 35.75 755 ALA A CA 1
ATOM 6354 C C . ALA A 1 755 ? -64.175 -26.862 24.633 1.00 35.75 755 ALA A C 1
ATOM 6356 O O . ALA A 1 755 ? -64.055 -28.071 24.822 1.00 35.75 755 ALA A O 1
ATOM 6357 N N . LEU A 1 756 ? -64.503 -26.012 25.611 1.00 36.12 756 LEU A N 1
ATOM 6358 C CA . LEU A 1 756 ? -64.863 -26.397 26.981 1.00 36.12 756 LEU A CA 1
ATOM 6359 C C . LEU A 1 756 ? -66.385 -26.526 27.167 1.00 36.12 756 LEU A C 1
ATOM 6361 O O . LEU A 1 756 ? -66.832 -27.343 27.966 1.00 36.12 756 LEU A O 1
ATOM 6365 N N . GLU A 1 757 ? -67.170 -25.767 26.399 1.00 36.19 757 GLU A N 1
ATOM 6366 C CA . GLU A 1 757 ? -68.639 -25.843 26.330 1.00 36.19 757 GLU A CA 1
ATOM 6367 C C . GLU A 1 757 ? -69.136 -26.996 25.423 1.00 36.19 757 GLU A C 1
ATOM 6369 O O . GLU A 1 757 ? -70.306 -27.371 25.470 1.00 36.19 757 GLU A O 1
ATOM 6374 N N . ALA A 1 758 ? -68.255 -27.605 24.615 1.00 31.72 758 ALA A N 1
ATOM 6375 C CA . ALA A 1 758 ? -68.556 -28.774 23.779 1.00 31.72 758 ALA A CA 1
ATOM 6376 C C . ALA A 1 758 ? -68.522 -30.089 24.590 1.00 31.72 758 ALA A C 1
ATOM 6378 O O . ALA A 1 758 ? -67.524 -30.810 24.634 1.00 31.72 758 ALA A O 1
ATOM 6379 N N . ASP A 1 759 ? -69.650 -30.374 25.230 1.00 31.38 759 ASP A N 1
ATOM 6380 C CA . ASP A 1 759 ? -69.830 -31.340 26.315 1.00 31.38 759 ASP A CA 1
ATOM 6381 C C . ASP A 1 759 ? -69.341 -32.793 26.090 1.00 31.38 759 ASP A C 1
ATOM 6383 O O . ASP A 1 759 ? -69.646 -33.445 25.085 1.00 31.38 759 ASP A O 1
ATOM 6387 N N . ASN A 1 760 ? -68.695 -33.361 27.118 1.00 34.34 760 ASN A N 1
ATOM 6388 C CA . ASN A 1 760 ? -68.783 -34.794 27.429 1.00 34.34 760 ASN A CA 1
ATOM 6389 C C . ASN A 1 760 ? -68.426 -35.061 28.911 1.00 34.34 760 ASN A C 1
ATOM 6391 O O . ASN A 1 760 ? -67.237 -35.120 29.259 1.00 34.34 760 ASN A O 1
ATOM 6395 N N . PRO A 1 761 ? -69.403 -35.339 29.795 1.00 36.31 761 PRO A N 1
ATOM 6396 C CA . PRO A 1 761 ? -69.147 -35.498 31.229 1.00 36.31 761 PRO A CA 1
ATOM 6397 C C . PRO A 1 761 ? -68.246 -36.696 31.582 1.00 36.31 761 PRO A C 1
ATOM 6399 O O . PRO A 1 761 ? -67.673 -36.728 32.672 1.00 36.31 761 PRO A O 1
ATOM 6402 N N . LYS A 1 762 ? -68.033 -37.661 30.671 1.00 35.00 762 LYS A N 1
ATOM 6403 C CA . LYS A 1 762 ? -67.115 -38.792 30.913 1.00 35.00 762 LYS A CA 1
ATOM 6404 C C . LYS A 1 762 ? -65.632 -38.394 30.884 1.00 35.00 762 LYS A C 1
ATOM 6406 O O . LYS A 1 762 ? -64.816 -39.145 31.415 1.00 35.00 762 LYS A O 1
ATOM 6411 N N . PHE A 1 763 ? -65.264 -37.221 30.354 1.00 35.50 763 PHE A N 1
ATOM 6412 C CA . PHE A 1 763 ? -63.870 -36.749 30.388 1.00 35.50 763 PHE A CA 1
ATOM 6413 C C . PHE A 1 763 ? -63.406 -36.305 31.786 1.00 35.50 763 PHE A C 1
ATOM 6415 O O . PHE A 1 763 ? -62.248 -36.545 32.136 1.00 35.50 763 PHE A O 1
ATOM 6422 N N . LYS A 1 764 ? -64.304 -35.770 32.633 1.00 36.88 764 LYS A N 1
ATOM 6423 C CA . LYS A 1 764 ? -63.976 -35.357 34.016 1.00 36.88 764 LYS A CA 1
ATOM 6424 C C . LYS A 1 764 ? -63.430 -36.495 34.895 1.00 36.88 764 LYS A C 1
ATOM 6426 O O . LYS A 1 764 ? -62.744 -36.214 35.867 1.00 36.88 764 LYS A O 1
ATOM 6431 N N . LYS A 1 765 ? -63.693 -37.767 34.557 1.00 35.62 765 LYS A N 1
ATOM 6432 C CA . LYS A 1 765 ? -63.217 -38.938 35.325 1.00 35.62 765 LYS A CA 1
ATOM 6433 C C . LYS A 1 765 ? -61.861 -39.500 34.855 1.00 35.62 765 LYS A C 1
ATOM 6435 O O . LYS A 1 765 ? -61.330 -40.396 35.500 1.00 35.62 765 LYS A O 1
ATOM 6440 N N . TYR A 1 766 ? -61.302 -38.987 33.753 1.00 34.81 766 TYR A N 1
ATOM 6441 C CA . TYR A 1 766 ? -60.014 -39.440 33.193 1.00 34.81 766 TYR A CA 1
ATOM 6442 C C . TYR A 1 766 ? -58.989 -38.320 32.985 1.00 34.81 766 TYR A C 1
ATOM 6444 O O . TYR A 1 766 ? -57.793 -38.600 32.895 1.00 34.81 766 TYR A O 1
ATOM 6452 N N . ALA A 1 767 ? -59.419 -37.058 32.979 1.00 31.66 767 ALA A N 1
ATOM 6453 C CA . ALA A 1 767 ? -58.521 -35.943 33.231 1.00 31.66 767 ALA A CA 1
ATOM 6454 C C . ALA A 1 767 ? -58.038 -36.005 34.693 1.00 31.66 767 ALA A C 1
ATOM 6456 O O . ALA A 1 767 ? -58.697 -35.483 35.592 1.00 31.66 767 ALA A O 1
ATOM 6457 N N . LYS A 1 768 ? -56.877 -36.638 34.936 1.00 34.41 768 LYS A N 1
ATOM 6458 C CA . LYS A 1 768 ? -56.098 -36.354 36.154 1.00 34.41 768 LYS A CA 1
ATOM 6459 C C . LYS A 1 768 ? -55.923 -34.837 36.252 1.00 34.41 768 LYS A C 1
ATOM 6461 O O . LYS A 1 768 ? -55.736 -34.180 35.227 1.00 34.41 768 LYS A O 1
ATOM 6466 N N . SER A 1 769 ? -56.026 -34.309 37.468 1.00 33.38 769 SER A N 1
ATOM 6467 C CA . SER A 1 769 ? -56.067 -32.874 37.740 1.00 33.38 769 SER A CA 1
ATOM 6468 C C . SER A 1 769 ? -54.980 -32.101 36.991 1.00 33.38 769 SER A C 1
ATOM 6470 O O . SER A 1 769 ? -53.812 -32.497 36.958 1.00 33.38 769 SER A O 1
ATOM 6472 N N . LEU A 1 770 ? -55.374 -30.960 36.416 1.00 33.25 770 LEU A N 1
ATOM 6473 C CA . LEU A 1 770 ? -54.423 -29.920 36.036 1.00 33.25 770 LEU A CA 1
ATOM 6474 C C . LEU A 1 770 ? -53.560 -29.606 37.264 1.00 33.25 770 LEU A C 1
ATOM 6476 O O . LEU A 1 770 ? -54.085 -29.434 38.364 1.00 33.25 770 LEU A O 1
ATOM 6480 N N . SER A 1 771 ? -52.238 -29.568 37.086 1.00 35.09 771 SER A N 1
ATOM 6481 C CA . SER A 1 771 ? -51.319 -29.230 38.177 1.00 35.09 771 SER A CA 1
ATOM 6482 C C . SER A 1 771 ? -51.657 -27.838 38.739 1.00 35.09 771 SER A C 1
ATOM 6484 O O . SER A 1 771 ? -51.987 -26.968 37.928 1.00 35.09 771 SER A O 1
ATOM 6486 N N . PRO A 1 772 ? -51.531 -27.585 40.062 1.00 34.41 772 PRO A N 1
ATOM 6487 C CA . PRO A 1 772 ? -52.131 -26.414 40.728 1.00 34.41 772 PRO A CA 1
ATOM 6488 C C . PRO A 1 772 ? -51.750 -25.018 40.204 1.00 34.41 772 PRO A C 1
ATOM 6490 O O . PRO A 1 772 ? -52.368 -24.038 40.593 1.00 34.41 772 PRO A O 1
ATOM 6493 N N . SER A 1 773 ? -50.750 -24.905 39.327 1.00 40.81 773 SER A N 1
ATOM 6494 C CA . SER A 1 773 ? -50.258 -23.642 38.770 1.00 40.81 773 SER A CA 1
ATOM 6495 C C . SER A 1 773 ? -51.054 -23.080 37.584 1.00 40.81 773 SER A C 1
ATOM 6497 O O . SER A 1 773 ? -50.727 -21.990 37.123 1.00 40.81 773 SER A O 1
ATOM 6499 N N . GLY A 1 774 ? -52.037 -23.802 37.030 1.00 38.62 774 GLY A N 1
ATOM 6500 C CA . GLY A 1 774 ? -52.944 -23.311 35.972 1.00 38.62 774 GLY A CA 1
ATOM 6501 C C . GLY A 1 774 ? -52.325 -22.973 34.599 1.00 38.62 774 GLY A C 1
ATOM 6502 O O . GLY A 1 774 ? -53.062 -22.849 33.621 1.00 38.62 774 GLY A O 1
ATOM 6503 N N . LYS A 1 775 ? -50.994 -22.854 34.487 1.00 39.41 775 LYS A N 1
ATOM 6504 C CA . LYS A 1 775 ? -50.292 -22.428 33.264 1.00 39.41 775 LYS A CA 1
ATOM 6505 C C . LYS A 1 775 ? -50.439 -23.440 32.112 1.00 39.41 775 LYS A C 1
ATOM 6507 O O . LYS A 1 775 ? -50.366 -24.658 32.294 1.00 39.41 775 LYS A O 1
ATOM 6512 N N . SER A 1 776 ? -50.618 -22.910 30.904 1.00 41.56 776 SER A N 1
ATOM 6513 C CA . SER A 1 776 ? -50.855 -23.662 29.664 1.00 41.56 776 SER A CA 1
ATOM 6514 C C . SER A 1 776 ? -49.651 -24.517 29.216 1.00 41.56 776 SER A C 1
ATOM 6516 O O . SER A 1 776 ? -48.509 -24.255 29.609 1.00 41.56 776 SER A O 1
ATOM 6518 N N . PRO A 1 777 ? -49.846 -25.497 28.305 1.00 39.56 777 PRO A N 1
ATOM 6519 C CA . PRO A 1 777 ? -48.744 -26.275 27.733 1.00 39.56 777 PRO A CA 1
ATOM 6520 C C . PRO A 1 777 ? -47.680 -25.450 26.988 1.00 39.56 777 PRO A C 1
ATOM 6522 O O . PRO A 1 777 ? -46.568 -25.941 26.825 1.00 39.56 777 PRO A O 1
ATOM 6525 N N . ARG A 1 778 ? -47.985 -24.216 26.547 1.00 43.34 778 ARG A N 1
ATOM 6526 C CA . ARG A 1 778 ? -46.983 -23.275 26.009 1.00 43.34 778 ARG A CA 1
ATOM 6527 C C . ARG A 1 778 ? -46.146 -22.657 27.131 1.00 43.34 778 ARG A C 1
ATOM 6529 O O . ARG A 1 778 ? -44.922 -22.740 27.091 1.00 43.34 778 ARG A O 1
ATOM 6536 N N . GLN A 1 779 ? -46.802 -22.109 28.155 1.00 46.84 779 GLN A N 1
ATOM 6537 C CA . GLN A 1 779 ? -46.142 -21.471 29.303 1.00 46.84 779 GLN A CA 1
ATOM 6538 C C . GLN A 1 779 ? -45.210 -22.429 30.064 1.00 46.84 779 GLN A C 1
ATOM 6540 O O . GLN A 1 779 ? -44.213 -21.987 30.621 1.00 46.84 779 GLN A O 1
ATOM 6545 N N . LYS A 1 780 ? -45.454 -23.748 30.022 1.00 45.03 780 LYS A N 1
ATOM 6546 C CA . LYS A 1 780 ? -44.553 -24.763 30.607 1.00 45.03 780 LYS A CA 1
ATOM 6547 C C . LYS A 1 780 ? -43.138 -24.834 29.998 1.00 45.03 780 LYS A C 1
ATOM 6549 O O . LYS A 1 780 ? -42.303 -25.545 30.546 1.00 45.03 780 LYS A O 1
ATOM 6554 N N . TYR A 1 781 ? -42.861 -24.108 28.911 1.00 47.75 781 TYR A N 1
ATOM 6555 C CA . TYR A 1 781 ? -41.523 -23.961 28.315 1.00 47.75 781 TYR A CA 1
ATOM 6556 C C . TYR A 1 781 ? -40.910 -22.558 28.509 1.00 47.75 781 TYR A C 1
ATOM 6558 O O . TYR A 1 781 ? -39.757 -22.325 28.137 1.00 47.75 781 TYR A O 1
ATOM 6566 N N . VAL A 1 782 ? -41.654 -21.620 29.103 1.00 56.06 782 VAL A N 1
ATOM 6567 C CA . VAL A 1 782 ? -41.254 -20.219 29.297 1.00 56.06 782 VAL A CA 1
ATOM 6568 C C . VAL A 1 782 ? -40.482 -20.097 30.615 1.00 56.06 782 VAL A C 1
ATOM 6570 O O . VAL A 1 782 ? -41.001 -19.661 31.634 1.00 56.06 782 VAL A O 1
ATOM 6573 N N . GLY A 1 783 ? -39.227 -20.560 30.605 1.00 60.19 783 GLY A N 1
ATOM 6574 C CA . GLY A 1 783 ? -38.290 -20.378 31.724 1.00 60.19 783 GLY A CA 1
ATOM 6575 C C . GLY A 1 783 ? -37.791 -18.933 31.793 1.00 60.19 783 GLY A C 1
ATOM 6576 O O . GLY A 1 783 ? -36.719 -18.647 31.255 1.00 60.19 783 GLY A O 1
ATOM 6577 N N . CYS A 1 784 ? -38.616 -18.060 32.360 1.00 69.75 784 CYS A N 1
ATOM 6578 C CA . CYS A 1 784 ? -38.439 -16.618 32.510 1.00 69.75 784 CYS A CA 1
ATOM 6579 C C . CYS A 1 784 ? -38.930 -16.257 33.918 1.00 69.75 784 CYS A C 1
ATOM 6581 O O . CYS A 1 784 ? -40.007 -16.707 34.310 1.00 69.75 784 CYS A O 1
ATOM 6583 N N . ASP A 1 785 ? -38.151 -15.491 34.680 1.00 65.62 785 ASP A N 1
ATOM 6584 C CA . ASP A 1 785 ? -38.312 -15.441 36.142 1.00 65.62 785 ASP A CA 1
ATOM 6585 C C . ASP A 1 785 ? -39.126 -14.230 36.626 1.00 65.62 785 ASP A C 1
ATOM 6587 O O . ASP A 1 785 ? -39.647 -14.249 37.738 1.00 65.62 785 ASP A O 1
ATOM 6591 N N . LEU A 1 786 ? -39.233 -13.176 35.802 1.00 59.78 786 LEU A N 1
ATOM 6592 C CA . LEU A 1 786 ? -39.788 -11.874 36.204 1.00 59.78 786 LEU A CA 1
ATOM 6593 C C . LEU A 1 786 ? -40.912 -11.321 35.313 1.00 59.78 786 LEU A C 1
ATOM 6595 O O . LEU A 1 786 ? -41.537 -10.336 35.698 1.00 59.78 786 LEU A O 1
ATOM 6599 N N . ASN A 1 787 ? -41.181 -11.897 34.137 1.00 68.62 787 ASN A N 1
ATOM 6600 C CA . ASN A 1 787 ? -42.201 -11.372 33.227 1.00 68.62 787 ASN A CA 1
ATOM 6601 C C . ASN A 1 787 ? -42.946 -12.463 32.436 1.00 68.62 787 ASN A C 1
ATOM 6603 O O . ASN A 1 787 ? -42.329 -13.307 31.789 1.00 68.62 787 ASN A O 1
ATOM 6607 N N . ASP A 1 788 ? -44.285 -12.415 32.471 1.00 67.88 788 ASP A N 1
ATOM 6608 C CA . ASP A 1 788 ? -45.190 -13.236 31.640 1.00 67.88 788 ASP A CA 1
ATOM 6609 C C . ASP A 1 788 ? -45.519 -12.558 30.276 1.00 67.88 788 ASP A C 1
ATOM 6611 O O . ASP A 1 788 ? -45.952 -13.240 29.341 1.00 67.88 788 ASP A O 1
ATOM 6615 N N . ASN A 1 789 ? -45.250 -11.248 30.143 1.00 75.88 789 ASN A N 1
ATOM 6616 C CA . ASN A 1 789 ? -45.409 -10.441 28.922 1.00 75.88 789 ASN A CA 1
ATOM 6617 C C . ASN A 1 789 ? -44.064 -9.879 28.428 1.00 75.88 789 ASN A C 1
ATOM 6619 O O . ASN A 1 789 ? -43.136 -9.683 29.220 1.00 75.88 789 ASN A O 1
ATOM 6623 N N . ASP A 1 790 ? -43.979 -9.560 27.137 1.00 78.06 790 ASP A N 1
ATOM 6624 C CA . ASP A 1 790 ? -42.829 -8.874 26.547 1.00 78.06 790 ASP A CA 1
ATOM 6625 C C . ASP A 1 790 ? -42.717 -7.408 27.024 1.00 78.06 790 ASP A C 1
ATOM 6627 O O . ASP A 1 790 ? -43.702 -6.675 26.930 1.00 78.06 790 ASP A O 1
ATOM 6631 N N . PRO A 1 791 ? -41.546 -6.927 27.490 1.00 79.31 791 PRO A N 1
ATOM 6632 C CA . PRO A 1 791 ? -41.422 -5.560 28.005 1.00 79.31 791 PRO A CA 1
ATOM 6633 C C . PRO A 1 791 ? -41.526 -4.451 26.944 1.00 79.31 791 PRO A C 1
ATOM 6635 O O . PRO A 1 791 ? -41.679 -3.290 27.320 1.00 79.31 791 PRO A O 1
ATOM 6638 N N . ILE A 1 792 ? -41.432 -4.770 25.647 1.00 77.69 792 ILE A N 1
ATOM 6639 C CA . ILE A 1 792 ? -41.461 -3.796 24.542 1.00 77.69 792 ILE A CA 1
ATOM 6640 C C . ILE A 1 792 ? -42.843 -3.768 23.888 1.00 77.69 792 ILE A C 1
ATOM 6642 O O . ILE A 1 792 ? -43.438 -2.700 23.767 1.00 77.69 792 ILE A O 1
ATOM 6646 N N . THR A 1 793 ? -43.372 -4.923 23.478 1.00 76.56 793 THR A N 1
ATOM 6647 C CA . THR A 1 793 ? -44.670 -5.016 22.783 1.00 76.56 793 THR A CA 1
ATOM 6648 C C . THR A 1 793 ? -45.859 -5.181 23.724 1.00 76.56 793 THR A C 1
ATOM 6650 O O . THR A 1 793 ? -46.996 -5.014 23.289 1.00 76.56 793 THR A O 1
ATOM 6653 N N . GLN A 1 794 ? -45.619 -5.518 24.998 1.00 76.44 794 GLN A N 1
ATOM 6654 C CA . GLN A 1 794 ? -46.634 -5.863 26.004 1.00 76.44 794 GLN A CA 1
ATOM 6655 C C . GLN A 1 794 ? -47.492 -7.102 25.659 1.00 76.44 794 GLN A C 1
ATOM 6657 O O . GLN A 1 794 ? -48.416 -7.437 26.404 1.00 76.44 794 GLN A O 1
ATOM 6662 N N . GLU A 1 795 ? -47.171 -7.834 24.584 1.00 74.56 795 GLU A N 1
ATOM 6663 C CA . GLU A 1 795 ? -47.831 -9.097 24.229 1.00 74.56 795 GLU A CA 1
ATOM 6664 C C . GLU A 1 795 ? -47.489 -10.211 25.233 1.00 74.56 795 GLU A C 1
ATOM 6666 O O . GLU A 1 795 ? -46.362 -10.295 25.729 1.00 74.56 795 GLU A O 1
ATOM 6671 N N . THR A 1 796 ? -48.432 -11.117 25.519 1.00 73.62 796 THR A N 1
ATOM 6672 C CA . THR A 1 796 ? -48.149 -12.253 26.413 1.00 73.62 796 THR A CA 1
ATOM 6673 C C . THR A 1 796 ? -47.270 -13.291 25.708 1.00 73.62 796 THR A C 1
ATOM 6675 O O . THR A 1 796 ? -47.515 -13.663 24.553 1.00 73.62 796 THR A O 1
ATOM 6678 N N . PHE A 1 797 ? -46.288 -13.865 26.414 1.00 70.50 797 PHE A N 1
ATOM 6679 C CA . PHE A 1 797 ? -45.462 -14.945 25.850 1.00 70.50 797 PHE A CA 1
ATOM 6680 C C . PHE A 1 797 ? -46.263 -16.226 25.552 1.00 70.50 797 PHE A C 1
ATOM 6682 O O . PHE A 1 797 ? -45.768 -17.125 24.867 1.00 70.50 797 PHE A O 1
ATOM 6689 N N . GLY A 1 798 ? -47.498 -16.333 26.057 1.00 63.31 798 GLY A N 1
ATOM 6690 C CA . GLY A 1 798 ? -48.418 -17.420 25.738 1.00 63.31 798 GLY A CA 1
ATOM 6691 C C . GLY A 1 798 ? -48.981 -17.332 24.319 1.00 63.31 798 GLY A C 1
ATOM 6692 O O . GLY A 1 798 ? -49.168 -18.376 23.688 1.00 63.31 798 GLY A O 1
ATOM 6693 N N . ASP A 1 799 ? -49.203 -16.122 23.805 1.00 65.00 799 ASP A N 1
ATOM 6694 C CA . ASP A 1 799 ? -49.889 -15.874 22.531 1.00 65.00 799 ASP A CA 1
ATOM 6695 C C . ASP A 1 799 ? -48.939 -15.865 21.327 1.00 65.00 799 ASP A C 1
ATOM 6697 O O . ASP A 1 799 ? -49.304 -16.372 20.259 1.00 65.00 799 ASP A O 1
ATOM 6701 N N . LEU A 1 800 ? -47.693 -15.413 21.528 1.00 68.06 800 LEU A N 1
ATOM 6702 C CA . LEU A 1 800 ? -46.642 -15.334 20.504 1.00 68.06 800 LEU A CA 1
ATOM 6703 C C . LEU A 1 800 ? -46.522 -16.587 19.614 1.00 68.06 800 LEU A C 1
ATOM 6705 O O . LEU A 1 800 ? -46.799 -17.729 20.002 1.00 68.06 800 LEU A O 1
ATOM 6709 N N . HIS A 1 801 ? -46.026 -16.401 18.390 1.00 71.12 801 HIS A N 1
ATOM 6710 C CA . HIS A 1 801 ? -45.756 -17.527 17.500 1.00 71.12 801 HIS A CA 1
ATOM 6711 C C . HIS A 1 801 ? -44.707 -18.492 18.099 1.00 71.12 801 HIS A C 1
ATOM 6713 O O . HIS A 1 801 ? -43.724 -18.071 18.704 1.00 71.12 801 HIS A O 1
ATOM 6719 N N . PHE A 1 802 ? -44.862 -19.808 17.889 1.00 63.59 802 PHE A N 1
ATOM 6720 C CA . PHE A 1 802 ? -43.983 -20.832 18.479 1.00 63.59 802 PHE A CA 1
ATOM 6721 C C . PHE A 1 802 ? -42.492 -20.605 18.174 1.00 63.59 802 PHE A C 1
ATOM 6723 O O . PHE A 1 802 ? -41.647 -20.941 19.001 1.00 63.59 802 PHE A O 1
ATOM 6730 N N . LYS A 1 803 ? -42.147 -20.041 17.005 1.00 70.25 803 LYS A N 1
ATOM 6731 C CA . LYS A 1 803 ? -40.749 -19.717 16.680 1.00 70.25 803 LYS A CA 1
ATOM 6732 C C . LYS A 1 803 ? -40.208 -18.583 17.562 1.00 70.25 803 LYS A C 1
ATOM 6734 O O . LYS A 1 803 ? -39.100 -18.735 18.062 1.00 70.25 803 LYS A O 1
ATOM 6739 N N . LYS A 1 804 ? -41.003 -17.535 17.836 1.00 76.62 804 LYS A N 1
ATOM 6740 C CA . LYS A 1 804 ? -40.678 -16.500 18.835 1.00 76.62 804 LYS A CA 1
ATOM 6741 C C . LYS A 1 804 ? -40.458 -17.137 20.210 1.00 76.62 804 LYS A C 1
ATOM 6743 O O . LYS A 1 804 ? -39.354 -17.065 20.734 1.00 76.62 804 LYS A O 1
ATOM 6748 N N . ILE A 1 805 ? -41.438 -17.900 20.715 1.00 74.50 805 ILE A N 1
ATOM 6749 C CA . ILE A 1 805 ? -41.363 -18.588 22.025 1.00 74.50 805 ILE A CA 1
ATOM 6750 C C . ILE A 1 805 ? -40.110 -19.479 22.150 1.00 74.50 805 ILE A C 1
ATOM 6752 O O . ILE A 1 805 ? -39.448 -19.477 23.185 1.00 74.50 805 ILE A O 1
ATOM 6756 N N . LYS A 1 806 ? -39.749 -20.235 21.100 1.00 77.44 806 LYS A N 1
ATOM 6757 C CA . LYS A 1 806 ? -38.551 -21.098 21.100 1.00 77.44 806 LYS A CA 1
ATOM 6758 C C . LYS A 1 806 ? -37.246 -20.298 21.220 1.00 77.44 806 LYS A C 1
ATOM 6760 O O . LYS A 1 806 ? -36.281 -20.805 21.792 1.00 77.44 806 LYS A O 1
ATOM 6765 N N . TYR A 1 807 ? -37.195 -19.104 20.637 1.00 85.12 807 TYR A N 1
ATOM 6766 C CA . TYR A 1 807 ? -35.964 -18.339 20.455 1.00 85.12 807 TYR A CA 1
ATOM 6767 C C . TYR A 1 807 ? -35.894 -17.041 21.266 1.00 85.12 807 TYR A C 1
ATOM 6769 O O . TYR A 1 807 ? -34.920 -16.327 21.080 1.00 85.12 807 TYR A O 1
ATOM 6777 N N . LEU A 1 808 ? -36.827 -16.787 22.199 1.00 87.56 808 LEU A N 1
ATOM 6778 C CA . LEU A 1 808 ? -36.808 -15.629 23.108 1.00 87.56 808 LEU A CA 1
ATOM 6779 C C . LEU A 1 808 ? -35.394 -15.315 23.634 1.00 87.56 808 LEU A C 1
ATOM 6781 O O . LEU A 1 808 ? -34.623 -16.212 24.018 1.00 87.56 808 LEU A O 1
ATOM 6785 N N . SER A 1 809 ? -35.077 -14.024 23.672 1.00 88.81 809 SER A N 1
ATOM 6786 C CA . SER A 1 809 ? -33.824 -13.505 24.214 1.00 88.81 809 SER A CA 1
ATOM 6787 C C . SER A 1 809 ? -33.888 -13.549 25.741 1.00 88.81 809 SER A C 1
ATOM 6789 O O . SER A 1 809 ? -34.784 -12.950 26.335 1.00 88.81 809 SER A O 1
ATOM 6791 N N . LYS A 1 810 ? -32.962 -14.275 26.380 1.00 89.38 810 LYS A N 1
ATOM 6792 C CA . LYS A 1 810 ? -32.957 -14.511 27.832 1.00 89.38 810 LYS A CA 1
ATOM 6793 C C . LYS A 1 810 ? -31.876 -13.691 28.525 1.00 89.38 810 LYS A C 1
ATOM 6795 O O . LYS A 1 810 ? -30.713 -14.086 28.581 1.00 89.38 810 LYS A O 1
ATOM 6800 N N . ILE A 1 811 ? -32.275 -12.548 29.063 1.00 88.12 811 ILE A N 1
ATOM 6801 C CA . ILE A 1 811 ? -31.390 -11.569 29.688 1.00 88.12 811 ILE A CA 1
ATOM 6802 C C . ILE A 1 811 ? -31.280 -11.880 31.177 1.00 88.12 811 ILE A C 1
ATOM 6804 O O . ILE A 1 811 ? -32.143 -11.525 31.978 1.00 88.12 811 ILE A O 1
ATOM 6808 N N . LYS A 1 812 ? -30.204 -12.584 31.535 1.00 87.38 812 LYS A N 1
ATOM 6809 C CA . LYS A 1 812 ? -29.829 -12.829 32.929 1.00 87.38 812 LYS A CA 1
ATOM 6810 C C . LYS A 1 812 ? -29.205 -11.575 33.531 1.00 87.38 812 LYS A C 1
ATOM 6812 O O . LYS A 1 812 ? -28.245 -11.049 32.971 1.00 87.38 812 LYS A O 1
ATOM 6817 N N . THR A 1 813 ? -29.715 -11.142 34.675 1.00 80.44 813 THR A N 1
ATOM 6818 C CA . THR A 1 813 ? -29.201 -10.010 35.458 1.00 80.44 813 THR A CA 1
ATOM 6819 C C . THR A 1 813 ? -28.961 -10.477 36.890 1.00 80.44 813 THR A C 1
ATOM 6821 O O . THR A 1 813 ? -29.786 -11.211 37.429 1.00 80.44 813 THR A O 1
ATOM 6824 N N . THR A 1 814 ? -27.856 -10.071 37.512 1.00 80.12 814 THR A N 1
ATOM 6825 C CA . THR A 1 814 ? -27.623 -10.304 38.946 1.00 80.12 814 THR A CA 1
ATOM 6826 C C . THR A 1 814 ? -28.140 -9.099 39.725 1.00 80.12 814 THR A C 1
ATOM 6828 O O . THR A 1 814 ? -27.744 -7.968 39.446 1.00 80.12 814 THR A O 1
ATOM 6831 N N . LEU A 1 815 ? -29.050 -9.331 40.668 1.00 75.50 815 LEU A N 1
ATOM 6832 C CA . LEU A 1 815 ? -29.603 -8.302 41.545 1.00 75.50 815 LEU A CA 1
ATOM 6833 C C . LEU A 1 815 ? -28.622 -7.943 42.682 1.00 75.50 815 LEU A C 1
ATOM 6835 O O . LEU A 1 815 ? -27.717 -8.727 42.976 1.00 75.50 815 LEU A O 1
ATOM 6839 N N . PRO A 1 816 ? -28.806 -6.798 43.373 1.00 68.19 816 PRO A N 1
ATOM 6840 C CA . PRO A 1 816 ? -27.944 -6.387 44.490 1.00 68.19 816 PRO A CA 1
ATOM 6841 C C . PRO A 1 816 ? -27.910 -7.352 45.688 1.00 68.19 816 PRO A C 1
ATOM 6843 O O . PRO A 1 816 ? -27.024 -7.242 46.527 1.00 68.19 816 PRO A O 1
ATOM 6846 N N . ASP A 1 817 ? -28.853 -8.294 45.777 1.00 74.94 817 ASP A N 1
ATOM 6847 C CA . ASP A 1 817 ? -28.888 -9.364 46.783 1.00 74.94 817 ASP A CA 1
ATOM 6848 C C . ASP A 1 817 ? -28.192 -10.665 46.321 1.00 74.94 817 ASP A C 1
ATOM 6850 O O . ASP A 1 817 ? -28.324 -11.707 46.963 1.00 74.94 817 ASP A O 1
ATOM 6854 N N . GLY A 1 818 ? -27.487 -10.619 45.186 1.00 72.75 818 GLY A N 1
ATOM 6855 C CA . GLY A 1 818 ? -26.776 -11.747 44.586 1.00 72.75 818 GLY A CA 1
ATOM 6856 C C . GLY A 1 818 ? -27.650 -12.704 43.767 1.00 72.75 818 GLY A C 1
ATOM 6857 O O . GLY A 1 818 ? -27.108 -13.614 43.136 1.00 72.75 818 GLY A O 1
ATOM 6858 N N . LYS A 1 819 ? -28.980 -12.533 43.723 1.00 78.69 819 LYS A N 1
ATOM 6859 C CA . LYS A 1 819 ? -29.851 -13.433 42.949 1.00 78.69 819 LYS A CA 1
ATOM 6860 C C . LYS A 1 819 ? -29.742 -13.163 41.450 1.00 78.69 819 LYS A C 1
ATOM 6862 O O . LYS A 1 819 ? -29.879 -12.029 40.997 1.00 78.69 819 LYS A O 1
ATOM 6867 N N . ILE A 1 820 ? -29.564 -14.225 40.666 1.00 78.88 820 ILE A N 1
ATOM 6868 C CA . ILE A 1 820 ? -29.637 -14.167 39.202 1.00 78.88 820 ILE A CA 1
ATOM 6869 C C . ILE A 1 820 ? -31.102 -14.313 38.781 1.00 78.88 820 ILE A C 1
ATOM 6871 O O . ILE A 1 820 ? -31.753 -15.292 39.142 1.00 78.88 820 ILE A O 1
ATOM 6875 N N . VAL A 1 821 ? -31.598 -13.363 37.991 1.00 80.94 821 VAL A N 1
ATOM 6876 C CA . VAL A 1 821 ? -32.963 -13.335 37.447 1.00 80.94 821 VAL A CA 1
ATOM 6877 C C . VAL A 1 821 ? -32.942 -13.244 35.923 1.00 80.94 821 VAL A C 1
ATOM 6879 O O . VAL A 1 821 ? -32.126 -12.523 35.348 1.00 80.94 821 VAL A O 1
ATOM 6882 N N . THR A 1 822 ? -33.839 -13.967 35.256 1.00 84.06 822 THR A N 1
ATOM 6883 C CA . THR A 1 822 ? -33.938 -14.018 33.791 1.00 84.06 822 THR A CA 1
ATOM 6884 C C . THR A 1 822 ? -35.145 -13.223 33.302 1.00 84.06 822 THR A C 1
ATOM 6886 O O . THR A 1 822 ? -36.280 -13.703 33.366 1.00 84.06 822 THR A O 1
ATOM 6889 N N . ASN A 1 823 ? -34.907 -12.031 32.753 1.00 85.38 823 ASN A N 1
ATOM 6890 C CA . ASN A 1 823 ? -35.903 -11.331 31.943 1.00 85.38 823 ASN A CA 1
ATOM 6891 C C . ASN A 1 823 ? -35.957 -11.972 30.550 1.00 85.38 823 ASN A C 1
ATOM 6893 O O . ASN A 1 823 ? -34.919 -12.303 29.971 1.00 85.38 823 ASN A O 1
ATOM 6897 N N . CYS A 1 824 ? -37.152 -12.122 29.990 1.00 86.06 824 CYS A N 1
ATOM 6898 C CA . CYS A 1 824 ? -37.329 -12.572 28.611 1.00 86.06 824 CYS A CA 1
ATOM 6899 C C . CYS A 1 824 ? -37.821 -11.4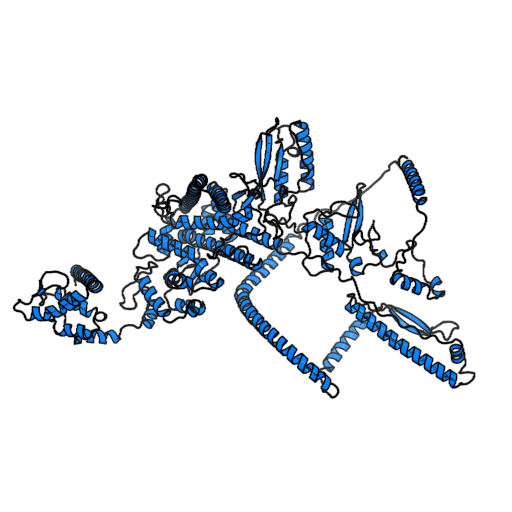38 27.715 1.00 86.06 824 CYS A C 1
ATOM 6901 O O . CYS A 1 824 ? -38.537 -10.554 28.177 1.00 86.06 824 CYS A O 1
ATOM 6903 N N . TYR A 1 825 ? -37.446 -11.502 26.439 1.00 87.06 825 TYR A N 1
ATOM 6904 C CA . TYR A 1 825 ? -37.877 -10.578 25.393 1.00 87.06 825 TYR A CA 1
ATOM 6905 C C . TYR A 1 825 ? -38.174 -11.339 24.097 1.00 87.06 825 TYR A C 1
ATOM 6907 O O . TYR A 1 825 ? -37.473 -12.307 23.768 1.00 87.06 825 TYR A O 1
ATOM 6915 N N . ASP A 1 826 ? -39.152 -10.871 23.324 1.00 87.50 826 ASP A N 1
ATOM 6916 C CA . ASP A 1 826 ? -39.243 -11.182 21.903 1.00 87.50 826 ASP A CA 1
ATOM 6917 C C . ASP A 1 826 ? -38.008 -10.615 21.194 1.00 87.50 826 ASP A C 1
ATOM 6919 O O . ASP A 1 826 ? -37.646 -9.442 21.306 1.00 87.50 826 ASP A O 1
ATOM 6923 N N . THR A 1 827 ? -37.313 -11.492 20.481 1.00 89.50 827 THR A N 1
ATOM 6924 C CA . THR A 1 827 ? -36.005 -11.196 19.909 1.00 89.50 827 THR A CA 1
ATOM 6925 C C . THR A 1 827 ? -36.075 -10.138 18.815 1.00 89.50 827 THR A C 1
ATOM 6927 O O . THR A 1 827 ? -35.128 -9.369 18.690 1.00 89.50 827 THR A O 1
ATOM 6930 N N . ILE A 1 828 ? -37.160 -10.082 18.032 1.00 88.06 828 ILE A N 1
ATOM 6931 C CA . ILE A 1 828 ? -37.254 -9.155 16.894 1.00 88.06 828 ILE A CA 1
ATOM 6932 C C . ILE A 1 828 ? -37.410 -7.694 17.371 1.00 88.06 828 ILE A C 1
ATOM 6934 O O . ILE A 1 828 ? -36.543 -6.887 17.026 1.00 88.06 828 ILE A O 1
ATOM 6938 N N . PRO A 1 829 ? -38.403 -7.329 18.214 1.00 85.94 829 PRO A N 1
ATOM 6939 C CA . PRO A 1 829 ? -38.507 -5.973 18.763 1.00 85.94 829 PRO A CA 1
ATOM 6940 C C . PRO A 1 829 ? -37.260 -5.555 19.546 1.00 85.94 829 PRO A C 1
ATOM 6942 O O . PRO A 1 829 ? -36.779 -4.435 19.393 1.00 85.94 829 PRO A O 1
ATOM 6945 N N . PHE A 1 830 ? -36.693 -6.462 20.349 1.00 90.56 830 PHE A N 1
ATOM 6946 C CA . PHE A 1 830 ? -35.552 -6.134 21.202 1.00 90.56 830 PHE A CA 1
ATOM 6947 C C . PHE A 1 830 ? -34.234 -5.982 20.430 1.00 90.56 830 PHE A C 1
ATOM 6949 O O . PHE A 1 830 ? -33.429 -5.115 20.765 1.00 90.56 830 PHE A O 1
ATOM 6956 N N . TYR A 1 831 ? -34.029 -6.753 19.357 1.00 90.69 831 TYR A N 1
ATOM 6957 C CA . TYR A 1 831 ? -32.935 -6.504 18.417 1.00 90.69 831 TYR A CA 1
ATOM 6958 C C . TYR A 1 831 ? -33.094 -5.140 17.731 1.00 90.69 831 TYR A C 1
ATOM 6960 O O . TYR A 1 831 ? -32.138 -4.370 17.697 1.00 90.69 831 TYR A O 1
ATOM 6968 N N . ASN A 1 832 ? -34.298 -4.814 17.246 1.00 85.38 832 ASN A N 1
ATOM 6969 C CA . ASN A 1 832 ? -34.565 -3.537 16.576 1.00 85.38 832 ASN A CA 1
ATOM 6970 C C . ASN A 1 832 ? -34.361 -2.334 17.524 1.00 85.38 832 ASN A C 1
ATOM 6972 O O . ASN A 1 832 ? -33.827 -1.314 17.100 1.00 85.38 832 ASN A O 1
ATOM 6976 N N . TYR A 1 833 ? -34.693 -2.469 18.814 1.00 84.50 833 TYR A N 1
ATOM 6977 C CA . TYR A 1 833 ? -34.358 -1.482 19.851 1.00 84.50 833 TYR A CA 1
ATOM 6978 C C . TYR A 1 833 ? -32.839 -1.324 20.052 1.00 84.50 833 TYR A C 1
ATOM 6980 O O . TYR A 1 833 ? -32.330 -0.205 20.067 1.00 84.50 833 TYR A O 1
ATOM 6988 N N . ILE A 1 834 ? -32.092 -2.429 20.166 1.00 80.19 834 ILE A N 1
ATOM 6989 C CA . ILE A 1 834 ? -30.624 -2.383 20.310 1.00 80.19 834 ILE A CA 1
ATOM 6990 C C . ILE A 1 834 ? -29.965 -1.749 19.073 1.00 80.19 834 ILE A C 1
ATOM 6992 O O . ILE A 1 834 ? -28.986 -1.019 19.218 1.00 80.19 834 ILE A O 1
ATOM 6996 N N . LEU A 1 835 ? -30.519 -1.988 17.883 1.00 76.31 835 LEU A N 1
ATOM 6997 C CA . LEU A 1 835 ? -30.100 -1.380 16.621 1.00 76.31 835 LEU A CA 1
ATOM 6998 C C . LEU A 1 835 ? -30.375 0.131 16.568 1.00 76.31 835 LEU A C 1
ATOM 7000 O O . LEU A 1 835 ? -29.483 0.895 16.208 1.00 76.31 835 LEU A O 1
ATOM 7004 N N . ASP A 1 836 ? -31.556 0.580 16.991 1.00 67.44 836 ASP A N 1
ATOM 7005 C CA . ASP A 1 836 ? -31.875 2.008 17.103 1.00 67.44 836 ASP A CA 1
ATOM 7006 C C . ASP A 1 836 ? -30.926 2.734 18.079 1.00 67.44 836 ASP A C 1
ATOM 7008 O O . ASP A 1 836 ? -30.371 3.784 17.750 1.00 67.44 836 ASP A O 1
ATOM 7012 N N . CYS A 1 837 ? -30.651 2.137 19.245 1.00 59.03 837 CYS A N 1
ATOM 7013 C CA . CYS A 1 837 ? -29.659 2.658 20.189 1.00 59.03 837 CYS A CA 1
ATOM 7014 C C . CYS A 1 837 ? -28.239 2.690 19.602 1.00 59.03 837 CYS A C 1
ATOM 7016 O O . CYS A 1 837 ? -27.538 3.686 19.780 1.00 59.03 837 CYS A O 1
ATOM 7018 N N . ASN A 1 838 ? -27.826 1.640 18.882 1.00 63.88 838 ASN A N 1
ATOM 7019 C CA . ASN A 1 838 ? -26.528 1.567 18.208 1.00 63.88 838 ASN A CA 1
ATOM 7020 C C . ASN A 1 838 ? -26.355 2.715 17.204 1.00 63.88 838 ASN A C 1
ATOM 7022 O O . ASN A 1 838 ? -25.369 3.444 17.269 1.00 63.88 838 ASN A O 1
ATOM 7026 N N . ASN A 1 839 ? -27.345 2.918 16.333 1.00 52.28 839 ASN A N 1
ATOM 7027 C CA . ASN A 1 839 ? -27.300 3.939 15.285 1.00 52.28 839 ASN A CA 1
ATOM 7028 C C . ASN A 1 839 ? -27.334 5.366 15.864 1.00 52.28 839 ASN A C 1
ATOM 7030 O O . ASN A 1 839 ? -26.775 6.283 15.274 1.00 52.28 839 ASN A O 1
ATOM 7034 N N . LYS A 1 840 ? -27.923 5.551 17.053 1.00 51.25 840 LYS A N 1
ATOM 7035 C CA . LYS A 1 840 ? -27.915 6.821 17.803 1.00 51.25 840 LYS A CA 1
ATOM 7036 C C . LYS A 1 840 ? -26.682 7.010 18.702 1.00 51.25 840 LYS A C 1
ATOM 7038 O O . LYS A 1 840 ? -26.565 8.048 19.348 1.00 51.25 840 LYS A O 1
ATOM 7043 N N . GLY A 1 841 ? -25.781 6.028 18.793 1.00 47.00 841 GLY A N 1
ATOM 7044 C CA . GLY A 1 841 ? -24.606 6.074 19.675 1.00 47.00 841 GLY A CA 1
ATOM 7045 C C . GLY A 1 841 ? -24.926 6.019 21.179 1.00 47.00 841 GLY A C 1
ATOM 7046 O O . GLY A 1 841 ? -24.137 6.505 21.993 1.00 47.00 841 GLY A O 1
ATOM 7047 N N . ILE A 1 842 ? -26.080 5.455 21.553 1.00 54.38 842 ILE A N 1
ATOM 7048 C CA . ILE A 1 842 ? -26.609 5.395 22.927 1.00 54.38 842 ILE A CA 1
ATOM 7049 C C . ILE A 1 842 ? -26.473 3.970 23.485 1.00 54.38 842 ILE A C 1
ATOM 7051 O O . ILE A 1 842 ? -26.695 2.983 22.786 1.00 54.38 842 ILE A O 1
ATOM 7055 N N . THR A 1 843 ? -26.151 3.837 24.774 1.00 65.56 843 THR A N 1
ATOM 7056 C CA . THR A 1 843 ? -26.095 2.534 25.456 1.00 65.56 843 THR A CA 1
ATOM 7057 C C . THR A 1 843 ? -27.505 1.945 25.644 1.00 65.56 843 THR A C 1
ATOM 7059 O O . THR A 1 843 ? -28.294 2.532 26.387 1.00 65.56 843 THR A O 1
ATOM 7062 N N . PRO A 1 844 ? -27.842 0.781 25.051 1.00 72.44 844 PRO A N 1
ATOM 7063 C CA . PRO A 1 844 ? -29.157 0.163 25.223 1.00 72.44 844 PRO A CA 1
ATOM 7064 C C . PRO A 1 844 ? -29.321 -0.452 26.622 1.00 72.44 844 PRO A C 1
ATOM 7066 O O . PRO A 1 844 ? -28.362 -0.963 27.213 1.00 72.44 844 PRO A O 1
ATOM 7069 N N . LEU A 1 845 ? -30.554 -0.438 27.133 1.00 79.56 845 LEU A N 1
ATOM 7070 C CA . LEU A 1 845 ? -30.902 -0.841 28.499 1.00 79.56 845 LEU A CA 1
ATOM 7071 C C . LEU A 1 845 ? -31.734 -2.138 28.533 1.00 79.56 845 LEU A C 1
ATOM 7073 O O . LEU A 1 845 ? -32.525 -2.424 27.636 1.00 79.56 845 LEU A O 1
ATOM 7077 N N . ASN A 1 846 ? -31.600 -2.912 29.613 1.00 82.06 846 ASN A N 1
ATOM 7078 C CA . ASN A 1 846 ? -32.565 -3.930 30.020 1.00 82.06 846 ASN A CA 1
ATOM 7079 C C . ASN A 1 846 ? -33.807 -3.209 30.566 1.00 82.06 846 ASN A C 1
ATOM 7081 O O . ASN A 1 846 ? -33.886 -2.936 31.763 1.00 82.06 846 ASN A O 1
ATOM 7085 N N . LEU A 1 847 ? -34.754 -2.877 29.687 1.00 79.94 847 LEU A N 1
ATOM 7086 C CA . LEU A 1 847 ? -35.953 -2.079 29.984 1.00 79.94 847 LEU A CA 1
ATOM 7087 C C . LEU A 1 847 ? -36.764 -2.595 31.191 1.00 79.94 847 LEU A C 1
ATOM 7089 O O . LEU A 1 847 ? -37.313 -1.798 31.942 1.00 79.94 847 LEU A O 1
ATOM 7093 N N . ALA A 1 848 ? -36.773 -3.909 31.434 1.00 73.31 848 ALA A N 1
ATOM 7094 C CA . ALA A 1 848 ? -37.446 -4.532 32.578 1.00 73.31 848 ALA A CA 1
ATOM 7095 C C . ALA A 1 848 ? -36.799 -4.254 33.958 1.00 73.31 848 ALA A C 1
ATOM 7097 O O . ALA A 1 848 ? -37.422 -4.529 34.980 1.00 73.31 848 ALA A O 1
ATOM 7098 N N . ILE A 1 849 ? -35.554 -3.759 34.003 1.00 77.31 849 ILE A N 1
ATOM 7099 C CA . ILE A 1 849 ? -34.806 -3.419 35.239 1.00 77.31 849 ILE A CA 1
ATOM 7100 C C . ILE A 1 849 ? -34.226 -1.983 35.181 1.00 77.31 849 ILE A C 1
ATOM 7102 O O . ILE A 1 849 ? -33.774 -1.449 36.188 1.00 77.31 849 ILE A O 1
ATOM 7106 N N . ASN A 1 850 ? -34.274 -1.331 34.014 1.00 76.19 850 ASN A N 1
ATOM 7107 C CA . ASN A 1 850 ? -33.679 -0.024 33.714 1.00 76.19 850 ASN A CA 1
ATOM 7108 C C . ASN A 1 850 ? -32.154 0.053 33.969 1.00 76.19 850 ASN A C 1
ATOM 7110 O O . ASN A 1 850 ? -31.639 1.045 34.481 1.00 76.19 850 ASN A O 1
ATOM 7114 N N . ALA A 1 851 ? -31.426 -1.010 33.608 1.00 75.50 851 ALA A N 1
ATOM 7115 C CA . ALA A 1 851 ? -29.969 -1.122 33.763 1.00 75.50 851 ALA A CA 1
ATOM 7116 C C . ALA A 1 851 ? -29.263 -1.351 32.405 1.00 75.50 851 ALA A C 1
ATOM 7118 O O . ALA A 1 851 ? -29.851 -2.004 31.543 1.00 75.50 851 ALA A O 1
ATOM 7119 N N . PRO A 1 852 ? -28.022 -0.870 32.178 1.00 74.38 852 PRO A N 1
ATOM 7120 C CA . PRO A 1 852 ? -27.304 -1.057 30.909 1.00 74.38 852 PRO A CA 1
ATOM 7121 C C . PRO A 1 852 ? -27.084 -2.523 30.507 1.00 74.38 852 PRO A C 1
ATOM 7123 O O . PRO A 1 852 ? -26.767 -3.360 31.352 1.00 74.38 852 PRO A O 1
ATOM 7126 N N . LEU A 1 853 ? -27.193 -2.831 29.208 1.00 76.69 853 LEU A N 1
ATOM 7127 C CA . LEU A 1 853 ? -26.947 -4.184 28.693 1.00 76.69 853 LEU A CA 1
ATOM 7128 C C . LEU A 1 853 ? -25.452 -4.512 28.594 1.00 76.69 853 LEU A C 1
ATOM 7130 O O . LEU A 1 853 ? -24.700 -3.840 27.881 1.00 76.69 853 LEU A O 1
ATOM 7134 N N . THR A 1 854 ? -25.045 -5.614 29.224 1.00 75.88 854 THR A N 1
ATOM 7135 C CA . THR A 1 854 ? -23.679 -6.153 29.127 1.00 75.88 854 THR A CA 1
ATOM 7136 C C . THR A 1 854 ? -23.414 -6.795 27.761 1.00 75.88 854 THR A C 1
ATOM 7138 O O . THR A 1 854 ? -24.339 -7.149 27.024 1.00 75.88 854 THR A O 1
ATOM 7141 N N . LEU A 1 855 ? -22.138 -7.003 27.416 1.00 68.88 855 LEU A N 1
ATOM 7142 C CA . LEU A 1 855 ? -21.751 -7.698 26.181 1.00 68.88 855 LEU A CA 1
ATOM 7143 C C . LEU A 1 855 ? -22.380 -9.100 26.094 1.00 68.88 855 LEU A C 1
ATOM 7145 O O . LEU A 1 855 ? -22.984 -9.437 25.082 1.00 68.88 855 LEU A O 1
ATOM 7149 N N . VAL A 1 856 ? -22.351 -9.883 27.177 1.00 76.00 856 VAL A N 1
ATOM 7150 C CA . VAL A 1 856 ? -22.954 -11.231 27.225 1.00 76.00 856 VAL A CA 1
ATOM 7151 C C . VAL A 1 856 ? -24.473 -11.192 26.991 1.00 76.00 856 VAL A C 1
ATOM 7153 O O . VAL A 1 856 ? -25.025 -12.063 26.320 1.00 76.00 856 VAL A O 1
ATOM 7156 N N . GLN A 1 857 ? -25.160 -10.160 27.490 1.00 83.75 857 GLN A N 1
ATOM 7157 C CA . GLN A 1 857 ? -26.598 -9.973 27.270 1.00 83.75 857 GLN A CA 1
ATOM 7158 C C . GLN A 1 857 ? -26.911 -9.614 25.806 1.00 83.75 857 GLN A C 1
ATOM 7160 O O . GLN A 1 857 ? -27.827 -10.193 25.219 1.00 83.75 857 GLN A O 1
ATOM 7165 N N . LYS A 1 858 ? -26.112 -8.734 25.183 1.00 82.50 858 LYS A N 1
ATOM 7166 C CA . LYS A 1 858 ? -26.194 -8.435 23.738 1.00 82.50 858 LYS A CA 1
ATOM 7167 C C . LYS A 1 858 ? -25.914 -9.686 22.888 1.00 82.50 858 LYS A C 1
ATOM 7169 O O . LYS A 1 858 ? -26.600 -9.914 21.892 1.00 82.50 858 LYS A O 1
ATOM 7174 N N . ALA A 1 859 ? -24.974 -10.536 23.317 1.00 82.12 859 ALA A N 1
ATOM 7175 C CA . ALA A 1 859 ? -24.580 -11.760 22.614 1.00 82.12 859 ALA A CA 1
ATOM 7176 C C . ALA A 1 859 ? -25.749 -12.737 22.445 1.00 82.12 859 ALA A C 1
ATOM 7178 O O . ALA A 1 859 ? -25.930 -13.297 21.364 1.00 82.12 859 ALA A O 1
ATOM 7179 N N . GLU A 1 860 ? -26.566 -12.919 23.488 1.00 89.06 860 GLU A N 1
ATOM 7180 C CA . GLU A 1 860 ? -27.768 -13.753 23.411 1.00 89.06 860 GLU A CA 1
ATOM 7181 C C . GLU A 1 860 ? -28.734 -13.202 22.348 1.00 89.06 860 GLU A C 1
ATOM 7183 O O . GLU A 1 860 ? -29.147 -13.954 21.469 1.00 89.06 860 GLU A O 1
ATOM 7188 N N . VAL A 1 861 ? -29.025 -11.893 22.326 1.00 89.31 861 VAL A N 1
ATOM 7189 C CA . VAL A 1 861 ? -29.919 -11.296 21.307 1.00 89.31 861 VAL A CA 1
ATOM 7190 C C . VAL A 1 861 ? -29.377 -11.502 19.888 1.00 89.31 861 VAL A C 1
ATOM 7192 O O . VAL A 1 861 ? -30.096 -12.007 19.022 1.00 89.31 861 VAL A O 1
ATOM 7195 N N . PHE A 1 862 ? -28.100 -11.188 19.654 1.00 88.31 862 PHE A N 1
ATOM 7196 C CA . PHE A 1 862 ? -27.450 -11.326 18.342 1.00 88.31 862 PHE A CA 1
ATOM 7197 C C . PHE A 1 862 ? -27.336 -12.794 17.885 1.00 88.31 862 PHE A C 1
ATOM 7199 O O . PHE A 1 862 ? -27.352 -13.090 16.688 1.00 88.31 862 PHE A O 1
ATOM 7206 N N . LYS A 1 863 ? -27.299 -13.744 18.826 1.00 89.75 863 LYS A N 1
ATOM 7207 C CA . LYS A 1 863 ? -27.365 -15.188 18.557 1.00 89.75 863 LYS A CA 1
ATOM 7208 C C . LYS A 1 863 ? -28.783 -15.667 18.230 1.00 89.75 863 LYS A C 1
ATOM 7210 O O . LYS A 1 863 ? -28.930 -16.611 17.453 1.00 89.75 863 LYS A O 1
ATOM 7215 N N . LYS A 1 864 ? -29.829 -15.051 18.798 1.00 90.69 864 LYS A N 1
ATOM 7216 C CA . LYS A 1 864 ? -31.231 -15.417 18.522 1.00 90.69 864 LYS A CA 1
ATOM 7217 C C . LYS A 1 864 ? -31.778 -14.794 17.238 1.00 90.69 864 LYS A C 1
ATOM 7219 O O . LYS A 1 864 ? -32.520 -15.468 16.524 1.00 90.69 864 LYS A O 1
ATOM 7224 N N . ILE A 1 865 ? -31.416 -13.552 16.905 1.00 90.31 865 ILE A N 1
ATOM 7225 C CA . ILE A 1 865 ? -31.996 -12.841 15.747 1.00 90.31 865 ILE A CA 1
ATOM 7226 C C . ILE A 1 865 ? -31.706 -13.548 14.410 1.00 90.31 865 ILE A C 1
ATOM 7228 O O . ILE A 1 865 ? -32.571 -13.605 13.535 1.00 90.31 865 ILE A O 1
ATOM 7232 N N . LYS A 1 866 ? -30.551 -14.220 14.309 1.00 87.69 866 LYS A N 1
ATOM 7233 C CA . LYS A 1 866 ? -30.128 -15.048 13.163 1.00 87.69 866 LYS A CA 1
ATOM 7234 C C . LYS A 1 866 ? -31.027 -16.271 12.884 1.00 87.69 866 LYS A C 1
ATOM 7236 O O . LYS A 1 866 ? -30.845 -16.943 11.875 1.00 87.69 866 LYS A O 1
ATOM 7241 N N . PHE A 1 867 ? -32.017 -16.573 13.734 1.00 84.94 867 PHE A N 1
ATOM 7242 C CA . PHE A 1 867 ? -33.071 -17.552 13.420 1.00 84.94 867 PHE A CA 1
ATOM 7243 C C . PHE A 1 867 ? -34.290 -16.939 12.708 1.00 84.94 867 PHE A C 1
ATOM 7245 O O . PHE A 1 867 ? -35.132 -17.691 12.205 1.00 84.94 867 PHE A O 1
ATOM 7252 N N . PHE A 1 868 ? -34.416 -15.610 12.665 1.00 82.31 868 PHE A N 1
ATOM 7253 C CA . PHE A 1 868 ? -35.570 -14.894 12.107 1.00 82.31 868 PHE A CA 1
ATOM 7254 C C . PHE A 1 868 ? -35.281 -14.230 10.756 1.00 82.31 868 PHE A C 1
ATOM 7256 O O . PHE A 1 868 ? -36.163 -14.250 9.903 1.00 82.31 868 PHE A O 1
ATOM 7263 N N . THR A 1 869 ? -34.060 -13.733 10.533 1.00 80.25 869 THR A N 1
ATOM 7264 C CA . THR A 1 869 ? -33.614 -13.168 9.247 1.00 80.25 869 THR A CA 1
ATOM 7265 C C . THR A 1 869 ? -32.410 -13.920 8.667 1.00 80.25 869 THR A C 1
ATOM 7267 O O . THR A 1 869 ? -31.725 -14.651 9.383 1.00 80.25 869 THR A O 1
ATOM 7270 N N . LYS A 1 870 ? -32.166 -13.736 7.363 1.00 75.69 870 LYS A N 1
ATOM 7271 C CA . LYS A 1 870 ? -30.917 -14.105 6.670 1.00 75.69 870 LYS A CA 1
ATOM 7272 C C . LYS A 1 870 ? -30.026 -12.896 6.354 1.00 75.69 870 LYS A C 1
ATOM 7274 O O . LYS A 1 870 ? -28.876 -13.098 5.977 1.00 75.69 870 LYS A O 1
ATOM 7279 N N . ASN A 1 871 ? -30.551 -11.675 6.473 1.00 70.12 871 ASN A N 1
ATOM 7280 C CA . ASN A 1 871 ? -29.795 -10.445 6.237 1.00 70.12 871 ASN A CA 1
ATOM 7281 C C . ASN A 1 871 ? -28.695 -10.302 7.311 1.00 70.12 871 ASN A C 1
ATOM 7283 O O . ASN A 1 871 ? -28.820 -10.902 8.386 1.00 70.12 871 ASN A O 1
ATOM 7287 N N . PRO A 1 872 ? -27.636 -9.508 7.067 1.00 69.88 872 PRO A N 1
ATOM 7288 C CA . PRO A 1 872 ? -26.666 -9.164 8.100 1.00 69.88 872 PRO A CA 1
ATOM 7289 C C . PRO A 1 872 ? -27.349 -8.596 9.353 1.00 69.88 872 PRO A C 1
ATOM 7291 O O . PRO A 1 872 ? -28.264 -7.781 9.268 1.00 69.88 872 PRO A O 1
ATOM 7294 N N . THR A 1 873 ? -26.895 -9.025 10.530 1.00 76.31 873 THR A N 1
ATOM 7295 C CA . THR A 1 873 ? -27.389 -8.551 11.833 1.00 76.31 873 THR A CA 1
ATOM 7296 C C . THR A 1 873 ? -26.220 -8.147 12.711 1.00 76.31 873 THR A C 1
ATOM 7298 O O . THR A 1 873 ? -25.177 -8.798 12.615 1.00 76.31 873 THR A O 1
ATOM 7301 N N . LEU A 1 874 ? -26.412 -7.166 13.601 1.00 69.31 874 LEU A N 1
ATOM 7302 C CA . LEU A 1 874 ? -25.385 -6.710 14.541 1.00 69.31 874 LEU A CA 1
ATOM 7303 C C . LEU A 1 874 ? -24.669 -7.885 15.216 1.00 69.31 874 LEU A C 1
ATOM 7305 O O . LEU A 1 874 ? -25.272 -8.906 15.564 1.00 69.31 874 LEU A O 1
ATOM 7309 N N . GLN A 1 875 ? -23.364 -7.718 15.388 1.00 66.81 875 GLN A N 1
ATOM 7310 C CA . GLN A 1 875 ? -22.466 -8.708 15.966 1.00 66.81 875 GLN A CA 1
ATOM 7311 C C . GLN A 1 875 ? -21.673 -8.058 17.096 1.00 66.81 875 GLN A C 1
ATOM 7313 O O . GLN A 1 875 ? -21.503 -6.840 17.124 1.00 66.81 875 GLN A O 1
ATOM 7318 N N . ILE A 1 876 ? -21.147 -8.864 18.019 1.00 58.72 876 ILE A N 1
ATOM 7319 C CA . ILE A 1 876 ? -20.107 -8.377 18.930 1.00 58.72 876 ILE A CA 1
ATOM 7320 C C . ILE A 1 876 ? -18.782 -8.452 18.176 1.00 58.72 876 ILE A C 1
ATOM 7322 O O . ILE A 1 876 ? -17.977 -9.347 18.411 1.00 58.72 876 ILE A O 1
ATOM 7326 N N . ASN A 1 877 ? -18.576 -7.511 17.254 1.00 52.00 877 ASN A N 1
ATOM 7327 C CA . ASN A 1 877 ? -17.260 -7.253 16.677 1.00 52.00 877 ASN A CA 1
ATOM 7328 C C . ASN A 1 877 ? -16.407 -6.535 17.730 1.00 52.00 877 ASN A C 1
ATOM 7330 O O . ASN A 1 877 ? -16.159 -5.341 17.637 1.00 52.00 877 ASN A O 1
ATOM 7334 N N . ILE A 1 878 ? -16.015 -7.264 18.770 1.00 46.09 878 ILE A N 1
ATOM 7335 C CA . ILE A 1 878 ? -14.853 -6.943 19.601 1.00 46.09 878 ILE A CA 1
ATOM 7336 C C . ILE A 1 878 ? -13.836 -8.037 19.274 1.00 46.09 878 ILE A C 1
ATOM 7338 O O . ILE A 1 878 ? -13.512 -8.894 20.089 1.00 46.09 878 ILE A O 1
ATOM 7342 N N . ASP A 1 879 ? -13.421 -8.057 18.005 1.00 45.97 879 ASP A N 1
ATOM 7343 C CA . ASP A 1 879 ? -12.242 -8.798 17.569 1.00 45.97 879 ASP A CA 1
ATOM 7344 C C . ASP A 1 879 ? -11.030 -7.889 17.778 1.00 45.97 879 ASP A C 1
ATOM 7346 O O . ASP A 1 879 ? -10.495 -7.286 16.850 1.00 45.97 879 ASP A O 1
ATOM 7350 N N . THR A 1 880 ? -10.635 -7.738 19.039 1.00 41.69 880 THR A N 1
ATOM 7351 C CA . THR A 1 880 ? -9.508 -6.887 19.439 1.00 41.69 880 THR A CA 1
ATOM 7352 C C . THR A 1 880 ? -8.154 -7.567 19.228 1.00 41.69 880 THR A C 1
ATOM 7354 O O . THR A 1 880 ? -7.146 -7.144 19.784 1.00 41.69 880 THR A O 1
ATOM 7357 N N . THR A 1 881 ? -8.111 -8.597 18.370 1.00 44.03 881 THR A N 1
ATOM 7358 C CA . THR A 1 881 ? -6.874 -9.053 17.719 1.00 44.03 881 THR A CA 1
ATOM 7359 C C . THR A 1 881 ? -6.516 -8.193 16.500 1.00 44.03 881 THR A C 1
ATOM 7361 O O . THR A 1 881 ? -5.363 -8.195 16.058 1.00 44.03 881 THR A O 1
ATOM 7364 N N . LYS A 1 882 ? -7.485 -7.427 15.972 1.00 51.25 882 LYS A N 1
ATOM 7365 C CA . LYS A 1 882 ? -7.281 -6.425 14.918 1.00 51.25 882 LYS A CA 1
ATOM 7366 C C . LYS A 1 882 ? -6.508 -5.228 15.469 1.00 51.25 882 LYS A C 1
ATOM 7368 O O . LYS A 1 882 ? -6.631 -4.882 16.646 1.00 51.25 882 LYS A O 1
ATOM 7373 N N . LYS A 1 883 ? -5.606 -4.671 14.661 1.00 55.66 883 LYS A N 1
ATOM 7374 C CA . LYS A 1 883 ? -4.439 -3.948 15.184 1.00 55.66 883 LYS A CA 1
ATOM 7375 C C . LYS A 1 883 ? -4.785 -2.503 15.486 1.00 55.66 883 LYS A C 1
ATOM 7377 O O . LYS A 1 883 ? -4.594 -1.619 14.660 1.00 55.66 883 LYS A O 1
ATOM 7382 N N . ILE A 1 884 ? -5.233 -2.261 16.712 1.00 60.62 884 ILE A N 1
ATOM 7383 C CA . ILE A 1 884 ? -5.516 -0.922 17.223 1.00 60.62 884 ILE A CA 1
ATOM 7384 C C . ILE A 1 884 ? -4.224 -0.094 17.202 1.00 60.62 884 ILE A C 1
ATOM 7386 O O . ILE A 1 884 ? -3.409 -0.131 18.118 1.00 60.62 884 ILE A O 1
ATOM 7390 N N . PHE A 1 885 ? -4.051 0.690 16.138 1.00 73.06 885 PHE A N 1
ATOM 7391 C CA . PHE A 1 885 ? -2.916 1.595 15.962 1.00 73.06 885 PHE A CA 1
ATOM 7392 C C . PHE A 1 885 ? -2.933 2.781 16.951 1.00 73.06 885 PHE A C 1
ATOM 7394 O O . PHE A 1 885 ? -1.991 3.572 16.961 1.00 73.06 885 PHE A O 1
ATOM 7401 N N . LEU A 1 886 ? -3.994 2.938 17.762 1.00 79.81 886 LEU A N 1
ATOM 7402 C CA . LEU A 1 886 ? -4.110 3.991 18.775 1.00 79.81 886 LEU A CA 1
ATOM 7403 C C . LEU A 1 886 ? -3.070 3.809 19.888 1.00 79.81 886 LEU A C 1
ATOM 7405 O O . LEU A 1 886 ? -2.961 2.746 20.492 1.00 79.81 886 LEU A O 1
ATOM 7409 N N . LYS A 1 887 ? -2.392 4.900 20.237 1.00 82.00 887 LYS A N 1
ATOM 7410 C CA . LYS A 1 887 ? -1.622 5.047 21.476 1.00 82.00 887 LYS A CA 1
ATOM 7411 C C . LYS A 1 887 ? -2.031 6.306 22.230 1.00 82.00 887 LYS A C 1
ATOM 7413 O O . LYS A 1 887 ? -2.472 7.293 21.629 1.00 82.00 887 LYS A O 1
ATOM 7418 N N . ALA A 1 888 ? -1.807 6.300 23.539 1.00 83.50 888 ALA A N 1
ATOM 7419 C CA . ALA A 1 888 ? -1.849 7.484 24.384 1.00 83.50 888 ALA A CA 1
ATOM 7420 C C . ALA A 1 888 ? -0.466 8.160 24.468 1.00 83.50 888 ALA A C 1
ATOM 7422 O O . ALA A 1 888 ? 0.490 7.599 24.995 1.00 83.50 888 ALA A O 1
ATOM 7423 N N . ASN A 1 889 ? -0.360 9.406 23.999 1.00 87.25 889 ASN A N 1
ATOM 7424 C CA . ASN A 1 889 ? 0.805 10.264 24.224 1.00 87.25 889 ASN A CA 1
ATOM 7425 C C . ASN A 1 889 ? 0.659 10.999 25.560 1.00 87.25 889 ASN A C 1
ATOM 7427 O O . ASN A 1 889 ? -0.228 11.848 25.689 1.00 87.25 889 ASN A O 1
ATOM 7431 N N . TYR A 1 890 ? 1.531 10.707 26.522 1.00 88.00 890 TYR A N 1
ATOM 7432 C CA . TYR A 1 890 ? 1.606 11.423 27.794 1.00 88.00 890 TYR A CA 1
ATOM 7433 C C . TYR A 1 890 ? 2.306 12.778 27.632 1.00 88.00 890 TYR A C 1
ATOM 7435 O O . TYR A 1 890 ? 3.427 12.857 27.121 1.00 88.00 890 TYR A O 1
ATOM 7443 N N . LYS A 1 891 ? 1.654 13.858 28.079 1.00 86.19 891 LYS A N 1
ATOM 7444 C CA . LYS A 1 891 ? 2.248 15.202 28.151 1.00 86.19 891 LYS A CA 1
ATOM 7445 C C . LYS A 1 891 ? 1.965 15.869 29.498 1.00 86.19 891 LYS A C 1
ATOM 7447 O O . LYS A 1 891 ? 0.803 16.230 29.714 1.00 86.19 891 LYS A O 1
ATOM 7452 N N . PRO A 1 892 ? 2.982 16.073 30.356 1.00 87.81 892 PRO A N 1
ATOM 7453 C CA . PRO A 1 892 ? 2.842 16.848 31.581 1.00 87.81 892 PRO A CA 1
ATOM 7454 C C . PRO A 1 892 ? 2.734 18.349 31.271 1.00 87.81 892 PRO A C 1
ATOM 7456 O O . PRO A 1 892 ? 3.236 18.829 30.251 1.00 87.81 892 PRO A O 1
ATOM 7459 N N . SER A 1 893 ? 2.089 19.092 32.165 1.00 84.81 893 SER A N 1
ATOM 7460 C CA . SER A 1 893 ? 1.980 20.554 32.146 1.00 84.81 893 SER A CA 1
ATOM 7461 C C . SER A 1 893 ? 1.659 21.087 33.552 1.00 84.81 893 SER A C 1
ATOM 7463 O O . SER A 1 893 ? 1.011 20.380 34.328 1.00 84.81 893 SER A O 1
ATOM 7465 N N . PRO A 1 894 ? 2.059 22.322 33.906 1.00 79.56 894 PRO A N 1
ATOM 7466 C CA . PRO A 1 894 ? 1.567 22.964 35.125 1.00 79.56 894 PRO A CA 1
ATOM 7467 C C . PRO A 1 894 ? 0.040 23.127 35.061 1.00 79.56 894 PRO A C 1
ATOM 7469 O O . PRO A 1 894 ? -0.510 23.369 33.983 1.00 79.56 894 PRO A O 1
ATOM 7472 N N . TYR A 1 895 ? -0.649 22.999 36.198 1.00 77.69 895 TYR A N 1
ATOM 7473 C CA . TYR A 1 895 ? -2.063 23.362 36.277 1.00 77.69 895 TYR A CA 1
ATOM 7474 C C . TYR A 1 895 ? -2.178 24.892 36.419 1.00 77.69 895 TYR A C 1
ATOM 7476 O O . TYR A 1 895 ? -1.558 25.434 37.332 1.00 77.69 895 TYR A O 1
ATOM 7484 N N . PRO A 1 896 ? -2.927 25.615 35.559 1.00 69.94 896 PRO A N 1
ATOM 7485 C CA . PRO A 1 896 ? -2.899 27.085 35.555 1.00 69.94 896 PRO A CA 1
ATOM 7486 C C . PRO A 1 896 ? -3.378 27.761 36.849 1.00 69.94 896 PRO A C 1
ATOM 7488 O O . PRO A 1 896 ? -3.046 28.917 37.085 1.00 69.94 896 PRO A O 1
ATOM 7491 N N . GLU A 1 897 ? -4.159 27.053 37.670 1.00 69.12 897 GLU A N 1
ATOM 7492 C CA . GLU A 1 897 ? -4.887 27.609 38.820 1.00 69.12 897 GLU A CA 1
ATOM 7493 C C . GLU A 1 897 ? -4.615 26.849 40.136 1.00 69.12 897 GLU A C 1
ATOM 7495 O O . GLU A 1 897 ? -5.408 26.942 41.068 1.00 69.12 897 GLU A O 1
ATOM 7500 N N . GLY A 1 898 ? -3.542 26.052 40.241 1.00 64.62 898 GLY A N 1
ATOM 7501 C CA . GLY A 1 898 ? -3.319 25.211 41.429 1.00 64.62 898 GLY A CA 1
ATOM 7502 C C . GLY A 1 898 ? -1.886 24.723 41.640 1.00 64.62 898 GLY A C 1
ATOM 7503 O O . GLY A 1 898 ? -1.017 24.874 40.788 1.00 64.62 898 GLY A O 1
ATOM 7504 N N . HIS A 1 899 ? -1.647 24.128 42.810 1.00 74.12 899 HIS A N 1
ATOM 7505 C CA . HIS A 1 899 ? -0.306 23.824 43.332 1.00 74.12 899 HIS A CA 1
ATOM 7506 C C . HIS A 1 899 ? 0.301 22.488 42.859 1.00 74.12 899 HIS A C 1
ATOM 7508 O O . HIS A 1 899 ? 1.368 22.101 43.330 1.00 74.12 899 HIS A O 1
ATOM 7514 N N . TYR A 1 900 ? -0.365 21.771 41.953 1.00 75.94 900 TYR A N 1
ATOM 7515 C CA . TYR A 1 900 ? 0.053 20.462 41.441 1.00 75.94 900 TYR A CA 1
ATOM 7516 C C . TYR A 1 900 ? 0.206 20.483 39.913 1.00 75.94 900 TYR A C 1
ATOM 7518 O O . TYR A 1 900 ? -0.374 21.310 39.206 1.00 75.94 900 TYR A O 1
ATOM 7526 N N . THR A 1 901 ? 0.987 19.549 39.377 1.00 85.12 901 THR A N 1
ATOM 7527 C CA . THR A 1 901 ? 1.113 19.335 37.931 1.00 85.12 901 THR A CA 1
ATOM 7528 C C . THR A 1 901 ? 0.015 18.401 37.419 1.00 85.12 901 THR A C 1
ATOM 7530 O O . THR A 1 901 ? -0.490 17.539 38.140 1.00 85.12 901 THR A O 1
ATOM 7533 N N . ILE A 1 902 ? -0.371 18.570 36.155 1.00 88.62 902 ILE A N 1
ATOM 7534 C CA . ILE A 1 902 ? -1.317 17.689 35.459 1.00 88.62 902 ILE A CA 1
ATOM 7535 C C . ILE A 1 902 ? -0.653 17.019 34.262 1.00 88.62 902 ILE A C 1
ATOM 7537 O O . ILE A 1 902 ? 0.320 17.525 33.703 1.00 88.62 902 ILE A O 1
ATOM 7541 N N . TYR A 1 903 ? -1.227 15.908 33.818 1.00 89.00 903 TYR A N 1
ATOM 7542 C CA . TYR A 1 903 ? -0.911 15.287 32.543 1.00 89.00 903 TYR A CA 1
ATOM 7543 C C . TYR A 1 903 ? -2.113 15.308 31.603 1.00 89.00 903 TYR A C 1
ATOM 7545 O O . TYR A 1 903 ? -3.270 15.244 32.017 1.00 89.00 903 TYR A O 1
ATOM 7553 N N . SER A 1 904 ? -1.824 15.369 30.305 1.00 86.56 904 SER A N 1
ATOM 7554 C CA . SER A 1 904 ? -2.792 15.167 29.230 1.00 86.56 904 SER A CA 1
ATOM 7555 C C . SER A 1 904 ? -2.395 13.945 28.406 1.00 86.56 904 SER A C 1
ATOM 7557 O O . SER A 1 904 ? -1.292 13.905 27.860 1.00 86.56 904 SER A O 1
ATOM 7559 N N . LEU A 1 905 ? -3.296 12.966 28.297 1.00 87.00 905 LEU A N 1
ATOM 7560 C CA . LEU A 1 905 ? -3.186 11.872 27.333 1.00 87.00 905 LEU A CA 1
ATOM 7561 C C . LEU A 1 905 ? -3.831 12.303 26.020 1.00 87.00 905 LEU A C 1
ATOM 7563 O O . LEU A 1 905 ? -4.997 12.707 25.996 1.00 87.00 905 LEU A O 1
ATOM 7567 N N . ARG A 1 906 ? -3.083 12.215 24.920 1.00 84.31 906 ARG A N 1
ATOM 7568 C CA . ARG A 1 906 ? -3.537 12.623 23.579 1.00 84.31 906 ARG A CA 1
ATOM 7569 C C . ARG A 1 906 ? -3.413 11.462 22.603 1.00 84.31 906 ARG A C 1
ATOM 7571 O O . ARG A 1 906 ? -2.438 10.723 22.659 1.00 84.31 906 ARG A O 1
ATOM 7578 N N . ALA A 1 907 ? -4.378 11.316 21.707 1.00 81.12 907 ALA A N 1
ATOM 7579 C CA . ALA A 1 907 ? -4.404 10.224 20.745 1.00 81.12 907 ALA A CA 1
ATOM 7580 C C . ALA A 1 907 ? -3.292 10.349 19.683 1.00 81.12 907 ALA A C 1
ATOM 7582 O O . ALA A 1 907 ? -3.105 11.407 19.068 1.00 81.12 907 ALA A O 1
ATOM 7583 N N . GLN A 1 908 ? -2.587 9.246 19.436 1.00 84.88 908 GLN A N 1
ATOM 7584 C CA . GLN A 1 908 ? -1.692 9.047 18.293 1.00 84.88 908 GLN A CA 1
ATOM 7585 C C . GLN A 1 908 ? -2.051 7.760 17.547 1.00 84.88 908 GLN A C 1
ATOM 7587 O O . GLN A 1 908 ? -2.549 6.822 18.155 1.00 84.88 908 GLN A O 1
ATOM 7592 N N . ILE A 1 909 ? -1.763 7.707 16.249 1.00 84.62 909 ILE A N 1
ATOM 7593 C CA . ILE A 1 909 ? -1.811 6.499 15.421 1.00 84.62 909 ILE A CA 1
ATOM 7594 C C . ILE A 1 909 ? -0.375 6.124 15.069 1.00 84.62 909 ILE A C 1
ATOM 7596 O O . ILE A 1 909 ? 0.325 6.926 14.447 1.00 84.62 909 ILE A O 1
ATOM 7600 N N . ASN A 1 910 ? 0.055 4.917 15.427 1.00 88.25 910 ASN A N 1
ATOM 7601 C CA . ASN A 1 910 ? 1.305 4.356 14.928 1.00 88.25 910 ASN A CA 1
ATOM 7602 C C . ASN A 1 910 ? 1.081 3.776 13.527 1.00 88.25 910 ASN A C 1
ATOM 7604 O O . ASN A 1 910 ? 0.422 2.751 13.404 1.00 88.25 910 ASN A O 1
ATOM 7608 N N . ILE A 1 911 ? 1.623 4.401 12.482 1.00 89.19 911 ILE A N 1
ATOM 7609 C CA . ILE A 1 911 ? 1.704 3.794 11.142 1.00 89.19 911 ILE A CA 1
ATOM 7610 C C . ILE A 1 911 ? 3.179 3.666 10.804 1.00 89.19 911 ILE A C 1
ATOM 7612 O O . ILE A 1 911 ? 3.918 4.645 10.923 1.00 89.19 911 ILE A O 1
ATOM 7616 N N . GLY A 1 912 ? 3.631 2.485 10.379 1.00 88.00 912 GLY A N 1
ATOM 7617 C CA . GLY A 1 912 ? 5.017 2.311 9.965 1.00 88.00 912 GLY A CA 1
ATOM 7618 C C . GLY A 1 912 ? 6.026 2.642 11.068 1.00 88.00 912 GLY A C 1
ATOM 7619 O O . GLY A 1 912 ? 7.023 3.301 10.806 1.00 88.00 912 GLY A O 1
ATOM 7620 N N . SER A 1 913 ? 5.751 2.274 12.321 1.00 89.69 913 SER A N 1
ATOM 7621 C CA . SER A 1 913 ? 6.508 2.667 13.527 1.00 89.69 913 SER A CA 1
ATOM 7622 C C . SER A 1 913 ? 6.489 4.157 13.923 1.00 89.69 913 SER A C 1
ATOM 7624 O O . SER A 1 913 ? 6.849 4.454 15.061 1.00 89.69 913 SER A O 1
ATOM 7626 N N . ILE A 1 914 ? 6.006 5.085 13.087 1.00 91.94 914 ILE A N 1
ATOM 7627 C CA . ILE A 1 914 ? 5.945 6.526 13.405 1.00 91.94 914 ILE A CA 1
ATOM 7628 C C . ILE A 1 914 ? 4.591 6.885 14.043 1.00 91.94 914 ILE A C 1
ATOM 7630 O O . ILE A 1 914 ? 3.533 6.498 13.549 1.00 91.94 914 ILE A O 1
ATOM 7634 N N . ASP A 1 915 ? 4.619 7.642 15.148 1.00 90.31 915 ASP A N 1
ATOM 7635 C CA . ASP A 1 915 ? 3.434 8.015 15.935 1.00 90.31 915 ASP A CA 1
ATOM 7636 C C . ASP A 1 915 ? 2.829 9.373 15.522 1.00 90.31 915 ASP A C 1
ATOM 7638 O O . ASP A 1 915 ? 3.233 10.448 15.980 1.00 90.31 915 ASP A O 1
ATOM 7642 N N . PHE A 1 916 ? 1.785 9.341 14.698 1.00 86.56 916 PHE A N 1
ATOM 7643 C CA . PHE A 1 916 ? 1.105 10.530 14.184 1.00 86.56 916 PHE A CA 1
ATOM 7644 C C . PHE A 1 916 ? -0.028 10.996 15.105 1.00 86.56 916 PHE A C 1
ATOM 7646 O O . PHE A 1 916 ? -0.938 10.236 15.407 1.00 86.56 916 PHE A O 1
ATOM 7653 N N . ALA A 1 917 ? -0.033 12.267 15.518 1.00 81.44 917 ALA A N 1
ATOM 7654 C CA . ALA A 1 917 ? -1.121 12.812 16.340 1.00 81.44 917 ALA A CA 1
ATOM 7655 C C . ALA A 1 917 ? -2.476 12.822 15.605 1.00 81.44 917 ALA A C 1
ATOM 7657 O O . ALA A 1 917 ? -2.557 13.320 14.478 1.00 81.44 917 ALA A O 1
ATOM 7658 N N . VAL A 1 918 ? -3.523 12.337 16.281 1.00 78.31 918 VAL A N 1
ATOM 7659 C CA . VAL A 1 918 ? -4.923 12.430 15.833 1.00 78.31 918 VAL A CA 1
ATOM 7660 C C . VAL A 1 918 ? -5.437 13.853 16.053 1.00 78.31 918 VAL A C 1
ATOM 7662 O O . VAL A 1 918 ? -5.087 14.509 17.042 1.00 78.31 918 VAL A O 1
ATOM 7665 N N . ILE A 1 919 ? -6.229 14.344 15.104 1.00 69.94 919 ILE A N 1
ATOM 7666 C CA . ILE A 1 919 ? -6.656 15.741 15.011 1.00 69.94 919 ILE A CA 1
ATOM 7667 C C . ILE A 1 919 ? -8.182 15.804 14.930 1.00 69.94 919 ILE A C 1
ATOM 7669 O O . ILE A 1 919 ? -8.786 15.198 14.048 1.00 69.94 919 ILE A O 1
ATOM 7673 N N . ASP A 1 920 ? -8.779 16.584 15.827 1.00 58.25 920 ASP A N 1
ATOM 7674 C CA . ASP A 1 920 ? -10.162 17.042 15.728 1.00 58.25 920 ASP A CA 1
ATOM 7675 C C . ASP A 1 920 ? -10.235 18.221 14.729 1.00 58.25 920 ASP A C 1
ATOM 7677 O O . ASP A 1 920 ? -9.304 19.021 14.598 1.00 58.25 920 ASP A O 1
ATOM 7681 N N . SER A 1 921 ? -11.319 18.282 13.959 1.00 50.50 921 SER A N 1
ATOM 7682 C CA . SER A 1 921 ? -11.495 19.143 12.785 1.00 50.50 921 SER A CA 1
ATOM 7683 C C . SER A 1 921 ? -12.375 20.373 13.029 1.00 50.50 921 SER A C 1
ATOM 7685 O O . SER A 1 921 ? -12.607 21.141 12.099 1.00 50.50 921 SER A O 1
ATOM 7687 N N . ASN A 1 922 ? -12.864 20.573 14.256 1.00 46.88 922 ASN A N 1
ATOM 7688 C CA . ASN A 1 922 ? -13.896 21.559 14.602 1.00 46.88 922 ASN A CA 1
ATOM 7689 C C . ASN A 1 922 ? -13.461 23.055 14.609 1.00 46.88 922 ASN A C 1
ATOM 7691 O O . ASN A 1 922 ? -14.164 23.882 15.185 1.00 46.88 922 ASN A O 1
ATOM 7695 N N . ASP A 1 923 ? -12.369 23.439 13.930 1.00 42.00 923 ASP A N 1
ATOM 7696 C CA . ASP A 1 923 ? -12.079 24.846 13.587 1.00 42.00 923 ASP A CA 1
ATOM 7697 C C . ASP A 1 923 ? -11.917 25.039 12.069 1.00 42.00 923 ASP A C 1
ATOM 7699 O O . ASP A 1 923 ? -10.879 24.747 11.471 1.00 42.00 923 ASP A O 1
ATOM 7703 N N . ILE A 1 924 ? -12.980 25.571 11.462 1.00 36.50 924 ILE A N 1
ATOM 7704 C CA . ILE A 1 924 ? -13.035 26.033 10.066 1.00 36.50 924 ILE A CA 1
ATOM 7705 C C . ILE A 1 924 ? -13.311 27.559 10.019 1.00 36.50 924 ILE A C 1
ATOM 7707 O O . ILE A 1 924 ? -13.435 28.135 8.938 1.00 36.50 924 ILE A O 1
ATOM 7711 N N . ARG A 1 925 ? -13.420 28.252 11.171 1.00 33.78 925 ARG A N 1
ATOM 7712 C CA . ARG A 1 925 ? -13.854 29.670 11.243 1.00 33.78 925 ARG A CA 1
ATOM 7713 C C . ARG A 1 925 ? -13.031 30.590 12.164 1.00 33.78 925 ARG A C 1
ATOM 7715 O O . ARG A 1 925 ? -13.436 31.729 12.382 1.00 33.78 925 ARG A O 1
ATOM 7722 N N . GLY A 1 926 ? -11.821 30.182 12.536 1.00 34.09 926 GLY A N 1
ATOM 7723 C CA . GLY A 1 926 ? -10.682 31.077 12.745 1.00 34.09 926 GLY A CA 1
ATOM 7724 C C . GLY A 1 926 ? -10.355 31.449 14.197 1.00 34.09 926 GLY A C 1
ATOM 7725 O O . GLY A 1 926 ? -11.171 31.308 15.097 1.00 34.09 926 GLY A O 1
ATOM 7726 N N . GLN A 1 927 ? -9.155 31.974 14.470 1.00 35.59 927 GLN A N 1
ATOM 7727 C CA . GLN A 1 927 ? -8.115 32.414 13.524 1.00 35.59 927 GLN A CA 1
ATOM 7728 C C . GLN A 1 927 ? -6.731 31.824 13.867 1.00 35.59 927 GLN A C 1
ATOM 7730 O O . GLN A 1 927 ? -6.367 31.698 15.029 1.00 35.59 927 GLN A O 1
ATOM 7735 N N . TYR A 1 928 ? -5.946 31.508 12.830 1.00 40.31 928 TYR A N 1
ATOM 7736 C CA . TYR A 1 928 ? -4.518 31.145 12.886 1.00 40.31 928 TYR A CA 1
ATOM 7737 C C . TYR A 1 928 ? -4.098 29.994 13.835 1.00 40.31 928 TYR A C 1
ATOM 7739 O O . TYR A 1 928 ? -3.332 30.161 14.779 1.00 40.31 928 TYR A O 1
ATOM 7747 N N . PHE A 1 929 ? -4.441 28.771 13.406 1.00 45.03 929 PHE A N 1
ATOM 7748 C CA . PHE A 1 929 ? -3.635 27.544 13.583 1.00 45.03 929 PHE A CA 1
ATOM 7749 C C . PHE A 1 929 ? -3.652 26.781 14.928 1.00 45.03 929 PHE A C 1
ATOM 7751 O O . PHE A 1 929 ? -2.659 26.124 15.245 1.00 45.03 929 PHE A O 1
ATOM 7758 N N . ASN A 1 930 ? -4.774 26.704 15.653 1.00 37.66 930 ASN A N 1
ATOM 7759 C CA . ASN A 1 930 ? -4.916 25.742 16.764 1.00 37.66 930 ASN A CA 1
ATOM 7760 C C . ASN A 1 930 ? -5.756 24.504 16.400 1.00 37.66 930 ASN A C 1
ATOM 7762 O O . ASN A 1 930 ? -6.936 24.398 16.714 1.00 37.66 930 ASN A O 1
ATOM 7766 N N . ARG A 1 931 ? -5.103 23.507 15.785 1.00 52.72 931 ARG A N 1
ATOM 7767 C CA . ARG A 1 931 ? -5.664 22.152 15.637 1.00 52.72 931 ARG A CA 1
ATOM 7768 C C . ARG A 1 931 ? -5.742 21.459 16.994 1.00 52.72 931 ARG A C 1
ATOM 7770 O O . ARG A 1 931 ? -4.711 21.065 17.550 1.00 52.72 931 ARG A O 1
ATOM 7777 N N . THR A 1 932 ? -6.951 21.262 17.507 1.00 56.16 932 THR A N 1
ATOM 7778 C CA . THR A 1 932 ? -7.190 20.486 18.724 1.00 56.16 932 THR A CA 1
ATOM 7779 C C . THR A 1 932 ? -6.801 19.022 18.493 1.00 56.16 932 THR A C 1
ATOM 7781 O O . THR A 1 932 ? -7.374 18.305 17.679 1.00 56.16 932 THR A O 1
ATOM 7784 N N . LYS A 1 933 ? -5.770 18.557 19.205 1.00 64.31 933 LYS A N 1
ATOM 7785 C CA . LYS A 1 933 ? -5.408 17.131 19.229 1.00 64.31 933 LYS A CA 1
ATOM 7786 C C . LYS A 1 933 ? -6.427 16.390 20.084 1.00 64.31 933 LYS A C 1
ATOM 7788 O O . LYS A 1 933 ? -6.737 16.866 21.174 1.00 64.31 933 LYS A O 1
ATOM 7793 N N . SER A 1 934 ? -6.918 15.240 19.633 1.00 70.25 934 SER A N 1
ATOM 7794 C CA . SER A 1 934 ? -7.964 14.507 20.356 1.00 70.25 934 SER A CA 1
ATOM 7795 C C . SER A 1 934 ? -7.456 14.057 21.734 1.00 70.25 934 SER A C 1
ATOM 7797 O O . SER A 1 934 ? -6.527 13.250 21.839 1.00 70.25 934 SER A O 1
ATOM 7799 N N . PHE A 1 935 ? -8.042 14.603 22.801 1.00 75.56 935 PHE A N 1
ATOM 7800 C CA . PHE A 1 935 ? -7.690 14.269 24.181 1.00 75.56 935 PHE A CA 1
ATOM 7801 C C . PHE A 1 935 ? -8.397 12.979 24.619 1.00 75.56 935 PHE A C 1
ATOM 7803 O O . PHE A 1 935 ? -9.599 12.814 24.419 1.00 75.56 935 PHE A O 1
ATOM 7810 N N . LEU A 1 936 ? -7.641 12.073 25.237 1.00 79.81 936 LEU A N 1
ATOM 7811 C CA . LEU A 1 936 ? -8.129 10.802 25.778 1.00 79.81 936 LEU A CA 1
ATOM 7812 C C . LEU A 1 936 ? -8.493 10.943 27.263 1.00 79.81 936 LEU A C 1
ATOM 7814 O O . LEU A 1 936 ? -9.555 10.497 27.693 1.00 79.81 936 LEU A O 1
ATOM 7818 N N . HIS A 1 937 ? -7.615 11.587 28.037 1.00 86.06 937 HIS A N 1
ATOM 7819 C CA . HIS A 1 937 ? -7.754 11.813 29.476 1.00 86.06 937 HIS A CA 1
ATOM 7820 C C . HIS A 1 937 ? -6.923 13.031 29.913 1.00 86.06 937 HIS A C 1
ATOM 7822 O O . HIS A 1 937 ? -5.941 13.380 29.255 1.00 86.06 937 HIS A O 1
ATOM 7828 N N . ILE A 1 938 ? -7.302 13.654 31.030 1.00 86.69 938 ILE A N 1
ATOM 7829 C CA . ILE A 1 938 ? -6.514 14.665 31.746 1.00 86.69 938 ILE A CA 1
ATOM 7830 C C . ILE A 1 938 ? -6.652 14.357 33.241 1.00 86.69 938 ILE A C 1
ATOM 7832 O O . ILE A 1 938 ? -7.775 14.149 33.706 1.00 86.69 938 ILE A O 1
ATOM 7836 N N . GLY A 1 939 ? -5.538 14.350 33.974 1.00 88.75 939 GLY A N 1
ATOM 7837 C CA . GLY A 1 939 ? -5.504 14.073 35.413 1.00 88.75 939 GLY A CA 1
ATOM 7838 C C . GLY A 1 939 ? -4.329 14.755 36.125 1.00 88.75 939 GLY A C 1
ATOM 7839 O O . GLY A 1 939 ? -3.430 15.260 35.451 1.00 88.75 939 GLY A O 1
ATOM 7840 N N . PRO A 1 940 ? -4.320 14.801 37.469 1.00 89.00 940 PRO A N 1
ATOM 7841 C CA . PRO A 1 940 ? -3.167 15.238 38.251 1.00 89.00 940 PRO A CA 1
ATOM 7842 C C . PRO A 1 940 ? -2.040 14.204 38.160 1.00 89.00 940 PRO A C 1
ATOM 7844 O O . PRO A 1 940 ? -2.301 13.006 38.045 1.00 89.00 940 PRO A O 1
ATOM 7847 N N . ILE A 1 941 ? -0.789 14.652 38.227 1.00 88.00 941 ILE A N 1
ATOM 7848 C CA . ILE A 1 941 ? 0.362 13.752 38.367 1.00 88.00 941 ILE A CA 1
ATOM 7849 C C . ILE A 1 941 ? 0.488 13.408 39.851 1.00 88.00 941 ILE A C 1
ATOM 7851 O O . ILE A 1 941 ? 0.697 14.291 40.681 1.00 88.00 941 ILE A O 1
ATOM 7855 N N . ILE A 1 942 ? 0.317 12.129 40.177 1.00 85.69 942 ILE A N 1
ATOM 7856 C CA . ILE A 1 942 ? 0.297 11.592 41.539 1.00 85.69 942 ILE A CA 1
ATOM 7857 C C . ILE A 1 942 ? 1.248 10.397 41.559 1.00 85.69 942 ILE A C 1
ATOM 7859 O O . ILE A 1 942 ? 0.875 9.279 41.206 1.00 85.69 942 ILE A O 1
ATOM 7863 N N . SER A 1 943 ? 2.500 10.669 41.916 1.00 77.56 943 SER A N 1
ATOM 7864 C CA . SER A 1 943 ? 3.581 9.689 42.014 1.00 77.56 943 SER A CA 1
ATOM 7865 C C . SER A 1 943 ? 4.567 10.176 43.081 1.00 77.56 943 SER A C 1
ATOM 7867 O O . SER A 1 943 ? 4.975 11.341 43.052 1.00 77.56 943 SER A O 1
ATOM 7869 N N . ARG A 1 944 ? 4.862 9.329 44.072 1.00 75.94 944 ARG A N 1
ATOM 7870 C CA . ARG A 1 944 ? 5.717 9.598 45.244 1.00 75.94 944 ARG A CA 1
ATOM 7871 C C . ARG A 1 944 ? 6.335 8.284 45.723 1.00 75.94 944 ARG A C 1
ATOM 7873 O O . ARG A 1 944 ? 5.690 7.244 45.616 1.00 75.94 944 ARG A O 1
ATOM 7880 N N . ASP A 1 945 ? 7.515 8.351 46.332 1.00 75.38 945 ASP A N 1
ATOM 7881 C CA . ASP A 1 945 ? 8.261 7.172 46.807 1.00 75.38 945 ASP A CA 1
ATOM 7882 C C . ASP A 1 945 ? 7.551 6.386 47.931 1.00 75.38 945 ASP A C 1
ATOM 7884 O O . ASP A 1 945 ? 7.865 5.222 48.165 1.00 75.38 945 ASP A O 1
ATOM 7888 N N . ASP A 1 946 ? 6.594 7.007 48.629 1.00 79.06 946 ASP A N 1
ATOM 7889 C CA . ASP A 1 946 ? 5.785 6.398 49.693 1.00 79.06 946 ASP A CA 1
ATOM 7890 C C . ASP A 1 946 ? 4.400 5.899 49.231 1.00 79.06 946 ASP A C 1
ATOM 7892 O O . ASP A 1 946 ? 3.616 5.418 50.051 1.00 79.06 946 ASP A O 1
ATOM 7896 N N . MET A 1 947 ? 4.095 5.971 47.930 1.00 80.75 947 MET A N 1
ATOM 7897 C CA . MET A 1 947 ? 2.841 5.471 47.355 1.00 80.75 947 MET A CA 1
ATOM 7898 C C . MET A 1 947 ? 2.993 4.087 46.714 1.00 80.75 947 MET A C 1
ATOM 7900 O O . MET A 1 947 ? 3.983 3.784 46.050 1.00 80.75 947 MET A O 1
ATOM 7904 N N . LEU A 1 948 ? 1.954 3.255 46.842 1.00 82.00 948 LEU A N 1
ATOM 7905 C CA . LEU A 1 948 ? 1.843 2.011 46.077 1.00 82.00 948 LEU A CA 1
ATOM 7906 C C . LEU A 1 948 ? 1.616 2.326 44.594 1.00 82.00 948 LEU A C 1
ATOM 7908 O O . LEU A 1 948 ? 0.772 3.159 44.258 1.00 82.00 948 LEU A O 1
ATOM 7912 N N . PHE A 1 949 ? 2.327 1.624 43.706 1.00 84.62 949 PHE A N 1
ATOM 7913 C CA . PHE A 1 949 ? 2.264 1.854 42.259 1.00 84.62 949 PHE A CA 1
ATOM 7914 C C . PHE A 1 949 ? 0.825 1.797 41.724 1.00 84.62 949 PHE A C 1
ATOM 7916 O O . PHE A 1 949 ? 0.432 2.621 40.899 1.00 84.62 949 PHE A O 1
ATOM 7923 N N . GLU A 1 950 ? 0.008 0.886 42.254 1.00 83.69 950 GLU A N 1
ATOM 7924 C CA . GLU A 1 950 ? -1.394 0.686 41.883 1.00 83.69 950 GLU A CA 1
ATOM 7925 C C . GLU A 1 950 ? -2.301 1.911 42.102 1.00 83.69 950 GLU A C 1
ATOM 7927 O O . GLU A 1 950 ? -3.357 2.017 41.467 1.00 83.69 950 GLU A O 1
ATOM 7932 N N . ASP A 1 951 ? -1.894 2.833 42.974 1.00 83.94 951 ASP A N 1
ATOM 7933 C CA . ASP A 1 951 ? -2.639 4.039 43.344 1.00 83.94 951 ASP A CA 1
ATOM 7934 C C . ASP A 1 951 ? -2.116 5.307 42.634 1.00 83.94 951 ASP A C 1
ATOM 7936 O O . ASP A 1 951 ? -2.700 6.382 42.780 1.00 83.94 951 ASP A O 1
ATOM 7940 N N . THR A 1 952 ? -1.043 5.185 41.841 1.00 89.06 952 THR A N 1
ATOM 7941 C CA . THR A 1 952 ? -0.402 6.300 41.120 1.00 89.06 952 THR A CA 1
ATOM 7942 C C . THR A 1 952 ? -1.124 6.695 39.830 1.00 89.06 952 THR A C 1
ATOM 7944 O O . THR A 1 952 ? -1.898 5.924 39.246 1.00 89.06 952 THR A O 1
ATOM 7947 N N . SER A 1 953 ? -0.788 7.886 39.322 1.00 87.94 953 SER A N 1
ATOM 7948 C CA . SER A 1 953 ? -1.107 8.300 37.952 1.00 87.94 953 SER A CA 1
ATOM 7949 C C . SER A 1 953 ? -0.402 7.456 36.888 1.00 87.94 953 SER A C 1
ATOM 7951 O O . SER A 1 953 ? -0.889 7.377 35.763 1.00 87.94 953 SER A O 1
ATOM 7953 N N . ASP A 1 954 ? 0.721 6.815 37.208 1.00 88.31 954 ASP A N 1
ATOM 7954 C CA . ASP A 1 954 ? 1.524 6.084 36.224 1.00 88.31 954 ASP A CA 1
ATOM 7955 C C . ASP A 1 954 ? 0.858 4.744 35.865 1.00 88.31 954 ASP A C 1
ATOM 7957 O O . ASP A 1 954 ? 0.670 4.440 34.683 1.00 88.31 954 ASP A O 1
ATOM 7961 N N . GLU A 1 955 ? 0.337 4.020 36.863 1.00 89.69 955 GLU A N 1
ATOM 7962 C CA . GLU A 1 955 ? -0.605 2.909 36.647 1.00 89.69 955 GLU A CA 1
ATOM 7963 C C . GLU A 1 955 ? -1.872 3.376 35.906 1.00 89.69 955 GLU A C 1
ATOM 7965 O O . GLU A 1 955 ? -2.366 2.659 35.036 1.00 89.69 955 GLU A O 1
ATOM 7970 N N . THR A 1 956 ? -2.394 4.584 36.166 1.00 90.81 956 THR A N 1
ATOM 7971 C CA . THR A 1 956 ? -3.546 5.110 35.406 1.00 90.81 956 THR A CA 1
ATOM 7972 C C . THR A 1 956 ? -3.253 5.186 33.904 1.00 90.81 956 THR A C 1
ATOM 7974 O O . THR A 1 956 ? -4.097 4.811 33.085 1.00 90.81 956 THR A O 1
ATOM 7977 N N . VAL A 1 957 ? -2.055 5.643 33.526 1.00 89.75 957 VAL A N 1
ATOM 7978 C CA . VAL A 1 957 ? -1.625 5.725 32.122 1.00 89.75 957 VAL A CA 1
ATOM 7979 C C . VAL A 1 957 ? -1.450 4.330 31.520 1.00 89.75 957 VAL A C 1
ATOM 7981 O O . VAL A 1 957 ? -1.943 4.095 30.413 1.00 89.75 957 VAL A O 1
ATOM 7984 N N . LEU A 1 958 ? -0.824 3.390 32.239 1.00 90.06 958 LEU A N 1
ATOM 7985 C CA . LEU A 1 958 ? -0.654 2.009 31.768 1.00 90.06 958 LEU A CA 1
ATOM 7986 C C . LEU A 1 958 ? -1.990 1.274 31.610 1.00 90.06 958 LEU A C 1
ATOM 7988 O O . LEU A 1 958 ? -2.190 0.596 30.603 1.00 90.06 958 LEU A O 1
ATOM 7992 N N . LEU A 1 959 ? -2.930 1.439 32.543 1.00 89.75 959 LEU A N 1
ATOM 7993 C CA . LEU A 1 959 ? -4.279 0.881 32.433 1.00 89.75 959 LEU A CA 1
ATOM 7994 C C . LEU A 1 959 ? -5.020 1.454 31.222 1.00 89.75 959 LEU A C 1
ATOM 7996 O O . LEU A 1 959 ? -5.619 0.695 30.460 1.00 89.75 959 LEU A O 1
ATOM 8000 N N . ILE A 1 960 ? -4.958 2.770 30.998 1.00 88.38 960 ILE A N 1
ATOM 8001 C CA . ILE A 1 960 ? -5.582 3.388 29.822 1.00 88.38 960 ILE A CA 1
ATOM 8002 C C . ILE A 1 960 ? -4.947 2.868 28.524 1.00 88.38 960 ILE A C 1
ATOM 8004 O O . ILE A 1 960 ? -5.683 2.521 27.603 1.00 88.38 960 ILE A O 1
ATOM 8008 N N . GLN A 1 961 ? -3.617 2.752 28.448 1.00 86.75 961 GLN A N 1
ATOM 8009 C CA . GLN A 1 961 ? -2.928 2.224 27.264 1.00 86.75 961 GLN A CA 1
ATOM 8010 C C . GLN A 1 961 ? -3.247 0.738 27.024 1.00 86.75 961 GLN A C 1
ATOM 8012 O O . GLN A 1 961 ? -3.630 0.370 25.917 1.00 86.75 961 GLN A O 1
ATOM 8017 N N . LYS A 1 962 ? -3.214 -0.107 28.058 1.00 85.62 962 LYS A N 1
ATOM 8018 C CA . LYS A 1 962 ? -3.599 -1.528 27.975 1.00 85.62 962 LYS A CA 1
ATOM 8019 C C . LYS A 1 962 ? -5.061 -1.711 27.552 1.00 85.62 962 LYS A C 1
ATOM 8021 O O . LYS A 1 962 ? -5.375 -2.602 26.766 1.00 85.62 962 LYS A O 1
ATOM 8026 N N . GLY A 1 963 ? -5.948 -0.850 28.054 1.00 80.38 963 GLY A N 1
ATOM 8027 C CA . GLY A 1 963 ? -7.364 -0.811 27.693 1.00 80.38 963 GLY A CA 1
ATOM 8028 C C . GLY A 1 963 ? -7.651 -0.257 26.291 1.00 80.38 963 GLY A C 1
ATOM 8029 O O . GLY A 1 963 ? -8.730 -0.491 25.745 1.00 80.38 963 GLY A O 1
ATOM 8030 N N . ILE A 1 964 ? -6.694 0.457 25.692 1.00 80.00 964 ILE A N 1
ATOM 8031 C CA . ILE A 1 964 ? -6.680 0.787 24.263 1.00 80.00 964 ILE A CA 1
ATOM 8032 C C . ILE A 1 964 ? -6.203 -0.426 23.460 1.00 80.00 964 ILE A C 1
ATOM 8034 O O . ILE A 1 964 ? -6.886 -0.831 22.528 1.00 80.00 964 ILE A O 1
ATOM 8038 N N . GLU A 1 965 ? -5.073 -1.028 23.835 1.00 76.38 965 GLU A N 1
ATOM 8039 C CA . GLU A 1 965 ? -4.436 -2.135 23.104 1.00 76.38 965 GLU A CA 1
ATOM 8040 C C . GLU A 1 965 ? -5.310 -3.394 23.036 1.00 76.38 965 GLU A C 1
ATOM 8042 O O . GLU A 1 965 ? -5.374 -4.032 21.989 1.00 76.38 965 GLU A O 1
ATOM 8047 N N . ASN A 1 966 ? -6.032 -3.730 24.113 1.00 71.88 966 ASN A N 1
ATOM 8048 C CA . ASN A 1 966 ? -7.026 -4.813 24.110 1.00 71.88 966 ASN A CA 1
ATOM 8049 C C . ASN A 1 966 ? -8.438 -4.356 23.682 1.00 71.88 966 ASN A C 1
ATOM 8051 O O . ASN A 1 966 ? -9.379 -5.152 23.723 1.00 71.88 966 ASN A O 1
ATOM 8055 N N . GLY A 1 967 ? -8.595 -3.077 23.324 1.00 70.12 967 GLY A N 1
ATOM 8056 C CA . GLY A 1 967 ? -9.829 -2.422 22.890 1.00 70.12 967 GLY A CA 1
ATOM 8057 C C . GLY A 1 967 ? -10.953 -2.289 23.924 1.00 70.12 967 GLY A C 1
ATOM 8058 O O . GLY A 1 967 ? -12.005 -1.749 23.584 1.00 70.12 967 GLY A O 1
ATOM 8059 N N . SER A 1 968 ? -10.772 -2.737 25.171 1.00 72.12 968 SER A N 1
ATOM 8060 C CA . SER A 1 968 ? -11.828 -2.743 26.203 1.00 72.12 968 SER A CA 1
ATOM 8061 C C . SER A 1 968 ? -12.368 -1.355 26.570 1.00 72.12 968 SER A C 1
ATOM 8063 O O . SER A 1 968 ? -13.537 -1.220 26.938 1.00 72.12 968 SER A O 1
ATOM 8065 N N . LEU A 1 969 ? -11.540 -0.312 26.445 1.00 76.12 969 LEU A N 1
ATOM 8066 C CA . LEU A 1 969 ? -11.911 1.075 26.724 1.00 76.12 969 LEU A CA 1
ATOM 8067 C C . LEU A 1 969 ? -12.370 1.843 25.480 1.00 76.12 969 LEU A C 1
ATOM 8069 O O . LEU A 1 969 ? -12.827 2.976 25.634 1.00 76.12 969 LEU A O 1
ATOM 8073 N N . LEU A 1 970 ? -12.273 1.291 24.264 1.00 72.62 970 LEU A N 1
ATOM 8074 C CA . LEU A 1 970 ? -12.726 1.985 23.054 1.00 72.62 970 LEU A CA 1
ATOM 8075 C C . LEU A 1 970 ? -14.252 2.152 23.069 1.00 72.62 970 LEU A C 1
ATOM 8077 O O . LEU A 1 970 ? -15.003 1.190 23.214 1.00 72.62 970 LEU A O 1
ATOM 8081 N N . LYS A 1 971 ? -14.732 3.387 22.880 1.00 64.38 971 LYS A N 1
ATOM 8082 C CA . LYS A 1 971 ? -16.176 3.679 22.840 1.00 64.38 971 LYS A CA 1
ATOM 8083 C C . LYS A 1 971 ? -16.834 3.255 21.513 1.00 64.38 971 LYS A C 1
ATOM 8085 O O . LYS A 1 971 ? -18.056 3.134 21.448 1.00 64.38 971 LYS A O 1
ATOM 8090 N N . VAL A 1 972 ? -16.038 3.007 20.471 1.00 57.06 972 VAL A N 1
ATOM 8091 C CA . VAL A 1 972 ? -16.479 2.436 19.191 1.00 57.06 972 VAL A CA 1
ATOM 8092 C C . VAL A 1 972 ? -15.604 1.265 18.771 1.00 57.06 972 VAL A C 1
ATOM 8094 O O . VAL A 1 972 ? -14.380 1.337 18.805 1.00 57.06 972 VAL A O 1
ATOM 8097 N N . ASN A 1 973 ? -16.265 0.228 18.265 1.00 51.84 973 ASN A N 1
ATOM 8098 C CA . ASN A 1 973 ? -15.669 -0.977 17.689 1.00 51.84 973 ASN A CA 1
ATOM 8099 C C . ASN A 1 973 ? -14.944 -0.729 16.345 1.00 51.84 973 ASN A C 1
ATOM 8101 O O . ASN A 1 973 ? -14.451 -1.671 15.735 1.00 51.84 973 ASN A O 1
ATOM 8105 N N . THR A 1 974 ? -14.952 0.511 15.847 1.00 50.84 974 THR A N 1
ATOM 8106 C CA . THR A 1 974 ? -14.645 0.861 14.452 1.00 50.84 974 THR A CA 1
ATOM 8107 C C . THR A 1 974 ? -13.340 1.640 14.275 1.00 50.84 974 THR A C 1
ATOM 8109 O O . THR A 1 974 ? -12.995 1.984 13.149 1.00 50.84 974 THR A O 1
ATOM 8112 N N . TYR A 1 975 ? -12.624 1.957 15.361 1.00 53.72 975 TYR A N 1
ATOM 8113 C CA . TYR A 1 975 ? -11.397 2.764 15.330 1.00 53.72 975 TYR A CA 1
ATOM 8114 C C . TYR A 1 975 ? -10.352 2.203 14.336 1.00 53.72 975 TYR A C 1
ATOM 8116 O O . TYR A 1 975 ? -10.137 0.994 14.354 1.00 53.72 975 TYR A O 1
ATOM 8124 N N . PRO A 1 976 ? -9.650 3.033 13.527 1.00 52.19 976 PRO A N 1
ATOM 8125 C CA . PRO A 1 976 ? -9.648 4.506 13.495 1.00 52.19 976 PRO A CA 1
ATOM 8126 C C . PRO A 1 976 ? -10.808 5.161 12.722 1.00 52.19 976 PRO A C 1
ATOM 8128 O O . PRO A 1 976 ? -10.778 6.366 12.500 1.00 52.19 976 PRO A O 1
ATOM 8131 N N . TYR A 1 977 ? -11.835 4.417 12.318 1.00 56.56 977 TYR A N 1
ATOM 8132 C CA . TYR A 1 977 ? -12.898 4.912 11.442 1.00 56.56 977 TYR A CA 1
ATOM 8133 C C . TYR A 1 977 ? -14.118 5.394 12.224 1.00 56.56 977 TYR A C 1
ATOM 8135 O O . TYR A 1 977 ? -14.657 4.678 13.072 1.00 56.56 977 TYR A O 1
ATOM 8143 N N . TRP A 1 978 ? -14.581 6.607 11.919 1.00 55.06 978 TRP A N 1
ATOM 8144 C CA . TRP A 1 978 ? -15.811 7.161 12.475 1.00 55.06 978 TRP A CA 1
ATOM 8145 C C . TRP A 1 978 ? -16.966 7.108 11.468 1.00 55.06 978 TRP A C 1
ATOM 8147 O O . TRP A 1 978 ? -16.845 7.623 10.358 1.00 55.06 978 TRP A O 1
ATOM 8157 N N . ASN A 1 979 ? -18.111 6.545 11.867 1.00 46.03 979 ASN A N 1
ATOM 8158 C CA . ASN A 1 979 ? -19.325 6.575 11.052 1.00 46.03 979 ASN A CA 1
ATOM 8159 C C . ASN A 1 979 ? -20.058 7.921 11.226 1.00 46.03 979 ASN A C 1
ATOM 8161 O O . ASN A 1 979 ? -20.840 8.101 12.160 1.00 46.03 979 ASN A O 1
ATOM 8165 N N . THR A 1 980 ? -19.786 8.876 10.334 1.00 44.53 980 THR A N 1
ATOM 8166 C CA . THR A 1 980 ? -20.658 10.038 10.099 1.00 44.53 980 THR A CA 1
ATOM 8167 C C . THR A 1 980 ? -21.711 9.700 9.049 1.00 44.53 980 THR A C 1
ATOM 8169 O O . THR A 1 980 ? -21.339 9.336 7.930 1.00 44.53 980 THR A O 1
ATOM 8172 N N . ASP A 1 981 ? -22.990 9.945 9.351 1.00 40.81 981 ASP A N 1
ATOM 8173 C CA . ASP A 1 981 ? -24.038 10.019 8.325 1.00 40.81 981 ASP A CA 1
ATOM 8174 C C . ASP A 1 981 ? -23.616 10.989 7.212 1.00 40.81 981 ASP A C 1
ATOM 8176 O O . ASP A 1 981 ? -23.098 12.077 7.485 1.00 40.81 981 ASP A O 1
ATOM 8180 N N . SER A 1 982 ? -23.846 10.608 5.955 1.00 39.16 982 SER A N 1
ATOM 8181 C CA . SER A 1 982 ? -23.287 11.279 4.767 1.00 39.16 982 SER A CA 1
ATOM 8182 C C . SER A 1 982 ? -23.776 12.716 4.536 1.00 39.16 982 SER A C 1
ATOM 8184 O O . SER A 1 982 ? -23.196 13.435 3.723 1.00 39.16 982 SER A O 1
ATOM 8186 N N . SER A 1 983 ? -24.815 13.143 5.256 1.00 38.81 983 SER A N 1
ATOM 8187 C CA . SER A 1 983 ? -25.332 14.515 5.301 1.00 38.81 983 SER A CA 1
ATOM 8188 C C . SER A 1 983 ? -24.604 15.421 6.303 1.00 38.81 983 SER A C 1
ATOM 8190 O O . SER A 1 983 ? -24.743 16.642 6.235 1.00 38.81 983 SER A O 1
ATOM 8192 N N . SER A 1 984 ? -23.822 14.852 7.225 1.00 38.59 984 SER A N 1
ATOM 8193 C CA . SER A 1 984 ? -22.981 15.598 8.161 1.00 38.59 984 SER A CA 1
ATOM 8194 C C . SER A 1 984 ? -21.571 15.777 7.596 1.00 38.59 984 SER A C 1
ATOM 8196 O O . SER A 1 984 ? -20.980 14.851 7.039 1.00 38.59 984 SER A O 1
ATOM 8198 N N . THR A 1 985 ? -21.005 16.981 7.732 1.00 38.44 985 THR A N 1
ATOM 8199 C CA . THR A 1 985 ? -19.587 17.225 7.422 1.00 38.44 985 THR A CA 1
ATOM 8200 C C . THR A 1 985 ? -18.736 16.254 8.231 1.00 38.44 985 THR A C 1
ATOM 8202 O O . THR A 1 985 ? -18.861 16.245 9.453 1.00 38.44 985 THR A O 1
ATOM 8205 N N . GLY A 1 986 ? -17.922 15.435 7.550 1.00 46.38 986 GLY A N 1
ATOM 8206 C CA . GLY A 1 986 ? -17.241 14.257 8.105 1.00 46.38 986 GLY A CA 1
ATOM 8207 C C . GLY A 1 986 ? -16.263 14.582 9.233 1.00 46.38 986 GLY A C 1
ATOM 8208 O O . GLY A 1 986 ? -15.059 14.697 9.005 1.00 46.38 986 GLY A O 1
ATOM 8209 N N . HIS A 1 987 ? -16.805 14.787 10.427 1.00 48.66 987 HIS A N 1
ATOM 8210 C CA . HIS A 1 987 ? -16.155 15.351 11.600 1.00 48.66 987 HIS A CA 1
ATOM 8211 C C . HIS A 1 987 ? -16.636 14.601 12.840 1.00 48.66 987 HIS A C 1
ATOM 8213 O O . HIS A 1 987 ? -17.790 14.178 12.938 1.00 48.66 987 HIS A O 1
ATOM 8219 N N . ILE A 1 988 ? -15.739 14.464 13.808 1.00 49.88 988 ILE A N 1
ATOM 8220 C CA . ILE A 1 988 ? -16.052 13.897 15.115 1.00 49.88 988 ILE A CA 1
ATOM 8221 C C . ILE A 1 988 ? -17.014 14.865 15.840 1.00 49.88 988 ILE A C 1
ATOM 8223 O O . ILE A 1 988 ? -16.764 16.076 15.827 1.00 49.88 988 ILE A O 1
ATOM 8227 N N . PRO A 1 989 ? -18.098 14.386 16.487 1.00 50.56 989 PRO A N 1
ATOM 8228 C CA . PRO A 1 989 ? -18.978 15.253 17.265 1.00 50.56 989 PRO A CA 1
ATOM 8229 C C . PRO A 1 989 ? -18.205 16.008 18.353 1.00 50.56 989 PRO A C 1
ATOM 8231 O O . PRO A 1 989 ? -17.369 15.423 19.043 1.00 50.56 989 PRO A O 1
ATOM 8234 N N . TYR A 1 990 ? -18.505 17.295 18.532 1.00 46.81 990 TYR A N 1
ATOM 8235 C CA . TYR A 1 990 ? -17.834 18.145 19.518 1.00 46.81 990 TYR A CA 1
ATOM 8236 C C . TYR A 1 990 ? -17.848 17.504 20.920 1.00 46.81 990 TYR A C 1
ATOM 8238 O O . TYR A 1 990 ? -18.890 17.051 21.399 1.00 46.81 990 TYR A O 1
ATOM 8246 N N . ASN A 1 991 ? -16.681 17.447 21.572 1.00 50.53 991 ASN A N 1
ATOM 8247 C CA . ASN A 1 991 ? -16.436 16.749 22.845 1.00 50.53 991 ASN A CA 1
ATOM 8248 C C . ASN A 1 991 ? -16.663 15.216 22.851 1.00 50.53 991 ASN A C 1
ATOM 8250 O O . ASN A 1 991 ? -16.808 14.621 23.927 1.00 50.53 991 ASN A O 1
ATOM 8254 N N . TYR A 1 992 ? -16.662 14.533 21.700 1.00 56.62 992 TYR A N 1
ATOM 8255 C CA . TYR A 1 992 ? -16.723 13.069 21.682 1.00 56.62 992 TYR A CA 1
ATOM 8256 C C . TYR A 1 992 ? -15.472 12.437 22.315 1.00 56.62 992 TYR A C 1
ATOM 8258 O O . TYR A 1 992 ? -14.352 12.559 21.819 1.00 56.62 992 TYR A O 1
ATOM 8266 N N . LYS A 1 993 ? -15.677 11.683 23.399 1.00 67.00 993 LYS A N 1
ATOM 8267 C CA . LYS A 1 993 ? -14.625 10.883 24.035 1.00 67.00 993 LYS A CA 1
ATOM 8268 C C . LYS A 1 993 ? -14.432 9.567 23.282 1.00 67.00 993 LYS A C 1
ATOM 8270 O O . LYS A 1 993 ? -15.320 8.718 23.314 1.00 67.00 993 LYS A O 1
ATOM 8275 N N . LEU A 1 994 ? -13.253 9.388 22.680 1.00 70.50 994 LEU A N 1
ATOM 8276 C CA . LEU A 1 994 ? -12.806 8.132 22.054 1.00 70.50 994 LEU A CA 1
ATOM 8277 C C . LEU A 1 994 ? -12.865 6.931 23.011 1.00 70.50 994 LEU A C 1
ATOM 8279 O O . LEU A 1 994 ? -13.095 5.804 22.577 1.00 70.50 994 LEU A O 1
ATOM 8283 N N . LEU A 1 995 ? -12.674 7.184 24.310 1.00 76.38 995 LEU A N 1
ATOM 8284 C CA . LEU A 1 995 ? -12.630 6.165 25.352 1.00 76.38 995 LEU A CA 1
ATOM 8285 C C . LEU A 1 995 ? -13.836 6.242 26.294 1.00 76.38 995 LEU A C 1
ATOM 8287 O O . LEU A 1 995 ? -14.243 7.322 26.731 1.00 76.38 995 LEU A O 1
ATOM 8291 N N . SER A 1 996 ? -14.349 5.077 26.680 1.00 76.94 996 SER A N 1
ATOM 8292 C CA . SER A 1 996 ? -15.394 4.892 27.690 1.00 76.94 996 SER A CA 1
ATOM 8293 C C . SER A 1 996 ? -14.809 4.854 29.113 1.00 76.94 996 SER A C 1
ATOM 8295 O O . SER A 1 996 ? -15.033 3.908 29.869 1.00 76.94 996 SER A O 1
ATOM 8297 N N . LEU A 1 997 ? -14.036 5.881 29.480 1.00 82.88 997 LEU A N 1
ATOM 8298 C CA . LEU A 1 997 ? -13.424 5.982 30.810 1.00 82.88 997 LEU A CA 1
ATOM 8299 C C . LEU A 1 997 ? -14.478 6.208 31.916 1.00 82.88 997 LEU A C 1
ATOM 8301 O O . LEU A 1 997 ? -15.492 6.871 31.668 1.00 82.88 997 LEU A O 1
ATOM 8305 N N . PRO A 1 998 ? -14.227 5.741 33.156 1.00 83.62 998 PRO A N 1
ATOM 8306 C CA . PRO A 1 998 ? -15.022 6.124 34.321 1.00 83.62 998 PRO A CA 1
ATOM 8307 C C . PRO A 1 998 ? -15.057 7.647 34.543 1.00 83.62 998 PRO A C 1
ATOM 8309 O O . PRO A 1 998 ? -14.209 8.393 34.051 1.00 83.62 998 PRO A O 1
ATOM 8312 N N . ALA A 1 999 ? -16.012 8.121 35.345 1.00 82.50 999 ALA A N 1
ATOM 8313 C CA . ALA A 1 999 ? -16.011 9.510 35.797 1.00 82.50 999 ALA A CA 1
ATOM 8314 C C . ALA A 1 999 ? -14.802 9.786 36.713 1.00 82.50 999 ALA A C 1
ATOM 8316 O O . ALA A 1 999 ? -14.598 9.072 37.700 1.00 82.50 999 ALA A O 1
ATOM 8317 N N . PHE A 1 1000 ? -14.047 10.835 36.381 1.00 85.88 1000 PHE A N 1
ATOM 8318 C CA . PHE A 1 1000 ? -12.899 11.350 37.124 1.00 85.88 1000 PHE A CA 1
ATOM 8319 C C . PHE A 1 1000 ? -12.909 12.881 37.059 1.00 85.88 1000 PHE A C 1
ATOM 8321 O O . PHE A 1 1000 ? -13.106 13.446 35.982 1.00 85.88 1000 PHE A O 1
ATOM 8328 N N . THR A 1 1001 ? -12.744 13.537 38.208 1.00 84.69 1001 THR A N 1
ATOM 8329 C CA . THR A 1 1001 ? -12.854 14.995 38.374 1.00 84.69 1001 THR A CA 1
ATOM 8330 C C . THR A 1 1001 ? -11.973 15.467 39.527 1.00 84.69 1001 THR A C 1
ATOM 8332 O O . THR A 1 1001 ? -11.972 14.863 40.604 1.00 84.69 1001 THR A O 1
ATOM 8335 N N . PHE A 1 1002 ? -11.269 16.572 39.313 1.00 87.19 1002 PHE A N 1
ATOM 8336 C CA . PHE A 1 1002 ? -10.379 17.214 40.276 1.00 87.19 1002 PHE A CA 1
ATOM 8337 C C . PHE A 1 1002 ? -10.448 18.740 40.113 1.00 87.19 1002 PHE A C 1
ATOM 8339 O O . PHE A 1 1002 ? -10.968 19.236 39.112 1.00 87.19 1002 PHE A O 1
ATOM 8346 N N . SER A 1 1003 ? -9.966 19.467 41.113 1.00 82.94 1003 SER A N 1
ATOM 8347 C CA . SER A 1 1003 ? -10.048 20.920 41.245 1.00 82.94 1003 SER A CA 1
ATOM 8348 C C . SER A 1 1003 ? -8.827 21.464 41.988 1.00 82.94 1003 SER A C 1
ATOM 8350 O O . SER A 1 1003 ? -8.185 20.744 42.750 1.00 82.94 1003 SER A O 1
ATOM 8352 N N . SER A 1 1004 ? -8.539 22.753 41.811 1.00 77.50 1004 SER A N 1
ATOM 8353 C CA . SER A 1 1004 ? -7.413 23.451 42.451 1.00 77.50 1004 SER A CA 1
ATOM 8354 C C . SER A 1 1004 ? -7.423 23.408 43.984 1.00 77.50 1004 SER A C 1
ATOM 8356 O O . SER A 1 1004 ? -6.367 23.543 44.596 1.00 77.50 1004 SER A O 1
ATOM 8358 N N . ASN A 1 1005 ? -8.593 23.185 44.589 1.00 81.88 1005 ASN A N 1
ATOM 8359 C CA . ASN A 1 1005 ? -8.794 23.117 46.037 1.00 81.88 1005 ASN A CA 1
ATOM 8360 C C . ASN A 1 1005 ? -8.598 21.706 46.630 1.00 81.88 1005 ASN A C 1
ATOM 8362 O O . ASN A 1 1005 ? -8.686 21.552 47.847 1.00 81.88 1005 ASN A O 1
ATOM 8366 N N . ASP A 1 1006 ? -8.390 20.674 45.805 1.00 83.62 1006 ASP A N 1
ATOM 8367 C CA . ASP A 1 1006 ? -8.235 19.298 46.287 1.00 83.62 1006 ASP A CA 1
ATOM 8368 C C . ASP A 1 1006 ? -6.841 19.063 46.894 1.00 83.62 1006 ASP A C 1
ATOM 8370 O O . ASP A 1 1006 ? -5.815 19.400 46.298 1.00 83.62 1006 ASP A O 1
ATOM 8374 N N . SER A 1 1007 ? -6.788 18.435 48.072 1.00 85.44 1007 SER A N 1
ATOM 8375 C CA . SER A 1 1007 ? -5.520 18.055 48.707 1.00 85.44 1007 SER A CA 1
ATOM 8376 C C . SER A 1 1007 ? -4.882 16.838 48.027 1.00 85.44 1007 SER A C 1
ATOM 8378 O O . SER A 1 1007 ? -5.570 16.020 47.417 1.00 85.44 1007 SER A O 1
ATOM 8380 N N . ILE A 1 1008 ? -3.565 16.653 48.188 1.00 82.69 1008 ILE A N 1
ATOM 8381 C CA . ILE A 1 1008 ? -2.836 15.500 47.619 1.00 82.69 1008 ILE A CA 1
ATOM 8382 C C . ILE A 1 1008 ? -3.494 14.166 48.021 1.00 82.69 1008 ILE A C 1
ATOM 8384 O O . ILE A 1 1008 ? -3.690 13.309 47.167 1.00 82.69 1008 ILE A O 1
ATOM 8388 N N . GLN A 1 1009 ? -3.936 14.035 49.276 1.00 85.25 1009 GLN A N 1
ATOM 8389 C CA . GLN A 1 1009 ? -4.643 12.851 49.791 1.00 85.25 1009 GLN A CA 1
ATOM 8390 C C . GLN A 1 1009 ? -6.004 12.622 49.103 1.00 85.25 1009 GLN A C 1
ATOM 8392 O O . GLN A 1 1009 ? -6.397 11.488 48.840 1.00 85.25 1009 GLN A O 1
ATOM 8397 N N . GLN A 1 1010 ? -6.728 13.695 48.765 1.00 87.88 1010 GLN A N 1
ATOM 8398 C CA . GLN A 1 1010 ? -7.995 13.608 48.026 1.00 87.88 1010 GLN A CA 1
ATOM 8399 C C . GLN A 1 1010 ? -7.773 13.249 46.549 1.00 87.88 1010 GLN A C 1
ATOM 8401 O O . GLN A 1 1010 ? -8.602 12.563 45.948 1.00 87.88 1010 GLN A O 1
ATOM 8406 N N . LEU A 1 1011 ? -6.661 13.693 45.955 1.00 87.88 1011 LEU A N 1
ATOM 8407 C CA . LEU A 1 1011 ? -6.266 13.318 44.595 1.00 87.88 1011 LEU A CA 1
ATOM 8408 C C . LEU A 1 1011 ? -5.790 11.858 44.529 1.00 87.88 1011 LEU A C 1
ATOM 8410 O O . LEU A 1 1011 ? -6.178 11.140 43.607 1.00 87.88 1011 LEU A O 1
ATOM 8414 N N . GLU A 1 1012 ? -5.033 11.399 45.525 1.00 87.44 1012 GLU A N 1
ATOM 8415 C CA . GLU A 1 1012 ? -4.659 9.995 45.741 1.00 87.44 1012 GLU A CA 1
ATOM 8416 C C . GLU A 1 1012 ? -5.899 9.094 45.841 1.00 87.44 1012 GLU A C 1
ATOM 8418 O O . GLU A 1 1012 ? -6.060 8.190 45.019 1.00 87.44 1012 GLU A O 1
ATOM 8423 N N . GLU A 1 1013 ? -6.830 9.369 46.765 1.00 89.00 1013 GLU A N 1
ATOM 8424 C CA . GLU A 1 1013 ? -8.032 8.539 46.943 1.00 89.00 1013 GLU A CA 1
ATOM 8425 C C . GLU A 1 1013 ? -8.865 8.461 45.650 1.00 89.00 1013 GLU A C 1
ATOM 8427 O O . GLU A 1 1013 ? -9.326 7.386 45.253 1.00 89.00 1013 GLU A O 1
ATOM 8432 N N . ARG A 1 1014 ? -9.014 9.580 44.925 1.00 90.00 1014 ARG A N 1
ATOM 8433 C CA . ARG A 1 1014 ? -9.717 9.594 43.631 1.00 90.00 1014 ARG A CA 1
ATOM 8434 C C . ARG A 1 1014 ? -8.980 8.812 42.548 1.00 90.00 1014 ARG A C 1
ATOM 8436 O O . ARG A 1 1014 ? -9.646 8.146 41.754 1.00 90.00 1014 ARG A O 1
ATOM 8443 N N . THR A 1 1015 ? -7.650 8.865 42.510 1.00 90.12 1015 THR A N 1
ATOM 8444 C CA . THR A 1 1015 ? -6.820 8.125 41.539 1.00 90.12 1015 THR A CA 1
ATOM 8445 C C . THR A 1 1015 ? -6.898 6.622 41.811 1.00 90.12 1015 THR A C 1
ATOM 8447 O O . THR A 1 1015 ? -7.246 5.849 40.917 1.00 90.12 1015 THR A O 1
ATOM 8450 N N . LYS A 1 1016 ? -6.775 6.216 43.078 1.00 90.25 1016 LYS A N 1
ATOM 8451 C CA . LYS A 1 1016 ? -7.035 4.855 43.568 1.00 90.25 1016 LYS A CA 1
ATOM 8452 C C . LYS A 1 1016 ? -8.427 4.345 43.189 1.00 90.25 1016 LYS A C 1
ATOM 8454 O O . LYS A 1 1016 ? -8.563 3.247 42.640 1.00 90.25 1016 LYS A O 1
ATOM 8459 N N . VAL A 1 1017 ? -9.480 5.135 43.413 1.00 90.56 1017 VAL A N 1
ATOM 8460 C CA . VAL A 1 1017 ? -10.860 4.787 43.017 1.00 90.56 1017 VAL A CA 1
ATOM 8461 C C . VAL A 1 1017 ? -11.022 4.705 41.491 1.00 90.56 1017 VAL A C 1
ATOM 8463 O O . VAL A 1 1017 ? -11.824 3.901 41.008 1.00 90.56 1017 VAL A O 1
ATOM 8466 N N . PHE A 1 1018 ? -10.266 5.485 40.718 1.00 92.50 1018 PHE A N 1
ATOM 8467 C CA . PHE A 1 1018 ? -10.277 5.455 39.254 1.00 92.50 1018 PHE A CA 1
ATOM 8468 C C . PHE A 1 1018 ? -9.567 4.213 38.694 1.00 92.50 1018 PHE A C 1
ATOM 8470 O O . PHE A 1 1018 ? -10.183 3.469 37.926 1.00 92.50 1018 PHE A O 1
ATOM 8477 N N . ASN A 1 1019 ? -8.351 3.905 39.156 1.00 91.94 1019 ASN A N 1
ATOM 8478 C CA . ASN A 1 1019 ? -7.597 2.701 38.777 1.00 91.94 1019 ASN A CA 1
ATOM 8479 C C . ASN A 1 1019 ? -8.387 1.423 39.110 1.00 91.94 1019 ASN A C 1
ATOM 8481 O O . ASN A 1 1019 ? -8.544 0.542 38.263 1.00 91.94 1019 ASN A O 1
ATOM 8485 N N . ASN A 1 1020 ? -9.012 1.363 40.291 1.00 89.19 1020 ASN A N 1
ATOM 8486 C CA . ASN A 1 1020 ? -9.886 0.251 40.691 1.00 89.19 1020 ASN A CA 1
ATOM 8487 C C . ASN A 1 1020 ? -11.185 0.123 39.868 1.00 89.19 1020 ASN A C 1
ATOM 8489 O O . ASN A 1 1020 ? -11.840 -0.921 39.928 1.00 89.19 1020 ASN A O 1
ATOM 8493 N N . ARG A 1 1021 ? -11.578 1.152 39.103 1.00 87.94 1021 ARG A N 1
ATOM 8494 C CA . ARG A 1 1021 ? -12.672 1.080 38.117 1.00 87.94 1021 ARG A CA 1
ATOM 8495 C C . ARG A 1 1021 ? -12.156 0.673 36.736 1.00 87.94 1021 ARG A C 1
ATOM 8497 O O . ARG A 1 1021 ? -12.792 -0.163 36.103 1.00 87.94 1021 ARG A O 1
ATOM 8504 N N . LEU A 1 1022 ? -11.008 1.195 36.297 1.00 87.44 1022 LEU A N 1
ATOM 8505 C CA . LEU A 1 1022 ? -10.349 0.788 35.047 1.00 87.44 1022 LEU A CA 1
ATOM 8506 C C . LEU A 1 1022 ? -10.027 -0.716 35.047 1.00 87.44 1022 LEU A C 1
ATOM 8508 O O . LEU A 1 1022 ? -10.428 -1.418 34.124 1.00 87.44 1022 LEU A O 1
ATOM 8512 N N . ARG A 1 1023 ? -9.453 -1.239 36.139 1.00 86.44 1023 ARG A N 1
ATOM 8513 C CA . ARG A 1 1023 ? -9.179 -2.676 36.379 1.00 86.44 1023 ARG A CA 1
ATOM 8514 C C . ARG A 1 1023 ? -10.420 -3.595 36.415 1.00 86.44 1023 ARG A C 1
ATOM 8516 O O . ARG A 1 1023 ? -10.285 -4.785 36.671 1.00 86.44 1023 ARG A O 1
ATOM 8523 N N . ARG A 1 1024 ? -11.633 -3.056 36.227 1.00 81.19 1024 ARG A N 1
ATOM 8524 C CA . ARG A 1 1024 ? -12.898 -3.812 36.088 1.0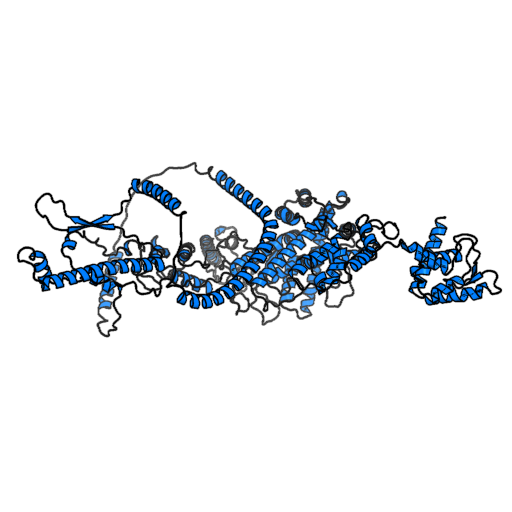0 81.19 1024 ARG A CA 1
ATOM 8525 C C . ARG A 1 1024 ? -13.539 -3.664 34.702 1.00 81.19 1024 ARG A C 1
ATOM 8527 O O . ARG A 1 1024 ? -14.582 -4.266 34.456 1.00 81.19 1024 ARG A O 1
ATOM 8534 N N . LEU A 1 1025 ? -12.965 -2.818 33.848 1.00 74.88 1025 LEU A N 1
ATOM 8535 C CA . LEU A 1 1025 ? -13.349 -2.626 32.448 1.00 74.88 1025 LEU A CA 1
ATOM 8536 C C . LEU A 1 1025 ? -12.372 -3.339 31.500 1.00 74.88 1025 LEU A C 1
ATOM 8538 O O . LEU A 1 1025 ? -12.804 -3.779 30.440 1.00 74.88 1025 LEU A O 1
ATOM 8542 N N . ILE A 1 1026 ? -11.101 -3.440 31.909 1.00 75.31 1026 ILE A N 1
ATOM 8543 C CA . ILE A 1 1026 ? -9.967 -4.077 31.216 1.00 75.31 1026 ILE A CA 1
ATOM 8544 C C . ILE A 1 1026 ? -9.874 -5.563 31.570 1.00 75.31 1026 ILE A C 1
ATOM 8546 O O . ILE A 1 1026 ? -9.607 -6.346 30.631 1.00 75.31 1026 ILE A O 1
#

Organism: NCBI:txid1070528

Radius of gyration: 47.64 Å; chains: 1; bounding box: 139×95×134 Å

pLDDT: mean 70.08, std 20.22, range [22.2, 96.06]

Secondary structure (DSSP, 8-state):
--HHHHHHHHHHHHHHHHHHHHHHHHHHHHHHHHHHHHHSSSTTEEE-SSSSSEEESS-SSTTSHHHHHHHHHHT-GGG---HHHHHGGGGSPPPSS---SHHHHHHHHHHGGG---HHHHHHHHHH-TTB-TTT--B------TTSHHHHHHHHHHHHHTTT--HHHHH-HHHHHHHHTTS--TT-EE-----HHHHHHHHHTT-TTT-HHHHHHHHTHHHHTPPEEETTEEESSEE-HHHIIIIIIHHGGG---HHHHIIIIIHHHHHHHHHHHHHHHH--S---HHHHHHHHH----SSS--TTT--EE----TTS--EEPPHHHHHHHHHHHHHHHHHHHHHTT-SS---TTSSSS----TTTS-HHHHHHHHHHHHHHHHHHHHHHHHHHHHHHHHSTTTTTS-HHHHHHHHHHHHHHHHHHHHHHHHHHTTTS---HHHHHHHHHHHHHHHS-HHHHHHHHHHHHHHHHHHHHHHHHHHS--------TTTTPPPPPPPPPP-PPPHHHHHHHTTTTTS---HHHHHHHHHHHHHHHHHHHHHHHHHHHHHHHHHHHS------SEEEEEEE---SSS-TTPEEEEEEE----THHHHHHHHHHHHHHHTTSS------STTHHHHHHHHHHHHHHHHHHHHHHHHHHHHHHHHHHHHHHHHHHHHHHHHHHHHHHHHHHHHHHHTTGGG--S---------------SHHHHHHHHHHHHHHHHTTS--------PPPPHHHHHHHHHHSS--GGGGGTSPPPPTT---TTGGG---SS-SB-TTT--BTTTS-HHHHHH-EEEEEE-TTS-EEEEEE-HHHHHHHHHHHHHTT---EETTTTEEPPHHHHHHHHHHHTTT-SS--------TTS---EEEEEEEEE-TTSSSEEEEEEEEEEETTEEEEPB----SS-SS----B-EEEEEE----TTS-GGGSHHHHHHHHHHHHHTSTTBS-TTTT-----TTS-S-PPTT--SB-PPP----TT--HHHHHHHHHHHHHHHTTT-